Protein 5DVI (pdb70)

CATH classification: 3.40.190.10 (+1 more: 3.40.190.10)

Radius of gyration: 28.25 Å; Cα contacts (8 Å, |Δi|>4): 1751; chains: 2; bounding box: 59×72×79 Å

B-factor: mean 24.9, std 12.06, range [8.96, 132.76]

Structure (mmCIF, N/CA/C/O backbone):
data_5DVI
#
_entry.id   5DVI
#
_cell.length_a   102.940
_cell.length_b   119.050
_cell.length_c   66.600
_cell.angle_alpha   90.00
_cell.angle_beta   90.00
_cell.angle_gamma   90.00
#
_symmetry.space_group_name_H-M   'P 21 21 2'
#
loop_
_entity.id
_entity.type
_entity.pdbx_description
1 polymer 'Binding protein component of ABC sugar transporter'
2 non-polymer beta-D-glucopyranose
3 non-polymer GLYCEROL
4 non-polymer 'SULFATE ION'
5 water water
#
loop_
_atom_site.group_PDB
_atom_site.id
_atom_site.type_symbol
_atom_site.label_atom_id
_atom_site.label_alt_id
_atom_site.label_comp_id
_atom_site.label_asym_id
_atom_site.label_entity_id
_atom_site.label_seq_id
_atom_site.pdbx_PDB_ins_code
_atom_site.Cartn_x
_atom_site.Cartn_y
_atom_site.Cartn_z
_atom_site.occupancy
_atom_site.B_iso_or_equiv
_atom_site.auth_seq_id
_atom_site.auth_comp_id
_atom_site.auth_asym_id
_atom_site.auth_atom_id
_atom_site.pdbx_PDB_model_num
ATOM 1 N N . ASN A 1 24 ? 64.831 28.524 27.959 1.00 69.73 26 ASN A N 1
ATOM 2 C CA . ASN A 1 24 ? 65.367 28.031 29.254 1.00 58.70 26 ASN A CA 1
ATOM 3 C C . ASN A 1 24 ? 66.881 28.146 29.300 1.00 43.91 26 ASN A C 1
ATOM 4 O O . ASN A 1 24 ? 67.558 27.596 28.439 1.00 49.40 26 ASN A O 1
ATOM 9 N N . PRO A 1 25 ? 67.422 28.842 30.323 1.00 35.33 27 PRO A N 1
ATOM 10 C CA . PRO A 1 25 ? 68.875 29.034 30.400 1.00 34.53 27 PRO A CA 1
ATOM 11 C C . PRO A 1 25 ? 69.663 27.791 30.837 1.00 27.82 27 PRO A C 1
ATOM 12 O O . PRO A 1 25 ? 70.887 27.756 30.717 1.00 32.66 27 PRO A O 1
ATOM 16 N N . GLY A 1 26 ? 68.948 26.793 31.332 1.00 26.40 28 GLY A N 1
ATOM 17 C CA . GLY A 1 26 ? 69.531 25.602 31.939 1.00 23.98 28 GLY A CA 1
ATOM 18 C C . GLY A 1 26 ? 69.094 25.544 33.398 1.00 21.85 28 GLY A C 1
ATOM 19 O O . GLY A 1 26 ? 69.028 26.566 34.080 1.00 22.97 28 GLY A O 1
ATOM 20 N N . THR A 1 27 ? 68.810 24.337 33.883 1.00 22.56 29 THR A N 1
ATOM 21 C CA . THR A 1 27 ? 68.286 24.099 35.231 1.00 21.45 29 THR A CA 1
ATOM 22 C C . THR A 1 27 ? 69.233 23.219 36.012 1.00 21.26 29 THR A C 1
ATOM 23 O O . THR A 1 27 ? 69.707 22.215 35.492 1.00 22.56 29 THR A O 1
ATOM 27 N N . VAL A 1 28 ? 69.482 23.616 37.263 1.00 19.44 30 VAL A N 1
ATOM 28 C CA . VAL A 1 28 ? 70.264 22.854 38.230 1.00 18.53 30 VAL A CA 1
ATOM 29 C C . VAL A 1 28 ? 69.294 22.115 39.135 1.00 17.66 30 VAL A C 1
ATOM 30 O O . VAL A 1 28 ? 68.456 22.724 39.788 1.00 19.10 30 VAL A O 1
ATOM 34 N N . ASP A 1 29 ? 69.437 20.796 39.177 1.00 19.02 31 ASP A N 1
ATOM 35 C CA . ASP A 1 29 ? 68.638 19.930 40.050 1.00 19.12 31 ASP A CA 1
ATOM 36 C C . ASP A 1 29 ? 69.570 19.131 40.930 1.00 17.77 31 ASP A C 1
ATOM 37 O O . ASP A 1 29 ? 70.229 18.195 40.467 1.00 19.11 31 ASP A O 1
ATOM 42 N N . VAL A 1 30 ? 69.668 19.540 42.207 1.00 18.69 32 VAL A N 1
ATOM 43 C CA . VAL A 1 30 ? 70.483 18.853 43.199 1.00 16.54 32 VAL A CA 1
ATOM 44 C C . VAL A 1 30 ? 69.569 18.042 44.111 1.00 16.55 32 VAL A C 1
ATOM 45 O O . VAL A 1 30 ? 68.651 18.577 44.728 1.00 18.33 32 VAL A O 1
ATOM 49 N N . LEU A 1 31 ? 69.841 16.745 44.170 1.00 14.85 33 LEU A N 1
ATOM 50 C CA A LEU A 1 31 ? 69.191 15.858 45.117 0.50 13.97 33 LEU A CA 1
ATOM 51 C CA B LEU A 1 31 ? 69.190 15.841 45.123 0.50 14.33 33 LEU A CA 1
ATOM 52 C C . LEU A 1 31 ? 70.023 15.806 46.402 1.00 13.37 33 LEU A C 1
ATOM 53 O O . LEU A 1 31 ? 71.186 15.445 46.361 1.00 14.90 33 LEU A O 1
ATOM 62 N N . HIS A 1 32 ? 69.440 16.208 47.533 1.00 13.50 34 HIS A N 1
ATOM 63 C CA . HIS A 1 32 ? 70.168 16.356 48.788 1.00 13.86 34 HIS A CA 1
ATOM 64 C C . HIS A 1 32 ? 69.158 16.189 49.908 1.00 12.19 34 HIS A C 1
ATOM 65 O O . HIS A 1 32 ? 67.965 16.150 49.674 1.00 13.42 34 HIS A O 1
ATOM 72 N N . TRP A 1 33 ? 69.666 16.171 51.146 1.00 12.43 35 TRP A N 1
ATOM 73 C CA . TRP A 1 33 ? 68.777 16.057 52.310 1.00 13.02 35 TRP A CA 1
ATOM 74 C C . TRP A 1 33 ? 68.901 17.210 53.281 1.00 12.75 35 TRP A C 1
ATOM 75 O O . TRP A 1 33 ? 68.677 17.063 54.490 1.00 13.24 35 TRP A O 1
ATOM 86 N N . TRP A 1 34 ? 69.197 18.386 52.784 1.00 13.99 36 TRP A N 1
ATOM 87 C CA . TRP A 1 34 ? 69.388 19.555 53.629 1.00 13.50 36 TRP A CA 1
ATOM 88 C C . TRP A 1 34 ? 68.052 20.263 53.842 1.00 14.09 36 TRP A C 1
ATOM 89 O O . TRP A 1 34 ? 67.637 21.113 53.049 1.00 16.69 36 TRP A O 1
ATOM 100 N N . THR A 1 35 ? 67.351 19.853 54.901 1.00 14.19 37 THR A N 1
ATOM 101 C CA . THR A 1 35 ? 65.985 20.276 55.131 1.00 13.75 37 THR A CA 1
ATOM 102 C C . THR A 1 35 ? 65.679 20.851 56.510 1.00 13.98 37 THR A C 1
ATOM 103 O O . THR A 1 35 ? 64.619 21.428 56.674 1.00 15.86 37 THR A O 1
ATOM 107 N N . SER A 1 36 ? 66.560 20.697 57.493 1.00 14.40 38 SER A N 1
ATOM 108 C CA . SER A 1 36 ? 66.321 21.317 58.799 1.00 14.35 38 SER A CA 1
ATOM 109 C C . SER A 1 36 ? 66.426 22.827 58.650 1.00 14.88 38 SER A C 1
ATOM 110 O O . SER A 1 36 ? 66.868 23.343 57.615 1.00 14.90 38 SER A O 1
ATOM 113 N N . GLY A 1 37 ? 66.061 23.579 59.682 1.00 15.46 39 GLY A N 1
ATOM 114 C CA . GLY A 1 37 ? 66.184 25.020 59.608 1.00 17.05 39 GLY A CA 1
ATOM 115 C C . GLY A 1 37 ? 67.595 25.478 59.261 1.00 15.55 39 GLY A C 1
ATOM 116 O O . GLY A 1 37 ? 67.788 26.333 58.387 1.00 16.90 39 GLY A O 1
ATOM 117 N N . GLY A 1 38 ? 68.588 24.908 59.932 1.00 15.95 40 GLY A N 1
ATOM 118 C CA . GLY A 1 38 ? 69.992 25.261 59.666 1.00 16.89 40 GLY A CA 1
ATOM 119 C C . GLY A 1 38 ? 70.480 24.776 58.313 1.00 15.12 40 GLY A C 1
ATOM 120 O O . GLY A 1 38 ? 71.141 25.495 57.584 1.00 15.87 40 GLY A O 1
ATOM 121 N N . GLU A 1 39 ? 70.177 23.521 57.990 1.00 13.96 41 GLU A N 1
ATOM 122 C CA . GLU A 1 39 ? 70.618 22.988 56.700 1.00 13.51 41 GLU A CA 1
ATOM 123 C C . GLU A 1 39 ? 69.991 23.788 55.551 1.00 14.45 41 GLU A C 1
ATOM 124 O O . GLU A 1 39 ? 70.637 24.052 54.518 1.00 15.09 41 GLU A O 1
ATOM 130 N N . ALA A 1 40 ? 68.729 24.176 55.700 1.00 14.53 42 ALA A N 1
ATOM 131 C CA . ALA A 1 40 ? 68.000 24.934 54.672 1.00 15.37 42 ALA A CA 1
ATOM 132 C C . ALA A 1 40 ? 68.630 26.290 54.452 1.00 16.27 42 ALA A C 1
ATOM 133 O O . ALA A 1 40 ? 68.711 26.761 53.321 1.00 16.42 42 ALA A O 1
ATOM 135 N N . LYS A 1 41 ? 69.127 26.935 55.502 1.00 16.31 43 LYS A N 1
ATOM 136 C CA . LYS A 1 41 ? 69.791 28.214 55.372 1.00 17.92 43 LYS A CA 1
ATOM 137 C C . LYS A 1 41 ? 71.052 28.060 54.552 1.00 17.00 43 LYS A C 1
ATOM 138 O O . LYS A 1 41 ? 71.388 28.922 53.747 1.00 18.42 43 LYS A O 1
ATOM 142 N N . ALA A 1 42 ? 71.754 26.958 54.735 1.00 14.92 44 ALA A N 1
ATOM 143 C CA . ALA A 1 42 ? 72.940 26.695 53.937 1.00 16.04 44 ALA A CA 1
ATOM 144 C C . ALA A 1 42 ? 72.618 26.448 52.457 1.00 15.24 44 ALA A C 1
ATOM 145 O O . ALA A 1 42 ? 73.207 27.060 51.561 1.00 16.52 44 ALA A O 1
ATOM 147 N N . VAL A 1 43 ? 71.657 25.586 52.193 1.00 15.48 45 VAL A N 1
ATOM 148 C CA . VAL A 1 43 ? 71.389 25.285 50.807 1.00 17.50 45 VAL A CA 1
ATOM 149 C C . VAL A 1 43 ? 70.753 26.493 50.093 1.00 17.62 45 VAL A C 1
ATOM 150 O O . VAL A 1 43 ? 70.952 26.664 48.874 1.00 17.42 45 VAL A O 1
ATOM 154 N N . GLU A 1 44 ? 70.077 27.378 50.823 1.00 17.57 46 GLU A N 1
ATOM 155 C CA . GLU A 1 44 ? 69.564 28.623 50.252 1.00 18.34 46 GLU A CA 1
ATOM 156 C C . GLU A 1 44 ? 70.691 29.470 49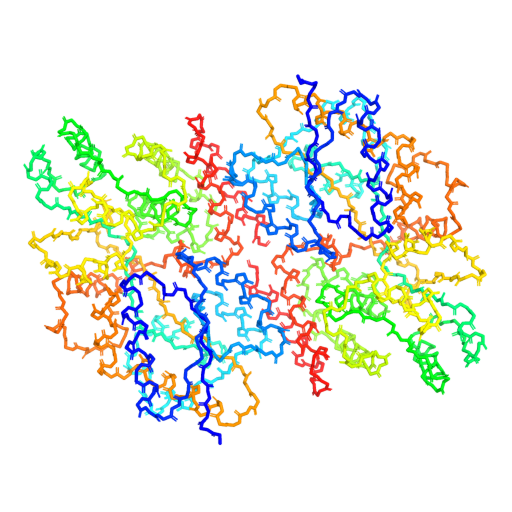.647 1.00 17.42 46 GLU A C 1
ATOM 157 O O . GLU A 1 44 ? 70.515 30.112 48.608 1.00 18.04 46 GLU A O 1
ATOM 163 N N . THR A 1 45 ? 71.891 29.402 50.225 1.00 16.83 47 THR A N 1
ATOM 164 C CA . THR A 1 45 ? 73.015 30.167 49.675 1.00 16.12 47 THR A CA 1
ATOM 165 C C . THR A 1 45 ? 73.405 29.609 48.295 1.00 16.40 47 THR A C 1
ATOM 166 O O . THR A 1 45 ? 73.824 30.367 47.409 1.00 16.79 47 THR A O 1
ATOM 170 N N . LEU A 1 46 ? 73.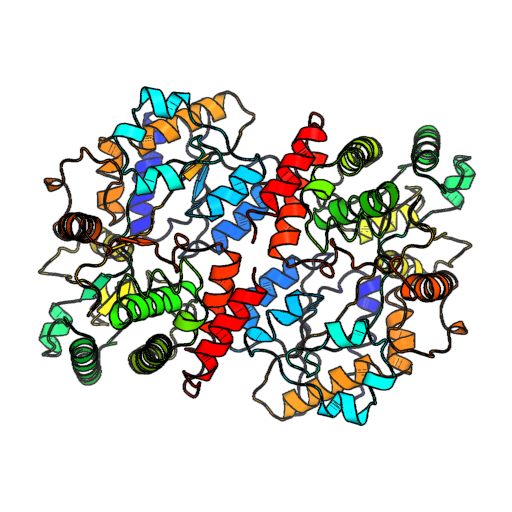283 28.301 48.122 1.00 16.04 48 LEU A N 1
ATOM 171 C CA . LEU A 1 46 ? 73.572 27.693 46.822 1.00 15.72 48 LEU A CA 1
ATOM 172 C C . LEU A 1 46 ? 72.514 28.075 45.788 1.00 16.01 48 LEU A C 1
ATOM 173 O O . LEU A 1 46 ? 72.828 28.464 44.650 1.00 15.78 48 LEU A O 1
ATOM 178 N N . LYS A 1 47 ? 71.249 27.977 46.167 1.00 15.52 49 LYS A N 1
ATOM 179 C CA . LYS A 1 47 ? 70.132 28.422 45.312 1.00 17.12 49 LYS A CA 1
ATOM 180 C C . LYS A 1 47 ? 70.371 29.851 44.859 1.00 16.63 49 LYS A C 1
ATOM 181 O O . LYS A 1 47 ? 70.251 30.156 43.672 1.00 17.04 49 LYS A O 1
ATOM 187 N N . GLN A 1 48 ? 70.727 30.730 45.797 1.00 17.28 50 GLN A N 1
ATOM 188 C CA . GLN A 1 48 ? 70.869 32.131 45.449 1.00 18.14 50 GLN A CA 1
ATOM 189 C C . GLN A 1 48 ? 71.979 32.333 44.432 1.00 17.61 50 GLN A C 1
ATOM 190 O O . GLN A 1 48 ? 71.849 33.138 43.513 1.00 19.12 50 GLN A O 1
ATOM 196 N N . GLN A 1 49 ? 73.099 31.653 44.619 1.00 17.68 51 GLN A N 1
ATOM 197 C CA . GLN A 1 49 ? 74.211 31.825 43.692 1.00 17.10 51 GLN A CA 1
ATOM 198 C C . GLN A 1 49 ? 73.873 31.299 42.298 1.00 17.14 51 GLN A C 1
ATOM 199 O O . GLN A 1 49 ? 74.193 31.936 41.315 1.00 17.81 51 GLN A O 1
ATOM 205 N N . ILE A 1 50 ? 73.214 30.147 42.228 1.00 16.29 52 ILE A N 1
ATOM 206 C CA . ILE A 1 50 ? 72.791 29.600 40.940 1.00 16.25 52 ILE A CA 1
ATOM 207 C C . ILE A 1 50 ? 71.834 30.559 40.223 1.00 16.80 52 ILE A C 1
ATOM 208 O O . ILE A 1 50 ? 72.003 30.845 39.015 1.00 18.56 52 ILE A O 1
ATOM 213 N N . GLN A 1 51 ? 70.887 31.129 40.947 1.00 18.07 53 GLN A N 1
ATOM 214 C CA . GLN A 1 51 ? 70.003 32.118 40.357 1.00 20.01 53 GLN A CA 1
ATOM 215 C C . GLN A 1 51 ? 70.717 33.399 39.920 1.00 20.79 53 GLN A C 1
ATOM 216 O O . GLN A 1 51 ? 70.447 33.933 38.855 1.00 20.76 53 GLN A O 1
ATOM 222 N N . LYS A 1 52 ? 71.638 33.900 40.738 1.00 19.80 54 LYS A N 1
ATOM 223 C CA . LYS A 1 52 ? 72.406 35.068 40.361 1.00 21.37 54 LYS A CA 1
ATOM 224 C C . LYS A 1 52 ? 73.232 34.828 39.113 1.00 21.46 54 LYS A C 1
ATOM 225 O O . LYS A 1 52 ? 73.499 35.766 38.366 1.00 24.86 54 LYS A O 1
ATOM 230 N N . ASP A 1 53 ? 73.677 33.586 38.933 1.00 19.79 55 ASP A N 1
ATOM 231 C CA . ASP A 1 53 ? 74.469 33.195 37.760 1.00 19.32 55 ASP A CA 1
ATOM 232 C C . ASP A 1 53 ? 73.594 33.050 36.494 1.00 21.55 55 ASP A C 1
ATOM 233 O O . ASP A 1 53 ? 74.130 32.861 35.403 1.00 21.16 55 ASP A O 1
ATOM 238 N N . GLY A 1 54 ? 72.273 33.163 36.639 1.00 20.77 56 GLY A N 1
ATOM 239 C CA . GLY A 1 54 ? 71.350 33.130 35.509 1.00 21.94 56 GLY A CA 1
ATOM 240 C C . GLY A 1 54 ? 70.854 31.753 35.102 1.00 21.39 56 GLY A C 1
ATOM 241 O O . GLY A 1 54 ? 70.408 31.544 33.972 1.00 23.86 56 GLY A O 1
ATOM 242 N N . PHE A 1 55 ? 70.901 30.800 36.027 1.00 20.29 57 PHE A N 1
ATOM 243 C CA . PHE A 1 55 ? 70.339 29.483 35.814 1.00 19.54 57 PHE A CA 1
ATOM 244 C C . PHE A 1 55 ? 69.129 29.272 36.708 1.00 20.46 57 PHE A C 1
ATOM 245 O O . PHE A 1 55 ? 68.892 30.026 37.649 1.00 21.93 57 PHE A O 1
ATOM 253 N N A ILE A 1 56 ? 68.338 28.254 36.379 0.50 22.12 58 ILE A N 1
ATOM 254 N N B ILE A 1 56 ? 68.343 28.253 36.379 0.50 21.32 58 ILE A N 1
ATOM 255 C CA A ILE A 1 56 ? 67.142 27.934 37.149 0.50 22.32 58 ILE A CA 1
ATOM 256 C CA B ILE A 1 56 ? 67.156 27.928 37.156 0.50 21.36 58 ILE A CA 1
ATOM 257 C C A ILE A 1 56 ? 67.501 26.922 38.232 0.50 21.75 58 ILE A C 1
ATOM 258 C C B ILE A 1 56 ? 67.532 26.932 38.244 0.50 20.96 58 ILE A C 1
ATOM 259 O O A ILE A 1 56 ? 68.210 25.957 37.967 0.50 22.06 58 ILE A O 1
ATOM 260 O O B ILE A 1 56 ? 68.293 26.003 38.001 0.50 21.32 58 ILE A O 1
ATOM 269 N N . TRP A 1 57 ? 67.038 27.164 39.456 1.00 20.18 59 TRP A N 1
ATOM 270 C CA . TRP A 1 57 ? 67.201 26.228 40.565 1.00 19.96 59 TRP A CA 1
ATOM 271 C C . TRP A 1 57 ? 65.916 25.437 40.737 1.00 21.56 59 TRP A C 1
ATOM 272 O O . TRP A 1 57 ? 64.856 26.027 40.950 1.00 25.66 59 TRP A O 1
ATOM 283 N N . LYS A 1 58 ? 66.024 24.119 40.586 1.00 20.73 60 LYS A N 1
ATOM 284 C CA A LYS A 1 58 ? 64.934 23.171 40.762 0.50 24.44 60 LYS A CA 1
ATOM 285 C CA B LYS A 1 58 ? 64.921 23.203 40.792 0.50 24.36 60 LYS A CA 1
ATOM 286 C C . LYS A 1 58 ? 65.333 22.158 41.793 1.00 28.50 60 LYS A C 1
ATOM 287 O O . LYS A 1 58 ? 65.949 21.161 41.477 1.00 37.75 60 LYS A O 1
ATOM 294 N N . ASP A 1 59 ? 64.930 22.415 42.998 1.00 33.74 61 ASP A N 1
ATOM 295 C CA . ASP A 1 59 ? 65.306 21.636 44.133 1.00 35.59 61 ASP A CA 1
ATOM 296 C C . ASP A 1 59 ? 64.696 20.213 44.211 1.00 26.64 61 ASP A C 1
ATOM 297 O O . ASP A 1 59 ? 63.587 20.075 43.810 1.00 23.88 61 ASP A O 1
ATOM 302 N N . ASN A 1 60 ? 65.419 19.176 44.669 1.00 26.81 62 ASN A N 1
ATOM 303 C CA . ASN A 1 60 ? 64.869 17.875 45.002 1.00 22.77 62 ASN A CA 1
ATOM 304 C C . ASN A 1 60 ? 65.435 17.557 46.375 1.00 20.17 62 ASN A C 1
ATOM 305 O O . ASN A 1 60 ? 66.209 16.634 46.537 1.00 19.46 62 ASN A O 1
ATOM 310 N N . ALA A 1 61 ? 65.070 18.368 47.360 1.00 20.37 63 ALA A N 1
ATOM 311 C CA . ALA A 1 61 ? 65.371 18.065 48.749 1.00 17.28 63 ALA A CA 1
ATOM 312 C C . ALA A 1 61 ? 64.468 16.955 49.232 1.00 17.74 63 ALA A C 1
ATOM 313 O O . ALA A 1 61 ? 63.248 17.033 49.065 1.00 22.71 63 ALA A O 1
ATOM 315 N N . VAL A 1 62 ? 65.096 15.937 49.851 1.00 15.15 64 VAL A N 1
ATOM 316 C CA . VAL A 1 62 ? 64.348 14.783 50.360 1.00 16.15 64 VAL A CA 1
ATOM 317 C C . VAL A 1 62 ? 64.687 14.683 51.866 1.00 13.52 64 VAL A C 1
ATOM 318 O O . VAL A 1 62 ? 65.815 14.360 52.208 1.00 14.48 64 VAL A O 1
ATOM 322 N N . ALA A 1 63 ? 63.651 14.979 52.644 1.00 14.45 65 ALA A N 1
ATOM 323 C CA . ALA A 1 63 ? 63.840 15.069 54.089 1.00 15.59 65 ALA A CA 1
ATOM 324 C C . ALA A 1 63 ? 64.191 13.674 54.649 1.00 14.66 65 ALA A C 1
ATOM 325 O O . ALA A 1 63 ? 63.540 12.678 54.359 1.00 16.58 65 ALA A O 1
ATOM 327 N N . GLY A 1 64 ? 65.173 13.653 55.536 1.00 14.76 66 GLY A N 1
ATOM 328 C CA . GLY A 1 64 ? 65.561 12.462 56.278 1.00 14.02 66 GLY A CA 1
ATOM 329 C C . GLY A 1 64 ? 66.997 12.604 56.681 1.00 13.54 66 GLY A C 1
ATOM 330 O O . GLY A 1 64 ? 67.908 12.499 55.883 1.00 15.92 66 GLY A O 1
ATOM 331 N N . GLY A 1 65 ? 67.197 12.871 57.978 1.00 14.48 67 GLY A N 1
ATOM 332 C CA . GLY A 1 65 ? 68.521 13.128 58.461 1.00 14.14 67 GLY A CA 1
ATOM 333 C C . GLY A 1 65 ? 69.448 11.982 58.140 1.00 14.64 67 GLY A C 1
ATOM 334 O O . GLY A 1 65 ? 69.068 10.822 58.241 1.00 14.93 67 GLY A O 1
ATOM 335 N N . GLY A 1 66 ? 70.678 12.309 57.759 1.00 14.68 68 GLY A N 1
ATOM 336 C CA . GLY A 1 66 ? 71.655 11.294 57.401 1.00 15.34 68 GLY A CA 1
ATOM 337 C C . GLY A 1 66 ? 71.522 10.752 55.982 1.00 13.85 68 GLY A C 1
ATOM 338 O O . GLY A 1 66 ? 72.467 10.120 55.521 1.00 15.71 68 GLY A O 1
ATOM 339 N N . GLY A 1 67 ? 70.371 10.957 55.324 1.00 14.27 69 GLY A N 1
ATOM 340 C CA . GLY A 1 67 ? 70.249 10.719 53.885 1.00 14.12 69 GLY A CA 1
ATOM 341 C C . GLY A 1 67 ? 69.659 9.445 53.378 1.00 14.33 69 GLY A C 1
ATOM 342 O O . GLY A 1 67 ? 69.597 9.252 52.178 1.00 16.04 69 GLY A O 1
ATOM 343 N N . ALA A 1 68 ? 69.173 8.575 54.242 1.00 16.62 70 ALA A N 1
ATOM 344 C CA . ALA A 1 68 ? 68.642 7.311 53.733 1.00 17.70 70 ALA A CA 1
ATOM 345 C C . ALA A 1 68 ? 67.451 7.538 52.805 1.00 17.32 70 ALA A C 1
ATOM 346 O O . ALA A 1 68 ? 67.350 6.873 51.748 1.00 18.05 70 ALA A O 1
ATOM 348 N N . ALA A 1 69 ? 66.539 8.445 53.157 1.00 16.45 71 ALA A N 1
ATOM 349 C CA . ALA A 1 69 ? 65.358 8.688 52.321 1.00 16.84 71 ALA A CA 1
ATOM 350 C C . ALA A 1 69 ? 65.794 9.249 50.959 1.00 14.70 71 ALA A C 1
ATOM 351 O O . ALA A 1 69 ? 65.260 8.890 49.900 1.00 16.84 71 ALA A O 1
ATOM 353 N N . ALA A 1 70 ? 66.781 10.131 50.982 1.00 14.80 72 ALA A N 1
ATOM 354 C CA . ALA A 1 70 ? 67.329 10.688 49.731 1.00 14.89 72 ALA A CA 1
ATOM 355 C C . ALA A 1 70 ? 67.893 9.592 48.848 1.00 16.29 72 ALA A C 1
ATOM 356 O O . ALA A 1 70 ? 67.715 9.613 47.621 1.00 17.96 72 ALA A O 1
ATOM 358 N N . MET A 1 71 ? 68.599 8.656 49.452 1.00 17.68 73 MET A N 1
ATOM 359 C CA . MET A 1 71 ? 69.178 7.544 48.689 1.00 18.35 73 MET A CA 1
ATOM 360 C C . MET A 1 71 ? 68.117 6.667 48.041 1.00 18.90 73 MET A C 1
ATOM 361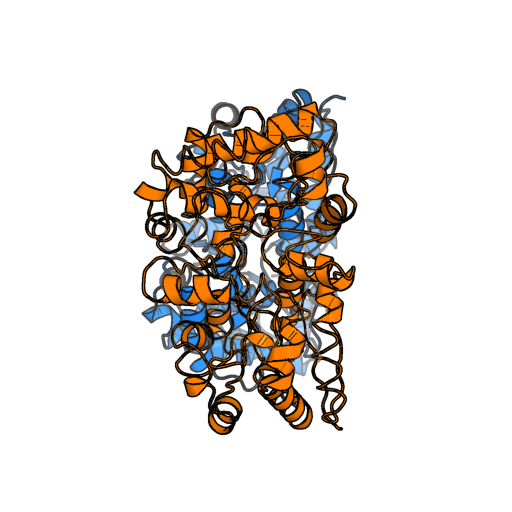 O O . MET A 1 71 ? 68.297 6.203 46.915 1.00 21.59 73 MET A O 1
ATOM 366 N N . THR A 1 72 ? 66.992 6.474 48.702 1.00 18.77 74 THR A N 1
ATOM 367 C CA . THR A 1 72 ? 65.900 5.719 48.105 1.00 21.25 74 THR A CA 1
ATOM 368 C C . THR A 1 72 ? 65.382 6.411 46.842 1.00 20.97 74 THR A C 1
ATOM 369 O O . THR A 1 72 ? 65.187 5.776 45.798 1.00 24.35 74 THR A O 1
ATOM 373 N N . VAL A 1 73 ? 65.221 7.727 46.911 1.00 18.32 75 VAL A N 1
ATOM 374 C CA . VAL A 1 73 ? 64.789 8.499 45.732 1.00 19.28 75 VAL A CA 1
ATOM 375 C C . VAL A 1 73 ? 65.861 8.445 44.655 1.00 20.53 75 VAL A C 1
ATOM 376 O O . VAL A 1 73 ? 65.569 8.233 43.465 1.00 22.31 75 VAL A O 1
ATOM 380 N N . LEU A 1 74 ? 67.108 8.588 45.043 1.00 19.37 76 LEU A N 1
ATOM 381 C CA . LEU A 1 74 ? 68.215 8.557 44.094 1.00 21.89 76 LEU A CA 1
ATOM 382 C C . LEU A 1 74 ? 68.236 7.233 43.328 1.00 23.71 76 LEU A C 1
ATOM 383 O O . LEU A 1 74 ? 68.512 7.187 42.130 1.00 24.72 76 LEU A O 1
ATOM 388 N N . LYS A 1 75 ? 68.041 6.128 44.022 1.00 22.34 77 LYS A N 1
ATOM 389 C CA . LYS A 1 75 ? 68.125 4.826 43.357 1.00 26.54 77 LYS A CA 1
ATOM 390 C C . LYS A 1 75 ? 67.084 4.720 42.232 1.00 26.07 77 LYS A C 1
ATOM 391 O O . LYS A 1 75 ? 67.355 4.123 41.172 1.00 31.70 77 LYS A O 1
ATOM 395 N N . THR A 1 76 ? 65.907 5.313 42.441 1.00 23.34 78 THR A N 1
ATOM 396 C CA . THR A 1 76 ? 64.900 5.389 41.382 1.00 28.02 78 THR A CA 1
ATOM 397 C C . THR A 1 76 ? 65.334 6.333 40.252 1.00 30.41 78 THR A C 1
ATOM 398 O O . THR A 1 76 ? 65.260 6.006 39.070 1.00 35.00 78 THR A O 1
ATOM 402 N N . ARG A 1 77 ? 65.743 7.534 40.607 1.00 26.46 79 ARG A N 1
ATOM 403 C CA . ARG A 1 77 ? 66.057 8.573 39.636 1.00 26.69 79 ARG A CA 1
ATOM 404 C C . ARG A 1 77 ? 67.285 8.277 38.809 1.00 26.46 79 ARG A C 1
ATOM 405 O O . ARG A 1 77 ? 67.390 8.699 37.671 1.00 32.08 79 ARG A O 1
ATOM 413 N N . ALA A 1 78 ? 68.273 7.646 39.420 1.00 28.34 80 ALA A N 1
ATOM 414 C CA . ALA A 1 78 ? 69.506 7.367 38.715 1.00 30.42 80 ALA A CA 1
ATOM 415 C C . ALA A 1 78 ? 69.289 6.444 37.510 1.00 31.31 80 ALA A C 1
ATOM 416 O O . ALA A 1 78 ? 70.049 6.592 36.511 1.00 51.97 80 ALA A O 1
ATOM 418 N N A ILE A 1 79 ? 68.404 5.510 37.494 0.50 28.59 81 ILE A N 1
ATOM 419 N N B ILE A 1 79 ? 68.187 5.535 37.650 0.50 38.17 81 ILE A N 1
ATOM 420 C CA A ILE A 1 79 ? 68.456 4.734 36.311 0.50 26.22 81 ILE A CA 1
ATOM 421 C CA B ILE A 1 79 ? 67.523 4.499 36.662 0.50 38.01 81 ILE A CA 1
ATOM 422 C C A ILE A 1 79 ? 67.199 5.072 35.529 0.50 28.36 81 ILE A C 1
ATOM 423 C C B ILE A 1 79 ? 66.366 4.909 35.727 0.50 37.78 81 ILE A C 1
ATOM 424 O O A ILE A 1 79 ? 66.724 4.280 34.719 0.50 35.12 81 ILE A O 1
ATOM 425 O O B ILE A 1 79 ? 65.849 4.065 34.967 0.50 45.36 81 ILE A O 1
ATOM 434 N N A SER A 1 80 ? 66.697 6.296 35.763 0.50 24.53 82 SER A N 1
ATOM 435 N N B SER A 1 80 ? 65.907 6.153 35.793 0.50 46.74 82 SER A N 1
ATOM 436 C CA A SER A 1 80 ? 65.398 6.745 35.203 0.50 29.81 82 SER A CA 1
ATOM 437 C CA B SER A 1 80 ? 64.853 6.553 34.867 0.50 42.87 82 SER A CA 1
ATOM 438 C C A SER A 1 80 ? 65.462 7.261 33.790 0.50 31.98 82 SER A C 1
ATOM 439 C C B SER A 1 80 ? 65.324 7.485 33.722 0.50 41.12 82 SER A C 1
ATOM 440 O O A SER A 1 80 ? 64.468 7.279 33.056 0.50 35.61 82 SER A O 1
ATOM 441 O O B SER A 1 80 ? 64.450 8.069 33.065 0.50 47.85 82 SER A O 1
ATOM 446 N N . GLY A 1 81 ? 66.659 7.656 33.429 1.00 28.09 83 GLY A N 1
ATOM 447 C CA . GLY A 1 81 ? 66.976 8.439 32.238 1.00 33.02 83 GLY A CA 1
ATOM 448 C C . GLY A 1 81 ? 66.760 9.933 32.487 1.00 39.24 83 GLY A C 1
ATOM 449 O O . GLY A 1 81 ? 66.961 10.732 31.567 1.00 47.50 83 GLY A O 1
ATOM 450 N N . ASN A 1 82 ? 66.365 10.323 33.711 1.00 44.85 84 ASN A N 1
ATOM 451 C CA . ASN A 1 82 ? 66.316 11.739 34.112 0.50 29.60 84 ASN A CA 1
ATOM 452 C C . ASN A 1 82 ? 67.001 11.955 35.479 1.00 30.45 84 ASN A C 1
ATOM 453 O O . ASN A 1 82 ? 66.377 12.405 36.457 1.00 31.01 84 ASN A O 1
ATOM 458 N N . PRO A 1 83 ? 68.296 11.639 35.516 1.00 26.52 85 PRO A N 1
ATOM 459 C CA . PRO A 1 83 ? 69.011 11.810 36.741 1.00 24.77 85 PRO A CA 1
ATOM 460 C C . PRO A 1 83 ? 69.091 13.268 37.124 1.00 20.83 85 PRO A C 1
ATOM 461 O O . PRO A 1 83 ? 68.929 14.160 36.283 1.00 24.35 85 PRO A O 1
ATOM 465 N N . PRO A 1 84 ? 69.333 13.530 38.411 1.00 20.77 86 PRO A N 1
ATOM 466 C CA A PRO A 1 84 ? 69.564 14.913 38.816 0.50 19.18 86 PRO A CA 1
ATOM 467 C CA B PRO A 1 84 ? 69.564 14.917 38.815 0.50 19.88 86 PRO A CA 1
ATOM 468 C C . PRO A 1 84 ? 70.870 15.435 38.244 1.00 18.87 86 PRO A C 1
ATOM 469 O O . PRO A 1 84 ? 71.723 14.634 37.827 1.00 19.69 86 PRO A O 1
ATOM 476 N N . SER A 1 85 ? 71.041 16.765 38.236 1.00 18.53 87 SER A N 1
ATOM 477 C CA . SER A 1 85 ? 72.352 17.328 37.890 1.00 18.13 87 SER A CA 1
ATOM 478 C C . SER A 1 85 ? 73.439 16.749 38.789 1.00 16.51 87 SER A C 1
ATOM 479 O O . SER A 1 85 ? 74.560 16.450 38.354 1.00 17.62 87 SER A O 1
ATOM 482 N N . ALA A 1 86 ? 73.125 16.675 40.083 1.00 16.15 88 ALA A N 1
ATOM 483 C CA . ALA A 1 86 ? 74.060 16.206 41.066 1.00 14.85 88 ALA A CA 1
ATOM 484 C C . ALA A 1 86 ? 73.266 15.628 42.212 1.00 14.08 88 ALA A C 1
ATOM 485 O O . ALA A 1 86 ? 72.110 15.996 42.430 1.00 14.91 88 ALA A O 1
ATOM 487 N N . ALA A 1 87 ? 73.928 14.764 42.950 1.00 14.05 89 ALA A N 1
ATOM 488 C CA . ALA A 1 87 ? 73.309 14.205 44.154 1.00 13.75 89 ALA A CA 1
ATOM 489 C C . ALA A 1 87 ? 74.349 14.186 45.255 1.00 12.98 89 ALA A C 1
ATOM 490 O O . ALA A 1 87 ? 75.534 14.017 45.020 1.00 13.51 89 ALA A O 1
ATOM 492 N N . GLN A 1 88 ? 73.877 14.328 46.485 1.00 13.66 90 GLN A N 1
ATOM 493 C CA . GLN A 1 88 ? 74.688 14.249 47.681 1.00 13.21 90 GLN A CA 1
ATOM 494 C C . GLN A 1 88 ? 75.059 12.777 47.905 1.00 12.79 90 GLN A C 1
ATOM 495 O O . GLN A 1 88 ? 74.265 12.010 48.409 1.00 15.69 90 GLN A O 1
ATOM 501 N N . ILE A 1 89 ? 76.264 12.429 47.485 1.00 13.82 91 ILE A N 1
ATOM 502 C CA . ILE A 1 89 ? 76.776 11.071 47.491 1.00 12.74 91 ILE A CA 1
ATOM 503 C C . ILE A 1 89 ? 78.188 11.186 48.024 1.00 12.82 91 ILE A C 1
ATOM 504 O O . ILE A 1 89 ? 78.982 11.961 47.514 1.00 14.68 91 ILE A O 1
ATOM 509 N N . LYS A 1 90 ? 78.503 10.403 49.078 1.00 13.99 92 LYS A N 1
ATOM 510 C CA . LYS A 1 90 ? 79.735 10.547 49.825 1.00 14.09 92 LYS A CA 1
ATOM 511 C C . LYS A 1 90 ? 80.544 9.259 49.876 1.00 14.03 92 LYS A C 1
ATOM 512 O O . LYS A 1 90 ? 80.027 8.127 49.819 1.00 15.15 92 LYS A O 1
ATOM 518 N N . GLY A 1 91 ? 81.834 9.443 50.075 1.00 15.04 93 GLY A N 1
ATOM 519 C CA . GLY A 1 91 ? 82.684 8.349 50.476 1.00 15.90 93 GLY A CA 1
ATOM 520 C C . GLY A 1 91 ? 82.816 7.253 49.439 1.00 14.99 93 GLY A C 1
ATOM 521 O O . GLY A 1 91 ? 82.708 7.517 48.234 1.00 15.39 93 GLY A O 1
ATOM 522 N N . PRO A 1 92 ? 83.032 6.016 49.898 1.00 15.74 94 PRO A N 1
ATOM 523 C CA . PRO A 1 92 ? 83.156 4.887 48.998 1.00 16.29 94 PRO A CA 1
ATOM 524 C C . PRO A 1 92 ? 81.964 4.731 48.047 1.00 16.25 94 PRO A C 1
ATOM 525 O O . PRO A 1 92 ? 82.160 4.193 46.946 1.00 17.67 94 PRO A O 1
ATOM 529 N N . ASP A 1 93 ? 80.759 5.164 48.413 1.00 15.73 95 ASP A N 1
ATOM 530 C CA . ASP A 1 93 ? 79.630 5.002 47.526 1.00 16.84 95 ASP A CA 1
ATOM 531 C C . ASP A 1 93 ? 79.817 5.731 46.223 1.00 14.48 95 ASP A C 1
ATOM 532 O O . ASP A 1 93 ? 79.260 5.304 45.205 1.00 16.68 95 ASP A O 1
ATOM 537 N N . ILE A 1 94 ? 80.623 6.770 46.178 1.00 14.51 96 ILE A N 1
ATOM 538 C CA . ILE A 1 94 ? 80.901 7.470 44.919 1.00 15.14 96 ILE A CA 1
ATOM 539 C C . ILE A 1 94 ? 81.470 6.473 43.912 1.00 15.89 96 ILE A C 1
ATOM 540 O O . ILE A 1 94 ? 81.171 6.553 42.719 1.00 17.00 96 ILE A O 1
ATOM 545 N N . GLN A 1 95 ? 82.264 5.509 44.374 1.00 14.83 97 GLN A N 1
ATOM 546 C CA . GLN A 1 95 ? 82.870 4.525 43.482 1.00 16.67 97 GLN A CA 1
ATOM 547 C C . GLN A 1 95 ? 81.853 3.679 42.753 1.00 17.24 97 GLN A C 1
ATOM 548 O O . GLN A 1 95 ? 82.061 3.301 41.605 1.00 17.79 97 GLN A O 1
ATOM 554 N N . GLU A 1 96 ? 80.764 3.345 43.426 1.00 16.34 98 GLU A N 1
ATOM 555 C CA . GLU A 1 96 ? 79.726 2.519 42.792 1.00 18.04 98 GLU A CA 1
ATOM 556 C C . GLU A 1 96 ? 79.064 3.295 41.657 1.00 16.91 98 GLU A C 1
ATOM 557 O O . GLU A 1 96 ? 78.877 2.752 40.556 1.00 18.00 98 GLU A O 1
ATOM 563 N N . TRP A 1 97 ? 78.693 4.536 41.923 1.00 16.24 99 TRP A N 1
ATOM 564 C CA . TRP A 1 97 ? 78.031 5.369 40.885 1.00 16.90 99 TRP A CA 1
ATOM 565 C C . TRP A 1 97 ? 78.974 5.636 39.728 1.00 17.75 99 TRP A C 1
ATOM 566 O O . TRP A 1 97 ? 78.579 5.595 38.572 1.00 17.92 99 TRP A O 1
ATOM 577 N N . GLY A 1 98 ? 80.244 5.827 40.026 1.00 16.67 100 GLY A N 1
ATOM 578 C CA . GLY A 1 98 ? 81.247 5.981 38.977 1.00 18.54 100 GLY A CA 1
ATOM 579 C C . GLY A 1 98 ? 81.423 4.704 38.165 1.00 18.14 100 GLY A C 1
ATOM 580 O O . GLY A 1 98 ? 81.483 4.744 36.957 1.00 19.12 100 GLY A O 1
ATOM 581 N N . ALA A 1 99 ? 81.462 3.560 38.836 1.00 18.68 101 ALA A N 1
ATOM 582 C CA . ALA A 1 99 ? 81.588 2.267 38.182 1.00 19.76 101 ALA A CA 1
ATOM 583 C C . ALA A 1 99 ? 80.416 1.978 37.239 1.00 20.18 101 ALA A C 1
ATOM 584 O O . ALA A 1 99 ? 80.598 1.335 36.179 1.00 20.91 101 ALA A O 1
ATOM 586 N N . LEU A 1 100 ? 79.222 2.427 37.619 1.00 19.18 102 LEU A N 1
ATOM 587 C CA . LEU A 1 100 ? 78.051 2.264 36.766 1.00 20.54 102 LEU A CA 1
ATOM 588 C C . LEU A 1 100 ? 78.106 3.101 35.512 1.00 18.90 102 LEU A C 1
ATOM 589 O O . LEU A 1 100 ? 77.290 2.868 34.625 1.00 22.32 102 LEU A O 1
ATOM 594 N N . GLY A 1 101 ? 79.037 4.041 35.414 1.00 19.70 103 GLY A N 1
ATOM 595 C CA . GLY A 1 101 ? 79.109 4.902 34.229 1.00 20.35 103 GLY A CA 1
ATOM 596 C C . GLY A 1 101 ? 78.089 6.010 34.197 1.00 20.27 103 GLY A C 1
ATOM 597 O O . GLY A 1 101 ? 77.884 6.621 33.169 1.00 21.62 103 GLY A O 1
ATOM 598 N N . LEU A 1 102 ? 77.481 6.310 35.336 1.00 18.70 104 LEU A N 1
ATOM 599 C CA . LEU A 1 102 ? 76.457 7.349 35.425 1.00 18.75 104 LEU A CA 1
ATOM 600 C C . LEU A 1 102 ? 76.973 8.753 35.658 1.00 18.89 104 LEU A C 1
ATOM 601 O O . LEU A 1 102 ? 76.220 9.715 35.490 1.00 18.70 104 LEU A O 1
ATOM 606 N N . LEU A 1 103 ? 78.220 8.880 36.101 1.00 18.22 105 LEU A N 1
ATOM 607 C CA . LEU A 1 103 ? 78.773 10.187 36.458 1.00 17.90 105 LEU A CA 1
ATOM 608 C C . LEU A 1 103 ? 79.629 10.730 35.337 1.00 19.20 105 LEU A C 1
ATOM 609 O O . LEU A 1 103 ? 80.192 9.976 34.559 1.00 27.00 105 LEU A O 1
ATOM 614 N N . THR A 1 104 ? 79.747 12.050 35.280 1.00 19.03 106 THR A N 1
ATOM 615 C CA . THR A 1 104 ? 80.554 12.710 34.286 1.00 19.26 106 THR A CA 1
ATOM 616 C C . THR A 1 104 ? 81.921 13.078 34.859 1.00 19.74 106 THR A C 1
ATOM 617 O O . THR A 1 104 ? 82.037 13.481 36.013 1.00 21.64 106 THR A O 1
ATOM 621 N N . GLU A 1 105 ? 82.966 12.957 34.054 1.00 22.14 107 GLU A N 1
ATOM 622 C CA . GLU A 1 105 ? 84.302 13.371 34.465 1.00 21.50 107 GLU A CA 1
ATOM 623 C C . GLU A 1 105 ? 84.387 14.888 34.390 1.00 22.18 107 GLU A C 1
ATOM 624 O O . GLU A 1 105 ? 83.841 15.526 33.487 1.00 26.97 107 GLU A O 1
ATOM 630 N N . LEU A 1 106 ? 85.064 15.475 35.358 1.00 19.22 108 LEU A N 1
ATOM 631 C CA . LEU A 1 106 ? 85.097 16.922 35.568 1.00 18.95 108 LEU A CA 1
ATOM 632 C C . LEU A 1 106 ? 86.504 17.487 35.282 1.00 19.46 108 LEU A C 1
ATOM 633 O O . LEU A 1 106 ? 86.899 18.482 35.879 1.00 22.13 108 LEU A O 1
ATOM 638 N N . ASP A 1 107 ? 87.233 16.918 34.317 1.00 21.20 109 ASP A N 1
ATOM 639 C CA . ASP A 1 107 ? 88.639 17.229 34.111 1.00 22.73 109 ASP A CA 1
ATOM 640 C C . ASP A 1 107 ? 88.806 18.713 33.836 1.00 23.47 109 ASP A C 1
ATOM 641 O O . ASP A 1 107 ? 89.687 19.339 34.389 1.00 22.10 109 ASP A O 1
ATOM 646 N N . ASP A 1 108 ? 88.003 19.270 32.932 1.00 22.58 110 ASP A N 1
ATOM 647 C CA . ASP A 1 108 ? 88.233 20.638 32.468 1.00 24.36 110 ASP A CA 1
ATOM 648 C C . ASP A 1 108 ? 87.904 21.653 33.546 1.00 22.91 110 ASP A C 1
ATOM 649 O O . ASP A 1 108 ? 88.652 22.616 33.708 1.00 25.20 110 ASP A O 1
ATOM 654 N N . VAL A 1 109 ? 86.805 21.453 34.284 1.00 22.62 111 VAL A N 1
ATOM 655 C CA . VAL A 1 109 ? 86.438 22.410 35.317 1.00 22.14 111 VAL A CA 1
ATOM 656 C C . VAL A 1 109 ? 87.436 22.307 36.466 1.00 21.72 111 VAL A C 1
ATOM 657 O O . VAL A 1 109 ? 87.819 23.316 37.040 1.00 24.20 111 VAL A O 1
ATOM 661 N N . ALA A 1 110 ? 87.870 21.084 36.768 1.00 20.49 112 ALA A N 1
ATOM 662 C CA . ALA A 1 110 ? 88.853 20.865 37.825 1.00 22.58 112 ALA A CA 1
ATOM 663 C C . ALA A 1 110 ? 90.203 21.495 37.486 1.00 24.03 112 ALA A C 1
ATOM 664 O O . ALA A 1 110 ? 90.899 21.999 38.354 1.00 28.76 112 ALA A O 1
ATOM 666 N N . ALA A 1 111 ? 90.595 21.449 36.213 1.00 24.66 113 ALA A N 1
ATOM 667 C CA . ALA A 1 111 ? 91.833 22.086 35.811 1.00 28.72 113 ALA A CA 1
ATOM 668 C C . ALA A 1 111 ? 91.740 23.619 35.876 1.00 28.39 113 ALA A C 1
ATOM 669 O O . ALA A 1 111 ? 92.618 24.285 36.379 1.00 39.59 113 ALA A O 1
ATOM 671 N N . ALA A 1 112 ? 90.640 24.157 35.343 1.00 27.91 114 ALA A N 1
ATOM 672 C CA . ALA A 1 112 ? 90.481 25.636 35.241 1.00 33.35 114 ALA A CA 1
ATOM 673 C C . ALA A 1 112 ? 90.453 26.194 36.687 1.00 32.83 114 ALA A C 1
ATOM 674 O O . ALA A 1 112 ? 91.100 27.192 37.004 1.00 44.05 114 ALA A O 1
ATOM 676 N N . ASN A 1 113 ? 89.700 25.538 37.570 1.00 26.83 115 ASN A N 1
ATOM 677 C CA . ASN A 1 113 ? 89.513 26.015 38.949 1.00 27.39 115 ASN A CA 1
ATOM 678 C C . ASN A 1 113 ? 90.499 25.432 39.992 1.00 26.95 115 ASN A C 1
ATOM 679 O O . ASN A 1 113 ? 90.329 25.653 41.195 1.00 27.12 115 ASN A O 1
ATOM 684 N N . LYS A 1 114 ? 91.523 24.719 39.516 1.00 27.90 116 LYS A N 1
ATOM 685 C CA . LYS A 1 114 ? 92.695 24.282 40.299 1.00 28.59 116 LYS A CA 1
ATOM 686 C C . LYS A 1 114 ? 92.332 23.390 41.516 1.00 25.81 116 LYS A C 1
ATOM 687 O O . LYS A 1 114 ? 92.872 23.559 42.611 1.00 27.57 116 LYS A O 1
ATOM 691 N N . TRP A 1 115 ? 91.451 22.417 41.310 1.00 22.71 117 TRP A N 1
ATOM 692 C CA . TRP A 1 115 ? 90.934 21.631 42.436 1.00 23.85 117 TRP A CA 1
ATOM 693 C C . TRP A 1 115 ? 92.032 20.853 43.165 1.00 24.28 117 TRP A C 1
ATOM 694 O O . TRP A 1 115 ? 92.003 20.766 44.384 1.00 23.98 117 TRP A O 1
ATOM 705 N N . ASP A 1 116 ? 93.001 20.305 42.444 1.00 27.58 118 ASP A N 1
ATOM 706 C CA . ASP A 1 116 ? 94.073 19.550 43.091 1.00 30.37 118 ASP A CA 1
ATOM 707 C C . ASP A 1 116 ? 94.903 20.461 44.008 1.00 31.37 118 ASP A C 1
ATOM 708 O O . ASP A 1 116 ? 95.410 20.007 45.035 1.00 39.31 118 ASP A O 1
ATOM 713 N N . ASP A 1 117 ? 95.029 21.734 43.641 1.00 28.64 119 ASP A N 1
ATOM 714 C CA . ASP A 1 117 ? 95.680 22.739 44.495 1.00 29.38 119 ASP A CA 1
ATOM 715 C C . ASP A 1 117 ? 94.826 23.196 45.676 1.00 27.74 119 ASP A C 1
ATOM 716 O O . ASP A 1 117 ? 95.368 23.492 46.738 1.00 31.69 119 ASP A O 1
ATOM 721 N N . LEU A 1 118 ? 93.515 23.281 45.480 1.00 25.82 120 LEU A N 1
ATOM 722 C CA . LEU A 1 118 ? 92.593 23.797 46.505 1.00 26.16 120 LEU A CA 1
ATOM 723 C C . LEU A 1 118 ? 92.175 22.755 47.549 1.00 23.21 120 LEU A C 1
ATOM 724 O O . LEU A 1 118 ? 91.650 23.139 48.600 1.00 22.67 120 LEU A O 1
ATOM 729 N N . LEU A 1 119 ? 92.271 21.467 47.218 1.00 21.86 121 LEU A N 1
ATOM 730 C CA . LEU A 1 119 ? 91.681 20.427 48.054 1.00 23.73 121 LEU A CA 1
ATOM 731 C C . LEU A 1 119 ? 92.774 19.653 48.751 1.00 26.84 121 LEU A C 1
ATOM 732 O O . LEU A 1 119 ? 93.816 19.407 48.158 1.00 28.96 121 LEU A O 1
ATOM 737 N N . PRO A 1 120 ? 92.534 19.241 50.013 1.00 28.20 122 PRO A N 1
ATOM 738 C CA . PRO A 1 120 ? 93.509 18.344 50.621 1.00 29.02 122 PRO A CA 1
ATOM 739 C C . PRO A 1 120 ? 93.600 17.046 49.820 1.00 30.60 122 PRO A C 1
ATOM 740 O O . PRO A 1 120 ? 92.595 16.595 49.262 1.00 30.50 122 PRO A O 1
ATOM 744 N N . ARG A 1 121 ? 94.779 16.446 49.757 1.00 35.61 123 ARG A N 1
ATOM 745 C CA . ARG A 1 121 ? 94.984 15.210 48.991 1.00 37.52 123 ARG A CA 1
ATOM 746 C C . ARG A 1 121 ? 94.014 14.109 49.418 1.00 37.50 123 ARG A C 1
ATOM 747 O O . ARG A 1 121 ? 93.419 13.436 48.573 1.00 41.39 123 ARG A O 1
ATOM 749 N N . GLN A 1 122 ? 93.844 13.957 50.729 1.00 36.19 124 GLN A N 1
ATOM 750 C CA . GLN A 1 122 ? 92.934 12.974 51.308 1.00 40.41 124 GLN A CA 1
ATOM 751 C C . GLN A 1 122 ? 91.530 13.139 50.740 1.00 36.21 124 GLN A C 1
ATOM 752 O O . GLN A 1 122 ? 90.827 12.160 50.479 1.00 39.03 124 GLN A O 1
ATOM 758 N N . VAL A 1 123 ? 91.105 14.390 50.582 1.00 30.25 125 VAL A N 1
ATOM 759 C CA . VAL A 1 123 ? 89.768 14.666 50.084 1.00 27.10 125 VAL A CA 1
ATOM 760 C C . VAL A 1 123 ? 89.672 14.456 48.574 1.00 24.39 125 VAL A C 1
ATOM 761 O O . VAL A 1 123 ? 88.724 13.835 48.089 1.00 21.85 125 VAL A O 1
ATOM 765 N N . ALA A 1 124 ? 90.637 14.978 47.830 1.00 25.40 126 ALA A N 1
ATOM 766 C CA . ALA A 1 124 ? 90.603 14.887 46.377 1.00 22.99 126 ALA A CA 1
ATOM 767 C C . ALA A 1 124 ? 90.502 13.422 45.900 1.00 24.47 126 ALA A C 1
ATOM 768 O O . ALA A 1 124 ? 89.762 13.115 44.978 1.00 23.00 126 ALA A O 1
ATOM 770 N N . ASP A 1 125 ? 91.248 12.526 46.541 1.00 26.69 127 ASP A N 1
ATOM 771 C CA . ASP A 1 125 ? 91.175 11.106 46.198 1.00 25.16 127 ASP A CA 1
ATOM 772 C C . ASP A 1 125 ? 89.777 10.502 46.300 1.00 22.97 127 ASP A C 1
ATOM 773 O O . ASP A 1 125 ? 89.390 9.691 45.467 1.00 22.91 127 ASP A O 1
ATOM 778 N N . ILE A 1 126 ? 89.004 10.916 47.302 1.00 19.91 128 ILE A N 1
ATOM 779 C CA . ILE A 1 126 ? 87.650 10.411 47.508 1.00 19.62 128 ILE A CA 1
ATOM 780 C C . ILE A 1 126 ? 86.743 10.809 46.320 1.00 18.03 128 ILE A C 1
ATOM 781 O O . ILE A 1 126 ? 85.769 10.119 45.988 1.00 17.73 128 ILE A O 1
ATOM 786 N N . MET A 1 127 ? 87.079 11.924 45.674 1.00 17.02 129 MET A N 1
ATOM 787 C CA . MET A 1 127 ? 86.200 12.510 44.645 1.00 16.43 129 MET A CA 1
ATOM 788 C C . MET A 1 127 ? 86.426 11.927 43.256 1.00 17.31 129 MET A C 1
ATOM 789 O O . MET A 1 127 ? 85.748 12.315 42.326 1.00 18.81 129 MET A O 1
ATOM 794 N N . LYS A 1 128 ? 87.400 11.040 43.124 1.00 18.00 130 LYS A N 1
ATOM 795 C CA . LYS A 1 128 ? 87.872 10.550 41.833 1.00 20.05 130 LYS A CA 1
ATOM 796 C C . LYS A 1 128 ? 87.473 9.094 41.603 1.00 19.61 130 LYS A C 1
ATOM 797 O O . LYS A 1 128 ? 87.476 8.266 42.533 1.00 21.85 130 LYS A O 1
ATOM 803 N N . TYR A 1 129 ? 87.099 8.808 40.354 1.00 20.60 131 TYR A N 1
ATOM 804 C CA . TYR A 1 129 ? 86.880 7.456 39.878 1.00 20.93 131 TYR A CA 1
ATOM 805 C C . TYR A 1 129 ? 87.816 7.207 38.732 1.00 23.93 131 TYR A C 1
ATOM 806 O O . TYR A 1 129 ? 87.803 7.939 37.749 1.00 24.26 131 TYR A O 1
ATOM 815 N N . ASP A 1 130 ? 88.675 6.214 38.903 1.00 25.46 132 ASP A N 1
ATOM 816 C CA . ASP A 1 130 ? 89.709 5.906 37.917 1.00 29.27 132 ASP A CA 1
ATOM 817 C C . ASP A 1 130 ? 90.500 7.153 37.515 1.00 30.54 132 ASP A C 1
ATOM 818 O O . ASP A 1 130 ? 90.799 7.367 36.334 1.00 31.58 132 ASP A O 1
ATOM 823 N N . GLY A 1 131 ? 90.846 7.955 38.524 1.00 28.03 133 GLY A N 1
ATOM 824 C CA . GLY A 1 131 ? 91.722 9.093 38.361 1.00 28.20 133 GLY A CA 1
ATOM 825 C C . GLY A 1 131 ? 91.073 10.372 37.866 1.00 28.86 133 GLY A C 1
ATOM 826 O O . GLY A 1 131 ? 91.756 11.377 37.677 1.00 34.64 133 GLY A O 1
ATOM 827 N N . HIS A 1 132 ? 89.767 10.339 37.640 1.00 24.27 134 HIS A N 1
ATOM 828 C CA . HIS A 1 132 ? 89.025 11.515 37.199 1.00 23.06 134 HIS A CA 1
ATOM 829 C C . HIS A 1 132 ? 88.065 12.002 38.260 1.00 20.53 134 HIS A C 1
ATOM 830 O O . HIS A 1 132 ? 87.353 11.194 38.868 1.00 19.89 134 HIS A O 1
ATOM 837 N N . TYR A 1 133 ? 88.019 13.312 38.476 1.00 20.05 135 TYR A N 1
ATOM 838 C CA . TYR A 1 133 ? 86.995 13.860 39.355 1.00 17.99 135 TYR A CA 1
ATOM 839 C C . TYR A 1 133 ? 85.614 13.552 38.790 1.00 17.16 135 TYR A C 1
ATOM 840 O O . TYR A 1 133 ? 85.352 13.787 37.618 1.00 17.95 135 TYR A O 1
ATOM 849 N N . VAL A 1 134 ? 84.741 13.028 39.626 1.00 16.01 136 VAL A N 1
ATOM 850 C CA . VAL A 1 134 ? 83.342 12.775 39.310 1.00 15.84 136 VAL A CA 1
ATOM 851 C C . VAL A 1 134 ? 82.373 13.416 40.317 1.00 13.72 136 VAL A C 1
ATOM 852 O O . VAL A 1 134 ? 81.159 13.294 40.201 1.00 14.54 136 VAL A O 1
ATOM 856 N N . ALA A 1 135 ? 82.947 14.027 41.372 1.00 14.62 137 ALA A N 1
ATOM 857 C CA . ALA A 1 135 ? 82.172 14.675 42.391 1.00 13.79 137 ALA A CA 1
ATOM 858 C C . ALA A 1 135 ? 82.982 15.857 42.905 1.00 13.69 137 ALA A C 1
ATOM 859 O O . ALA A 1 135 ? 84.196 15.911 42.749 1.00 15.96 137 ALA A O 1
ATOM 861 N N . VAL A 1 136 ? 82.275 16.843 43.461 1.00 14.58 138 VAL A N 1
ATOM 862 C CA A VAL A 1 136 ? 82.913 18.027 44.016 0.50 13.75 138 VAL A CA 1
ATOM 863 C CA B VAL A 1 136 ? 82.933 17.999 44.029 0.50 14.96 138 VAL A CA 1
ATOM 864 C C . VAL A 1 136 ? 82.514 18.122 45.505 1.00 12.59 138 VAL A C 1
ATOM 865 O O . VAL A 1 136 ? 81.339 18.024 45.827 1.00 13.73 138 VAL A O 1
ATOM 872 N N . PRO A 1 137 ? 83.509 18.324 46.388 1.00 13.61 139 PRO A N 1
ATOM 873 C CA . PRO A 1 137 ? 83.169 18.434 47.807 1.00 13.63 139 PRO A CA 1
ATOM 874 C C . PRO A 1 137 ? 82.780 19.876 48.109 1.00 13.50 139 PRO A C 1
ATOM 875 O O . PRO A 1 137 ? 83.236 20.791 47.435 1.00 14.79 139 PRO A O 1
ATOM 879 N N . VAL A 1 138 ? 82.013 20.051 49.195 1.00 13.87 140 VAL A N 1
ATOM 880 C CA . VAL A 1 138 ? 81.623 21.387 49.609 1.00 14.14 140 VAL A CA 1
ATOM 881 C C . VAL A 1 138 ? 82.093 21.742 51.014 1.00 13.57 140 VAL A C 1
ATOM 882 O O . VAL A 1 138 ? 82.094 22.908 51.337 1.00 15.33 140 VAL A O 1
ATOM 886 N N . ASN A 1 139 ? 82.488 20.773 51.846 1.00 14.14 141 ASN A N 1
ATOM 887 C CA . ASN A 1 139 ? 82.757 21.048 53.242 1.00 12.87 141 ASN A CA 1
ATOM 888 C C . ASN A 1 139 ? 83.544 19.939 53.892 1.00 13.80 141 ASN A C 1
ATOM 889 O O . ASN A 1 139 ? 83.844 18.908 53.292 1.00 14.06 141 ASN A O 1
ATOM 894 N N . ILE A 1 140 ? 83.897 20.189 55.157 1.00 13.51 142 ILE A N 1
ATOM 895 C CA . ILE A 1 140 ? 84.386 19.140 56.033 1.00 13.51 142 ILE A CA 1
ATOM 896 C C . ILE A 1 140 ? 83.641 19.283 57.362 1.00 13.42 142 ILE A C 1
ATOM 897 O O . ILE A 1 140 ? 83.912 20.180 58.175 1.00 15.54 142 ILE A O 1
ATOM 902 N N . HIS A 1 141 ? 82.656 18.441 57.555 1.00 12.72 143 HIS A N 1
ATOM 903 C CA . HIS A 1 141 ? 82.017 18.310 58.869 1.00 12.58 143 HIS A CA 1
ATOM 904 C C . HIS A 1 141 ? 82.914 17.465 59.775 1.00 12.62 143 HIS A C 1
ATOM 905 O O . HIS A 1 141 ? 83.600 16.554 59.349 1.00 13.82 143 HIS A O 1
ATOM 912 N N . ARG A 1 142 ? 82.868 17.823 61.062 1.00 12.79 144 ARG A N 1
ATOM 913 C CA . ARG A 1 142 ? 83.437 16.997 62.135 1.00 12.82 144 ARG A CA 1
ATOM 914 C C . ARG A 1 142 ? 82.311 16.279 62.862 1.00 12.65 144 ARG A C 1
ATOM 915 O O . ARG A 1 142 ? 81.333 16.892 63.224 1.00 13.57 144 ARG A O 1
ATOM 923 N N . VAL A 1 143 ? 82.424 14.964 62.998 1.00 12.84 145 VAL A N 1
ATOM 924 C CA . VAL A 1 143 ? 81.372 14.196 63.614 1.00 13.55 145 VAL A CA 1
ATOM 925 C C . VAL A 1 143 ? 81.521 14.172 65.151 1.00 14.58 145 VAL A C 1
ATOM 926 O O . VAL A 1 143 ? 80.532 14.204 65.833 1.00 14.69 145 VAL A O 1
ATOM 930 N N . ASN A 1 144 ? 82.752 14.068 65.639 1.00 13.96 146 ASN A N 1
ATOM 931 C CA . ASN A 1 144 ? 83.048 13.774 67.074 1.00 14.37 146 ASN A CA 1
ATOM 932 C C . ASN A 1 144 ? 83.028 15.002 67.986 1.00 13.92 146 ASN A C 1
ATOM 933 O O . ASN A 1 144 ? 83.968 15.252 68.711 1.00 15.78 146 ASN A O 1
ATOM 938 N N . TRP A 1 145 ? 81.920 15.723 67.943 1.00 13.78 147 TRP A N 1
ATOM 939 C CA . TRP A 1 145 ? 81.618 16.816 68.879 1.00 14.23 147 TRP A CA 1
ATOM 940 C C . TRP A 1 145 ? 80.581 16.431 69.934 1.00 14.08 147 TRP A C 1
ATOM 941 O O . TRP A 1 145 ? 79.701 15.593 69.700 1.00 14.64 147 TRP A O 1
ATOM 952 N N . LEU A 1 146 ? 80.664 17.142 71.045 1.00 14.85 148 LEU A N 1
ATOM 953 C CA . LEU A 1 146 ? 79.642 17.155 72.099 1.00 16.56 148 LEU A CA 1
ATOM 954 C C . LEU A 1 146 ? 79.220 18.606 72.301 1.00 14.96 148 LEU A C 1
ATOM 955 O O . LEU A 1 146 ? 80.091 19.463 72.458 1.00 16.49 148 LEU A O 1
ATOM 960 N N . TRP A 1 147 ? 77.907 18.867 72.235 1.00 14.69 149 TRP A N 1
ATOM 961 C CA . TRP A 1 147 ? 77.311 20.178 72.362 1.00 14.95 149 TRP A CA 1
ATOM 962 C C . TRP A 1 147 ? 76.768 20.305 73.757 1.00 15.30 149 TRP A C 1
ATOM 963 O O . TRP A 1 147 ? 76.083 19.414 74.231 1.00 18.92 149 TRP A O 1
ATOM 974 N N . ILE A 1 148 ? 77.111 21.431 74.377 1.00 17.41 150 ILE A N 1
ATOM 975 C CA . ILE A 1 148 ? 76.752 21.732 75.749 1.00 19.04 150 ILE A CA 1
ATOM 976 C C . ILE A 1 148 ? 75.930 23.007 75.831 1.00 17.65 150 ILE A C 1
ATOM 977 O O . ILE A 1 148 ? 76.274 23.999 75.175 1.00 18.57 150 ILE A O 1
ATOM 982 N N . ASN A 1 149 ? 74.927 23.011 76.708 1.00 18.36 151 ASN A N 1
ATOM 983 C CA . ASN A 1 149 ? 74.238 24.238 77.060 1.00 18.50 151 ASN A CA 1
ATOM 984 C C . ASN A 1 149 ? 74.830 24.685 78.406 1.00 18.03 151 ASN A C 1
ATOM 985 O O . ASN A 1 149 ? 74.557 24.074 79.420 1.00 19.46 151 ASN A O 1
ATOM 990 N N . PRO A 1 150 ? 75.675 25.726 78.402 1.00 19.50 152 PRO A N 1
ATOM 991 C CA . PRO A 1 150 ? 76.355 26.116 79.635 1.00 21.12 152 PRO A CA 1
ATOM 992 C C . PRO A 1 150 ? 75.410 26.626 80.707 1.00 20.86 152 PRO A C 1
ATOM 993 O O . PRO A 1 150 ? 75.714 26.506 81.887 1.00 24.31 152 PRO A O 1
ATOM 997 N N . GLN A 1 151 ? 74.266 27.180 80.308 1.00 21.11 153 GLN A N 1
ATOM 998 C CA . GLN A 1 151 ? 73.302 27.687 81.289 1.00 23.91 153 GLN A CA 1
ATOM 999 C C . GLN A 1 151 ? 72.667 26.532 82.045 1.00 24.02 153 GLN A C 1
ATOM 1000 O O . GLN A 1 151 ? 72.467 26.601 83.253 1.00 24.97 153 GLN A O 1
ATOM 1006 N N . VAL A 1 152 ? 72.358 25.458 81.338 1.00 21.68 154 VAL A N 1
ATOM 1007 C CA . VAL A 1 152 ? 71.853 24.222 81.930 1.00 21.59 154 VAL A CA 1
ATOM 1008 C C . VAL A 1 152 ? 72.935 23.594 82.833 1.00 21.81 154 VAL A C 1
ATOM 1009 O O . VAL A 1 152 ? 72.647 23.176 83.983 1.00 24.12 154 VAL A O 1
ATOM 1013 N N . PHE A 1 153 ? 74.171 23.532 82.350 1.00 21.61 155 PHE A N 1
ATOM 1014 C CA . PHE A 1 153 ? 75.271 23.035 83.177 1.00 22.07 155 PHE A CA 1
ATOM 1015 C C . PHE A 1 153 ? 75.400 23.833 84.471 1.00 24.60 155 PHE A C 1
ATOM 1016 O O . PHE A 1 153 ? 75.537 23.245 85.559 1.00 26.71 155 PHE A O 1
ATOM 1024 N N . ASP A 1 154 ? 75.312 25.159 84.376 1.00 25.51 156 ASP A N 1
ATOM 1025 C CA . ASP A 1 154 ? 75.392 26.030 85.568 1.00 25.89 156 ASP A CA 1
ATOM 1026 C C . ASP A 1 154 ? 74.268 25.719 86.538 1.00 27.30 156 ASP A C 1
ATOM 1027 O O . ASP A 1 154 ? 74.509 25.579 87.742 1.00 30.10 156 ASP A O 1
ATOM 1032 N N . LYS A 1 155 ? 73.044 25.592 86.041 1.00 27.92 157 LYS A N 1
ATOM 1033 C CA . LYS A 1 155 ? 71.913 25.242 86.925 1.00 27.81 157 LYS A CA 1
ATOM 1034 C C . LYS A 1 155 ? 72.087 23.882 87.631 1.00 29.46 157 LYS A C 1
ATOM 1035 O O . LYS A 1 155 ? 71.722 23.728 88.818 1.00 29.21 157 LYS A O 1
ATOM 1038 N N . ALA A 1 156 ? 72.677 22.917 86.928 1.00 26.02 158 ALA A N 1
ATOM 1039 C CA . ALA A 1 156 ? 72.844 21.554 87.428 1.00 27.05 158 ALA A CA 1
ATOM 1040 C C . ALA A 1 156 ? 74.114 21.396 88.258 1.00 27.56 158 ALA A C 1
ATOM 1041 O O . ALA A 1 156 ? 74.356 20.323 88.780 1.00 27.10 158 ALA A O 1
ATOM 1043 N N . GLY A 1 157 ? 74.943 22.437 88.334 1.00 27.45 159 GLY A N 1
ATOM 1044 C CA . GLY A 1 157 ? 76.252 22.341 88.965 1.00 30.45 159 GLY A CA 1
ATOM 1045 C C . GLY A 1 157 ? 77.179 21.347 88.308 1.00 30.51 159 GLY A C 1
ATOM 1046 O O . GLY A 1 157 ? 78.047 20.757 88.946 1.00 34.04 159 GLY A O 1
ATOM 1047 N N . ALA A 1 158 ? 77.000 21.169 87.002 1.00 26.86 160 ALA A N 1
ATOM 1048 C CA . ALA A 1 158 ? 77.736 20.165 86.237 1.00 28.13 160 ALA A CA 1
ATOM 1049 C C . ALA A 1 158 ? 78.973 20.751 85.569 1.00 26.36 160 ALA A C 1
ATOM 1050 O O . ALA A 1 158 ? 78.996 21.913 85.211 1.00 26.52 160 ALA A O 1
ATOM 1052 N N . LYS A 1 159 ? 79.997 19.924 85.414 1.00 26.58 161 LYS A N 1
ATOM 1053 C CA . LYS A 1 159 ? 81.237 20.321 84.770 1.00 25.79 161 LYS A CA 1
ATOM 1054 C C . LYS A 1 159 ? 81.294 19.790 83.337 1.00 23.98 161 LYS A C 1
ATOM 1055 O O . LYS A 1 159 ? 81.001 18.651 83.085 1.00 23.87 161 LYS A O 1
ATOM 1061 N N . VAL A 1 160 ? 81.729 20.625 82.408 1.00 23.69 162 VAL A N 1
ATOM 1062 C CA . VAL A 1 160 ? 81.898 20.218 81.027 1.00 22.52 162 VAL A CA 1
ATOM 1063 C C . VAL A 1 160 ? 82.893 19.064 80.978 1.00 22.42 162 VAL A C 1
ATOM 1064 O O . VAL A 1 160 ? 84.019 19.190 81.480 1.00 24.34 162 VAL A O 1
ATOM 1068 N N . PRO A 1 161 ? 82.493 17.944 80.361 1.00 21.25 163 PRO A N 1
ATOM 1069 C CA . PRO A 1 161 ? 83.339 16.748 80.471 1.00 21.13 163 PRO A CA 1
ATOM 1070 C C . PRO A 1 161 ? 84.459 16.651 79.447 1.00 20.72 163 PRO A C 1
ATOM 1071 O O . PRO A 1 161 ? 84.246 16.976 78.262 1.00 22.51 163 PRO A O 1
ATOM 1075 N N . THR A 1 162 ? 85.608 16.163 79.896 1.00 22.79 164 THR A N 1
ATOM 1076 C CA . THR A 1 162 ? 86.755 15.911 79.058 1.00 23.66 164 THR A CA 1
ATOM 1077 C C . THR A 1 162 ? 87.109 14.433 78.948 1.00 23.57 164 THR A C 1
ATOM 1078 O O . THR A 1 162 ? 87.924 14.075 78.101 1.00 25.20 164 THR A O 1
ATOM 1082 N N . THR A 1 163 ? 86.490 13.596 79.794 1.00 21.71 165 THR A N 1
ATOM 1083 C CA . THR A 1 163 ? 86.700 12.162 79.848 1.00 24.00 165 THR A CA 1
ATOM 1084 C C . THR A 1 163 ? 85.342 11.475 79.920 1.00 25.48 165 THR A C 1
ATOM 1085 O O . THR A 1 163 ? 84.349 12.110 80.259 1.00 23.66 165 THR A O 1
ATOM 1089 N N . LEU A 1 164 ? 85.287 10.176 79.614 1.00 25.58 166 LEU A N 1
ATOM 1090 C CA . LEU A 1 164 ? 84.034 9.432 79.734 1.00 25.51 166 LEU A CA 1
ATOM 1091 C C . LEU A 1 164 ? 83.492 9.444 81.167 1.00 25.85 166 LEU A C 1
ATOM 1092 O O . LEU A 1 164 ? 82.274 9.579 81.382 1.00 28.68 166 LEU A O 1
ATOM 1097 N N . ASP A 1 165 ? 84.377 9.296 82.148 1.00 27.80 167 ASP A N 1
ATOM 1098 C CA . ASP A 1 165 ? 83.956 9.358 83.544 1.00 31.43 167 ASP A CA 1
ATOM 1099 C C . ASP A 1 165 ? 83.275 10.694 83.834 1.00 27.67 167 ASP A C 1
ATOM 1100 O O . ASP A 1 165 ? 82.227 10.723 84.477 1.00 31.59 167 ASP A O 1
ATOM 1105 N N . GLU A 1 166 ? 83.849 11.790 83.334 1.00 27.53 168 GLU A N 1
ATOM 1106 C CA . GLU A 1 166 ? 83.242 13.098 83.527 1.00 28.03 168 GLU A CA 1
ATOM 1107 C C . GLU A 1 166 ? 81.930 13.241 82.773 1.00 27.06 168 GLU A C 1
ATOM 1108 O O . GLU A 1 166 ? 81.053 13.970 83.224 1.00 27.87 168 GLU A O 1
ATOM 1114 N N . LEU A 1 167 ? 81.800 12.560 81.632 1.00 24.06 169 LEU A N 1
ATOM 1115 C CA . LEU A 1 167 ? 80.572 12.590 80.888 1.00 23.48 169 LEU A CA 1
ATOM 1116 C C . LEU A 1 167 ? 79.415 12.006 81.714 1.00 26.66 169 LEU A C 1
ATOM 1117 O O . LEU A 1 167 ? 78.333 12.601 81.813 1.00 27.76 169 LEU A O 1
ATOM 1122 N N . PHE A 1 168 ? 79.653 10.860 82.347 1.00 27.18 170 PHE A N 1
ATOM 1123 C CA . PHE A 1 168 ? 78.631 10.249 83.182 1.00 28.74 170 PHE A CA 1
ATOM 1124 C C . PHE A 1 168 ? 78.347 11.063 84.442 1.00 28.19 170 PHE A C 1
ATOM 1125 O O . PHE A 1 168 ? 77.200 11.169 84.874 1.00 31.56 170 PHE A O 1
ATOM 1133 N N . ALA A 1 169 ? 79.386 11.658 85.018 1.00 29.45 171 ALA A N 1
ATOM 1134 C CA . ALA A 1 169 ? 79.210 12.532 86.182 1.00 29.27 171 ALA A CA 1
ATOM 1135 C C . ALA A 1 169 ? 78.304 13.707 85.831 1.00 28.22 171 ALA A C 1
ATOM 1136 O O . ALA A 1 169 ? 77.414 14.052 86.595 1.00 30.33 171 ALA A O 1
ATOM 1138 N N . ALA A 1 170 ? 78.524 14.307 84.657 1.00 28.63 172 ALA A N 1
ATOM 1139 C CA . ALA A 1 170 ? 77.697 15.411 84.209 1.00 28.02 172 ALA A CA 1
ATOM 1140 C C . ALA A 1 170 ? 76.280 14.944 83.982 1.00 28.65 172 ALA A C 1
ATOM 1141 O O . ALA A 1 170 ? 75.340 15.623 84.374 1.00 29.30 172 ALA A O 1
ATOM 1143 N N . ALA A 1 171 ? 76.131 13.779 83.360 1.00 26.95 173 ALA A N 1
ATOM 1144 C CA . ALA A 1 171 ? 74.804 13.227 83.087 1.00 26.49 173 ALA A CA 1
ATOM 1145 C C . ALA A 1 171 ? 74.028 12.959 84.389 1.00 27.51 173 ALA A C 1
ATOM 1146 O O . ALA A 1 171 ? 72.835 13.264 84.463 1.00 31.35 173 ALA A O 1
ATOM 1148 N N . ASP A 1 172 ? 74.710 12.419 85.399 1.00 29.85 174 ASP A N 1
ATOM 1149 C CA . ASP A 1 172 ? 74.103 12.227 86.727 1.00 34.18 174 ASP A CA 1
ATOM 1150 C C . ASP A 1 172 ? 73.550 13.534 87.290 1.00 32.63 174 ASP A C 1
ATOM 1151 O O . ASP A 1 172 ? 72.423 13.577 87.766 1.00 31.50 174 ASP A O 1
ATOM 1156 N N . LYS A 1 173 ? 74.342 14.601 87.209 1.00 31.66 175 LYS A N 1
ATOM 1157 C CA . LYS A 1 173 ? 73.925 15.899 87.732 1.00 32.73 175 LYS A CA 1
ATOM 1158 C C . LYS A 1 173 ? 72.765 16.493 86.961 1.00 29.05 175 LYS A C 1
ATOM 1159 O O . LYS A 1 173 ? 71.834 17.025 87.564 1.00 31.60 175 LYS A O 1
ATOM 1165 N N . LEU A 1 174 ? 72.827 16.411 85.631 1.00 25.69 176 LEU A N 1
ATOM 1166 C CA . LEU A 1 174 ? 71.730 16.918 84.827 1.00 27.18 176 LEU A CA 1
ATOM 1167 C C . LEU A 1 174 ? 70.422 16.209 85.137 1.00 33.66 176 LEU A C 1
ATOM 1168 O O . LEU A 1 174 ? 69.366 16.848 85.247 1.00 30.96 176 LEU A O 1
ATOM 1173 N N . LYS A 1 175 ? 70.495 14.884 85.245 1.00 29.76 177 LYS A N 1
ATOM 1174 C CA . LYS A 1 175 ? 69.335 14.089 85.601 1.00 32.78 177 LYS A CA 1
ATOM 1175 C C . LYS A 1 175 ? 68.787 14.530 86.956 1.00 36.38 177 LYS A C 1
ATOM 1176 O O . LYS A 1 175 ? 67.599 14.826 87.096 1.00 37.15 177 LYS A O 1
ATOM 1182 N N . ALA A 1 176 ? 69.666 14.622 87.944 1.00 35.41 178 ALA A N 1
ATOM 1183 C CA . ALA A 1 176 ? 69.231 15.027 89.291 1.00 36.41 178 ALA A CA 1
ATOM 1184 C C . ALA A 1 176 ? 68.531 16.398 89.276 1.00 35.79 178 ALA A C 1
ATOM 1185 O O . ALA A 1 176 ? 67.552 16.622 89.999 1.00 57.60 178 ALA A O 1
ATOM 1187 N N . ALA A 1 177 ? 69.019 17.291 88.405 1.00 37.98 179 ALA A N 1
ATOM 1188 C CA . ALA A 1 177 ? 68.498 18.644 88.261 1.00 33.74 179 ALA A CA 1
ATOM 1189 C C . ALA A 1 177 ? 67.182 18.690 87.468 1.00 38.42 179 ALA A C 1
ATOM 1190 O O . ALA A 1 177 ? 66.578 19.754 87.325 1.00 43.57 179 ALA A O 1
ATOM 1192 N N . GLY A 1 178 ? 66.741 17.555 86.934 1.00 35.69 180 GLY A N 1
ATOM 1193 C CA . GLY A 1 178 ? 65.482 17.496 86.185 1.00 35.13 180 GLY A CA 1
ATOM 1194 C C . GLY A 1 178 ? 65.550 17.904 84.725 1.00 41.31 180 GLY A C 1
ATOM 1195 O O . GLY A 1 178 ? 64.534 18.286 84.154 1.00 41.79 180 GLY A O 1
ATOM 1196 N N . PHE A 1 179 ? 66.740 17.801 84.128 1.00 32.29 181 PHE A N 1
ATOM 1197 C CA . PHE A 1 179 ? 66.966 18.043 82.707 1.00 32.32 181 PHE A CA 1
ATOM 1198 C C . PHE A 1 179 ? 67.127 16.703 82.018 1.00 30.36 181 PHE A C 1
ATOM 1199 O O . PHE A 1 179 ? 67.502 15.711 82.658 1.00 32.79 181 PHE A O 1
ATOM 1207 N N . ILE A 1 180 ? 66.855 16.679 80.718 1.00 29.76 182 ILE A N 1
ATOM 1208 C CA . ILE A 1 180 ? 67.274 15.573 79.884 1.00 28.13 182 ILE A CA 1
ATOM 1209 C C . ILE A 1 180 ? 68.802 15.643 79.852 1.00 27.04 182 ILE A C 1
ATOM 1210 O O . ILE A 1 180 ? 69.346 16.636 79.421 1.00 27.03 182 ILE A O 1
ATOM 1215 N N . PRO A 1 181 ? 69.511 14.606 80.322 1.00 27.44 183 PRO A N 1
ATOM 1216 C CA . PRO A 1 181 ? 70.986 14.751 80.236 1.00 26.14 183 PRO A CA 1
ATOM 1217 C C . PRO A 1 181 ? 71.540 14.741 78.814 1.00 25.02 183 PRO A C 1
ATOM 1218 O O . PRO A 1 181 ? 72.295 15.641 78.426 1.00 25.06 183 PRO A O 1
ATOM 1222 N N . LEU A 1 182 ? 71.115 13.756 78.029 1.00 25.79 184 LEU A N 1
ATOM 1223 C CA . LEU A 1 182 ? 71.536 13.626 76.628 1.00 23.84 184 LEU A CA 1
ATOM 1224 C C . LEU A 1 182 ? 70.314 13.645 75.742 1.00 21.95 184 LEU A C 1
ATOM 1225 O O . LEU A 1 182 ? 69.473 12.762 75.805 1.00 24.87 184 LEU A O 1
ATOM 1230 N N . ALA A 1 183 ? 70.227 14.688 74.929 1.00 19.66 185 ALA A N 1
ATOM 1231 C CA . ALA A 1 183 ? 69.195 14.757 73.915 1.00 20.15 185 ALA A CA 1
ATOM 1232 C C . ALA A 1 183 ? 69.667 13.933 72.731 1.00 20.10 185 ALA A C 1
ATOM 1233 O O . ALA A 1 183 ? 70.699 14.225 72.150 1.00 20.67 185 ALA A O 1
ATOM 1235 N N . HIS A 1 184 ? 68.912 12.893 72.410 1.00 20.44 186 HIS A N 1
ATOM 1236 C CA . HIS A 1 184 ? 69.260 11.928 71.377 1.00 19.77 186 HIS A CA 1
ATOM 1237 C C . HIS A 1 184 ? 67.993 11.508 70.674 1.00 22.31 186 HIS A C 1
ATOM 1238 O O . HIS A 1 184 ? 66.955 11.278 71.284 1.00 28.21 186 HIS A O 1
ATOM 1245 N N . GLY A 1 185 ? 68.090 11.359 69.374 1.00 19.55 187 GLY A N 1
ATOM 1246 C CA . GLY A 1 185 ? 66.968 10.865 68.633 1.00 21.67 187 GLY A CA 1
ATOM 1247 C C . GLY A 1 185 ? 67.147 9.397 68.329 1.00 22.85 187 GLY A C 1
ATOM 1248 O O . GLY A 1 185 ? 68.221 8.966 67.938 1.00 22.15 187 GLY A O 1
ATOM 1249 N N . GLY A 1 186 ? 66.081 8.620 68.456 1.00 28.19 188 GLY A N 1
ATOM 1250 C CA . GLY A 1 186 ? 66.204 7.189 68.278 1.00 29.25 188 GLY A CA 1
ATOM 1251 C C . GLY A 1 186 ? 66.069 6.876 66.794 1.00 26.49 188 GLY A C 1
ATOM 1252 O O . GLY A 1 186 ? 64.947 6.517 66.345 1.00 27.82 188 GLY A O 1
ATOM 1253 N N . GLN A 1 187 ? 67.168 7.063 66.036 1.00 20.68 189 GLN A N 1
ATOM 1254 C CA . GLN A 1 187 ? 67.239 6.621 64.630 1.00 19.26 189 GLN A CA 1
ATOM 1255 C C . GLN A 1 187 ? 68.569 5.957 64.448 1.00 18.69 189 GLN A C 1
ATOM 1256 O O . GLN A 1 187 ? 69.534 6.370 65.087 1.00 17.41 189 GLN A O 1
ATOM 1262 N N . PRO A 1 188 ? 68.644 4.936 63.580 1.00 19.29 190 PRO A N 1
ATOM 1263 C CA . PRO A 1 188 ? 69.911 4.201 63.531 1.00 18.91 190 PRO A CA 1
ATOM 1264 C C . PRO A 1 188 ? 71.177 5.011 63.261 1.00 17.04 190 PRO A C 1
ATOM 1265 O O . PRO A 1 188 ? 72.213 4.769 63.894 1.00 18.11 190 PRO A O 1
ATOM 1269 N N . TRP A 1 189 ? 71.115 5.944 62.330 1.00 16.13 191 TRP A N 1
ATOM 1270 C CA . TRP A 1 189 ? 72.298 6.718 62.039 1.00 15.80 191 TRP A CA 1
ATOM 1271 C C . TRP A 1 189 ? 72.759 7.568 63.249 1.00 15.20 191 TRP A C 1
ATOM 1272 O O . TRP A 1 189 ? 73.931 7.826 63.410 1.00 15.71 191 TRP A O 1
ATOM 1283 N N . GLN A 1 190 ? 71.805 7.995 64.078 1.00 15.25 192 GLN A N 1
ATOM 1284 C CA . GLN A 1 190 ? 72.146 8.766 65.286 1.00 15.56 192 GLN A CA 1
ATOM 1285 C C . GLN A 1 190 ? 72.785 7.853 66.324 1.00 15.94 192 GLN A C 1
ATOM 1286 O O . GLN A 1 190 ? 73.776 8.215 66.945 1.00 16.42 192 GLN A O 1
ATOM 1292 N N . ASP A 1 191 ? 72.188 6.674 66.493 1.00 16.09 193 ASP A N 1
ATOM 1293 C CA . ASP A 1 191 ? 72.748 5.671 67.426 1.00 18.03 193 ASP A CA 1
ATOM 1294 C C . ASP A 1 191 ? 74.195 5.343 67.072 1.00 18.11 193 ASP A C 1
ATOM 1295 O O . ASP A 1 191 ? 75.027 5.238 67.949 1.00 18.19 193 ASP A O 1
ATOM 1300 N N . SER A 1 192 ? 74.476 5.194 65.778 1.00 16.68 194 SER A N 1
ATOM 1301 C CA . SER A 1 192 ? 75.805 4.844 65.325 1.00 16.92 194 SER A CA 1
ATOM 1302 C C . SER A 1 192 ? 76.768 6.016 65.344 1.00 15.09 194 SER A C 1
ATOM 1303 O O . SER A 1 192 ? 77.979 5.813 65.395 1.00 17.17 194 SER A O 1
ATOM 1306 N N . THR A 1 193 ? 76.250 7.242 65.246 1.00 15.32 195 THR A N 1
ATOM 1307 C CA . THR A 1 193 ? 77.092 8.423 65.443 1.00 14.88 195 THR A CA 1
ATOM 1308 C C . THR A 1 193 ? 77.666 8.391 66.879 1.00 15.59 195 THR A C 1
ATOM 1309 O O . THR A 1 193 ? 78.866 8.570 67.080 1.00 16.53 195 THR A O 1
ATOM 1313 N N . VAL A 1 194 ? 76.810 8.103 67.853 1.00 17.40 196 VAL A N 1
ATOM 1314 C CA . VAL A 1 194 ? 77.226 7.972 69.253 1.00 16.62 196 VAL A CA 1
ATOM 1315 C C . VAL A 1 194 ? 78.169 6.778 69.434 1.00 17.20 196 VAL A C 1
ATOM 1316 O O . VAL A 1 194 ? 79.245 6.870 70.035 1.00 17.74 196 VAL A O 1
ATOM 1320 N N . PHE A 1 195 ? 77.788 5.638 68.860 1.00 17.40 197 PHE A N 1
ATOM 1321 C CA . PHE A 1 195 ? 78.663 4.494 68.948 1.00 18.05 197 PHE A CA 1
ATOM 1322 C C . PHE A 1 195 ? 80.043 4.758 68.370 1.00 17.41 197 PHE A C 1
ATOM 1323 O O . PHE A 1 195 ? 81.048 4.362 68.978 1.00 19.54 197 PHE A O 1
ATOM 1331 N N . GLU A 1 196 ? 80.120 5.318 67.163 1.00 17.58 198 GLU A N 1
ATOM 1332 C CA . GLU A 1 196 ? 81.450 5.530 66.586 1.00 17.83 198 GLU A CA 1
ATOM 1333 C C . GLU A 1 196 ? 82.291 6.486 67.437 1.00 18.55 198 GLU A C 1
ATOM 1334 O O . GLU A 1 196 ? 83.508 6.335 67.518 1.00 18.55 198 GLU A O 1
ATOM 1340 N N . ASP A 1 197 ? 81.656 7.474 68.064 1.00 16.82 199 ASP A N 1
ATOM 1341 C CA . ASP A 1 197 ? 82.366 8.373 69.003 1.00 17.58 199 ASP A CA 1
ATOM 1342 C C . ASP A 1 197 ? 82.989 7.572 70.157 1.00 18.58 199 ASP A C 1
ATOM 1343 O O . ASP A 1 197 ? 84.123 7.811 70.559 1.00 18.88 199 ASP A O 1
ATOM 1348 N N . LEU A 1 198 ? 82.238 6.602 70.660 1.00 19.11 200 LEU A N 1
ATOM 1349 C CA . LEU A 1 198 ? 82.729 5.733 71.721 1.00 19.51 200 LEU A CA 1
ATOM 1350 C C . LEU A 1 198 ? 83.876 4.858 71.255 1.00 21.13 200 LEU A C 1
ATOM 1351 O O . LEU A 1 198 ? 84.842 4.669 71.987 1.00 22.46 200 LEU A O 1
ATOM 1356 N N . VAL A 1 199 ? 83.777 4.298 70.048 1.00 20.65 201 VAL A N 1
ATOM 1357 C CA . VAL A 1 199 ? 84.867 3.485 69.528 1.00 20.82 201 VAL A CA 1
ATOM 1358 C C . VAL A 1 199 ? 86.138 4.355 69.391 1.00 20.40 201 VAL A C 1
ATOM 1359 O O . VAL A 1 199 ? 87.240 3.960 69.782 1.00 23.85 201 VAL A O 1
ATOM 1363 N N . LEU A 1 200 ? 85.985 5.538 68.789 1.00 20.24 202 LEU A N 1
ATOM 1364 C CA . LEU A 1 200 ? 87.119 6.454 68.630 1.00 20.13 202 LEU A CA 1
ATOM 1365 C C . LEU A 1 200 ? 87.725 6.826 69.996 1.00 21.94 202 LEU A C 1
ATOM 1366 O O . LEU A 1 200 ? 88.951 6.856 70.158 1.00 21.70 202 LEU A O 1
ATOM 1371 N N . SER A 1 201 ? 86.867 7.053 70.984 1.00 20.48 203 SER A N 1
ATOM 1372 C CA . SER A 1 201 ? 87.298 7.423 72.340 1.00 22.57 203 SER A CA 1
ATOM 1373 C C . SER A 1 201 ? 88.064 6.307 73.059 1.00 24.33 203 SER A C 1
ATOM 1374 O O . SER A 1 201 ? 89.108 6.534 73.648 1.00 26.00 203 SER A O 1
ATOM 1377 N N . ILE A 1 202 ? 87.547 5.087 72.970 1.00 23.01 204 ILE A N 1
ATOM 1378 C CA . ILE A 1 202 ? 88.094 3.933 73.711 1.00 24.81 204 ILE A CA 1
ATOM 1379 C C . ILE A 1 202 ? 89.249 3.272 72.954 1.00 27.22 204 ILE A C 1
ATOM 1380 O O . ILE A 1 202 ? 90.334 3.070 73.523 1.00 31.32 204 ILE A O 1
ATOM 1385 N N . LEU A 1 203 ? 89.049 2.974 71.661 1.00 25.29 205 LEU A N 1
ATOM 1386 C CA . LEU A 1 203 ? 90.083 2.287 70.880 1.00 26.87 205 LEU A CA 1
ATOM 1387 C C . LEU A 1 203 ? 91.177 3.223 70.413 1.00 28.05 205 LEU A C 1
ATOM 1388 O O . LEU A 1 203 ? 92.297 2.795 70.186 1.00 29.69 205 LEU A O 1
ATOM 1393 N N . GLY A 1 204 ? 90.867 4.507 70.267 1.00 26.05 206 GLY A N 1
ATOM 1394 C CA . GLY A 1 204 ? 91.798 5.432 69.663 1.00 24.78 206 GLY A CA 1
ATOM 1395 C C . GLY A 1 204 ? 91.692 5.388 68.161 1.00 23.02 206 GLY A C 1
ATOM 1396 O O . GLY A 1 204 ? 91.034 4.511 67.606 1.00 25.26 206 GLY A O 1
ATOM 1397 N N . PRO A 1 205 ? 92.329 6.350 67.496 1.00 24.30 207 PRO A N 1
ATOM 1398 C CA . PRO A 1 205 ? 92.144 6.446 66.046 1.00 24.63 207 PRO A CA 1
ATOM 1399 C C . PRO A 1 205 ? 92.691 5.240 65.263 1.00 24.62 207 PRO A C 1
ATOM 1400 O O . PRO A 1 205 ? 92.067 4.851 64.289 1.00 23.48 207 PRO A O 1
ATOM 1404 N N . LYS A 1 206 ? 93.801 4.640 65.673 1.00 26.75 208 LYS A N 1
ATOM 1405 C CA . LYS A 1 206 ? 94.350 3.499 64.947 1.00 27.70 208 LYS A CA 1
ATOM 1406 C C . LYS A 1 206 ? 93.407 2.303 65.074 1.00 27.98 208 LYS A C 1
ATOM 1407 O O . LYS A 1 206 ? 93.168 1.592 64.095 1.00 29.65 208 LYS A O 1
ATOM 1411 N N . GLY A 1 207 ? 92.860 2.098 66.270 1.00 30.25 209 GLY A N 1
ATOM 1412 C CA . GLY A 1 207 ? 91.895 1.013 66.519 1.00 27.41 209 GLY A CA 1
ATOM 1413 C C . GLY A 1 207 ? 90.599 1.229 65.754 1.00 27.71 209 GLY A C 1
ATOM 1414 O O . GLY A 1 207 ? 90.012 0.293 65.219 1.00 27.94 209 GLY A O 1
ATOM 1415 N N . TYR A 1 208 ? 90.147 2.480 65.742 1.00 24.23 210 TYR A N 1
ATOM 1416 C CA A TYR A 1 208 ? 88.970 2.886 64.989 0.50 22.19 210 TYR A CA 1
ATOM 1417 C CA B TYR A 1 208 ? 88.979 2.884 64.983 0.50 22.29 210 TYR A CA 1
ATOM 1418 C C . TYR A 1 208 ? 89.160 2.550 63.502 1.00 24.49 210 TYR A C 1
ATOM 1419 O O . TYR A 1 208 ? 88.270 1.989 62.871 1.00 24.07 210 TYR A O 1
ATOM 1436 N N . HIS A 1 209 ? 90.335 2.883 62.964 1.00 22.74 211 HIS A N 1
ATOM 1437 C CA . HIS A 1 209 ? 90.651 2.612 61.567 1.00 25.40 211 HIS A CA 1
ATOM 1438 C C . HIS A 1 209 ? 90.614 1.111 61.277 1.00 26.47 211 HIS A C 1
ATOM 1439 O O . HIS A 1 209 ? 90.051 0.655 60.264 1.00 24.94 211 HIS A O 1
ATOM 1446 N N . ALA A 1 210 ? 91.233 0.341 62.168 1.00 26.27 212 ALA A N 1
ATOM 1447 C CA . ALA A 1 210 ? 91.250 -1.118 62.046 1.00 25.63 212 ALA A CA 1
ATOM 1448 C C . ALA A 1 210 ? 89.846 -1.722 62.024 1.00 27.17 212 ALA A C 1
ATOM 1449 O O . ALA A 1 210 ? 89.552 -2.594 61.223 1.00 29.83 212 ALA A O 1
ATOM 1451 N N . ALA A 1 211 ? 88.979 -1.224 62.888 1.00 27.10 213 ALA A N 1
ATOM 1452 C CA . ALA A 1 211 ? 87.627 -1.723 62.985 1.00 28.12 213 ALA A CA 1
ATOM 1453 C C . ALA A 1 211 ? 86.788 -1.352 61.782 1.00 24.71 213 ALA A C 1
ATOM 1454 O O . ALA A 1 211 ? 86.153 -2.216 61.189 1.00 27.26 213 ALA A O 1
ATOM 1456 N N . PHE A 1 212 ? 86.771 -0.077 61.404 1.00 24.47 214 PHE A N 1
ATOM 1457 C CA A PHE A 1 212 ? 85.766 0.440 60.468 0.50 24.60 214 PHE A CA 1
ATOM 1458 C CA B PHE A 1 212 ? 85.757 0.376 60.462 0.50 25.60 214 PHE A CA 1
ATOM 1459 C C . PHE A 1 212 ? 86.261 0.567 59.035 1.00 25.50 214 PHE A C 1
ATOM 1460 O O . PHE A 1 212 ? 85.471 0.462 58.098 1.00 30.70 214 PHE A O 1
ATOM 1475 N N . VAL A 1 213 ? 87.552 0.812 58.864 1.00 23.98 215 VAL A N 1
ATOM 1476 C CA . VAL A 1 213 ? 88.114 0.934 57.514 1.00 28.45 215 VAL A CA 1
ATOM 1477 C C . VAL A 1 213 ? 88.611 -0.435 57.053 1.00 30.78 215 VAL A C 1
ATOM 1478 O O . VAL A 1 213 ? 88.246 -0.908 55.971 1.00 32.21 215 VAL A O 1
ATOM 1482 N N . ASP A 1 214 ? 89.399 -1.086 57.890 1.00 26.85 216 ASP A N 1
ATOM 1483 C CA . ASP A 1 214 ? 89.970 -2.388 57.537 1.00 28.73 216 ASP A CA 1
ATOM 1484 C C . ASP A 1 214 ? 89.062 -3.585 57.848 1.00 31.17 216 ASP A C 1
ATOM 1485 O O . ASP A 1 214 ? 89.298 -4.682 57.349 1.00 32.01 216 ASP A O 1
ATOM 1490 N N . LEU A 1 215 ? 88.039 -3.371 58.668 1.00 27.81 217 LEU A N 1
ATOM 1491 C CA . LEU A 1 215 ? 87.079 -4.421 59.033 1.00 27.95 217 LEU A CA 1
ATOM 1492 C C . LEU A 1 215 ? 87.817 -5.630 59.605 1.00 31.08 217 LEU A C 1
ATOM 1493 O O . LEU A 1 215 ? 87.534 -6.778 59.282 1.00 32.65 217 LEU A O 1
ATOM 1498 N N . ASP A 1 216 ? 88.782 -5.336 60.460 1.00 29.10 218 ASP A N 1
ATOM 1499 C CA . ASP A 1 216 ? 89.645 -6.328 61.082 1.00 31.64 218 ASP A CA 1
ATOM 1500 C C . ASP A 1 216 ? 88.861 -7.110 62.142 1.00 34.98 218 ASP A C 1
ATOM 1501 O O . ASP A 1 216 ? 88.387 -6.526 63.116 1.00 35.66 218 ASP A O 1
ATOM 1506 N N . GLU A 1 217 ? 88.745 -8.423 61.944 1.00 33.19 219 GLU A N 1
ATOM 1507 C CA . GLU A 1 217 ? 87.970 -9.291 62.839 1.00 35.54 219 GLU A CA 1
ATOM 1508 C C . GLU A 1 217 ? 88.442 -9.215 64.302 1.00 36.64 219 GLU A C 1
ATOM 1509 O O . GLU A 1 217 ? 87.618 -9.151 65.203 1.00 37.17 219 GLU A O 1
ATOM 1515 N N . LYS A 1 218 ? 89.752 -9.228 64.552 1.00 37.45 220 LYS A N 1
ATOM 1516 C CA . LYS A 1 218 ? 90.240 -9.220 65.936 1.00 36.86 220 LYS A CA 1
ATOM 1517 C C . LYS A 1 218 ? 89.854 -7.922 66.660 1.00 33.74 220 LYS A C 1
ATOM 1518 O O . LYS A 1 218 ? 89.572 -7.924 67.857 1.00 38.86 220 LYS A O 1
ATOM 1521 N N . THR A 1 219 ? 89.855 -6.808 65.933 1.00 32.40 221 THR A N 1
ATOM 1522 C CA . THR A 1 219 ? 89.449 -5.526 66.513 1.00 33.17 221 THR A CA 1
ATOM 1523 C C . THR A 1 219 ? 87.939 -5.482 66.720 1.00 31.77 221 THR A C 1
ATOM 1524 O O . THR A 1 219 ? 87.463 -5.049 67.778 1.00 34.07 221 THR A O 1
ATOM 1528 N N . LEU A 1 220 ? 87.198 -5.940 65.716 1.00 31.54 222 LEU A N 1
ATOM 1529 C CA . LEU A 1 220 ? 85.742 -5.915 65.778 1.00 30.42 222 LEU A CA 1
ATOM 1530 C C . LEU A 1 220 ? 85.205 -6.764 66.927 1.00 31.09 222 LEU A C 1
ATOM 1531 O O . LEU A 1 220 ? 84.125 -6.461 67.434 1.00 34.46 222 LEU A O 1
ATOM 1536 N N . THR A 1 221 ? 85.955 -7.793 67.343 1.00 35.49 223 THR A N 1
ATOM 1537 C CA . THR A 1 221 ? 85.480 -8.736 68.349 1.00 35.39 223 THR A CA 1
ATOM 1538 C C . THR A 1 221 ? 86.295 -8.683 69.642 1.00 40.15 223 THR A C 1
ATOM 1539 O O . THR A 1 221 ? 86.193 -9.576 70.482 1.00 44.21 223 THR A O 1
ATOM 1543 N N . GLY A 1 222 ? 87.082 -7.624 69.813 1.00 39.66 224 GLY A N 1
ATOM 1544 C CA . GLY A 1 222 ? 87.999 -7.540 70.947 1.00 41.35 224 GLY A CA 1
ATOM 1545 C C . GLY A 1 222 ? 87.420 -6.938 72.218 1.00 41.50 224 GLY A C 1
ATOM 1546 O O . GLY A 1 222 ? 86.289 -6.467 72.231 1.00 40.05 224 GLY A O 1
ATOM 1547 N N . PRO A 1 223 ? 88.216 -6.926 73.301 1.00 43.19 225 PRO A N 1
ATOM 1548 C CA . PRO A 1 223 ? 87.737 -6.397 74.584 1.00 41.47 225 PRO A CA 1
ATOM 1549 C C . PRO A 1 223 ? 87.408 -4.899 74.544 1.00 35.92 225 PRO A C 1
ATOM 1550 O O . PRO A 1 223 ? 86.511 -4.445 75.254 1.00 43.01 225 PRO A O 1
ATOM 1554 N N . GLN A 1 224 ? 88.136 -4.144 73.719 1.00 38.06 226 GLN A N 1
ATOM 1555 C CA . GLN A 1 224 ? 87.914 -2.714 73.657 1.00 37.11 226 GLN A CA 1
ATOM 1556 C C . GLN A 1 224 ? 86.597 -2.449 72.946 1.00 32.12 226 GLN A C 1
ATOM 1557 O O . GLN A 1 224 ? 85.822 -1.618 73.415 1.00 33.79 226 GLN A O 1
ATOM 1563 N N . MET A 1 225 ? 86.334 -3.141 71.826 1.00 32.65 227 MET A N 1
ATOM 1564 C CA . MET A 1 225 ? 85.050 -3.000 71.124 1.00 30.54 227 MET A CA 1
ATOM 1565 C C . MET A 1 225 ? 83.905 -3.437 72.027 1.00 38.81 227 MET A C 1
ATOM 1566 O O . MET A 1 225 ? 82.857 -2.793 72.061 1.00 44.49 227 MET A O 1
ATOM 1571 N N . THR A 1 226 ? 84.181 -4.469 72.828 1.00 42.96 228 THR A N 1
ATOM 1572 C CA . THR A 1 226 ? 83.230 -4.968 73.821 1.00 38.38 228 THR A CA 1
ATOM 1573 C C . THR A 1 226 ? 82.938 -3.856 74.852 1.00 40.54 228 THR A C 1
ATOM 1574 O O . THR A 1 226 ? 81.766 -3.582 75.214 1.00 43.82 228 THR A O 1
ATOM 1578 N N . GLU A 1 227 ? 84.001 -3.184 75.306 1.00 36.24 229 GLU A N 1
ATOM 1579 C CA . GLU A 1 227 ? 83.830 -2.067 76.230 1.00 32.47 229 GLU A CA 1
ATOM 1580 C C . GLU A 1 227 ? 83.074 -0.888 75.594 1.00 32.47 229 GLU A C 1
ATOM 1581 O O . GLU A 1 227 ? 82.323 -0.193 76.273 1.00 31.23 229 GLU A O 1
ATOM 1587 N N . ALA A 1 228 ? 83.248 -0.672 74.290 1.00 31.56 230 ALA A N 1
ATOM 1588 C CA . ALA A 1 228 ? 82.489 0.387 73.617 1.00 27.39 230 ALA A CA 1
ATOM 1589 C C . ALA A 1 228 ? 80.990 0.081 73.704 1.00 27.00 230 ALA A C 1
ATOM 1590 O O . ALA A 1 228 ? 80.183 0.982 73.985 1.00 27.45 230 ALA A O 1
ATOM 1592 N N . PHE A 1 229 ? 80.611 -1.173 73.462 1.00 27.53 231 PHE A N 1
ATOM 1593 C CA . PHE A 1 229 ? 79.221 -1.548 73.603 1.00 29.18 231 PHE A CA 1
ATOM 1594 C C . PHE A 1 229 ? 78.701 -1.419 75.059 1.00 28.71 231 PHE A C 1
ATOM 1595 O O . PHE A 1 229 ? 77.591 -0.922 75.275 1.00 29.97 231 PHE A O 1
ATOM 1603 N N . ALA A 1 230 ? 79.496 -1.826 76.054 1.00 30.61 232 ALA A N 1
ATOM 1604 C CA . ALA A 1 230 ? 79.099 -1.651 77.456 1.00 31.98 232 ALA A CA 1
ATOM 1605 C C . ALA A 1 230 ? 78.877 -0.171 77.764 1.00 32.19 232 ALA A C 1
ATOM 1606 O O . ALA A 1 230 ? 77.915 0.197 78.419 1.00 31.66 232 ALA A O 1
ATOM 1608 N N . THR A 1 231 ? 79.744 0.683 77.237 1.00 29.68 233 THR A N 1
ATOM 1609 C CA . THR A 1 231 ? 79.609 2.115 77.478 1.00 30.73 233 THR A CA 1
ATOM 1610 C C . THR A 1 231 ? 78.375 2.691 76.760 1.00 27.70 233 THR A C 1
ATOM 1611 O O . THR A 1 231 ? 77.684 3.549 77.310 1.00 29.34 233 THR A O 1
ATOM 1615 N N . LEU A 1 232 ? 78.085 2.197 75.550 1.00 28.30 234 LEU A N 1
ATOM 1616 C CA . LEU A 1 232 ? 76.902 2.615 74.825 1.00 24.72 234 LEU A CA 1
ATOM 1617 C C . LEU A 1 232 ? 75.632 2.274 75.606 1.00 26.58 234 LEU A C 1
ATOM 1618 O O . LEU A 1 232 ? 74.702 3.073 75.688 1.00 29.10 234 LEU A O 1
ATOM 1623 N N . LYS A 1 233 ? 75.590 1.068 76.167 1.00 29.74 235 LYS A N 1
ATOM 1624 C CA . LYS A 1 233 ? 74.446 0.651 76.984 1.00 32.45 235 LYS A CA 1
ATOM 1625 C C . LYS A 1 233 ? 74.219 1.586 78.191 1.00 31.48 235 LYS A C 1
ATOM 1626 O O . LYS A 1 233 ? 73.098 1.992 78.509 1.00 36.62 235 LYS A O 1
ATOM 1632 N N . ARG A 1 234 ? 75.306 1.965 78.849 1.00 29.69 236 ARG A N 1
ATOM 1633 C CA . ARG A 1 234 ? 75.160 2.886 79.975 1.00 30.32 236 ARG A CA 1
ATOM 1634 C C . ARG A 1 234 ? 74.692 4.259 79.532 1.00 30.45 236 ARG A C 1
ATOM 1635 O O . ARG A 1 234 ? 73.866 4.875 80.192 1.00 31.78 236 ARG A O 1
ATOM 1643 N N . LEU A 1 235 ? 75.252 4.751 78.427 1.00 30.08 237 LEU A N 1
ATOM 1644 C CA . LEU A 1 235 ? 74.823 6.015 77.884 1.00 30.65 237 LEU A CA 1
ATOM 1645 C C . LEU A 1 235 ? 73.306 6.004 77.605 1.00 30.50 237 LEU A C 1
ATOM 1646 O O . LEU A 1 235 ? 72.605 6.992 77.827 1.00 32.53 237 LEU A O 1
ATOM 1651 N N . GLY A 1 236 ? 72.792 4.889 77.108 1.00 30.22 238 GLY A N 1
ATOM 1652 C CA . GLY A 1 236 ? 71.366 4.778 76.827 1.00 34.21 238 GLY A CA 1
ATOM 1653 C C . GLY A 1 236 ? 70.474 5.046 78.036 1.00 30.80 238 GLY A C 1
ATOM 1654 O O . GLY A 1 236 ? 69.345 5.520 77.886 1.00 36.33 238 GLY A O 1
ATOM 1655 N N . THR A 1 237 ? 70.981 4.769 79.239 1.00 31.64 239 THR A N 1
ATOM 1656 C CA . THR A 1 237 ? 70.215 5.019 80.484 1.00 34.78 239 THR A CA 1
ATOM 1657 C C . THR A 1 237 ? 70.037 6.512 80.808 1.00 36.27 239 THR A C 1
ATOM 1658 O O . THR A 1 237 ? 69.257 6.863 81.689 1.00 44.71 239 THR A O 1
ATOM 1662 N N . TYR A 1 238 ? 70.751 7.376 80.101 1.00 31.61 240 TYR A N 1
ATOM 1663 C CA . TYR A 1 238 ? 70.706 8.819 80.319 1.00 31.76 240 TYR A CA 1
ATOM 1664 C C . TYR A 1 238 ? 70.019 9.568 79.177 1.00 36.40 240 TYR A C 1
ATOM 1665 O O . TYR A 1 238 ? 70.185 10.787 79.043 1.00 35.26 240 TYR A O 1
ATOM 1674 N N . MET A 1 239 ? 69.302 8.816 78.342 1.00 39.33 241 MET A N 1
ATOM 1675 C CA . MET A 1 239 ? 68.496 9.334 77.228 1.00 36.13 241 MET A CA 1
ATOM 1676 C C . MET A 1 239 ? 67.003 9.204 77.573 1.00 40.35 241 MET A C 1
ATOM 1677 O O . MET A 1 239 ? 66.631 8.449 78.471 1.00 49.57 241 MET A O 1
ATOM 1682 N N . ASP A 1 240 ? 66.162 9.947 76.857 1.00 41.58 242 ASP A N 1
ATOM 1683 C CA . ASP A 1 240 ? 64.701 9.821 76.966 1.00 46.37 242 ASP A CA 1
ATOM 1684 C C . ASP A 1 240 ? 64.283 8.421 76.459 1.00 40.00 242 ASP A C 1
ATOM 1685 O O . ASP A 1 240 ? 64.606 8.068 75.310 1.00 39.96 242 ASP A O 1
ATOM 1690 N N . PRO A 1 241 ? 63.574 7.630 77.292 1.00 47.54 243 PRO A N 1
ATOM 1691 C CA . PRO A 1 241 ? 63.123 6.297 76.841 1.00 48.05 243 PRO A CA 1
ATOM 1692 C C . PRO A 1 241 ? 62.189 6.286 75.625 1.00 49.45 243 PRO A C 1
ATOM 1693 O O . PRO A 1 241 ? 62.134 5.273 74.918 1.00 53.85 243 PRO A O 1
ATOM 1697 N N . ASN A 1 242 ? 61.452 7.376 75.398 1.00 41.64 244 ASN A N 1
ATOM 1698 C CA . ASN A 1 242 ? 60.512 7.453 74.255 1.00 44.05 244 ASN A CA 1
ATOM 1699 C C . ASN A 1 242 ? 61.024 8.375 73.137 1.00 50.25 244 ASN A C 1
ATOM 1700 O O . ASN A 1 242 ? 60.322 9.270 72.652 1.00 57.76 244 ASN A O 1
ATOM 1705 N N . ARG A 1 243 ? 62.251 8.102 72.717 1.00 44.85 245 ARG A N 1
ATOM 1706 C CA . ARG A 1 243 ? 62.958 8.924 71.740 1.00 33.11 245 ARG A CA 1
ATOM 1707 C C . ARG A 1 243 ? 62.864 8.361 70.327 1.00 34.91 245 ARG A C 1
ATOM 1708 O O . ARG A 1 243 ? 63.381 8.962 69.383 1.00 31.36 245 ARG A O 1
ATOM 1716 N N . ALA A 1 244 ? 62.221 7.203 70.176 1.00 37.99 246 ALA A N 1
ATOM 1717 C CA . ALA A 1 244 ? 62.149 6.554 68.862 1.00 33.49 246 ALA A CA 1
ATOM 1718 C C . ALA A 1 244 ? 61.614 7.521 67.806 1.00 33.35 246 ALA A C 1
ATOM 1719 O O . ALA A 1 244 ? 60.560 8.151 67.999 1.00 40.14 246 ALA A O 1
ATOM 1721 N N . GLY A 1 245 ? 62.320 7.612 66.677 1.00 32.05 247 GLY A N 1
ATOM 1722 C CA . GLY A 1 245 ? 61.859 8.418 65.545 1.00 30.17 247 GLY A CA 1
ATOM 1723 C C . GLY A 1 245 ? 62.188 9.909 65.636 1.00 29.23 247 GLY A C 1
ATOM 1724 O O . GLY A 1 245 ? 61.883 10.665 64.721 1.00 29.62 247 GLY A O 1
ATOM 1725 N N . ARG A 1 246 ? 62.817 10.346 66.720 1.00 26.32 248 ARG A N 1
ATOM 1726 C CA . ARG A 1 246 ? 63.000 11.769 66.938 1.00 24.51 248 ARG A CA 1
ATOM 1727 C C . ARG A 1 246 ? 64.117 12.287 66.025 1.00 20.41 248 ARG A C 1
ATOM 1728 O O . ARG A 1 246 ? 65.254 11.820 66.045 1.00 23.94 248 ARG A O 1
ATOM 1736 N N . ASP A 1 247 ? 63.794 13.257 65.167 1.00 22.78 249 ASP A N 1
ATOM 1737 C CA . ASP A 1 247 ? 64.806 13.784 64.251 1.00 21.68 249 ASP A CA 1
ATOM 1738 C C . ASP A 1 247 ? 65.902 14.497 64.989 1.00 16.63 249 ASP A C 1
ATOM 1739 O O . ASP A 1 247 ? 65.724 14.991 66.129 1.00 19.69 249 ASP A O 1
ATOM 1744 N N . TRP A 1 248 ? 67.078 14.516 64.385 1.00 15.92 250 TRP A N 1
ATOM 1745 C CA A TRP A 1 248 ? 68.251 15.102 65.045 0.50 14.94 250 TRP A CA 1
ATOM 1746 C CA B TRP A 1 248 ? 68.255 15.100 65.028 0.50 14.75 250 TRP A CA 1
ATOM 1747 C C . TRP A 1 248 ? 68.057 16.564 65.424 1.00 15.88 250 TRP A C 1
ATOM 1748 O O . TRP A 1 248 ? 68.581 17.021 66.454 1.00 16.00 250 TRP A O 1
ATOM 1769 N N . ASN A 1 249 ? 67.293 17.300 64.628 1.00 15.63 251 ASN A N 1
ATOM 1770 C CA A ASN A 1 249 ? 67.028 18.719 64.886 0.50 16.47 251 ASN A CA 1
ATOM 1771 C CA B ASN A 1 249 ? 67.083 18.717 64.906 0.50 16.47 251 ASN A CA 1
ATOM 1772 C C . ASN A 1 249 ? 66.104 18.936 66.072 1.00 16.67 251 ASN A C 1
ATOM 1773 O O . ASN A 1 249 ? 66.152 19.988 66.700 1.00 19.22 251 ASN A O 1
ATOM 1782 N N . ILE A 1 250 ? 65.281 17.923 66.382 1.00 18.81 252 ILE A N 1
ATOM 1783 C CA A ILE A 1 250 ? 64.411 17.886 67.572 0.50 19.11 252 ILE A CA 1
ATOM 1784 C CA B ILE A 1 250 ? 64.419 17.991 67.545 0.50 18.42 252 ILE A CA 1
ATOM 1785 C C . ILE A 1 250 ? 65.260 17.774 68.803 1.00 18.84 252 ILE A C 1
ATOM 1786 O O . ILE A 1 250 ? 65.086 18.501 69.796 1.00 20.15 252 ILE A O 1
ATOM 1795 N N . ALA A 1 251 ? 66.222 16.863 68.736 1.00 18.60 253 ALA A N 1
ATOM 1796 C CA . ALA A 1 251 ? 67.192 16.704 69.823 1.00 17.40 253 ALA A CA 1
ATOM 1797 C C . ALA A 1 251 ? 67.985 17.984 70.025 1.00 17.22 253 ALA A C 1
ATOM 1798 O O . ALA A 1 251 ? 68.136 18.451 71.153 1.00 18.98 253 ALA A O 1
ATOM 1800 N N . ALA A 1 252 ? 68.457 18.597 68.947 1.00 16.42 254 ALA A N 1
ATOM 1801 C CA . ALA A 1 252 ? 69.184 19.843 69.081 1.00 16.07 254 ALA A CA 1
ATOM 1802 C C . ALA A 1 252 ? 68.332 20.910 69.718 1.00 16.78 254 ALA A C 1
ATOM 1803 O O . ALA A 1 252 ? 68.809 21.625 70.604 1.00 17.60 254 ALA A O 1
ATOM 1805 N N . ALA A 1 253 ? 67.070 21.003 69.329 1.00 17.59 255 ALA A N 1
ATOM 1806 C CA . ALA A 1 253 ? 66.149 21.967 69.913 1.00 17.31 255 ALA A CA 1
ATOM 1807 C C . ALA A 1 253 ? 65.978 21.797 71.415 1.00 19.50 255 ALA A C 1
ATOM 1808 O O . ALA A 1 253 ? 65.802 22.795 72.119 1.00 21.31 255 ALA A O 1
ATOM 1810 N N . GLU A 1 254 ? 66.001 20.555 71.904 1.00 19.42 256 GLU A N 1
ATOM 1811 C CA . GLU A 1 254 ? 65.895 20.293 73.366 1.00 21.05 256 GLU A CA 1
ATOM 1812 C C . GLU A 1 254 ? 67.025 20.987 74.088 1.00 18.81 256 GLU A C 1
ATOM 1813 O O . GLU A 1 254 ? 66.845 21.503 75.183 1.00 21.97 256 GLU A O 1
ATOM 1819 N N . VAL A 1 255 ? 68.218 20.966 73.512 1.00 17.20 257 VAL A N 1
ATOM 1820 C CA . VAL A 1 255 ? 69.361 21.654 74.096 1.00 17.92 257 VAL A CA 1
ATOM 1821 C C . VAL A 1 255 ? 69.249 23.170 73.948 1.00 19.22 257 VAL A C 1
ATOM 1822 O O . VAL A 1 255 ? 69.456 23.930 74.906 1.00 20.41 257 VAL A O 1
ATOM 1826 N N . ILE A 1 256 ? 68.941 23.635 72.742 1.00 19.01 258 ILE A N 1
ATOM 1827 C CA . ILE A 1 256 ? 68.758 25.068 72.516 1.00 19.43 258 ILE A CA 1
ATOM 1828 C C . ILE A 1 256 ? 67.715 25.684 73.462 1.00 19.79 258 ILE A C 1
ATOM 1829 O O . ILE A 1 256 ? 67.930 26.788 73.987 1.00 23.54 258 ILE A O 1
ATOM 1834 N N . ASN A 1 257 ? 66.642 24.952 73.735 1.00 21.31 259 ASN A N 1
ATOM 1835 C CA . ASN A 1 257 ? 65.534 25.434 74.525 1.00 23.07 259 ASN A CA 1
ATOM 1836 C C . ASN A 1 257 ? 65.738 25.238 76.027 1.00 25.62 259 ASN A C 1
ATOM 1837 O O . ASN A 1 257 ? 64.861 25.548 76.803 1.00 29.33 259 ASN A O 1
ATOM 1842 N N . GLY A 1 258 ? 66.890 24.694 76.418 1.00 24.74 260 GLY A N 1
ATOM 1843 C CA . GLY A 1 258 ? 67.226 24.571 77.844 1.00 25.74 260 GLY A CA 1
ATOM 1844 C C . GLY A 1 258 ? 66.570 23.406 78.543 1.00 24.32 260 GLY A C 1
ATOM 1845 O O . GLY A 1 258 ? 66.523 23.391 79.773 1.00 27.85 260 GLY A O 1
ATOM 1846 N N . LYS A 1 259 ? 66.074 22.431 77.792 1.00 24.46 261 LYS A N 1
ATOM 1847 C CA . LYS A 1 259 ? 65.405 21.242 78.334 1.00 27.91 261 LYS A CA 1
ATOM 1848 C C . LYS A 1 259 ? 66.385 20.086 78.545 1.00 25.21 261 LYS A C 1
ATOM 1849 O O . LYS A 1 259 ? 66.124 19.167 79.345 1.00 28.49 261 LYS A O 1
ATOM 1854 N N . ALA A 1 260 ? 67.509 20.156 77.842 1.00 21.08 262 ALA A N 1
ATOM 1855 C CA . ALA A 1 260 ? 68.558 19.143 77.884 1.00 20.22 262 ALA A CA 1
ATOM 1856 C C . ALA A 1 260 ? 69.897 19.829 78.015 1.00 21.93 262 ALA A C 1
ATOM 1857 O O . ALA A 1 260 ? 70.093 20.963 77.556 1.00 22.96 262 ALA A O 1
ATOM 1859 N N . GLY A 1 261 ? 70.831 19.113 78.621 1.00 20.52 263 GLY A N 1
ATOM 1860 C CA . GLY A 1 261 ? 72.170 19.640 78.788 1.00 21.31 263 GLY A CA 1
ATOM 1861 C C . GLY A 1 261 ? 73.150 19.459 77.632 1.00 19.11 263 GLY A C 1
ATOM 1862 O O . GLY A 1 261 ? 74.054 20.304 77.433 1.00 19.77 263 GLY A O 1
ATOM 1863 N N . MET A 1 262 ? 73.030 18.344 76.919 1.00 18.53 264 MET A N 1
ATOM 1864 C CA . MET A 1 262 ? 74.039 17.944 75.956 1.00 17.78 264 MET A CA 1
ATOM 1865 C C . MET A 1 262 ? 73.425 17.234 74.778 1.00 16.19 264 MET A C 1
ATOM 1866 O O . MET A 1 262 ? 72.389 16.601 74.931 1.00 17.66 264 MET A O 1
ATOM 1871 N N . GLN A 1 263 ? 74.107 17.333 73.629 1.00 16.18 265 GLN A N 1
ATOM 1872 C CA . GLN A 1 263 ? 73.808 16.505 72.466 1.00 14.96 265 GLN A CA 1
ATOM 1873 C C . GLN A 1 263 ? 75.129 16.026 71.880 1.00 14.55 265 GLN A C 1
ATOM 1874 O O . GLN A 1 263 ? 76.004 16.819 71.627 1.00 15.23 265 GLN A O 1
ATOM 1880 N N . ILE A 1 264 ? 75.188 14.724 71.601 1.00 14.95 266 ILE A N 1
ATOM 1881 C CA . ILE A 1 264 ? 76.296 14.105 70.895 1.00 16.51 266 ILE A CA 1
ATOM 1882 C C . ILE A 1 264 ? 75.949 14.095 69.398 1.00 14.72 266 ILE A C 1
ATOM 1883 O O . ILE A 1 264 ? 75.083 13.347 68.968 1.00 14.96 266 ILE A O 1
ATOM 1888 N N . MET A 1 265 ? 76.579 14.979 68.634 1.00 13.65 267 MET A N 1
ATOM 1889 C CA . MET A 1 265 ? 76.235 15.128 67.208 1.00 13.17 267 MET A CA 1
ATOM 1890 C C . MET A 1 265 ? 77.359 15.863 66.499 1.00 12.91 267 MET A C 1
ATOM 1891 O O . MET A 1 265 ? 78.102 16.593 67.094 1.00 14.35 267 MET A O 1
ATOM 1896 N N . GLY A 1 266 ? 77.419 15.680 65.178 1.00 14.12 268 GLY A N 1
ATOM 1897 C CA . GLY A 1 266 ? 78.371 16.432 64.382 1.00 13.92 268 GLY A CA 1
ATOM 1898 C C . GLY A 1 266 ? 78.015 17.904 64.285 1.00 13.63 268 GLY A C 1
ATOM 1899 O O . GLY A 1 266 ? 76.937 18.319 64.739 1.00 14.01 268 GLY A O 1
ATOM 1900 N N . ASP A 1 267 ? 78.883 18.678 63.615 1.00 12.62 269 ASP A N 1
ATOM 1901 C CA . ASP A 1 267 ? 78.709 20.122 63.627 1.00 13.79 269 ASP A CA 1
ATOM 1902 C C . ASP A 1 267 ? 77.640 20.680 62.675 1.00 12.61 269 ASP A C 1
ATOM 1903 O O . ASP A 1 267 ? 77.404 21.873 62.708 1.00 14.26 269 ASP A O 1
ATOM 1908 N N . TRP A 1 268 ? 76.902 19.822 61.966 1.00 13.22 270 TRP A N 1
ATOM 1909 C CA . TRP A 1 268 ? 75.637 20.274 61.447 1.00 13.04 270 TRP A CA 1
ATOM 1910 C C . TRP A 1 268 ? 74.689 20.700 62.579 1.00 14.12 270 TRP A C 1
ATOM 1911 O O . TRP A 1 268 ? 73.813 21.530 62.391 1.00 14.61 270 TRP A O 1
ATOM 1922 N N . ALA A 1 269 ? 74.921 20.227 63.798 1.00 13.55 271 ALA A N 1
ATOM 1923 C CA . ALA A 1 269 ? 74.115 20.735 64.910 1.00 14.01 271 ALA A CA 1
ATOM 1924 C C . ALA A 1 269 ? 74.304 22.242 65.106 1.00 14.18 271 ALA A C 1
ATOM 1925 O O . ALA A 1 269 ? 73.371 22.925 65.514 1.00 14.92 271 ALA A O 1
ATOM 1927 N N . LYS A 1 270 ? 75.512 22.740 64.847 1.00 13.63 272 LYS A N 1
ATOM 1928 C CA . LYS A 1 270 ? 75.772 24.164 64.976 1.00 14.25 272 LYS A CA 1
ATOM 1929 C C . LYS A 1 270 ? 74.875 25.017 64.112 1.00 14.71 272 LYS A C 1
ATOM 1930 O O . LYS A 1 270 ? 74.526 26.142 64.454 1.00 16.42 272 LYS A O 1
ATOM 1936 N N . SER A 1 271 ? 74.479 24.483 62.961 1.00 14.54 273 SER A N 1
ATOM 1937 C CA . SER A 1 271 ? 73.585 25.214 62.071 1.00 15.37 273 SER A CA 1
ATOM 1938 C C . SER A 1 271 ? 72.245 25.547 62.738 1.00 14.85 273 SER A C 1
ATOM 1939 O O . SER A 1 271 ? 71.626 26.563 62.413 1.00 16.34 273 SER A O 1
ATOM 1942 N N . GLU A 1 272 ? 71.795 24.696 63.655 1.00 14.61 274 GLU A N 1
ATOM 1943 C CA . GLU A 1 272 ? 70.538 24.961 64.364 1.00 14.16 274 GLU A CA 1
ATOM 1944 C C . GLU A 1 272 ? 70.716 26.079 65.384 1.00 15.86 274 GLU A C 1
ATOM 1945 O O . GLU A 1 272 ? 69.869 26.916 65.536 1.00 18.48 274 GLU A O 1
ATOM 1951 N N . TRP A 1 273 ? 71.852 26.083 66.074 1.00 15.96 275 TRP A N 1
ATOM 1952 C CA . TRP A 1 273 ? 72.197 27.162 67.010 1.00 16.47 275 TRP A CA 1
ATOM 1953 C C . TRP A 1 273 ? 72.316 28.491 66.267 1.00 16.76 275 TRP A C 1
ATOM 1954 O O . TRP A 1 273 ? 71.737 29.498 66.677 1.00 19.51 275 TRP A O 1
ATOM 1965 N N . SER A 1 274 ? 73.028 28.486 65.133 1.00 17.88 276 SER A N 1
ATOM 1966 C CA . SER A 1 274 ? 73.206 29.708 64.354 1.00 20.39 276 SER A CA 1
ATOM 1967 C C . SER A 1 274 ? 71.861 30.206 63.817 1.00 20.19 276 SER A C 1
ATOM 1968 O O . SER A 1 274 ? 71.601 31.401 63.846 1.00 24.70 276 SER A O 1
ATOM 1971 N N . ALA A 1 275 ? 71.016 29.310 63.289 1.00 20.58 277 ALA A N 1
ATOM 1972 C CA . ALA A 1 275 ? 69.700 29.700 62.788 1.00 22.51 277 ALA A CA 1
ATOM 1973 C C . ALA A 1 275 ? 68.784 30.294 63.866 1.00 22.73 277 ALA A C 1
ATOM 1974 O O . ALA A 1 275 ? 67.905 31.124 63.554 1.00 27.20 277 ALA A O 1
ATOM 1976 N N . ALA A 1 276 ? 68.981 29.889 65.119 1.00 24.19 278 ALA A N 1
ATOM 1977 C CA . ALA A 1 276 ? 68.262 30.486 66.275 1.00 23.44 278 ALA A CA 1
ATOM 1978 C C . ALA A 1 276 ? 68.899 31.770 66.812 1.00 26.08 278 ALA A C 1
ATOM 1979 O O . ALA A 1 276 ? 68.444 32.291 67.827 1.00 29.54 278 ALA A O 1
ATOM 1981 N N . GLY A 1 277 ? 69.957 32.253 66.172 1.00 25.18 279 GLY A N 1
ATOM 1982 C CA . GLY A 1 277 ? 70.611 33.486 66.588 1.00 26.69 279 GLY A CA 1
ATOM 1983 C C . GLY A 1 277 ? 71.453 33.349 67.839 1.00 26.47 279 GLY A C 1
ATOM 1984 O O . GLY A 1 277 ? 71.741 34.347 68.502 1.00 28.59 279 GLY A O 1
ATOM 1985 N N . LYS A 1 278 ? 71.870 32.130 68.158 1.00 22.19 280 LYS A N 1
ATOM 1986 C CA . LYS A 1 278 ? 72.625 31.873 69.385 1.00 22.17 280 LYS A CA 1
ATOM 1987 C C . LYS A 1 278 ? 74.141 32.035 69.159 1.00 21.21 280 LYS A C 1
ATOM 1988 O O . LYS A 1 278 ? 74.639 31.935 68.026 1.00 24.89 280 LYS A O 1
ATOM 1994 N N . VAL A 1 279 ? 74.870 32.285 70.250 1.00 24.20 281 VAL A N 1
ATOM 1995 C CA . VAL A 1 279 ? 76.322 32.529 70.178 1.00 28.71 281 VAL A CA 1
ATOM 1996 C C . VAL A 1 279 ? 77.086 31.626 71.136 1.00 23.39 281 VAL A C 1
ATOM 1997 O O . VAL A 1 279 ? 76.627 31.314 72.252 1.00 22.87 281 VAL A O 1
ATOM 2001 N N . ALA A 1 280 ? 78.314 31.306 70.745 1.00 26.20 282 ALA A N 1
ATOM 2002 C CA . ALA A 1 280 ? 79.196 30.455 71.536 1.00 25.33 282 ALA A CA 1
ATOM 2003 C C . ALA A 1 280 ? 79.564 31.110 72.867 1.00 27.03 282 ALA A C 1
ATOM 2004 O O . ALA A 1 280 ? 79.613 32.331 72.974 1.00 25.97 282 ALA A O 1
ATOM 2006 N N . GLY A 1 281 ? 79.822 30.278 73.865 1.00 25.20 283 GLY A N 1
ATOM 2007 C CA . GLY A 1 281 ? 80.158 30.760 75.177 1.00 25.94 283 GLY A CA 1
ATOM 2008 C C . GLY A 1 281 ? 78.911 31.063 75.991 1.00 25.19 283 GLY A C 1
ATOM 2009 O O . GLY A 1 281 ? 78.651 30.421 77.007 1.00 29.73 283 GLY A O 1
ATOM 2010 N N . LYS A 1 282 ? 78.141 32.048 75.544 1.00 26.51 284 LYS A N 1
ATOM 2011 C CA . LYS A 1 282 ? 76.907 32.458 76.212 1.00 27.37 284 LYS A CA 1
ATOM 2012 C C . LYS A 1 282 ? 75.855 31.351 76.141 1.00 26.09 284 LYS A C 1
ATOM 2013 O O . LYS A 1 282 ? 75.305 30.911 77.188 1.00 30.20 284 LYS A O 1
ATOM 2016 N N . ASP A 1 283 ? 75.606 30.854 74.927 1.00 25.13 285 ASP A N 1
ATOM 2017 C CA . ASP A 1 283 ? 74.456 29.997 74.649 1.00 23.01 285 ASP A CA 1
ATOM 2018 C C . ASP A 1 283 ? 74.811 28.538 74.487 1.00 20.78 285 ASP A C 1
ATOM 2019 O O . ASP A 1 283 ? 74.050 27.665 74.891 1.00 21.49 285 ASP A O 1
ATOM 2024 N N . TYR A 1 284 ? 75.941 28.252 73.849 1.00 21.29 286 TYR A N 1
ATOM 2025 C CA A TYR A 1 284 ? 76.370 26.878 73.644 0.50 19.78 286 TYR A CA 1
ATOM 2026 C CA B TYR A 1 284 ? 76.371 26.869 73.680 0.50 20.29 286 TYR A CA 1
ATOM 2027 C C . TYR A 1 284 ? 77.886 26.806 73.713 1.00 19.25 286 TYR A C 1
ATOM 2028 O O . TYR A 1 284 ? 78.567 27.807 73.525 1.00 21.00 286 TYR A O 1
ATOM 2045 N N . GLN A 1 285 ? 78.399 25.614 73.975 1.00 18.77 287 GLN A N 1
ATOM 2046 C CA . GLN A 1 285 ? 79.813 25.297 73.806 1.00 19.62 287 GLN A CA 1
ATOM 2047 C C . GLN A 1 285 ? 79.884 23.996 73.024 1.00 18.38 287 GLN A C 1
ATOM 2048 O O . GLN A 1 285 ? 78.976 23.168 73.051 1.00 19.57 287 GLN A O 1
ATOM 2054 N N . CYS A 1 286 ? 80.984 23.817 72.334 1.00 20.25 288 CYS A N 1
ATOM 2055 C CA B CYS A 1 286 ? 81.413 22.666 71.567 0.38 20.82 288 CYS A CA 1
ATOM 2056 C CA C CYS A 1 286 ? 81.253 22.481 71.841 0.62 20.43 288 CYS A CA 1
ATOM 2057 C C . CYS A 1 286 ? 82.611 22.073 72.292 1.00 20.27 288 CYS A C 1
ATOM 2058 O O . CYS A 1 286 ? 83.519 22.853 72.514 1.00 23.78 288 CYS A O 1
ATOM 2063 N N . VAL A 1 287 ? 82.701 20.796 72.601 1.00 16.60 289 VAL A N 1
ATOM 2064 C CA . VAL A 1 287 ? 83.962 20.184 73.000 1.00 16.40 289 VAL A CA 1
ATOM 2065 C C . VAL A 1 287 ? 84.104 18.882 72.245 1.00 14.88 289 VAL A C 1
ATOM 2066 O O . VAL A 1 287 ? 83.106 18.257 71.867 1.00 16.71 289 VAL A O 1
ATOM 2070 N N . ALA A 1 288 ? 85.347 18.470 72.034 1.00 15.66 290 ALA A N 1
ATOM 2071 C CA . ALA A 1 288 ? 85.582 17.175 71.420 1.00 16.69 290 ALA A CA 1
ATOM 2072 C C . ALA A 1 288 ? 84.857 16.122 72.221 1.00 17.05 290 ALA A C 1
ATOM 2073 O O . ALA A 1 288 ? 84.839 16.172 73.443 1.00 18.59 290 ALA A O 1
ATOM 2075 N N . PHE A 1 289 ? 84.301 15.125 71.555 1.00 17.21 291 PHE A N 1
ATOM 2076 C CA . PHE A 1 289 ? 83.643 14.080 72.307 1.00 17.82 291 PHE A CA 1
ATOM 2077 C C . PHE A 1 289 ? 84.656 13.508 73.309 1.00 17.55 291 PHE A C 1
ATOM 2078 O O . PHE A 1 289 ? 85.798 13.211 72.935 1.00 18.99 291 PHE A O 1
ATOM 2086 N N . PRO A 1 290 ? 84.279 13.383 74.607 1.00 18.68 292 PRO A N 1
ATOM 2087 C CA . PRO A 1 290 ? 85.260 12.997 75.605 1.00 20.95 292 PRO A CA 1
ATOM 2088 C C . PRO A 1 290 ? 86.109 11.772 75.272 1.00 20.87 292 PRO A C 1
ATOM 2089 O O . PRO A 1 290 ? 85.581 10.693 74.922 1.00 21.46 292 PRO A O 1
ATOM 2093 N N . GLY A 1 291 ? 87.422 11.968 75.375 1.00 20.12 293 GLY A N 1
ATOM 2094 C CA . GLY A 1 291 ? 88.402 10.925 75.108 1.00 22.20 293 GLY A CA 1
ATOM 2095 C C . GLY A 1 291 ? 88.835 10.848 73.646 1.00 22.30 293 GLY A C 1
ATOM 2096 O O . GLY A 1 291 ? 89.701 10.056 73.289 1.00 22.67 293 GLY A O 1
ATOM 2097 N N . THR A 1 292 ? 88.229 11.663 72.793 1.00 20.81 294 THR A N 1
ATOM 2098 C CA . THR A 1 292 ? 88.615 11.734 71.364 1.00 19.41 294 THR A CA 1
ATOM 2099 C C . THR A 1 292 ? 89.489 12.931 71.013 1.00 19.26 294 THR A C 1
ATOM 2100 O O . THR A 1 292 ? 89.777 13.153 69.834 1.00 19.79 294 THR A O 1
ATOM 2104 N N . GLN A 1 293 ? 89.917 13.699 72.009 1.00 20.00 295 GLN A N 1
ATOM 2105 C CA . GLN A 1 293 ? 90.818 14.812 71.768 1.00 22.03 295 GLN A CA 1
ATOM 2106 C C . GLN A 1 293 ? 91.988 14.357 70.907 1.00 23.13 295 GLN A C 1
ATOM 2107 O O . GLN A 1 293 ? 92.594 13.328 71.164 1.00 22.50 295 GLN A O 1
ATOM 2113 N N . GLY A 1 294 ? 92.304 15.131 69.880 1.00 20.43 296 GLY A N 1
ATOM 2114 C CA . GLY A 1 294 ? 93.416 14.801 68.996 1.00 21.63 296 GLY A CA 1
ATOM 2115 C C . GLY A 1 294 ? 92.969 14.038 67.761 1.00 21.19 296 GLY A C 1
ATOM 2116 O O . GLY A 1 294 ? 93.758 13.847 66.846 1.00 23.26 296 GLY A O 1
ATOM 2117 N N . SER A 1 295 ? 91.721 13.573 67.748 1.00 18.97 297 SER A N 1
ATOM 2118 C CA . SER A 1 295 ? 91.154 12.853 66.610 1.00 19.04 297 SER A CA 1
ATOM 2119 C C . SER A 1 295 ? 90.066 13.696 65.988 1.00 18.42 297 SER A C 1
ATOM 2120 O O . SER A 1 295 ? 89.387 14.450 66.671 1.00 18.24 297 SER A O 1
ATOM 2123 N N . PHE A 1 296 ? 89.893 13.511 64.685 1.00 16.90 298 PHE A N 1
ATOM 2124 C CA . PHE A 1 296 ? 88.911 14.254 63.919 1.00 16.25 298 PHE A CA 1
ATOM 2125 C C . PHE A 1 296 ? 88.224 13.251 62.995 1.00 15.73 298 PHE A C 1
ATOM 2126 O O . PHE A 1 296 ? 88.863 12.747 62.062 1.00 16.40 298 PHE A O 1
ATOM 2134 N N . ALA A 1 297 ? 86.959 12.947 63.274 1.00 14.63 299 ALA A N 1
ATOM 2135 C CA . ALA A 1 297 ? 86.189 12.029 62.464 1.00 14.74 299 ALA A CA 1
ATOM 2136 C C . ALA A 1 297 ? 85.522 12.891 61.407 1.00 14.43 299 ALA A C 1
ATOM 2137 O O . ALA A 1 297 ? 84.587 13.638 61.690 1.00 14.43 299 ALA A O 1
ATOM 2139 N N . TYR A 1 298 ? 85.965 12.759 60.148 1.00 14.23 300 TYR A N 1
ATOM 2140 C CA . TYR A 1 298 ? 85.504 13.653 59.103 1.00 13.97 300 TYR A CA 1
ATOM 2141 C C . TYR A 1 298 ? 84.320 13.077 58.307 1.00 13.72 300 TYR A C 1
ATOM 2142 O O . TYR A 1 298 ? 84.171 11.870 58.149 1.00 14.64 300 TYR A O 1
ATOM 2151 N N . ASN A 1 299 ? 83.476 13.995 57.845 1.00 12.51 301 ASN A N 1
ATOM 2152 C CA . ASN A 1 299 ? 82.328 13.744 57.023 1.00 13.63 301 ASN A CA 1
ATOM 2153 C C . ASN A 1 299 ? 82.338 14.825 55.943 1.00 12.92 301 ASN A C 1
ATOM 2154 O O . ASN A 1 299 ? 82.174 15.992 56.255 1.00 13.97 301 ASN A O 1
ATOM 2159 N N . ILE A 1 300 ? 82.545 14.413 54.695 1.00 13.24 302 ILE A N 1
ATOM 2160 C CA A ILE A 1 300 ? 82.658 15.347 53.593 0.50 13.13 302 ILE A CA 1
ATOM 2161 C CA B ILE A 1 300 ? 82.678 15.319 53.548 0.50 13.65 302 ILE A CA 1
ATOM 2162 C C . ILE A 1 300 ? 81.418 15.248 52.728 1.00 12.02 302 ILE A C 1
ATOM 2163 O O . ILE A 1 300 ? 81.182 14.220 52.078 1.00 14.09 302 ILE A O 1
ATOM 2172 N N . ASP A 1 301 ? 80.615 16.304 52.725 1.00 12.57 303 ASP A N 1
ATOM 2173 C CA . ASP A 1 301 ? 79.481 16.377 51.809 1.00 12.72 303 ASP A CA 1
ATOM 2174 C C . ASP A 1 301 ? 80.040 16.685 50.414 1.00 13.06 303 ASP A C 1
ATOM 2175 O O . ASP A 1 301 ? 80.903 17.548 50.241 1.00 14.34 303 ASP A O 1
ATOM 2180 N N . SER A 1 302 ? 79.594 15.903 49.437 1.00 12.86 304 SER A N 1
ATOM 2181 C CA . SER A 1 302 ? 80.042 16.002 48.075 1.00 12.80 304 SER A CA 1
ATOM 2182 C C . SER A 1 302 ? 78.856 15.794 47.179 1.00 13.43 304 SER A C 1
ATOM 2183 O O . SER A 1 302 ? 77.901 15.094 47.491 1.00 13.59 304 SER A O 1
ATOM 2186 N N . LEU A 1 303 ? 78.932 16.473 46.028 1.00 13.69 305 LEU A N 1
ATOM 2187 C CA . LEU A 1 303 ? 77.934 16.420 44.984 1.00 13.37 305 LEU A CA 1
ATOM 2188 C C . LEU A 1 303 ? 78.491 15.687 43.757 1.00 13.19 305 LEU A C 1
ATOM 2189 O O . LEU A 1 303 ? 79.426 16.181 43.116 1.00 13.21 305 LEU A O 1
ATOM 2194 N N . ALA A 1 304 ? 77.998 14.466 43.565 1.00 13.47 306 ALA A N 1
ATOM 2195 C CA . ALA A 1 304 ? 78.404 13.671 42.424 1.00 14.94 306 ALA A CA 1
ATOM 2196 C C . ALA A 1 304 ? 77.621 14.158 41.212 1.00 14.24 306 ALA A C 1
ATOM 2197 O O . ALA A 1 304 ? 76.402 14.373 41.290 1.00 14.28 306 ALA A O 1
ATOM 2199 N N . MET A 1 305 ? 78.348 14.349 40.105 1.00 14.35 307 MET A N 1
ATOM 2200 C CA . MET A 1 305 ? 77.781 14.974 38.931 1.00 15.23 307 MET A CA 1
ATOM 2201 C C . MET A 1 305 ? 77.397 13.905 37.903 1.00 15.25 307 MET A C 1
ATOM 2202 O O . MET A 1 305 ? 78.247 13.162 37.420 1.00 15.90 307 MET A O 1
ATOM 2207 N N . PHE A 1 306 ? 76.119 13.844 37.570 1.00 15.73 308 PHE A N 1
ATOM 2208 C CA . PHE A 1 306 ? 75.598 12.855 36.634 1.00 15.65 308 PHE A CA 1
ATOM 2209 C C . PHE A 1 306 ? 75.760 13.297 35.200 1.00 16.88 308 PHE A C 1
ATOM 2210 O O . PHE A 1 306 ? 75.669 14.456 34.885 1.00 18.52 308 PHE A O 1
ATOM 2218 N N . LYS A 1 307 ? 76.021 12.328 34.332 1.00 17.97 309 LYS A N 1
ATOM 2219 C CA . LYS A 1 307 ? 76.021 12.608 32.912 1.00 18.87 309 LYS A CA 1
ATOM 2220 C C . LYS A 1 307 ? 74.617 13.038 32.472 1.00 18.68 309 LYS A C 1
ATOM 2221 O O . LYS A 1 307 ? 73.637 12.311 32.713 1.00 21.40 309 LYS A O 1
ATOM 2227 N N . LEU A 1 308 ? 74.531 14.218 31.865 1.00 20.03 310 LEU A N 1
ATOM 2228 C CA . LEU A 1 308 ? 73.263 14.787 31.410 1.00 20.43 310 LEU A CA 1
ATOM 2229 C C . LEU A 1 308 ? 73.173 14.827 29.891 1.00 25.18 310 LEU A C 1
ATOM 2230 O O . LEU A 1 308 ? 74.182 14.748 29.202 1.00 26.85 310 LEU A O 1
ATOM 2235 N N . LYS A 1 309 ? 71.949 14.960 29.392 1.00 27.84 311 LYS A N 1
ATOM 2236 C CA . LYS A 1 309 ? 71.694 14.974 27.963 1.00 29.12 311 LYS A CA 1
ATOM 2237 C C . LYS A 1 309 ? 71.479 16.384 27.430 1.00 27.26 311 LYS A C 1
ATOM 2238 O O . LYS A 1 309 ? 71.826 16.651 26.293 1.00 32.07 311 LYS A O 1
ATOM 2242 N N . ASP A 1 310 ? 70.848 17.271 28.190 1.00 26.79 312 ASP A N 1
ATOM 2243 C CA . ASP A 1 310 ? 70.415 18.573 27.667 1.00 24.55 312 ASP A CA 1
ATOM 2244 C C . ASP A 1 310 ? 71.547 19.602 27.717 1.00 24.41 312 ASP A C 1
ATOM 2245 O O . ASP A 1 310 ? 72.201 19.778 28.738 1.00 22.95 312 ASP A O 1
ATOM 2250 N N . ALA A 1 311 ? 71.782 20.285 26.601 1.00 23.76 313 ALA A N 1
ATOM 2251 C CA . ALA A 1 311 ? 72.932 21.193 26.465 1.00 23.62 313 ALA A CA 1
ATOM 2252 C C . ALA A 1 311 ? 72.930 22.322 27.488 1.00 21.62 313 ALA A C 1
ATOM 2253 O O . ALA A 1 311 ? 73.955 22.613 28.119 1.00 20.91 313 ALA A O 1
ATOM 2255 N N . ASN A 1 312 ? 71.775 22.940 27.698 1.00 22.96 314 ASN A N 1
ATOM 2256 C CA . ASN A 1 312 ? 71.696 24.027 28.661 1.00 22.51 314 ASN A CA 1
ATOM 2257 C C . ASN A 1 312 ? 71.834 23.533 30.098 1.00 20.94 314 ASN A C 1
ATOM 2258 O O . ASN A 1 312 ? 72.430 24.194 30.945 1.00 20.16 314 ASN A O 1
ATOM 2263 N N . ASP A 1 313 ? 71.319 22.341 30.367 1.00 19.22 315 ASP A N 1
ATOM 2264 C CA . ASP A 1 313 ? 71.500 21.725 31.697 1.00 20.09 315 ASP A CA 1
ATOM 2265 C C . ASP A 1 313 ? 72.973 21.348 31.955 1.00 18.93 315 ASP A C 1
ATOM 2266 O O . ASP A 1 313 ? 73.446 21.415 33.085 1.00 17.65 315 ASP A O 1
ATOM 2271 N N . ILE A 1 314 ? 73.717 20.946 30.920 1.00 18.57 316 ILE A N 1
ATOM 2272 C CA . ILE A 1 314 ? 75.157 20.705 31.073 1.00 18.33 316 ILE A CA 1
ATOM 2273 C C . ILE A 1 314 ? 75.862 22.013 31.445 1.00 18.88 316 ILE A C 1
ATOM 2274 O O . ILE A 1 314 ? 76.723 22.034 32.320 1.00 18.11 316 ILE A O 1
ATOM 2279 N N . LYS A 1 315 ? 75.511 23.121 30.795 1.00 18.37 317 LYS A N 1
ATOM 2280 C CA . LYS A 1 315 ? 76.094 24.417 31.151 1.00 19.78 317 LYS A CA 1
ATOM 2281 C C . LYS A 1 315 ? 75.769 24.777 32.611 1.00 19.44 317 LYS A C 1
ATOM 2282 O O . LYS A 1 315 ? 76.624 25.271 33.341 1.00 19.98 317 LYS A O 1
ATOM 2286 N N . ALA A 1 316 ? 74.520 24.539 33.020 1.00 18.79 318 ALA A N 1
ATOM 2287 C CA . ALA A 1 316 ? 74.101 24.797 34.403 1.00 17.89 318 ALA A CA 1
ATOM 2288 C C . ALA A 1 316 ? 74.899 23.944 35.370 1.00 16.82 318 ALA A C 1
ATOM 2289 O O . ALA A 1 316 ? 75.278 24.399 36.450 1.00 16.76 318 ALA A O 1
ATOM 2291 N N . GLN A 1 317 ? 75.098 22.683 35.011 1.00 16.68 319 GLN A N 1
ATOM 2292 C CA . GLN A 1 317 ? 75.861 21.748 35.835 1.00 17.31 319 GLN A CA 1
ATOM 2293 C C . GLN A 1 317 ? 77.303 22.223 35.978 1.00 15.75 319 GLN A C 1
ATOM 2294 O O . GLN A 1 317 ? 77.904 22.140 37.046 1.00 16.61 319 GLN A O 1
ATOM 2300 N N . ASN A 1 318 ? 77.887 22.707 34.886 1.00 17.22 320 ASN A N 1
ATOM 2301 C CA . ASN A 1 318 ? 79.249 23.214 34.928 1.00 17.52 320 ASN A CA 1
ATOM 2302 C C . ASN A 1 318 ? 79.318 24.450 35.841 1.00 17.05 320 ASN A C 1
ATOM 2303 O O . ASN A 1 318 ? 80.318 24.678 36.528 1.00 18.77 320 ASN A O 1
ATOM 2308 N N . ASP A 1 319 ? 78.267 25.262 35.845 1.00 17.55 321 ASP A N 1
ATOM 2309 C CA . ASP A 1 319 ? 78.186 26.389 36.751 1.00 17.78 321 ASP A CA 1
ATOM 2310 C C . ASP A 1 319 ? 78.131 25.927 38.205 1.00 15.31 321 ASP A C 1
ATOM 2311 O O . ASP A 1 319 ? 78.854 26.482 39.056 1.00 16.73 321 ASP A O 1
ATOM 2316 N N . LEU A 1 320 ? 77.325 24.904 38.479 1.00 16.64 322 LEU A N 1
ATOM 2317 C CA . LEU A 1 320 ? 77.289 24.321 39.843 1.00 14.82 322 LEU A CA 1
ATOM 2318 C C . LEU A 1 320 ? 78.655 23.864 40.280 1.00 14.17 322 LEU A C 1
ATOM 2319 O O . LEU A 1 320 ? 79.084 24.107 41.411 1.00 15.18 322 LEU A O 1
ATOM 2324 N N . ALA A 1 321 ? 79.352 23.143 39.411 1.00 15.10 323 ALA A N 1
ATOM 2325 C CA . ALA A 1 321 ? 80.704 22.666 39.762 1.00 16.58 323 ALA A CA 1
ATOM 2326 C C . ALA A 1 321 ? 81.676 23.807 40.059 1.00 16.76 323 ALA A C 1
ATOM 2327 O O . ALA A 1 321 ? 82.487 23.736 40.986 1.00 19.58 323 ALA A O 1
ATOM 2329 N N . LYS A 1 322 ? 81.547 24.899 39.310 1.00 17.91 324 LYS A N 1
ATOM 2330 C CA . LYS A 1 322 ? 82.355 26.098 39.549 1.00 18.25 324 LYS A CA 1
ATOM 2331 C C . LYS A 1 322 ? 82.005 26.742 40.904 1.00 18.93 324 LYS A C 1
ATOM 2332 O O . LYS A 1 322 ? 82.857 27.084 41.719 1.00 21.70 324 LYS A O 1
ATOM 2338 N N . VAL A 1 323 ? 80.713 26.884 41.156 1.00 16.53 325 VAL A N 1
ATOM 2339 C CA . VAL A 1 323 ? 80.257 27.543 42.374 1.00 17.38 325 VAL A CA 1
ATOM 2340 C C . VAL A 1 323 ? 80.742 26.825 43.645 1.00 15.46 325 VAL A C 1
ATOM 2341 O O . VAL A 1 323 ? 81.113 27.454 44.617 1.00 16.06 325 VAL A O 1
ATOM 2345 N N . ALA A 1 324 ? 80.722 25.501 43.607 1.00 15.42 326 ALA A N 1
ATOM 2346 C CA . ALA A 1 324 ? 80.950 24.699 44.807 1.00 15.97 326 ALA A CA 1
ATOM 2347 C C . ALA A 1 324 ? 82.212 25.078 45.535 1.00 14.68 326 ALA A C 1
ATOM 2348 O O . ALA A 1 324 ? 82.245 24.997 46.762 1.00 16.03 326 ALA A O 1
ATOM 2350 N N . LEU A 1 325 ? 83.284 25.415 44.809 1.00 16.90 327 LEU A N 1
ATOM 2351 C CA . LEU A 1 325 ? 84.567 25.749 45.375 1.00 17.19 327 LEU A CA 1
ATOM 2352 C C . LEU A 1 325 ? 84.920 27.234 45.250 1.00 18.79 327 LEU A C 1
ATOM 2353 O O . LEU A 1 325 ? 86.052 27.615 45.561 1.00 22.69 327 LEU A O 1
ATOM 2358 N N . GLU A 1 326 ? 83.977 28.083 44.834 1.00 18.44 328 GLU A N 1
ATOM 2359 C CA . GLU A 1 326 ? 84.216 29.531 44.808 1.00 20.93 328 GLU A CA 1
ATOM 2360 C C . GLU A 1 326 ? 84.423 29.990 46.265 1.00 18.75 328 GLU A C 1
ATOM 2361 O O . GLU A 1 326 ? 83.748 29.498 47.177 1.00 19.08 328 GLU A O 1
ATOM 2367 N N . PRO A 1 327 ? 85.326 30.949 46.481 1.00 20.65 329 PRO A N 1
ATOM 2368 C CA . PRO A 1 327 ? 85.647 31.380 47.846 1.00 22.69 329 PRO A CA 1
ATOM 2369 C C . PRO A 1 327 ? 84.429 31.995 48.575 1.00 21.38 329 PRO A C 1
ATOM 2370 O O . PRO A 1 327 ? 84.186 31.697 49.742 1.00 22.48 329 PRO A O 1
ATOM 2374 N N . GLU A 1 328 ? 83.643 32.804 47.884 1.00 22.02 330 GLU A N 1
ATOM 2375 C CA . GLU A 1 328 ? 82.475 33.439 48.484 1.00 23.38 330 GLU A CA 1
ATOM 2376 C C . GLU A 1 328 ? 81.432 32.408 48.930 1.00 20.59 330 GLU A C 1
ATOM 2377 O O . GLU A 1 328 ? 80.970 3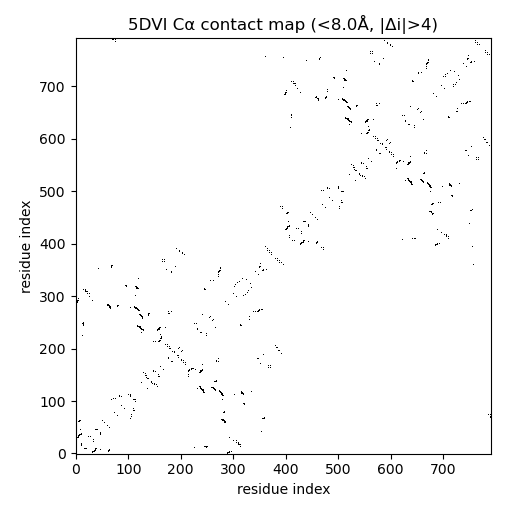2.415 50.058 1.00 21.92 330 GLU A O 1
ATOM 2383 N N . PHE A 1 329 ? 81.151 31.440 48.083 1.00 18.35 331 PHE A N 1
ATOM 2384 C CA . PHE A 1 329 ? 80.230 30.370 48.408 1.00 17.74 331 PHE A CA 1
ATOM 2385 C C . PHE A 1 329 ? 80.790 29.500 49.531 1.00 16.38 331 PHE A C 1
ATOM 2386 O O . PHE A 1 329 ? 80.075 29.141 50.485 1.00 18.05 331 PHE A O 1
ATOM 2394 N N . GLN A 1 330 ? 82.079 29.155 49.449 1.00 16.70 332 GLN A N 1
ATOM 2395 C CA . GLN A 1 330 ? 82.704 28.353 50.533 1.00 17.13 332 GLN A CA 1
ATOM 2396 C C . GLN A 1 330 ? 82.556 29.043 51.869 1.00 16.74 332 GLN A C 1
ATOM 2397 O O . GLN A 1 330 ? 82.405 28.348 52.889 1.00 20.42 332 GLN A O 1
ATOM 2403 N N . THR A 1 331 ? 82.582 30.368 51.886 1.00 17.64 333 THR A N 1
ATOM 2404 C CA . THR A 1 331 ? 82.388 31.071 53.153 1.00 18.53 333 THR A CA 1
ATOM 2405 C C . THR A 1 331 ? 80.937 31.029 53.614 1.00 18.51 333 THR A C 1
ATOM 2406 O O . THR A 1 331 ? 80.647 30.521 54.700 1.00 18.62 333 THR A O 1
ATOM 2410 N N . VAL A 1 332 ? 79.997 31.508 52.807 1.00 18.77 334 VAL A N 1
ATOM 2411 C CA A VAL A 1 332 ? 78.621 31.662 53.270 0.50 18.37 334 VAL A CA 1
ATOM 2412 C CA B VAL A 1 332 ? 78.641 31.666 53.288 0.50 18.70 334 VAL A CA 1
ATOM 2413 C C . VAL A 1 332 ? 77.956 30.312 53.472 1.00 16.77 334 VAL A C 1
ATOM 2414 O O . VAL A 1 332 ? 77.232 30.132 54.455 1.00 17.49 334 VAL A O 1
ATOM 2421 N N . PHE A 1 333 ? 78.197 29.358 52.566 1.00 14.94 335 PHE A N 1
ATOM 2422 C CA . PHE A 1 333 ? 77.592 28.037 52.752 1.00 14.46 335 PHE A CA 1
ATOM 2423 C C . PHE A 1 333 ? 78.007 27.480 54.125 1.00 14.33 335 PHE A C 1
ATOM 2424 O O . PHE A 1 333 ? 77.166 26.984 54.865 1.00 15.06 335 PHE A O 1
ATOM 2432 N N . ASN A 1 334 ? 79.310 27.496 54.376 1.00 14.42 336 ASN A N 1
ATOM 2433 C CA . ASN A 1 334 ? 79.845 26.851 55.558 1.00 14.28 336 ASN A CA 1
ATOM 2434 C C . ASN A 1 334 ? 79.563 27.597 56.837 1.00 13.77 336 ASN A C 1
ATOM 2435 O O . ASN A 1 334 ? 79.330 26.957 57.873 1.00 15.90 336 ASN A O 1
ATOM 2440 N N . GLN A 1 335 ? 79.510 28.917 56.781 1.00 15.56 337 GLN A N 1
ATOM 2441 C CA . GLN A 1 335 ? 78.997 29.680 57.936 1.00 15.60 337 GLN A CA 1
ATOM 2442 C C . GLN A 1 335 ? 77.605 29.193 58.369 1.00 16.73 337 GLN A C 1
ATOM 2443 O O . GLN A 1 335 ? 77.300 28.969 59.556 1.00 18.68 337 GLN A O 1
ATOM 2449 N N . ASN A 1 336 ? 76.736 29.026 57.386 1.00 15.98 338 ASN A N 1
ATOM 2450 C CA . ASN A 1 336 ? 75.377 28.578 57.668 1.00 15.79 338 ASN A CA 1
ATOM 2451 C C . ASN A 1 336 ? 75.289 27.066 57.990 1.00 14.74 338 ASN A C 1
ATOM 2452 O O . ASN A 1 336 ? 74.440 26.663 58.768 1.00 16.81 338 ASN A O 1
ATOM 2457 N N . LYS A 1 337 ? 76.152 26.254 57.368 1.00 13.84 339 LYS A N 1
ATOM 2458 C CA . LYS A 1 337 ? 76.082 24.830 57.494 1.00 13.42 339 LYS A CA 1
ATOM 2459 C C . LYS A 1 337 ? 76.650 24.265 58.788 1.00 14.48 339 LYS A C 1
ATOM 2460 O O . LYS A 1 337 ? 76.229 23.207 59.258 1.00 13.99 339 LYS A O 1
ATOM 2466 N N . GLY A 1 338 ? 77.608 24.976 59.355 1.00 14.33 340 GLY A N 1
ATOM 2467 C CA . GLY A 1 338 ? 78.257 24.542 60.591 1.00 14.52 340 GLY A CA 1
ATOM 2468 C C . GLY A 1 338 ? 79.577 23.841 60.408 1.00 14.35 340 GLY A C 1
ATOM 2469 O O . GLY A 1 338 ? 80.255 23.549 61.396 1.00 16.85 340 GLY A O 1
ATOM 2470 N N . SER A 1 339 ? 79.925 23.537 59.163 1.00 14.67 341 SER A N 1
ATOM 2471 C CA . SER A 1 339 ? 81.143 22.875 58.778 1.00 13.38 341 SER A CA 1
ATOM 2472 C C . SER A 1 339 ? 82.308 23.802 58.443 1.00 13.40 341 SER A C 1
ATOM 2473 O O . SER A 1 339 ? 82.144 25.007 58.276 1.00 15.76 341 SER A O 1
ATOM 2476 N N . LEU A 1 340 ? 83.493 23.210 58.312 1.00 13.96 342 LEU A N 1
ATOM 2477 C CA . LEU A 1 340 ? 84.634 23.839 57.728 1.00 15.07 342 LEU A CA 1
ATOM 2478 C C . LEU A 1 340 ? 84.447 23.946 56.219 1.00 15.80 342 LEU A C 1
ATOM 2479 O O . LEU A 1 340 ? 83.892 23.047 55.604 1.00 14.75 342 LEU A O 1
ATOM 2484 N N . PRO A 1 341 ? 85.016 24.990 55.604 1.00 14.56 343 PRO A N 1
ATOM 2485 C CA . PRO A 1 341 ? 85.194 24.934 54.166 1.00 14.55 343 PRO A CA 1
ATOM 2486 C C . PRO A 1 341 ? 86.200 23.842 53.821 1.00 15.58 343 PRO A C 1
ATOM 2487 O O . PRO A 1 341 ? 87.091 23.534 54.602 1.00 16.92 343 PRO A O 1
ATOM 2491 N N . VAL A 1 342 ? 86.052 23.265 52.625 1.00 15.28 344 VAL A N 1
ATOM 2492 C CA . VAL A 1 342 ? 86.961 22.260 52.122 1.00 15.94 344 VAL A CA 1
ATOM 2493 C C . VAL A 1 342 ? 88.107 22.855 51.301 1.00 17.52 344 VAL A C 1
ATOM 2494 O O . VAL A 1 342 ? 89.160 22.272 51.171 1.00 18.68 344 VAL A O 1
ATOM 2498 N N . ARG A 1 343 ? 87.893 24.045 50.770 1.00 18.19 345 ARG A N 1
ATOM 2499 C CA . ARG A 1 343 ? 88.922 24.760 50.044 1.00 17.96 345 ARG A CA 1
ATOM 2500 C C . ARG A 1 343 ? 90.018 25.230 51.016 1.00 18.32 345 ARG A C 1
ATOM 2501 O O . ARG A 1 343 ? 89.696 25.800 52.049 1.00 21.09 345 ARG A O 1
ATOM 2509 N N . GLN A 1 344 ? 91.291 25.009 50.671 1.00 20.22 346 GLN A N 1
ATOM 2510 C CA . GLN A 1 344 ? 92.440 25.223 51.544 1.00 20.59 346 GLN A CA 1
ATOM 2511 C C . GLN A 1 344 ? 92.881 26.653 51.656 1.00 23.99 346 GLN A C 1
ATOM 2512 O O . GLN A 1 344 ? 93.670 26.982 52.549 1.00 29.99 346 GLN A O 1
ATOM 2518 N N . ASP A 1 345 ? 92.508 27.534 50.754 1.00 22.95 347 ASP A N 1
ATOM 2519 C CA . ASP 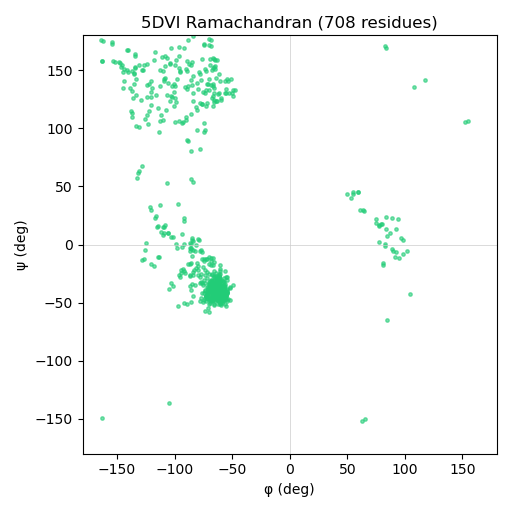A 1 345 ? 93.146 28.868 50.917 1.00 25.90 347 ASP A CA 1
ATOM 2520 C C . ASP A 1 345 ? 92.362 29.889 51.772 1.00 29.81 347 ASP A C 1
ATOM 2521 O O . ASP A 1 345 ? 92.642 31.064 51.717 1.00 28.10 347 ASP A O 1
ATOM 2526 N N . MET A 1 346 ? 91.433 29.433 52.610 1.00 27.03 348 MET A N 1
ATOM 2527 C CA A MET A 1 346 ? 90.405 30.305 53.178 0.50 25.13 348 MET A CA 1
ATOM 2528 C CA B MET A 1 346 ? 90.424 30.335 53.149 0.50 22.14 348 MET A CA 1
ATOM 2529 C C . MET A 1 346 ? 90.906 31.145 54.350 1.00 26.51 348 MET A C 1
ATOM 2530 O O . MET A 1 346 ? 91.788 30.721 55.087 1.00 31.52 348 MET A O 1
ATOM 2539 N N . ASP A 1 347 ? 90.311 32.324 54.505 1.00 29.64 349 ASP A N 1
ATOM 2540 C CA . ASP A 1 347 ? 90.513 33.191 55.666 1.00 32.86 349 ASP A CA 1
ATOM 2541 C C . ASP A 1 347 ? 89.611 32.639 56.770 1.00 32.37 349 ASP A C 1
ATOM 2542 O O . ASP A 1 347 ? 88.403 32.922 56.792 1.00 31.06 349 ASP A O 1
ATOM 2547 N N . MET A 1 348 ? 90.191 31.861 57.682 1.00 32.03 350 MET A N 1
ATOM 2548 C CA . MET A 1 348 ? 89.413 31.201 58.723 1.00 28.44 350 MET A CA 1
ATOM 2549 C C . MET A 1 348 ? 88.849 32.160 59.776 1.00 28.19 350 MET A C 1
ATOM 2550 O O . MET A 1 348 ? 87.884 31.822 60.477 1.00 26.67 350 MET A O 1
ATOM 2555 N N . SER A 1 349 ? 89.387 33.374 59.833 1.00 33.07 351 SER A N 1
ATOM 2556 C CA . SER A 1 349 ? 88.879 34.390 60.764 1.00 34.91 351 SER A CA 1
ATOM 2557 C C . SER A 1 349 ? 87.443 34.853 60.424 1.00 33.98 351 SER A C 1
ATOM 2558 O O . SER A 1 349 ? 86.784 35.493 61.233 1.00 38.53 351 SER A O 1
ATOM 2561 N N . LYS A 1 350 ? 86.934 34.488 59.249 1.00 31.13 352 LYS A N 1
ATOM 2562 C CA . LYS A 1 350 ? 85.573 34.865 58.874 1.00 27.40 352 LYS A CA 1
ATOM 2563 C C . LYS A 1 350 ? 84.515 33.891 59.397 1.00 24.90 352 LYS A C 1
ATOM 2564 O O . LYS A 1 350 ? 83.310 34.121 59.248 1.00 27.77 352 LYS A O 1
ATOM 2567 N N . PHE A 1 351 ? 84.964 32.815 60.033 1.00 21.84 353 PHE A N 1
ATOM 2568 C CA . PHE A 1 351 ? 84.052 31.840 60.613 1.00 19.41 353 PHE A CA 1
ATOM 2569 C C . PHE A 1 351 ? 83.960 32.012 62.123 1.00 19.86 353 PHE A C 1
ATOM 2570 O O . PHE A 1 351 ? 84.732 32.755 62.726 1.00 20.18 353 PHE A O 1
ATOM 2578 N N . ASP A 1 352 ? 82.994 31.336 62.718 1.00 18.26 354 ASP A N 1
ATOM 2579 C CA . ASP A 1 352 ? 82.770 31.478 64.150 1.00 17.52 354 ASP A CA 1
ATOM 2580 C C . ASP A 1 352 ? 83.841 30.739 64.950 1.00 17.28 354 ASP A C 1
ATOM 2581 O O . ASP A 1 352 ? 84.697 30.038 64.390 1.00 17.82 354 ASP A O 1
ATOM 2586 N N . ALA A 1 353 ? 83.816 30.931 66.265 1.00 17.60 355 ALA A N 1
ATOM 2587 C CA . ALA A 1 353 ? 84.868 30.365 67.087 1.00 17.60 355 ALA A CA 1
ATOM 2588 C C . ALA A 1 353 ? 84.927 28.853 67.065 1.00 16.71 355 ALA A C 1
ATOM 2589 O O . ALA A 1 353 ? 86.018 28.250 67.085 1.00 16.99 355 ALA A O 1
ATOM 2591 N N . CYS A 1 354 ? 83.768 28.219 67.003 1.00 17.45 356 CYS A N 1
ATOM 2592 C CA . CYS A 1 354 ? 83.698 26.764 66.981 1.00 16.12 356 CYS A CA 1
ATOM 2593 C C . CYS A 1 354 ? 84.290 26.183 65.667 1.00 17.04 356 CYS A C 1
ATOM 2594 O O . CYS A 1 354 ? 84.985 25.175 65.692 1.00 16.20 356 CYS A O 1
ATOM 2597 N N . THR A 1 355 ? 84.034 26.844 64.554 1.00 15.05 357 THR A N 1
ATOM 2598 C CA . THR A 1 355 ? 84.608 26.406 63.297 1.00 15.21 357 THR A CA 1
ATOM 2599 C C . THR A 1 355 ? 86.108 26.639 63.313 1.00 14.94 357 THR A C 1
ATOM 2600 O O . THR A 1 355 ? 86.844 25.799 62.794 1.00 15.08 357 THR A O 1
ATOM 2604 N N . GLN A 1 356 ? 86.581 27.736 63.916 1.00 15.21 358 GLN A N 1
ATOM 2605 C CA . GLN A 1 356 ? 88.015 27.918 64.031 1.00 15.92 358 GLN A CA 1
ATOM 2606 C C . GLN A 1 356 ? 88.637 26.838 64.926 1.00 16.02 358 GLN A C 1
ATOM 2607 O O . GLN A 1 356 ? 89.765 26.387 64.658 1.00 16.60 358 GLN A O 1
ATOM 2613 N N . LYS A 1 357 ? 87.953 26.435 66.010 1.00 15.70 359 LYS A N 1
ATOM 2614 C CA A LYS A 1 357 ? 88.407 25.289 66.797 0.50 15.69 359 LYS A CA 1
ATOM 2615 C CA B LYS A 1 357 ? 88.390 25.285 66.807 0.50 15.99 359 LYS A CA 1
ATOM 2616 C C . LYS A 1 357 ? 88.471 24.031 65.929 1.00 14.93 359 LYS A C 1
ATOM 2617 O O . LYS A 1 357 ? 89.417 23.268 66.000 1.00 16.57 359 LYS A O 1
ATOM 2628 N N . SER A 1 358 ? 87.456 23.808 65.116 1.00 15.62 360 SER A N 1
ATOM 2629 C CA . SER A 1 358 ? 87.446 22.659 64.203 1.00 15.23 360 SER A CA 1
ATOM 2630 C C . SER A 1 358 ? 88.655 22.661 63.284 1.00 15.90 360 SER A C 1
ATOM 2631 O O . SER A 1 358 ? 89.294 21.642 63.087 1.00 15.63 360 SER A O 1
ATOM 2634 N N . ALA A 1 359 ? 89.000 23.821 62.743 1.00 14.84 361 ALA A N 1
ATOM 2635 C CA . ALA A 1 359 ? 90.153 23.925 61.859 1.00 15.86 361 ALA A CA 1
ATOM 2636 C C . ALA A 1 359 ? 91.458 23.579 62.545 1.00 16.12 361 ALA A C 1
ATOM 2637 O O . ALA A 1 359 ? 92.279 22.859 62.008 1.00 18.09 361 ALA A O 1
ATOM 2639 N N . ALA A 1 360 ? 91.634 24.098 63.750 1.00 16.60 362 ALA A N 1
ATOM 2640 C CA . ALA A 1 360 ? 92.827 23.817 64.501 1.00 17.94 362 ALA A CA 1
ATOM 2641 C C . ALA A 1 360 ? 92.887 22.310 64.837 1.00 17.56 362 ALA A C 1
ATOM 2642 O O . ALA A 1 360 ? 93.944 21.679 64.779 1.00 19.12 362 ALA A O 1
ATOM 2644 N N . ASP A 1 361 ? 91.747 21.745 65.187 1.00 17.62 363 ASP A N 1
ATOM 2645 C CA . ASP A 1 361 ? 91.689 20.329 65.551 1.00 17.40 363 ASP A CA 1
ATOM 2646 C C . ASP A 1 361 ? 91.935 19.412 64.330 1.00 17.90 363 ASP A C 1
ATOM 2647 O O . ASP A 1 361 ? 92.551 18.373 64.455 1.00 19.55 363 ASP A O 1
ATOM 2652 N N . PHE A 1 362 ? 91.458 19.829 63.160 1.00 17.78 364 PHE A N 1
ATOM 2653 C CA . PHE A 1 362 ? 91.742 19.143 61.905 1.00 18.23 364 PHE A CA 1
ATOM 2654 C C . PHE A 1 362 ? 93.237 19.120 61.629 1.00 19.99 364 PHE A C 1
ATOM 2655 O O . PHE A 1 362 ? 93.806 18.072 61.304 1.00 22.29 364 PHE A O 1
ATOM 2663 N N . LYS A 1 363 ? 93.866 20.293 61.728 1.00 20.20 365 LYS A N 1
ATOM 2664 C CA . LYS A 1 363 ? 95.290 20.425 61.466 1.00 23.26 365 LYS A CA 1
ATOM 2665 C C . LYS A 1 363 ? 96.075 19.516 62.401 1.00 23.24 365 LYS A C 1
ATOM 2666 O O . LYS A 1 363 ? 97.000 18.827 61.972 1.00 26.51 365 LYS A O 1
ATOM 2669 N N . GLU A 1 364 ? 95.754 19.544 63.699 1.00 21.81 366 GLU A N 1
ATOM 2670 C CA . GLU A 1 364 ? 96.458 18.713 64.685 1.00 22.24 366 GLU A CA 1
ATOM 2671 C C . GLU A 1 364 ? 96.302 17.219 64.329 1.00 22.08 366 GLU A C 1
ATOM 2672 O O . GLU A 1 364 ? 97.281 16.471 64.265 1.00 26.56 366 GLU A O 1
ATOM 2678 N N . ALA A 1 365 ? 95.053 16.797 64.131 1.00 21.50 367 ALA A N 1
ATOM 2679 C CA . ALA A 1 365 ? 94.751 15.406 63.782 1.00 21.81 367 ALA A CA 1
ATOM 2680 C C . ALA A 1 365 ? 95.477 14.938 62.513 1.00 26.26 367 ALA A C 1
ATOM 2681 O O . ALA A 1 365 ? 95.973 13.813 62.455 1.00 28.79 367 ALA A O 1
ATOM 2683 N N . ALA A 1 366 ? 95.528 15.809 61.510 1.00 27.19 368 ALA A N 1
ATOM 2684 C CA . ALA A 1 366 ? 96.107 15.471 60.221 1.00 30.49 368 ALA A CA 1
ATOM 2685 C C . ALA A 1 366 ? 97.617 15.246 60.282 1.00 32.73 368 ALA A C 1
ATOM 2686 O O . ALA A 1 366 ? 98.164 14.547 59.444 1.00 40.66 368 ALA A O 1
ATOM 2688 N N . LYS A 1 367 ? 98.286 15.855 61.259 1.00 32.91 369 LYS A N 1
ATOM 2689 C CA . LYS A 1 367 ? 99.718 15.643 61.479 1.00 37.79 369 LYS A CA 1
ATOM 2690 C C . LYS A 1 367 ? 100.041 14.228 61.967 1.00 42.07 369 LYS A C 1
ATOM 2691 O O . LYS A 1 367 ? 101.074 13.684 61.605 1.00 46.01 369 LYS A O 1
ATOM 2695 N N . GLY A 1 368 ? 99.173 13.642 62.791 1.00 43.07 370 GLY A N 1
ATOM 2696 C CA . GLY A 1 368 ? 99.388 12.284 63.303 1.00 35.80 370 GLY A CA 1
ATOM 2697 C C . GLY A 1 368 ? 98.468 11.333 62.569 1.00 34.12 370 GLY A C 1
ATOM 2698 O O . GLY A 1 368 ? 98.297 11.445 61.358 1.00 38.25 370 GLY A O 1
ATOM 2699 N N . ASP A 1 369 ? 97.837 10.412 63.312 1.00 32.68 371 ASP A N 1
ATOM 2700 C CA . ASP A 1 369 ? 96.894 9.423 62.751 1.00 28.87 371 ASP A CA 1
ATOM 2701 C C . ASP A 1 369 ? 95.435 9.723 63.156 1.00 25.50 371 ASP A C 1
ATOM 2702 O O . ASP A 1 369 ? 94.548 8.897 63.014 1.00 28.20 371 ASP A O 1
ATOM 2707 N N . GLY A 1 370 ? 95.193 10.927 63.652 1.00 22.85 372 GLY A N 1
ATOM 2708 C CA . GLY A 1 370 ? 93.905 11.279 64.193 1.00 20.96 372 GLY A CA 1
ATOM 2709 C C . GLY A 1 370 ? 92.794 11.551 63.211 1.00 19.93 372 GLY A C 1
ATOM 2710 O O . GLY A 1 370 ? 91.649 11.569 63.583 1.00 19.36 372 GLY A O 1
ATOM 2711 N N . LEU A 1 371 ? 93.143 11.838 61.970 1.00 20.85 373 LEU A N 1
ATOM 2712 C CA . LEU A 1 371 ? 92.131 12.095 60.979 1.00 20.59 373 LEU A CA 1
ATOM 2713 C C . LEU A 1 371 ? 91.583 10.762 60.462 1.00 19.33 373 LEU A C 1
ATOM 2714 O O . LEU A 1 371 ? 92.291 9.990 59.833 1.00 22.46 373 LEU A O 1
ATOM 2719 N N . GLN A 1 372 ? 90.316 10.527 60.722 1.00 17.11 374 GLN A N 1
ATOM 2720 C CA . GLN A 1 372 ? 89.651 9.242 60.435 1.00 17.25 374 GLN A CA 1
ATOM 2721 C C . GLN A 1 372 ? 88.304 9.449 59.802 1.00 16.18 374 GLN A C 1
ATOM 2722 O O . GLN A 1 372 ? 87.574 10.333 60.186 1.00 15.82 374 GLN A O 1
ATOM 2728 N N . PRO A 1 373 ? 87.976 8.626 58.784 1.00 16.84 375 PRO A N 1
ATOM 2729 C CA . PRO A 1 373 ? 86.665 8.799 58.169 1.00 16.86 375 PRO A CA 1
ATOM 2730 C C . PRO A 1 373 ? 85.522 8.349 59.069 1.00 15.69 375 PRO A C 1
ATOM 2731 O O . PRO A 1 373 ? 85.609 7.244 59.620 1.00 18.45 375 PRO A O 1
ATOM 2735 N N . SER A 1 374 ? 84.422 9.096 59.135 1.00 14.68 376 SER A N 1
ATOM 2736 C CA . SER A 1 374 ? 83.227 8.709 59.867 1.00 15.24 376 SER A CA 1
ATOM 2737 C C . SER A 1 374 ? 82.583 7.509 59.216 1.00 15.52 376 SER A C 1
ATOM 2738 O O . SER A 1 374 ? 82.257 7.545 58.023 1.00 16.82 376 SER A O 1
ATOM 2741 N N . MET A 1 375 ? 82.321 6.481 60.000 1.00 17.02 377 MET A N 1
ATOM 2742 C CA . MET A 1 375 ? 81.517 5.351 59.541 1.00 16.47 377 MET A CA 1
ATOM 2743 C C . MET A 1 375 ? 80.036 5.715 59.435 1.00 15.36 377 MET A C 1
ATOM 2744 O O . MET A 1 375 ? 79.375 5.408 58.445 1.00 16.15 377 MET A O 1
ATOM 2749 N N . ALA A 1 376 ? 79.495 6.411 60.430 1.00 15.31 378 ALA A N 1
ATOM 2750 C CA . ALA A 1 376 ? 78.077 6.688 60.470 1.00 15.64 378 ALA A CA 1
ATOM 2751 C C . ALA A 1 376 ? 77.633 7.657 59.370 1.00 14.09 378 ALA A C 1
ATOM 2752 O O . ALA A 1 376 ? 76.450 7.749 59.099 1.00 15.31 378 ALA A O 1
ATOM 2754 N N . HIS A 1 377 ? 78.595 8.383 58.789 1.00 14.15 379 HIS A N 1
ATOM 2755 C CA . HIS A 1 377 ? 78.313 9.396 57.767 1.00 13.36 379 HIS A CA 1
ATOM 2756 C C . HIS A 1 377 ? 78.929 9.061 56.427 1.00 13.94 379 HIS A C 1
ATOM 2757 O O . HIS A 1 377 ? 79.133 9.939 55.582 1.00 15.06 379 HIS A O 1
ATOM 2764 N N . ASN A 1 378 ? 79.184 7.780 56.229 1.00 14.76 380 ASN A N 1
ATOM 2765 C CA . ASN A 1 378 ? 79.327 7.175 54.882 1.00 14.44 380 ASN A CA 1
ATOM 2766 C C . ASN A 1 378 ? 80.755 7.277 54.342 1.00 15.45 380 ASN A C 1
ATOM 2767 O O . ASN A 1 378 ? 80.968 7.020 53.159 1.00 16.87 380 ASN A O 1
ATOM 2772 N N . MET A 1 379 ? 81.703 7.677 55.149 1.00 14.22 381 MET A N 1
ATOM 2773 C CA . MET A 1 379 ? 83.058 7.884 54.686 1.00 14.47 381 MET A CA 1
ATOM 2774 C C . MET A 1 379 ? 83.978 6.669 54.786 1.00 14.83 381 MET A C 1
ATOM 2775 O O . MET A 1 379 ? 85.003 6.569 54.109 1.00 16.95 381 MET A O 1
ATOM 2780 N N . ALA A 1 380 ? 83.681 5.742 55.691 1.00 16.91 382 ALA A N 1
ATOM 2781 C CA . ALA A 1 380 ? 84.611 4.683 56.027 1.00 18.16 382 ALA A CA 1
ATOM 2782 C C . ALA A 1 380 ? 84.365 3.392 55.288 1.00 18.64 382 ALA A C 1
ATOM 2783 O O . ALA A 1 380 ? 85.286 2.577 55.177 1.00 20.95 382 ALA A O 1
ATOM 2785 N N . THR A 1 381 ? 83.113 3.173 54.878 1.00 19.12 383 THR A N 1
ATOM 2786 C CA . THR A 1 381 ? 82.645 1.876 54.397 1.00 19.33 383 THR A CA 1
ATOM 2787 C C . THR A 1 381 ? 81.702 2.012 53.221 1.00 17.67 383 THR A C 1
ATOM 2788 O O . THR A 1 381 ? 81.224 3.092 52.906 1.00 19.16 383 THR A O 1
ATOM 2792 N N . THR A 1 382 ? 81.444 0.887 52.573 1.00 20.37 384 THR A N 1
ATOM 2793 C CA . THR A 1 382 ? 80.317 0.811 51.664 1.00 20.20 384 THR A CA 1
ATOM 2794 C C . THR A 1 382 ? 79.026 0.943 52.443 1.00 19.70 384 THR A C 1
ATOM 2795 O O . THR A 1 382 ? 78.964 0.723 53.666 1.00 20.08 384 THR A O 1
ATOM 2799 N N . LEU A 1 383 ? 77.973 1.299 51.734 1.00 18.64 385 LEU A N 1
ATOM 2800 C CA . LEU A 1 383 ? 76.651 1.403 52.346 1.00 18.33 385 LEU A CA 1
ATOM 2801 C C . LEU A 1 383 ? 76.147 0.067 52.878 1.00 18.72 385 LEU A C 1
ATOM 2802 O O . LEU A 1 383 ? 75.451 0.041 53.908 1.00 19.98 385 LEU A O 1
ATOM 2807 N N . ALA A 1 384 ? 76.460 -1.040 52.197 1.00 21.08 386 ALA A N 1
ATOM 2808 C CA . ALA A 1 384 ? 76.000 -2.317 52.700 1.00 22.47 386 ALA A CA 1
ATOM 2809 C C . ALA A 1 384 ? 76.620 -2.620 54.060 1.00 20.68 386 ALA A C 1
ATOM 2810 O O . ALA A 1 384 ? 75.936 -3.123 54.964 1.00 22.21 386 ALA A O 1
ATOM 2812 N N . VAL A 1 385 ? 77.910 -2.348 54.188 1.00 20.00 387 VAL A N 1
ATOM 2813 C CA . VAL A 1 385 ? 78.571 -2.598 55.454 1.00 19.56 387 VAL A CA 1
ATOM 2814 C C . VAL A 1 385 ? 78.067 -1.659 56.543 1.00 20.28 387 VAL A C 1
ATOM 2815 O O . VAL A 1 385 ? 77.829 -2.092 57.655 1.00 19.73 387 VAL A O 1
ATOM 2819 N N . GLN A 1 386 ? 77.863 -0.409 56.196 1.00 17.92 388 GLN A N 1
ATOM 2820 C CA . GLN A 1 386 ? 77.274 0.554 57.126 1.00 18.00 388 GLN A CA 1
ATOM 2821 C C . GLN A 1 386 ? 75.923 0.083 57.651 1.00 19.09 388 GLN A C 1
ATOM 2822 O O . GLN A 1 386 ? 75.634 0.195 58.837 1.00 18.45 388 GLN A O 1
ATOM 2828 N N . GLY A 1 387 ? 75.089 -0.443 56.760 1.00 17.42 389 GLY A N 1
ATOM 2829 C CA . GLY A 1 387 ? 73.742 -0.900 57.128 1.00 17.80 389 GLY A CA 1
ATOM 2830 C C . GLY A 1 387 ? 73.790 -2.028 58.147 1.00 19.32 389 GLY A C 1
ATOM 2831 O O . GLY A 1 387 ? 73.000 -2.063 59.079 1.00 20.32 389 GLY A O 1
ATOM 2832 N N . ALA A 1 388 ? 74.748 -2.944 57.981 1.00 19.06 390 ALA A N 1
ATOM 2833 C CA . ALA A 1 388 ? 74.953 -4.033 58.933 1.00 19.46 390 ALA A CA 1
ATOM 2834 C C . ALA A 1 388 ? 75.304 -3.479 60.301 1.00 20.76 390 ALA A C 1
ATOM 2835 O O . ALA A 1 388 ? 74.751 -3.898 61.319 1.00 22.54 390 ALA A O 1
ATOM 2837 N N . ILE A 1 389 ? 76.250 -2.553 60.327 1.00 19.62 391 ILE A N 1
ATOM 2838 C CA . ILE A 1 389 ? 76.679 -1.933 61.573 1.00 19.63 391 ILE A CA 1
ATOM 2839 C C . ILE A 1 389 ? 75.514 -1.187 62.244 1.00 19.53 391 ILE A C 1
ATOM 2840 O O . ILE A 1 389 ? 75.282 -1.333 63.452 1.00 20.00 391 ILE A O 1
ATOM 2845 N N . PHE A 1 390 ? 74.780 -0.416 61.473 1.00 17.37 392 PHE A N 1
ATOM 2846 C CA . PHE A 1 390 ? 73.630 0.299 62.012 1.00 17.24 392 PHE A CA 1
ATOM 2847 C C . PHE A 1 390 ? 72.642 -0.637 62.672 1.00 18.38 392 PHE A C 1
ATOM 2848 O O . PHE A 1 390 ? 72.143 -0.353 63.751 1.00 19.41 392 PHE A O 1
ATOM 2856 N N . ASP A 1 391 ? 72.369 -1.763 62.038 1.00 19.22 393 ASP A N 1
ATOM 2857 C CA . ASP A 1 391 ? 71.393 -2.695 62.572 1.00 19.99 393 ASP A CA 1
ATOM 2858 C C . ASP A 1 391 ? 71.891 -3.289 63.888 1.00 21.33 393 ASP A C 1
ATOM 2859 O O . ASP A 1 391 ? 71.125 -3.392 64.837 1.00 21.92 393 ASP A O 1
ATOM 2864 N N . VAL A 1 392 ? 73.158 -3.691 63.931 1.00 20.13 394 VAL A N 1
ATOM 2865 C CA . VAL A 1 392 ? 73.706 -4.253 65.169 1.00 21.29 394 VAL A CA 1
ATOM 2866 C C . VAL A 1 392 ? 73.611 -3.243 66.318 1.00 19.12 394 VAL A C 1
ATOM 2867 O O . VAL A 1 392 ? 73.196 -3.586 67.424 1.00 22.03 394 VAL A O 1
ATOM 2871 N N . VAL A 1 393 ? 74.001 -2.002 66.043 1.00 19.77 395 VAL A N 1
ATOM 2872 C CA . VAL A 1 393 ? 74.060 -0.992 67.090 1.00 20.35 395 VAL A CA 1
ATOM 2873 C C . VAL A 1 393 ? 72.659 -0.637 67.598 1.00 21.73 395 VAL A C 1
ATOM 2874 O O . VAL A 1 393 ? 72.470 -0.551 68.798 1.00 22.99 395 VAL A O 1
ATOM 2878 N N A THR A 1 394 ? 71.664 -0.408 66.723 0.50 21.26 396 THR A N 1
ATOM 2879 N N B THR A 1 394 ? 71.709 -0.478 66.698 0.50 20.82 396 THR A N 1
ATOM 2880 C CA A THR A 1 394 ? 70.275 -0.116 67.228 0.50 23.50 396 THR A CA 1
ATOM 2881 C CA B THR A 1 394 ? 70.388 -0.092 67.117 0.50 20.58 396 THR A CA 1
ATOM 2882 C C A THR A 1 394 ? 69.720 -1.314 67.937 0.50 23.90 396 THR A C 1
ATOM 2883 C C B THR A 1 394 ? 69.665 -1.255 67.819 0.50 22.17 396 THR A C 1
ATOM 2884 O O A THR A 1 394 ? 69.229 -1.179 69.052 0.50 32.07 396 THR A O 1
ATOM 2885 O O B THR A 1 394 ? 68.957 -1.015 68.789 0.50 22.92 396 THR A O 1
ATOM 2892 N N . ASN A 1 395 ? 69.830 -2.493 67.333 1.00 24.82 397 ASN A N 1
ATOM 2893 C CA A ASN A 1 395 ? 69.276 -3.692 67.981 0.50 24.58 397 ASN A CA 1
ATOM 2894 C CA B ASN A 1 395 ? 69.264 -3.673 67.989 0.50 24.63 397 ASN A CA 1
ATOM 2895 C C . ASN A 1 395 ? 69.786 -3.794 69.408 1.00 26.80 397 ASN A C 1
ATOM 2896 O O . ASN A 1 395 ? 69.034 -4.109 70.323 1.00 31.23 397 ASN A O 1
ATOM 2905 N N . PHE A 1 396 ? 71.077 -3.514 69.582 1.00 26.04 398 PHE A N 1
ATOM 2906 C CA . PHE A 1 396 ? 71.698 -3.554 70.885 1.00 26.35 398 PHE A CA 1
ATOM 2907 C C . PHE A 1 396 ? 71.134 -2.484 71.817 1.00 26.63 398 PHE A C 1
ATOM 2908 O O . PHE A 1 396 ? 70.790 -2.784 72.948 1.00 31.90 398 PHE A O 1
ATOM 2916 N N A LEU A 1 397 ? 71.047 -1.251 71.335 0.50 25.76 399 LEU A N 1
ATOM 2917 N N B LEU A 1 397 ? 71.069 -1.224 71.371 0.50 29.36 399 LEU A N 1
ATOM 2918 C CA A LEU A 1 397 ? 70.630 -0.130 72.179 0.50 28.38 399 LEU A CA 1
ATOM 2919 C CA B LEU A 1 397 ? 70.532 -0.133 72.228 0.50 30.92 399 LEU A CA 1
ATOM 2920 C C A LEU A 1 397 ? 69.118 -0.180 72.511 0.50 32.88 399 LEU A C 1
ATOM 2921 C C B LEU A 1 397 ? 69.112 -0.397 72.626 0.50 35.49 399 LEU A C 1
ATOM 2922 O O A LEU A 1 397 ? 68.696 0.344 73.545 0.50 35.05 399 LEU A O 1
ATOM 2923 O O B LEU A 1 397 ? 68.735 -0.224 73.789 0.50 36.64 399 LEU A O 1
ATOM 2932 N N . ASN A 1 398 ? 68.336 -0.826 71.638 1.00 35.71 400 ASN A N 1
ATOM 2933 C CA . ASN A 1 398 ? 66.908 -1.099 71.818 1.00 39.52 400 ASN A CA 1
ATOM 2934 C C . ASN A 1 398 ? 66.614 -2.079 72.938 1.00 39.55 400 ASN A C 1
ATOM 2935 O O . ASN A 1 398 ? 65.495 -2.115 73.450 1.00 44.41 400 ASN A O 1
ATOM 2940 N N . ASP A 1 399 ? 67.588 -2.921 73.262 1.00 37.89 401 ASP A N 1
ATOM 2941 C CA . ASP A 1 399 ? 67.403 -3.981 74.252 1.00 39.26 401 ASP A CA 1
ATOM 2942 C C . ASP A 1 399 ? 68.247 -3.749 75.507 1.00 48.69 401 ASP A C 1
ATOM 2943 O O . ASP A 1 399 ? 69.415 -4.130 75.541 1.00 51.61 401 ASP A O 1
ATOM 2948 N N . PRO A 1 400 ? 67.644 -3.164 76.558 1.00 51.29 402 PRO A N 1
ATOM 2949 C CA . PRO A 1 400 ? 68.408 -2.855 77.779 1.00 52.12 402 PRO A CA 1
ATOM 2950 C C . PRO A 1 400 ? 69.124 -4.053 78.422 1.00 58.02 402 PRO A C 1
ATOM 2951 O O . PRO A 1 400 ? 70.098 -3.861 79.156 1.00 59.76 402 PRO A O 1
ATOM 2955 N N . GLN A 1 401 ? 68.644 -5.263 78.146 1.00 55.73 403 GLN A N 1
ATOM 2956 C CA . GLN A 1 401 ? 69.243 -6.485 78.690 1.00 61.73 403 GLN A CA 1
ATOM 2957 C C . GLN A 1 401 ? 70.308 -7.121 77.786 1.00 55.30 403 GLN A C 1
ATOM 2958 O O . GLN A 1 401 ? 70.880 -8.147 78.147 1.00 55.47 403 GLN A O 1
ATOM 2960 N N . ALA A 1 402 ? 70.588 -6.517 76.629 1.00 45.72 404 ALA A N 1
ATOM 2961 C CA . ALA A 1 402 ? 71.531 -7.102 75.672 1.00 46.78 404 ALA A CA 1
ATOM 2962 C C . ALA A 1 402 ? 72.965 -7.180 76.218 1.00 51.89 404 ALA A C 1
ATOM 2963 O O . ALA A 1 402 ? 73.362 -6.384 77.045 1.00 66.30 404 ALA A O 1
ATOM 2965 N N . GLU A 1 403 ? 73.732 -8.139 75.705 1.00 49.78 405 GLU A N 1
ATOM 2966 C CA . GLU A 1 403 ? 75.087 -8.426 76.176 1.00 48.21 405 GLU A CA 1
ATOM 2967 C C . GLU A 1 403 ? 76.146 -7.937 75.167 1.00 53.35 405 GLU A C 1
ATOM 2968 O O . GLU A 1 403 ? 76.062 -8.307 73.990 1.00 64.10 405 GLU A O 1
ATOM 2974 N N A PRO A 1 404 ? 77.109 -7.102 75.613 0.50 46.50 406 PRO A N 1
ATOM 2975 N N B PRO A 1 404 ? 77.146 -7.187 75.637 0.50 47.93 406 PRO A N 1
ATOM 2976 C CA A PRO A 1 404 ? 78.220 -6.594 74.774 0.50 41.74 406 PRO A CA 1
ATOM 2977 C CA B PRO A 1 404 ? 78.162 -6.662 74.717 0.50 52.25 406 PRO A CA 1
ATOM 2978 C C A PRO A 1 404 ? 79.088 -7.665 74.080 0.50 70.77 406 PRO A C 1
ATOM 2979 C C B PRO A 1 404 ? 78.993 -7.740 74.029 0.50 68.47 406 PRO A C 1
ATOM 2980 O O A PRO A 1 404 ? 79.551 -7.442 72.968 0.50 84.65 406 PRO A O 1
ATOM 2981 O O B PRO A 1 404 ? 79.439 -7.536 72.873 0.50 72.99 406 PRO A O 1
ATOM 2988 N N . ALA A 1 405 ? 79.216 -8.858 74.733 1.00 62.51 407 ALA A N 1
ATOM 2989 C CA . ALA A 1 405 ? 80.010 -9.952 74.165 1.00 52.36 407 ALA A CA 1
ATOM 2990 C C . ALA A 1 405 ? 79.338 -10.576 72.941 1.00 68.94 407 ALA A C 1
ATOM 2991 O O . ALA A 1 405 ? 80.019 -11.014 71.999 1.00 69.17 407 ALA A O 1
ATOM 2993 N N . THR A 1 406 ? 78.001 -10.598 72.970 1.00 70.26 408 THR A N 1
ATOM 2994 C CA . THR A 1 406 ? 77.195 -11.049 71.827 1.00 45.15 408 THR A CA 1
ATOM 2995 C C . THR A 1 406 ? 77.176 -10.015 70.699 1.00 38.11 408 THR A C 1
ATOM 2996 O O . THR A 1 406 ? 77.288 -10.354 69.517 1.00 40.44 408 THR A O 1
ATOM 3000 N N . ALA A 1 407 ? 77.046 -8.746 71.077 1.00 35.54 409 ALA A N 1
ATOM 3001 C CA . ALA A 1 407 ? 77.032 -7.628 70.130 1.00 31.59 409 ALA A CA 1
ATOM 3002 C C . ALA A 1 407 ? 78.248 -7.596 69.214 1.00 42.97 409 ALA A C 1
ATOM 3003 O O . ALA A 1 407 ? 78.102 -7.422 67.983 1.00 60.53 409 ALA A O 1
ATOM 3005 N N . VAL A 1 408 ? 79.442 -7.869 69.792 1.00 38.02 410 VAL A N 1
ATOM 3006 C CA . VAL A 1 408 ? 80.645 -7.844 68.969 1.00 36.19 410 VAL A CA 1
ATOM 3007 C C . VAL A 1 408 ? 80.695 -9.006 67.993 1.00 33.48 410 VAL A C 1
ATOM 3008 O O . VAL A 1 408 ? 81.170 -8.849 66.873 1.00 34.04 410 VAL A O 1
ATOM 3012 N N . LYS A 1 409 ? 80.164 -10.158 68.393 1.00 34.41 411 LYS A N 1
ATOM 3013 C CA . LYS A 1 409 ? 80.053 -11.305 67.488 1.00 35.47 411 LYS A CA 1
ATOM 3014 C C . LYS A 1 409 ? 79.090 -11.017 66.358 1.00 36.56 411 LYS A C 1
ATOM 3015 O O . LYS A 1 409 ? 79.386 -11.323 65.203 1.00 36.43 411 LYS A O 1
ATOM 3018 N N . GLN A 1 410 ? 77.949 -10.413 66.686 1.00 32.37 412 GLN A N 1
ATOM 3019 C CA . GLN A 1 410 ? 76.981 -9.999 65.661 1.00 28.44 412 GLN A CA 1
ATOM 3020 C C . GLN A 1 410 ? 77.565 -8.951 64.729 1.00 24.67 412 GLN A C 1
ATOM 3021 O O . GLN A 1 410 ? 77.342 -8.946 63.516 1.00 28.70 412 GLN A O 1
ATOM 3027 N N . LEU A 1 411 ? 78.346 -8.035 65.300 1.00 28.61 413 LEU A N 1
ATOM 3028 C CA . LEU A 1 411 ? 78.965 -6.990 64.504 1.00 26.15 413 LEU A CA 1
ATOM 3029 C C . LEU A 1 411 ? 79.888 -7.562 63.428 1.00 24.72 413 LEU A C 1
ATOM 3030 O O . LEU A 1 411 ? 79.761 -7.241 62.240 1.00 24.06 413 LEU A O 1
ATOM 3035 N N . ASN A 1 412 ? 80.786 -8.444 63.829 1.00 28.06 414 ASN A N 1
ATOM 3036 C CA . ASN A 1 412 ? 81.682 -9.091 62.879 1.00 32.10 414 ASN A CA 1
ATOM 3037 C C . ASN A 1 412 ? 80.933 -9.974 61.887 1.00 29.58 414 ASN A C 1
ATOM 3038 O O . ASN A 1 412 ? 81.205 -9.920 60.692 1.00 33.50 414 ASN A O 1
ATOM 3043 N N . ALA A 1 413 ? 79.972 -10.759 62.368 1.00 28.44 415 ALA A N 1
ATOM 3044 C CA . ALA A 1 413 ? 79.205 -11.657 61.484 1.00 27.87 415 ALA A CA 1
ATOM 3045 C C . ALA A 1 413 ? 78.369 -10.920 60.459 1.00 24.70 415 ALA A C 1
ATOM 3046 O O . ALA A 1 413 ? 78.296 -11.313 59.282 1.00 26.26 415 ALA A O 1
ATOM 3048 N N . ALA A 1 414 ? 77.702 -9.861 60.895 1.00 24.83 416 ALA A N 1
ATOM 3049 C CA . ALA A 1 414 ? 76.852 -9.118 59.986 1.00 24.66 416 ALA A CA 1
ATOM 3050 C C . ALA A 1 414 ? 77.674 -8.385 58.947 1.00 21.96 416 ALA A C 1
ATOM 3051 O O . ALA A 1 414 ? 77.264 -8.302 57.792 1.00 24.01 416 ALA A O 1
ATOM 3053 N N . ILE A 1 415 ? 78.818 -7.823 59.335 1.00 24.78 417 ILE A N 1
ATOM 3054 C CA . ILE A 1 415 ? 79.702 -7.172 58.369 1.00 26.15 417 ILE A CA 1
ATOM 3055 C C . ILE A 1 415 ? 80.157 -8.167 57.288 1.00 30.71 417 ILE A C 1
ATOM 3056 O O . ILE A 1 415 ? 80.085 -7.861 56.082 1.00 31.65 417 ILE A O 1
ATOM 3061 N N . LYS A 1 416 ? 80.580 -9.359 57.707 1.00 27.76 418 LYS A N 1
ATOM 3062 C CA . LYS A 1 416 ? 80.984 -10.414 56.750 1.00 33.16 418 LYS A CA 1
ATOM 3063 C C . LYS A 1 416 ? 79.866 -10.800 55.774 1.00 35.59 418 LYS A C 1
ATOM 3064 O O . LYS A 1 416 ? 80.113 -10.991 54.581 1.00 32.43 418 LYS A O 1
ATOM 3067 N N . ALA A 1 417 ? 78.632 -10.891 56.263 1.00 27.92 419 ALA A N 1
ATOM 3068 C CA . ALA A 1 417 ? 77.525 -11.304 55.432 1.00 29.90 419 ALA A CA 1
ATOM 3069 C C . ALA A 1 417 ? 77.092 -10.212 54.446 1.00 30.09 419 ALA A C 1
ATOM 3070 O O . ALA A 1 417 ? 76.448 -10.508 53.437 1.00 40.06 419 ALA A O 1
ATOM 3072 N N . ALA A 1 418 ? 77.422 -8.953 54.756 1.00 30.28 420 ALA A N 1
ATOM 3073 C CA . ALA A 1 418 ? 77.036 -7.805 53.931 1.00 33.07 420 ALA A CA 1
ATOM 3074 C C . ALA A 1 418 ? 77.954 -7.604 52.737 1.00 42.96 420 ALA A C 1
ATOM 3075 O O . ALA A 1 418 ? 77.573 -6.958 51.756 1.00 51.68 420 ALA A O 1
ATOM 3077 N N . ARG A 1 419 ? 79.153 -8.171 52.821 1.00 40.19 421 ARG A N 1
ATOM 3078 C CA . ARG A 1 419 ? 80.152 -8.071 51.760 1.00 46.45 421 ARG A CA 1
ATOM 3079 C C . ARG A 1 419 ? 80.031 -9.192 50.731 1.00 44.52 421 ARG A C 1
ATOM 3080 O O . ARG A 1 419 ? 80.557 -9.086 49.620 1.00 62.61 421 ARG A O 1
ATOM 3089 N N . ASN B 1 24 ? 44.618 -14.686 74.766 0.70 34.65 26 ASN B N 1
ATOM 3090 C CA . ASN B 1 24 ? 45.326 -14.236 73.529 0.70 33.73 26 ASN B CA 1
ATOM 3091 C C . ASN B 1 24 ? 45.658 -15.459 72.700 0.70 31.77 26 ASN B C 1
ATOM 3092 O O . ASN B 1 24 ? 46.478 -16.285 73.119 0.70 28.30 26 ASN B O 1
ATOM 3097 N N . PRO B 1 25 ? 44.998 -15.617 71.545 1.00 40.06 27 PRO B N 1
ATOM 3098 C CA . PRO B 1 25 ? 45.264 -16.814 70.762 1.00 34.87 27 PRO B CA 1
ATOM 3099 C C . PRO B 1 25 ? 46.627 -16.816 70.090 1.00 30.48 27 PRO B C 1
ATOM 3100 O O . PRO B 1 25 ? 47.175 -17.885 69.892 1.00 39.35 27 PRO B O 1
ATOM 3104 N N . GLY B 1 26 ? 47.163 -15.637 69.770 1.00 25.96 28 GLY B N 1
ATOM 3105 C CA . GLY B 1 26 ? 48.417 -15.509 69.054 1.00 21.53 28 GLY B CA 1
ATOM 3106 C C . GLY B 1 26 ? 48.147 -15.043 67.624 1.00 21.45 28 GLY B C 1
ATOM 3107 O O . GLY B 1 26 ? 47.232 -15.524 66.953 1.00 21.36 28 GLY B O 1
ATOM 3108 N N . THR B 1 27 ? 48.941 -14.087 67.184 1.00 19.48 29 THR B N 1
ATOM 3109 C CA . THR B 1 27 ? 48.815 -13.477 65.871 1.00 19.25 29 THR B CA 1
ATOM 3110 C C . THR B 1 27 ? 50.097 -13.647 65.119 1.00 18.79 29 THR B C 1
ATOM 3111 O O . THR B 1 27 ? 51.165 -13.484 65.675 1.00 20.08 29 THR B O 1
ATOM 3115 N N . VAL B 1 28 ? 49.986 -13.964 63.840 1.00 17.78 30 VAL B N 1
ATOM 3116 C CA A VAL B 1 28 ? 51.152 -13.948 62.951 0.50 19.64 30 VAL B CA 1
ATOM 3117 C CA B VAL B 1 28 ? 51.158 -13.961 62.984 0.50 19.82 30 VAL B CA 1
ATOM 3118 C C . VAL B 1 28 ? 51.013 -12.809 61.976 1.00 18.14 30 VAL B C 1
ATOM 3119 O O . VAL B 1 28 ? 49.971 -12.663 61.325 1.00 19.99 30 VAL B O 1
ATOM 3126 N N . ASP B 1 29 ? 52.045 -11.982 61.932 1.00 20.96 31 ASP B N 1
ATOM 3127 C CA . ASP B 1 29 ? 52.136 -10.820 61.085 1.00 22.87 31 ASP B CA 1
ATOM 3128 C C . ASP B 1 29 ? 53.142 -11.213 60.034 1.00 19.84 31 ASP B C 1
ATOM 3129 O O . ASP B 1 29 ? 54.325 -11.469 60.330 1.00 18.89 31 ASP B O 1
ATOM 3134 N N . VAL B 1 30 ? 52.673 -11.289 58.796 1.00 20.75 32 VAL B N 1
ATOM 3135 C CA A VAL B 1 30 ? 53.432 -11.796 57.702 0.50 19.36 32 VAL B CA 1
ATOM 3136 C CA B VAL B 1 30 ? 53.539 -11.795 57.690 0.50 19.06 32 VAL B CA 1
ATOM 3137 C C . VAL B 1 30 ? 53.725 -10.740 56.620 1.00 16.98 32 VAL B C 1
ATOM 3138 O O . VAL B 1 30 ? 52.777 -10.236 56.024 1.00 18.94 32 VAL B O 1
ATOM 3145 N N . LEU B 1 31 ? 54.995 -10.395 56.409 1.00 15.35 33 LEU B N 1
ATOM 3146 C CA A LEU B 1 31 ? 55.375 -9.421 55.397 0.50 14.51 33 LEU B CA 1
ATOM 3147 C CA B LEU B 1 31 ? 55.385 -9.415 55.395 0.50 14.62 33 LEU B CA 1
ATOM 3148 C C . LEU B 1 31 ? 55.773 -10.185 54.127 1.00 13.45 33 LEU B C 1
ATOM 3149 O O . LEU B 1 31 ? 56.672 -11.005 54.154 1.00 14.94 33 LEU B O 1
ATOM 3158 N N . HIS B 1 32 ? 55.080 -9.903 53.025 1.00 12.98 34 HIS B N 1
ATOM 3159 C CA . HIS B 1 32 ? 55.257 -10.625 51.774 1.00 12.66 34 HIS B CA 1
ATOM 3160 C C . HIS B 1 32 ? 54.842 -9.683 50.641 1.00 13.59 34 HIS B C 1
ATOM 3161 O O . HIS B 1 32 ? 54.280 -8.629 50.883 1.00 14.22 34 HIS B O 1
ATOM 3168 N N . TRP B 1 33 ? 55.088 -10.117 49.391 1.00 12.65 35 TRP B N 1
ATOM 3169 C CA . TRP B 1 33 ? 54.677 -9.330 48.238 1.00 12.22 35 TRP B CA 1
ATOM 3170 C C . TRP B 1 33 ? 53.718 -10.056 47.320 1.00 11.89 35 TRP B C 1
ATOM 3171 O O . TRP B 1 33 ? 53.712 -9.806 46.095 1.00 13.22 35 TRP B O 1
ATOM 3182 N N . TRP B 1 34 ? 52.928 -10.945 47.840 1.00 12.37 36 TRP B N 1
ATOM 3183 C CA . TRP B 1 34 ? 52.037 -11.743 47.047 1.00 11.93 36 TRP B CA 1
ATOM 3184 C C . TRP B 1 34 ? 50.709 -11.027 46.877 1.00 12.52 36 TRP B C 1
ATOM 3185 O O . TRP B 1 34 ? 49.784 -11.185 47.661 1.00 15.64 36 TRP B O 1
ATOM 3196 N N . THR B 1 35 ? 50.615 -10.208 45.812 1.00 13.36 37 THR B N 1
ATOM 3197 C CA . THR B 1 35 ? 49.478 -9.351 45.596 1.00 14.49 37 THR B CA 1
ATOM 3198 C C . THR B 1 35 ? 48.781 -9.478 44.226 1.00 13.49 37 THR B C 1
ATOM 3199 O O . THR B 1 35 ? 47.720 -8.956 44.077 1.00 15.51 37 THR B O 1
ATOM 3203 N N . SER B 1 36 ? 49.371 -10.147 43.236 1.00 13.39 38 SER B N 1
ATOM 3204 C CA . SER B 1 36 ? 48.670 -10.325 41.954 1.00 13.55 38 SER B CA 1
ATOM 3205 C C . SER B 1 36 ? 47.522 -11.277 42.191 1.00 13.71 38 SER B C 1
ATOM 3206 O O . SER B 1 36 ? 47.385 -11.898 43.231 1.00 15.02 38 SER B O 1
ATOM 3209 N N . GLY B 1 37 ? 46.659 -11.435 41.209 1.00 14.05 39 GLY B N 1
ATOM 3210 C CA . GLY B 1 37 ? 45.513 -12.298 41.383 1.00 16.15 39 GLY B CA 1
ATOM 3211 C C . GLY B 1 37 ? 45.916 -13.733 41.709 1.00 16.08 39 GLY B C 1
ATOM 3212 O O . GLY B 1 37 ? 45.383 -14.374 42.629 1.00 16.91 39 GLY B O 1
ATOM 3213 N N . GLY B 1 38 ? 46.913 -14.240 40.997 1.00 14.54 40 GLY B N 1
ATOM 3214 C CA . GLY B 1 38 ? 47.419 -15.599 41.218 1.00 16.00 40 GLY B CA 1
ATOM 3215 C C . GLY B 1 38 ? 48.155 -15.719 42.541 1.00 13.35 40 GLY B C 1
ATOM 3216 O O . GLY B 1 38 ? 47.981 -16.676 43.271 1.00 15.27 40 GLY B O 1
ATOM 3217 N N . GLU B 1 39 ? 49.055 -14.785 42.806 1.00 13.05 41 GLU B N 1
ATOM 3218 C CA . GLU B 1 39 ? 49.773 -14.794 44.091 1.00 12.11 41 GLU B CA 1
ATOM 3219 C C . GLU B 1 39 ? 48.802 -14.695 45.274 1.00 11.91 41 GLU B C 1
ATOM 3220 O O . GLU B 1 39 ? 49.004 -15.380 46.290 1.00 13.09 41 GLU B O 1
ATOM 3226 N N . ALA B 1 40 ? 47.762 -13.872 45.155 1.00 12.35 42 ALA B N 1
ATOM 3227 C CA . ALA B 1 40 ? 46.767 -13.727 46.231 1.00 13.61 42 ALA B CA 1
ATOM 3228 C C . ALA B 1 40 ? 46.042 -15.024 46.496 1.00 13.67 42 ALA B C 1
ATOM 3229 O O . ALA B 1 40 ? 45.743 -15.364 47.642 1.00 15.29 42 ALA B O 1
ATOM 3231 N N . LYS B 1 41 ? 45.739 -15.783 45.454 1.00 14.89 43 LYS B N 1
ATOM 3232 C CA . LYS B 1 41 ? 45.105 -17.077 45.659 1.00 14.68 43 LYS B CA 1
ATOM 3233 C C . LYS B 1 41 ? 46.000 -18.029 46.450 1.00 13.51 43 LYS B C 1
ATOM 3234 O O . LYS B 1 41 ? 45.506 -18.778 47.317 1.00 16.29 43 LYS B O 1
ATOM 3240 N N . ALA B 1 42 ? 47.292 -18.000 46.192 1.00 13.14 44 ALA B N 1
ATOM 3241 C CA . ALA B 1 42 ? 48.233 -18.815 46.928 1.00 13.51 44 ALA B CA 1
ATOM 3242 C C . ALA B 1 42 ? 48.303 -18.383 48.397 1.00 13.80 44 ALA B C 1
ATOM 3243 O O . ALA B 1 42 ? 48.261 -19.236 49.300 1.00 14.89 44 ALA B O 1
ATOM 3245 N N A VAL B 1 43 ? 48.403 -17.096 48.671 0.50 13.29 45 VAL B N 1
ATOM 3246 N N B VAL B 1 43 ? 48.460 -17.067 48.638 0.50 14.28 45 VAL B N 1
ATOM 3247 C CA A VAL B 1 43 ? 48.570 -16.728 50.049 0.50 12.74 45 VAL B CA 1
ATOM 3248 C CA B VAL B 1 43 ? 48.435 -16.488 49.999 0.50 15.06 45 VAL B CA 1
ATOM 3249 C C A VAL B 1 43 ? 47.221 -16.889 50.798 0.50 12.50 45 VAL B C 1
ATOM 3250 C C B VAL B 1 43 ? 47.236 -16.991 50.747 0.50 13.93 45 VAL B C 1
ATOM 3251 O O A VAL B 1 43 ? 47.219 -17.062 52.026 0.50 11.85 45 VAL B O 1
ATOM 3252 O O B VAL B 1 43 ? 47.346 -17.405 51.910 0.50 16.68 45 VAL B O 1
ATOM 3259 N N . GLU B 1 44 ? 46.078 -16.914 50.117 1.00 14.22 46 GLU B N 1
ATOM 3260 C CA . GLU B 1 44 ? 44.813 -17.283 50.740 1.00 14.03 46 GLU B CA 1
ATOM 3261 C C . GLU B 1 44 ? 44.886 -18.689 51.332 1.00 14.49 46 GLU B C 1
ATOM 3262 O O . GLU B 1 44 ? 44.328 -18.946 52.387 1.00 16.14 46 GLU B O 1
ATOM 3268 N N . THR B 1 45 ? 45.583 -19.602 50.663 1.00 14.32 47 THR B N 1
ATOM 3269 C CA A THR B 1 45 ? 45.752 -20.969 51.159 0.50 15.01 47 THR B CA 1
ATOM 3270 C CA B THR B 1 45 ? 45.645 -20.957 51.210 0.50 16.44 47 THR B CA 1
ATOM 3271 C C . THR B 1 45 ? 46.383 -20.932 52.558 1.00 14.92 47 THR B C 1
ATOM 3272 O O . THR B 1 45 ? 46.001 -21.655 53.485 1.00 15.95 47 THR B O 1
ATOM 3279 N N . LEU B 1 46 ? 47.434 -20.123 52.678 1.00 14.71 48 LEU B N 1
ATOM 3280 C CA . LEU B 1 46 ? 48.159 -19.994 53.940 1.00 14.33 48 LEU B CA 1
ATOM 3281 C C . LEU B 1 46 ? 47.295 -19.352 55.031 1.00 13.95 48 LEU B C 1
ATOM 3282 O O . LEU B 1 46 ? 47.183 -19.869 56.142 1.00 15.61 48 LEU B O 1
ATOM 3287 N N . LYS B 1 47 ? 46.702 -18.217 54.713 1.00 13.90 49 LYS B N 1
ATOM 3288 C CA A LYS B 1 47 ? 45.883 -17.503 55.666 0.50 15.67 49 LYS B CA 1
ATOM 3289 C CA B LYS B 1 47 ? 45.812 -17.480 55.630 0.50 16.21 49 LYS B CA 1
ATOM 3290 C C . LYS B 1 47 ? 44.743 -18.388 56.184 1.00 14.62 49 LYS B C 1
ATOM 3291 O O . LYS B 1 47 ? 44.457 -18.410 57.391 1.00 16.72 49 LYS B O 1
ATOM 3302 N N . GLN B 1 48 ? 44.104 -19.134 55.299 1.00 14.52 50 GLN B N 1
ATOM 3303 C CA . GLN B 1 48 ? 42.982 -19.966 55.683 1.00 15.14 50 GLN B CA 1
ATOM 3304 C C . GLN B 1 48 ? 43.405 -21.098 56.627 1.00 14.44 50 GLN B C 1
ATOM 3305 O O . GLN B 1 48 ? 42.660 -21.418 57.567 1.00 16.05 50 GLN B O 1
ATOM 3311 N N . GLN B 1 49 ? 44.573 -21.687 56.408 1.00 13.97 51 GLN B N 1
ATOM 3312 C CA . GLN B 1 49 ? 45.013 -22.766 57.286 1.00 15.18 51 GLN B CA 1
ATOM 3313 C C . GLN B 1 49 ? 45.363 -22.206 58.675 1.00 15.83 51 GLN B C 1
ATOM 3314 O O . GLN B 1 49 ? 45.064 -22.811 59.693 1.00 15.67 51 GLN B O 1
ATOM 3320 N N . ILE B 1 50 ? 46.002 -21.046 58.716 1.00 15.37 52 ILE B N 1
ATOM 3321 C CA . ILE B 1 50 ? 46.321 -20.385 60.010 1.00 15.34 52 ILE B CA 1
ATOM 3322 C C . ILE B 1 50 ? 45.038 -20.108 60.786 1.00 15.81 52 ILE B C 1
ATOM 3323 O O . ILE B 1 50 ? 44.959 -20.339 62.001 1.00 17.05 52 ILE B O 1
ATOM 3328 N N A GLN B 1 51 ? 44.027 -19.610 60.120 0.50 16.92 53 GLN B N 1
ATOM 3329 N N B GLN B 1 51 ? 44.017 -19.559 60.114 0.50 17.04 53 GLN B N 1
ATOM 3330 C CA A GLN B 1 51 ? 42.789 -19.332 60.783 0.50 18.16 53 GLN B CA 1
ATOM 3331 C CA B GLN B 1 51 ? 42.671 -19.325 60.700 0.50 18.43 53 GLN B CA 1
ATOM 3332 C C A GLN B 1 51 ? 42.096 -20.612 61.276 0.50 16.88 53 GLN B C 1
ATOM 3333 C C B GLN B 1 51 ? 42.105 -20.617 61.276 0.50 16.86 53 GLN B C 1
ATOM 3334 O O A GLN B 1 51 ? 41.583 -20.647 62.389 0.50 17.71 53 GLN B O 1
ATOM 3335 O O B GLN B 1 51 ? 41.631 -20.652 62.404 0.50 17.70 53 GLN B O 1
ATOM 3346 N N . LYS B 1 52 ? 42.149 -21.684 60.496 1.00 17.28 54 LYS B N 1
ATOM 3347 C CA . LYS B 1 52 ? 41.577 -22.950 60.922 1.00 17.47 54 LYS B CA 1
ATOM 3348 C C . LYS B 1 52 ? 42.348 -23.533 62.110 1.00 18.63 54 LYS B C 1
ATOM 3349 O O . LYS B 1 52 ? 41.748 -24.182 62.967 1.00 20.41 54 LYS B O 1
ATOM 3355 N N . ASP B 1 53 ? 43.630 -23.235 62.203 1.00 16.38 55 ASP B N 1
ATOM 3356 C CA . ASP B 1 53 ? 44.448 -23.669 63.326 1.00 17.27 55 ASP B CA 1
ATOM 3357 C C . ASP B 1 53 ? 44.252 -22.851 64.593 1.00 18.89 55 ASP B C 1
ATOM 3358 O O . ASP B 1 53 ? 44.791 -23.187 65.623 1.00 21.83 55 ASP B O 1
ATOM 3363 N N . GLY B 1 54 ? 43.466 -21.796 64.516 1.00 18.78 56 GLY B N 1
ATOM 3364 C CA . GLY B 1 54 ? 43.097 -21.013 65.665 1.00 21.32 56 GLY B CA 1
ATOM 3365 C C . GLY B 1 54 ? 43.939 -19.805 65.964 1.00 19.81 56 GLY B C 1
ATOM 3366 O O . GLY B 1 54 ? 43.940 -19.312 67.107 1.00 22.21 56 GLY B O 1
ATOM 3367 N N . PHE B 1 55 ? 44.649 -19.279 64.968 1.00 18.98 57 PHE B N 1
ATOM 3368 C CA . PHE B 1 55 ? 45.467 -18.083 65.131 1.00 18.25 57 PHE B CA 1
ATOM 3369 C C . PHE B 1 55 ? 45.000 -16.931 64.248 1.00 20.03 57 PHE B C 1
ATOM 3370 O O . PHE B 1 55 ? 44.266 -17.150 63.307 1.00 21.34 57 PHE B O 1
ATOM 3378 N N . ILE B 1 56 ? 45.386 -15.705 64.630 1.00 20.51 58 ILE B N 1
ATOM 3379 C CA . ILE B 1 56 ? 45.046 -14.499 63.887 1.00 20.22 58 ILE B CA 1
ATOM 3380 C C . ILE B 1 56 ? 46.128 -14.242 62.838 1.00 18.88 58 ILE B C 1
ATOM 3381 O O . ILE B 1 56 ? 47.299 -14.335 63.112 1.00 19.05 58 ILE B O 1
ATOM 3386 N N . TRP B 1 57 ? 45.698 -13.944 61.623 1.00 20.64 59 TRP B N 1
ATOM 3387 C CA . TRP B 1 57 ? 46.580 -13.494 60.553 1.00 19.78 59 TRP B CA 1
ATOM 3388 C C . TRP B 1 57 ? 46.463 -11.978 60.456 1.00 19.70 59 TRP B C 1
ATOM 3389 O O . TRP B 1 57 ? 45.363 -11.446 60.275 1.00 24.51 59 TRP B O 1
ATOM 3400 N N . LYS B 1 58 ? 47.595 -11.293 60.528 1.00 20.21 60 LYS B N 1
ATOM 3401 C CA . LYS B 1 58 ? 47.642 -9.863 60.298 1.00 21.35 60 LYS B CA 1
ATOM 3402 C C . LYS B 1 58 ? 48.460 -9.700 59.034 1.00 23.57 60 LYS B C 1
ATOM 3403 O O . LYS B 1 58 ? 49.647 -10.047 58.967 1.00 25.37 60 LYS B O 1
ATOM 3407 N N . ASP B 1 59 ? 47.823 -9.153 58.028 1.00 26.56 61 ASP B N 1
ATOM 3408 C CA . ASP B 1 59 ? 48.490 -9.086 56.738 1.00 26.05 61 ASP B CA 1
ATOM 3409 C C . ASP B 1 59 ? 49.317 -7.846 56.582 1.00 23.56 61 ASP B C 1
ATOM 3410 O O . ASP B 1 59 ? 48.873 -6.776 56.948 1.00 25.73 61 ASP B O 1
ATOM 3415 N N . ASN B 1 60 ? 50.528 -8.021 56.046 1.00 23.03 62 ASN B N 1
ATOM 3416 C CA . ASN B 1 60 ? 51.410 -6.933 55.692 1.00 21.37 62 ASN B CA 1
ATOM 3417 C C . ASN B 1 60 ? 51.947 -7.184 54.304 1.00 20.52 62 ASN B C 1
ATOM 3418 O O . ASN B 1 60 ? 53.138 -7.275 54.098 1.00 23.19 62 ASN B O 1
ATOM 3423 N N . ALA B 1 61 ? 51.038 -7.318 53.353 1.00 18.14 63 ALA B N 1
ATOM 3424 C CA . ALA B 1 61 ? 51.443 -7.395 51.977 1.00 17.85 63 ALA B CA 1
ATOM 3425 C C . ALA B 1 61 ? 52.000 -6.032 51.588 1.00 19.05 63 ALA B C 1
ATOM 3426 O O . ALA B 1 61 ? 51.420 -4.992 51.935 1.00 21.46 63 ALA B O 1
ATOM 3428 N N . VAL B 1 62 ? 53.107 -6.034 50.853 1.00 16.82 64 VAL B N 1
ATOM 3429 C CA . VAL B 1 62 ? 53.679 -4.822 50.294 1.00 16.18 64 VAL B CA 1
ATOM 3430 C C . VAL B 1 62 ? 53.804 -5.100 48.783 1.00 16.30 64 VAL B C 1
ATOM 3431 O O . VAL B 1 62 ? 54.658 -5.863 48.347 1.00 15.65 64 VAL B O 1
ATOM 3435 N N . ALA B 1 63 ? 52.960 -4.449 48.008 1.00 15.97 65 ALA B N 1
ATOM 3436 C CA . ALA B 1 63 ? 52.888 -4.683 46.577 1.00 16.18 65 ALA B CA 1
ATOM 3437 C C . ALA B 1 63 ? 54.140 -4.231 45.890 1.00 15.68 65 ALA B C 1
ATOM 3438 O O . ALA B 1 63 ? 54.642 -3.143 46.127 1.00 17.12 65 ALA B O 1
ATOM 3440 N N . GLY B 1 64 ? 54.576 -5.065 44.962 1.00 14.33 66 GLY B N 1
ATOM 3441 C CA . GLY B 1 64 ? 55.713 -4.766 44.091 1.00 14.10 66 GLY B CA 1
ATOM 3442 C C . GLY B 1 64 ? 56.356 -6.061 43.669 1.00 13.37 66 GLY B C 1
ATOM 3443 O O . GLY B 1 64 ? 57.040 -6.720 44.449 1.00 15.54 66 GLY B O 1
ATOM 3444 N N . GLY B 1 65 ? 56.125 -6.452 42.421 1.00 13.33 67 GLY B N 1
ATOM 3445 C CA . GLY B 1 65 ? 56.633 -7.699 41.931 1.00 13.30 67 GLY B CA 1
ATOM 3446 C C . GLY B 1 65 ? 58.104 -7.797 42.144 1.00 12.55 67 GLY B C 1
ATOM 3447 O O . GLY B 1 65 ? 58.858 -6.826 41.994 1.00 13.15 67 GLY B O 1
ATOM 3448 N N . GLY B 1 66 ? 58.556 -8.998 42.515 1.00 12.26 68 GLY B N 1
ATOM 3449 C CA . GLY B 1 66 ? 59.942 -9.249 42.770 1.00 12.73 68 GLY B CA 1
ATOM 3450 C C . GLY B 1 66 ? 60.428 -8.826 44.151 1.00 12.72 68 GLY B C 1
ATOM 3451 O O . GLY B 1 66 ? 61.497 -9.245 44.542 1.00 13.00 68 GLY B O 1
ATOM 3452 N N . GLY B 1 67 ? 59.689 -7.997 44.871 1.00 13.01 69 GLY B N 1
ATOM 3453 C CA . GLY B 1 67 ? 59.919 -7.746 46.288 1.00 13.23 69 GLY B CA 1
ATOM 3454 C C . GLY B 1 67 ? 60.725 -6.539 46.711 1.00 14.13 69 GLY B C 1
ATOM 3455 O O . GLY B 1 67 ? 60.952 -6.355 47.905 1.00 15.70 69 GLY B O 1
ATOM 3456 N N . ALA B 1 68 ? 61.126 -5.664 45.803 1.00 14.83 70 ALA B N 1
ATOM 3457 C CA . ALA B 1 68 ? 61.934 -4.537 46.238 1.00 17.03 70 ALA B CA 1
ATOM 3458 C C . ALA B 1 68 ? 61.202 -3.625 47.234 1.00 17.62 70 ALA B C 1
ATOM 3459 O O . ALA B 1 68 ? 61.796 -3.181 48.218 1.00 17.98 70 ALA B O 1
ATOM 3461 N N . ALA B 1 69 ? 59.928 -3.339 46.983 1.00 17.46 71 ALA B N 1
ATOM 3462 C CA . ALA B 1 69 ? 59.167 -2.488 47.896 1.00 17.39 71 ALA B CA 1
ATOM 3463 C C . ALA B 1 69 ? 59.058 -3.145 49.269 1.00 18.12 71 ALA B C 1
ATOM 3464 O O . ALA B 1 69 ? 59.196 -2.474 50.287 1.00 19.00 71 ALA B O 1
ATOM 3466 N N . ALA B 1 70 ? 58.838 -4.439 49.285 1.00 15.37 72 ALA B N 1
ATOM 3467 C CA . ALA B 1 70 ? 58.705 -5.171 50.536 1.00 16.16 72 ALA B CA 1
ATOM 3468 C C . ALA B 1 70 ? 60.035 -5.118 51.292 1.00 17.06 72 ALA B C 1
ATOM 3469 O O . ALA B 1 70 ? 60.034 -4.989 52.512 1.00 18.48 72 ALA B O 1
ATOM 3471 N N . MET B 1 71 ? 61.158 -5.248 50.598 1.00 18.23 73 MET B N 1
ATOM 3472 C CA . MET B 1 71 ? 62.454 -5.152 51.244 1.00 20.06 73 MET B CA 1
ATOM 3473 C C . MET B 1 71 ? 62.702 -3.791 51.864 1.00 21.57 73 MET B C 1
ATOM 3474 O O . MET B 1 71 ? 63.244 -3.692 52.949 1.00 22.00 73 MET B O 1
ATOM 3479 N N . THR B 1 72 ? 62.270 -2.736 51.214 1.00 21.17 74 THR B N 1
ATOM 3480 C CA . THR B 1 72 ? 62.375 -1.403 51.790 1.00 24.22 74 THR B CA 1
ATOM 3481 C C . THR B 1 72 ? 61.604 -1.294 53.113 1.00 23.98 74 THR B C 1
ATOM 3482 O O . THR B 1 72 ? 62.127 -0.781 54.109 1.00 25.65 74 THR B O 1
ATOM 3486 N N . VAL B 1 73 ? 60.385 -1.815 53.135 1.00 21.77 75 VAL B N 1
ATOM 3487 C CA . VAL B 1 73 ? 59.597 -1.814 54.353 1.00 20.88 75 VAL B CA 1
ATOM 3488 C C . VAL B 1 73 ? 60.243 -2.693 55.412 1.00 21.28 75 VAL B C 1
ATOM 3489 O O . VAL B 1 73 ? 60.343 -2.291 56.561 1.00 23.82 75 VAL B O 1
ATOM 3493 N N . LEU B 1 74 ? 60.707 -3.870 55.012 1.00 19.27 76 LEU B N 1
ATOM 3494 C CA . LEU B 1 74 ? 61.357 -4.775 55.949 1.00 20.87 76 LEU B CA 1
ATOM 3495 C C . LEU B 1 74 ? 62.547 -4.113 56.641 1.00 22.34 76 LEU B C 1
ATOM 3496 O O . LEU B 1 74 ? 62.746 -4.302 57.848 1.00 25.59 76 LEU B O 1
ATOM 3501 N N . LYS B 1 75 ? 63.354 -3.354 55.906 1.00 22.87 77 LYS B N 1
ATOM 3502 C CA . LYS B 1 75 ? 64.559 -2.785 56.462 1.00 24.92 77 LYS B CA 1
ATOM 3503 C C . LYS B 1 75 ? 64.227 -1.863 57.618 1.00 25.83 77 LYS B C 1
ATOM 3504 O O . LYS B 1 75 ? 64.992 -1.766 58.560 1.00 31.52 77 LYS B O 1
ATOM 3508 N N . THR B 1 76 ? 63.113 -1.149 57.552 1.00 25.76 78 THR B N 1
ATOM 3509 C CA . THR B 1 76 ? 62.723 -0.319 58.704 1.00 27.25 78 THR B CA 1
ATOM 3510 C C . THR B 1 76 ? 62.099 -1.164 59.808 1.00 26.57 78 THR B C 1
ATOM 3511 O O . THR B 1 76 ? 62.472 -1.033 60.975 1.00 34.89 78 THR B O 1
ATOM 3515 N N . ARG B 1 77 ? 61.143 -2.012 59.454 1.00 25.41 79 ARG B N 1
ATOM 3516 C CA . ARG B 1 77 ? 60.414 -2.807 60.446 1.00 26.94 79 ARG B CA 1
ATOM 3517 C C . ARG B 1 77 ? 61.298 -3.769 61.250 1.00 24.77 79 ARG B C 1
ATOM 3518 O O . ARG B 1 77 ? 61.063 -4.016 62.439 1.00 28.41 79 ARG B O 1
ATOM 3526 N N . ALA B 1 78 ? 62.282 -4.359 60.593 1.00 25.50 80 ALA B N 1
ATOM 3527 C CA . ALA B 1 78 ? 63.064 -5.425 61.204 1.00 26.03 80 ALA B CA 1
ATOM 3528 C C . ALA B 1 78 ? 63.806 -4.984 62.427 1.00 29.37 80 ALA B C 1
ATOM 3529 O O . ALA B 1 78 ? 64.067 -5.823 63.322 1.00 29.06 80 ALA B O 1
ATOM 3531 N N . ILE B 1 79 ? 64.183 -3.700 62.464 1.00 26.12 81 ILE B N 1
ATOM 3532 C CA . ILE B 1 79 ? 64.931 -3.154 63.553 1.00 28.86 81 ILE B CA 1
ATOM 3533 C C . ILE B 1 79 ? 64.154 -2.101 64.361 1.00 32.77 81 ILE B C 1
ATOM 3534 O O . ILE B 1 79 ? 64.723 -1.345 65.180 1.00 36.61 81 ILE B O 1
ATOM 3539 N N . SER B 1 80 ? 62.842 -2.105 64.143 1.00 35.26 82 SER B N 1
ATOM 3540 C CA . SER B 1 80 ? 61.903 -1.225 64.847 1.00 45.84 82 SER B CA 1
ATOM 3541 C C . SER B 1 80 ? 61.699 -1.632 66.299 1.00 44.52 82 SER B C 1
ATOM 3542 O O . SER B 1 80 ? 61.294 -0.828 67.146 1.00 55.89 82 SER B O 1
ATOM 3545 N N . GLY B 1 81 ? 61.960 -2.914 66.550 1.00 40.62 83 GLY B N 1
ATOM 3546 C CA . GLY B 1 81 ? 61.566 -3.500 67.843 1.00 43.78 83 GLY B CA 1
ATOM 3547 C C . GLY B 1 81 ? 60.175 -4.126 67.768 1.00 44.77 83 GLY B C 1
ATOM 3548 O O . GLY B 1 81 ? 59.727 -4.758 68.727 1.00 57.59 83 GLY B O 1
ATOM 3549 N N . ASN B 1 82 ? 59.487 -3.941 66.633 1.00 42.35 84 ASN B N 1
ATOM 3550 C CA . ASN B 1 82 ? 58.244 -4.658 66.340 1.00 40.31 84 ASN B CA 1
ATOM 3551 C C . ASN B 1 82 ? 58.354 -5.294 64.964 1.00 33.31 84 ASN B C 1
ATOM 3552 O O . ASN B 1 82 ? 57.649 -4.922 64.004 1.00 34.82 84 ASN B O 1
ATOM 3557 N N . PRO B 1 83 ? 59.243 -6.283 64.855 1.00 30.90 85 PRO B N 1
ATOM 3558 C CA . PRO B 1 83 ? 59.412 -6.907 63.566 1.00 24.62 85 PRO B CA 1
ATOM 3559 C C . PRO B 1 83 ? 58.175 -7.712 63.191 1.00 23.62 85 PRO B C 1
ATOM 3560 O O . PRO B 1 83 ? 57.390 -8.100 64.056 1.00 25.41 85 PRO B O 1
ATOM 3564 N N . PRO B 1 84 ? 57.993 -8.002 61.896 1.00 22.00 86 PRO B N 1
ATOM 3565 C CA . PRO B 1 84 ? 56.958 -8.980 61.585 1.00 20.40 86 PRO B CA 1
ATOM 3566 C C . PRO B 1 84 ? 57.313 -10.346 62.188 1.00 20.56 86 PRO B C 1
ATOM 3567 O O . PRO B 1 84 ? 58.482 -10.605 62.469 1.00 21.55 86 PRO B O 1
ATOM 3571 N N . SER B 1 85 ? 56.324 -11.208 62.369 1.00 18.80 87 SER B N 1
ATOM 3572 C CA . SER B 1 85 ? 56.569 -12.596 62.753 1.00 19.55 87 SER B CA 1
ATOM 3573 C C . SER B 1 85 ? 57.398 -13.330 61.748 1.00 18.78 87 SER B C 1
ATOM 3574 O O . SER B 1 85 ? 58.253 -14.131 62.091 1.00 18.15 87 SER B O 1
ATOM 3577 N N . ALA B 1 86 ? 57.066 -13.070 60.473 1.00 17.71 88 ALA B N 1
ATOM 3578 C CA . ALA B 1 86 ? 57.675 -13.741 59.369 1.00 18.05 88 ALA B CA 1
ATOM 3579 C C . ALA B 1 86 ? 57.775 -12.730 58.234 1.00 14.90 88 ALA B C 1
ATOM 3580 O O . ALA B 1 86 ? 56.900 -11.866 58.070 1.00 15.99 88 ALA B O 1
ATOM 3582 N N . ALA B 1 87 ? 58.810 -12.903 57.444 1.00 14.59 89 ALA B N 1
ATOM 3583 C CA . ALA B 1 87 ? 58.940 -12.111 56.240 1.00 13.20 89 ALA B CA 1
ATOM 3584 C C . ALA B 1 87 ? 59.490 -12.981 55.127 1.00 13.89 89 ALA B C 1
ATOM 3585 O O . ALA B 1 87 ? 60.284 -13.906 55.349 1.00 14.00 89 ALA B O 1
ATOM 3587 N N . GLN B 1 88 ? 59.097 -12.628 53.925 1.00 13.11 90 GLN B N 1
ATOM 3588 C CA . GLN B 1 88 ? 59.555 -13.270 52.695 1.00 12.60 90 GLN B CA 1
ATOM 3589 C C . GLN B 1 88 ? 60.993 -12.811 52.430 1.00 13.34 90 GLN B C 1
ATOM 3590 O O . GLN B 1 88 ? 61.228 -11.714 51.912 1.00 15.82 90 GLN B O 1
ATOM 3596 N N . ILE B 1 89 ? 61.934 -13.631 52.832 1.00 13.44 91 ILE B N 1
ATOM 3597 C CA . ILE B 1 89 ? 63.361 -13.343 52.800 1.00 13.69 91 ILE B CA 1
ATOM 3598 C C . ILE B 1 89 ? 64.010 -14.581 52.202 1.00 12.86 91 ILE B C 1
ATOM 3599 O O . ILE B 1 89 ? 63.801 -15.666 52.714 1.00 13.43 91 ILE B O 1
ATOM 3604 N N . LYS B 1 90 ? 64.841 -14.384 51.173 1.00 13.05 92 LYS B N 1
ATOM 3605 C CA . LYS B 1 90 ? 65.354 -15.460 50.345 1.00 12.11 92 LYS B CA 1
ATOM 3606 C C . LYS B 1 90 ? 66.849 -15.462 50.231 1.00 12.42 92 LYS B C 1
ATOM 3607 O O . LYS B 1 90 ? 67.509 -14.427 50.302 1.00 14.01 92 LYS B O 1
ATOM 3613 N N . GLY B 1 91 ? 67.384 -16.656 49.965 1.00 12.11 93 GLY B N 1
ATOM 3614 C CA . GLY B 1 91 ? 68.750 -16.747 49.505 1.00 12.91 93 GLY B CA 1
ATOM 3615 C C . GLY B 1 91 ? 69.787 -16.244 50.488 1.00 12.90 93 GLY B C 1
ATOM 3616 O O . GLY B 1 91 ? 69.568 -16.337 51.730 1.00 13.66 93 GLY B O 1
ATOM 3617 N N . PRO B 1 92 ? 70.930 -15.748 50.012 1.00 13.89 94 PRO B N 1
ATOM 3618 C CA . PRO B 1 92 ? 72.007 -15.289 50.872 1.00 16.51 94 PRO B CA 1
ATOM 3619 C C . PRO B 1 92 ? 71.576 -14.242 51.881 1.00 15.31 94 PRO B C 1
ATOM 3620 O O . PRO B 1 92 ? 72.174 -14.164 52.962 1.00 16.73 94 PRO B O 1
ATOM 3624 N N . ASP B 1 93 ? 70.563 -13.457 51.584 1.00 15.37 95 ASP B N 1
ATOM 3625 C CA . ASP B 1 93 ? 70.092 -12.425 52.511 1.00 16.07 95 ASP B CA 1
ATOM 3626 C C . ASP B 1 93 ? 69.713 -13.040 53.858 1.00 14.74 95 ASP B C 1
ATOM 3627 O O . ASP B 1 93 ? 69.860 -12.373 54.893 1.00 16.16 95 ASP B O 1
ATOM 3632 N N . ILE B 1 94 ? 69.217 -14.281 53.866 1.00 13.27 96 ILE B N 1
ATOM 3633 C CA . ILE B 1 94 ? 68.882 -14.948 55.127 1.00 14.07 96 ILE B CA 1
ATOM 3634 C C . ILE B 1 94 ? 70.069 -14.948 56.051 1.00 13.37 96 ILE B C 1
ATOM 3635 O O . ILE B 1 94 ? 69.925 -14.802 57.265 1.00 15.01 96 ILE B O 1
ATOM 3640 N N . GLN B 1 95 ? 71.264 -15.153 55.542 1.00 14.00 97 GLN B N 1
ATOM 3641 C CA . GLN B 1 95 ? 72.467 -15.187 56.360 1.00 14.45 97 GLN B CA 1
ATOM 3642 C C . GLN B 1 95 ? 72.739 -13.863 57.055 1.00 15.65 97 GLN B C 1
ATOM 3643 O O . GLN B 1 95 ? 73.223 -13.864 58.164 1.00 16.86 97 GLN B O 1
ATOM 3649 N N . GLU B 1 96 ? 72.462 -12.743 56.406 1.00 16.37 98 GLU B N 1
ATOM 3650 C CA . GLU B 1 96 ? 72.641 -11.449 57.049 1.00 17.97 98 GLU B CA 1
ATOM 3651 C C . GLU B 1 96 ? 71.672 -11.244 58.198 1.00 17.11 98 GLU B C 1
ATOM 3652 O O . GLU B 1 96 ? 72.075 -10.825 59.310 1.00 17.01 98 GLU B O 1
ATOM 3658 N N . TRP B 1 97 ? 70.412 -11.544 57.977 1.00 15.20 99 TRP B N 1
ATOM 3659 C CA A TRP B 1 97 ? 69.431 -11.408 59.058 0.50 15.72 99 TRP B CA 1
ATOM 3660 C CA B TRP B 1 97 ? 69.399 -11.445 59.041 0.50 15.89 99 TRP B CA 1
ATOM 3661 C C . TRP B 1 97 ? 69.768 -12.380 60.199 1.00 16.10 99 TRP B C 1
ATOM 3662 O O . TRP B 1 97 ? 69.644 -12.027 61.360 1.00 16.13 99 TRP B O 1
ATOM 3683 N N . GLY B 1 98 ? 70.237 -13.576 59.873 1.00 14.98 100 GLY B N 1
ATOM 3684 C CA . GLY B 1 98 ? 70.640 -14.511 60.908 1.00 15.36 100 GLY B CA 1
ATOM 3685 C C . GLY B 1 98 ? 71.847 -13.989 61.668 1.00 15.31 100 GLY B C 1
ATOM 3686 O O . GLY B 1 98 ? 71.862 -14.070 62.919 1.00 16.05 100 GLY B O 1
ATOM 3687 N N . ALA B 1 99 ? 72.847 -13.424 60.986 1.00 15.54 101 ALA B N 1
ATOM 3688 C CA . ALA B 1 99 ? 74.046 -12.891 61.626 1.00 16.69 101 ALA B CA 1
ATOM 3689 C C . ALA B 1 99 ? 73.701 -11.755 62.586 1.00 17.50 101 ALA B C 1
ATOM 3690 O O . ALA B 1 99 ? 74.391 -11.553 63.582 1.00 19.55 101 ALA B O 1
ATOM 3692 N N . LEU B 1 100 ? 72.663 -10.998 62.283 1.00 17.64 102 LEU B N 1
ATOM 3693 C CA . LEU B 1 100 ? 72.228 -9.906 63.122 1.00 18.17 102 LEU B CA 1
ATOM 3694 C C . LEU B 1 100 ? 71.572 -10.394 64.421 1.00 17.65 102 LEU B C 1
ATOM 3695 O O . LEU B 1 100 ? 71.333 -9.587 65.333 1.00 21.15 102 LEU B O 1
ATOM 3700 N N . GLY B 1 101 ? 71.253 -11.665 64.518 1.00 16.78 103 GLY B N 1
ATOM 3701 C CA . GLY B 1 101 ? 70.635 -12.218 65.703 1.00 18.17 103 GLY B CA 1
ATOM 3702 C C . GLY B 1 101 ? 69.137 -11.926 65.783 1.00 18.78 103 GLY B C 1
ATOM 3703 O O . GLY B 1 101 ? 68.568 -12.050 66.866 1.00 21.77 103 GLY B O 1
ATOM 3704 N N . LEU B 1 102 ? 68.511 -11.555 64.664 1.00 15.78 104 LEU B N 1
ATOM 3705 C CA . LEU B 1 102 ? 67.100 -11.160 64.634 1.00 16.87 104 LEU B CA 1
ATOM 3706 C C . LEU B 1 102 ? 66.142 -12.301 64.429 1.00 17.06 104 LEU B C 1
ATOM 3707 O O . LEU B 1 102 ? 64.964 -12.139 64.686 1.00 18.38 104 LEU B O 1
ATOM 3712 N N . LEU B 1 103 ? 66.641 -13.449 63.967 1.00 15.31 105 LEU B N 1
ATOM 3713 C CA . LEU B 1 103 ? 65.790 -14.560 63.612 1.00 15.95 105 LEU B CA 1
ATOM 3714 C C . LEU B 1 103 ? 65.778 -15.607 64.712 1.00 16.55 105 LEU B C 1
ATOM 3715 O O . LEU B 1 103 ? 66.770 -15.805 65.432 1.00 24.57 105 LEU B O 1
ATOM 3720 N N A THR B 1 104 ? 64.646 -16.265 64.873 0.50 15.34 106 THR B N 1
ATOM 3721 N N B THR B 1 104 ? 64.654 -16.279 64.825 0.50 15.51 106 THR B N 1
ATOM 3722 C CA A THR B 1 104 ? 64.519 -17.359 65.808 0.50 16.60 106 THR B CA 1
ATOM 3723 C CA B THR B 1 104 ? 64.454 -17.349 65.757 0.50 16.56 106 THR B CA 1
ATOM 3724 C C A THR B 1 104 ? 64.863 -18.687 65.162 0.50 18.55 106 THR B C 1
ATOM 3725 C C B THR B 1 104 ? 64.797 -18.707 65.156 0.50 18.47 106 THR B C 1
ATOM 3726 O O A THR B 1 104 ? 64.670 -18.925 63.960 0.50 22.15 106 THR B O 1
ATOM 3727 O O B THR B 1 104 ? 64.614 -18.963 63.958 0.50 21.94 106 THR B O 1
ATOM 3734 N N . GLU B 1 105 ? 65.235 -19.617 66.000 1.00 16.16 107 GLU B N 1
ATOM 3735 C CA . GLU B 1 105 ? 65.539 -20.935 65.595 1.00 15.68 107 GLU B CA 1
ATOM 3736 C C . GLU B 1 105 ? 64.277 -21.783 65.542 1.00 16.80 107 GLU B C 1
ATOM 3737 O O . GLU B 1 105 ? 63.441 -21.741 66.459 1.00 20.73 107 GLU B O 1
ATOM 3743 N N . LEU B 1 106 ? 64.141 -22.557 64.470 1.00 14.13 108 LEU B N 1
ATOM 3744 C CA . LEU B 1 106 ? 62.932 -23.331 64.227 1.00 14.93 108 LEU B CA 1
ATOM 3745 C C . LEU B 1 106 ? 63.148 -24.820 64.421 1.00 15.28 108 LEU B C 1
ATOM 3746 O O . LEU B 1 106 ? 62.346 -25.623 63.973 1.00 16.88 108 LEU B O 1
ATOM 3751 N N . ASP B 1 107 ? 64.234 -25.174 65.100 1.00 16.65 109 ASP B N 1
ATOM 3752 C CA . ASP B 1 107 ? 64.631 -26.563 65.172 1.00 21.43 109 ASP B CA 1
ATOM 3753 C C . ASP B 1 107 ? 63.640 -27.426 65.921 1.00 19.67 109 ASP B C 1
ATOM 3754 O O . ASP B 1 107 ? 63.595 -28.632 65.665 1.00 21.40 109 ASP B O 1
ATOM 3759 N N . ASP B 1 108 ? 62.809 -26.840 66.801 1.00 20.66 110 ASP B N 1
ATOM 3760 C CA . ASP B 1 108 ? 61.780 -27.627 67.470 1.00 22.23 110 ASP B CA 1
ATOM 3761 C C . ASP B 1 108 ? 60.715 -28.083 66.453 1.00 17.88 110 ASP B C 1
ATOM 3762 O O . ASP B 1 108 ? 60.330 -29.252 66.419 1.00 21.38 110 ASP B O 1
ATOM 3767 N N . VAL B 1 109 ? 60.249 -27.153 65.630 1.00 17.43 111 VAL B N 1
ATOM 3768 C CA . VAL B 1 109 ? 59.295 -27.491 64.573 1.00 15.56 111 VAL B CA 1
ATOM 3769 C C . VAL B 1 109 ? 59.921 -28.410 63.544 1.00 14.72 111 VAL B C 1
ATOM 3770 O O . VAL B 1 109 ? 59.289 -29.363 63.112 1.00 14.92 111 VAL B O 1
ATOM 3774 N N . ALA B 1 110 ? 61.166 -28.127 63.183 1.00 14.25 112 ALA B N 1
ATOM 3775 C CA . ALA B 1 110 ? 61.858 -28.906 62.177 1.00 14.74 112 ALA B CA 1
ATOM 3776 C C . ALA B 1 110 ? 62.072 -30.336 62.619 1.00 15.55 112 ALA B C 1
ATOM 3777 O O . ALA B 1 110 ? 62.010 -31.282 61.831 1.00 17.80 112 ALA B O 1
ATOM 3779 N N . ALA B 1 111 ? 62.314 -30.534 63.916 1.00 14.34 113 ALA B N 1
ATOM 3780 C CA . ALA B 1 111 ? 62.527 -31.879 64.475 1.00 16.17 113 ALA B CA 1
ATOM 3781 C C . ALA B 1 111 ? 61.208 -32.646 64.509 1.00 16.57 113 ALA B C 1
ATOM 3782 O O . ALA B 1 111 ? 61.135 -33.801 64.105 1.00 19.96 113 ALA B O 1
ATOM 3784 N N . ALA B 1 112 ? 60.157 -32.009 64.967 1.00 17.30 114 ALA B N 1
ATOM 3785 C CA . ALA B 1 112 ? 58.874 -32.653 65.106 1.00 19.74 114 ALA B CA 1
ATOM 3786 C C . ALA B 1 112 ? 58.341 -33.075 63.744 1.00 19.07 114 ALA B C 1
ATOM 3787 O O . ALA B 1 112 ? 57.697 -34.097 63.624 1.00 24.44 114 ALA B O 1
ATOM 3789 N N . ASN B 1 113 ? 58.608 -32.261 62.719 1.00 15.91 115 ASN B N 1
ATOM 3790 C CA . ASN B 1 113 ? 58.028 -32.463 61.376 1.00 16.34 115 ASN B CA 1
ATOM 3791 C C . ASN B 1 113 ? 59.023 -32.995 60.374 1.00 16.61 115 ASN B C 1
ATOM 3792 O O . ASN B 1 113 ? 58.720 -33.068 59.195 1.00 17.23 115 ASN B O 1
ATOM 3797 N N . LYS B 1 114 ? 60.201 -33.395 60.838 1.00 15.70 116 LYS B N 1
ATOM 3798 C CA . LYS B 1 114 ? 61.175 -34.121 60.061 1.00 16.41 116 LYS B CA 1
ATOM 3799 C C . LYS B 1 114 ? 61.615 -33.333 58.813 1.00 16.03 116 LYS B C 1
ATOM 3800 O O . LYS B 1 114 ? 61.792 -33.908 57.746 1.00 16.84 116 LYS B O 1
ATOM 3806 N N . TRP B 1 115 ? 61.888 -32.051 58.974 1.00 14.66 117 TRP B N 1
ATOM 3807 C CA . TRP B 1 115 ? 62.223 -31.227 57.799 1.00 14.42 117 TRP B CA 1
ATOM 3808 C C . TRP B 1 115 ? 63.486 -31.703 57.085 1.00 15.03 117 TRP B C 1
ATOM 3809 O O . TRP B 1 115 ? 63.518 -31.636 55.857 1.00 16.62 117 TRP B O 1
ATOM 3820 N N . ASP B 1 116 ? 64.511 -32.164 57.766 1.00 15.31 118 ASP B N 1
ATOM 3821 C CA . ASP B 1 116 ? 65.726 -32.628 57.093 1.00 16.77 118 ASP B CA 1
ATOM 3822 C C . ASP B 1 116 ? 65.381 -33.804 56.157 1.00 18.21 118 ASP B C 1
ATOM 3823 O O . ASP B 1 116 ? 66.015 -33.983 55.117 1.00 22.14 118 ASP B O 1
ATOM 3828 N N . ASP B 1 117 ? 64.388 -34.602 56.519 1.00 17.02 119 ASP B N 1
ATOM 3829 C CA . ASP B 1 117 ? 63.948 -35.724 55.678 1.00 19.08 119 ASP B CA 1
ATOM 3830 C C . ASP B 1 117 ? 63.088 -35.273 54.500 1.00 18.43 119 ASP B C 1
ATOM 3831 O O . ASP B 1 117 ? 63.084 -35.927 53.457 1.00 22.13 119 ASP B O 1
ATOM 3836 N N . LEU B 1 118 ? 62.322 -34.208 54.684 1.00 17.93 120 LEU B N 1
ATOM 3837 C CA . LEU B 1 118 ? 61.349 -33.728 53.685 1.00 20.40 120 LEU B CA 1
ATOM 3838 C C . LEU B 1 118 ? 61.991 -32.834 52.631 1.00 16.31 120 LEU B C 1
ATOM 3839 O O . LEU B 1 118 ? 61.417 -32.662 51.555 1.00 17.17 120 LEU B O 1
ATOM 3844 N N . LEU B 1 119 ? 63.089 -32.166 52.952 1.00 14.81 121 LEU B N 1
ATOM 3845 C CA . LEU B 1 119 ? 63.691 -31.144 52.079 1.00 14.59 121 LEU B CA 1
ATOM 3846 C C . LEU B 1 119 ? 64.941 -31.640 51.413 1.00 19.22 121 LEU B C 1
ATOM 3847 O O . LEU B 1 119 ? 65.760 -32.317 52.022 1.00 20.06 121 LEU B O 1
ATOM 3852 N N . PRO B 1 120 ? 65.100 -31.300 50.126 1.00 19.63 122 PRO B N 1
ATOM 3853 C CA . PRO B 1 120 ? 66.414 -31.512 49.531 1.00 21.39 122 PRO B CA 1
ATOM 3854 C C . PRO B 1 120 ? 67.523 -30.835 50.345 1.00 21.53 122 PRO B C 1
ATOM 3855 O O . PRO B 1 120 ? 67.346 -29.731 50.785 1.00 19.08 122 PRO B O 1
ATOM 3859 N N A ARG B 1 121 ? 68.654 -31.522 50.539 0.50 26.02 123 ARG B N 1
ATOM 3860 N N B ARG B 1 121 ? 68.622 -31.531 50.568 0.50 25.73 123 ARG B N 1
ATOM 3861 C CA A ARG B 1 121 ? 69.860 -30.968 51.200 0.50 26.58 123 ARG B CA 1
ATOM 3862 C CA B ARG B 1 121 ? 69.775 -30.988 51.267 0.50 27.21 123 ARG B CA 1
ATOM 3863 C C A ARG B 1 121 ? 70.195 -29.559 50.757 0.50 24.42 123 ARG B C 1
ATOM 3864 C C B ARG B 1 121 ? 70.217 -29.588 50.764 0.50 24.67 123 ARG B C 1
ATOM 3865 O O A ARG B 1 121 ? 70.439 -28.667 51.581 0.50 24.08 123 ARG B O 1
ATOM 3866 O O B ARG B 1 121 ? 70.499 -28.701 51.579 0.50 24.42 123 ARG B O 1
ATOM 3881 N N . GLN B 1 122 ? 70.224 -29.382 49.443 1.00 26.51 124 GLN B N 1
ATOM 3882 C CA . GLN B 1 122 ? 70.639 -28.102 48.834 1.00 28.30 124 GLN B CA 1
ATOM 3883 C C . GLN B 1 122 ? 69.721 -26.985 49.307 1.00 23.98 124 GLN B C 1
ATOM 3884 O O . GLN B 1 122 ? 70.162 -25.857 49.533 1.00 26.82 124 GLN B O 1
ATOM 3890 N N . VAL B 1 123 ? 68.442 -27.309 49.457 1.00 18.21 125 VAL B N 1
ATOM 3891 C CA . VAL B 1 123 ? 67.449 -26.320 49.925 1.00 16.90 125 VAL B CA 1
ATOM 3892 C C . VAL B 1 123 ? 67.597 -26.072 51.420 1.00 14.87 125 VAL B C 1
ATOM 3893 O O . VAL B 1 123 ? 67.592 -24.933 51.894 1.00 15.14 125 VAL B O 1
ATOM 3897 N N . ALA B 1 124 ? 67.649 -27.158 52.182 1.00 15.75 126 ALA B N 1
ATOM 3898 C CA . ALA B 1 124 ? 67.730 -27.039 53.627 1.00 15.73 126 ALA B CA 1
ATOM 3899 C C . ALA B 1 124 ? 68.906 -26.161 54.024 1.00 16.27 126 ALA B C 1
ATOM 3900 O O . ALA B 1 124 ? 68.803 -25.380 54.989 1.00 16.81 126 ALA B O 1
ATOM 3902 N N . ASP B 1 125 ? 70.054 -26.300 53.361 1.00 16.79 127 ASP B N 1
ATOM 3903 C CA . ASP B 1 125 ? 71.218 -25.514 53.737 1.00 19.08 127 ASP B CA 1
ATOM 3904 C C . ASP B 1 125 ? 70.959 -24.006 53.620 1.00 16.88 127 ASP B C 1
ATOM 3905 O O . ASP B 1 125 ? 71.477 -23.230 54.423 1.00 18.11 127 ASP B O 1
ATOM 3910 N N . ILE B 1 126 ? 70.169 -23.599 52.633 1.00 14.80 128 ILE B N 1
ATOM 3911 C CA . ILE B 1 126 ? 69.878 -22.188 52.418 1.00 14.53 128 ILE B CA 1
ATOM 3912 C C . ILE B 1 126 ? 69.070 -21.628 53.612 1.00 13.30 128 ILE B C 1
ATOM 3913 O O . ILE B 1 126 ? 69.124 -20.449 53.890 1.00 13.33 128 ILE B O 1
ATOM 3918 N N . MET B 1 127 ? 68.303 -22.501 54.273 1.00 12.67 129 MET B N 1
ATOM 3919 C CA . MET B 1 127 ? 67.408 -22.096 55.344 1.00 12.93 129 MET B CA 1
ATOM 3920 C C . MET B 1 127 ? 68.065 -22.017 56.718 1.00 13.53 129 MET B C 1
ATOM 3921 O O . MET B 1 127 ? 67.416 -21.642 57.680 1.00 14.19 129 MET B O 1
ATOM 3926 N N . LYS B 1 128 ? 69.337 -22.375 56.791 1.00 13.44 130 LYS B N 1
ATOM 3927 C CA . LYS B 1 128 ? 70.041 -22.485 58.070 1.00 13.62 130 LYS B CA 1
ATOM 3928 C C . LYS B 1 128 ? 71.073 -21.403 58.285 1.00 14.29 130 LYS B C 1
ATOM 3929 O O . LYS B 1 128 ? 71.745 -20.994 57.357 1.00 16.04 130 LYS B O 1
ATOM 3935 N N . TYR B 1 129 ? 71.174 -20.951 59.549 1.00 15.26 131 TYR B N 1
ATOM 3936 C CA . TYR B 1 129 ? 72.199 -20.047 59.982 1.00 15.19 131 TYR B CA 1
ATOM 3937 C C . TYR B 1 129 ? 72.830 -20.666 61.227 1.00 16.34 131 TYR B C 1
ATOM 3938 O O . TYR 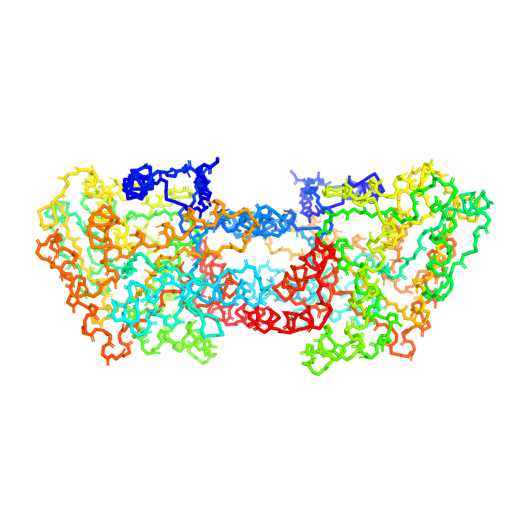B 1 129 ? 72.134 -21.037 62.171 1.00 16.47 131 TYR B O 1
ATOM 3947 N N . ASP B 1 130 ? 74.140 -20.859 61.191 1.00 18.70 132 ASP B N 1
ATOM 3948 C CA . ASP B 1 130 ? 74.876 -21.410 62.317 1.00 20.96 132 ASP B CA 1
ATOM 3949 C C . ASP B 1 130 ? 74.264 -22.746 62.801 1.00 18.23 132 ASP B C 1
ATOM 3950 O O . ASP B 1 130 ? 74.223 -23.047 64.012 1.00 23.01 132 ASP B O 1
ATOM 3955 N N . GLY B 1 131 ? 73.848 -23.570 61.856 1.00 18.60 133 GLY B N 1
ATOM 3956 C CA . GLY B 1 131 ? 73.384 -24.907 62.161 1.00 19.92 133 GLY B CA 1
ATOM 3957 C C . GLY B 1 131 ? 71.937 -25.053 62.586 1.00 19.02 133 GLY B C 1
ATOM 3958 O O . GLY B 1 131 ? 71.530 -26.154 62.974 1.00 21.57 133 GLY B O 1
ATOM 3959 N N . HIS B 1 132 ? 71.179 -23.972 62.497 1.00 14.76 134 HIS B N 1
ATOM 3960 C CA A HIS B 1 132 ? 69.765 -24.017 62.819 0.50 13.94 134 HIS B CA 1
ATOM 3961 C CA B HIS B 1 132 ? 69.780 -23.935 62.865 0.50 14.76 134 HIS B CA 1
ATOM 3962 C C . HIS B 1 132 ? 68.906 -23.490 61.712 1.00 13.50 134 HIS B C 1
ATOM 3963 O O . HIS B 1 132 ? 69.256 -22.489 61.059 1.00 14.43 134 HIS B O 1
ATOM 3976 N N . TYR B 1 133 ? 67.752 -24.109 61.545 1.00 13.26 135 TYR B N 1
ATOM 3977 C CA . TYR B 1 133 ? 66.750 -23.514 60.659 1.00 12.94 135 TYR B CA 1
ATOM 3978 C C . TYR B 1 133 ? 66.344 -22.151 61.219 1.00 12.23 135 TYR B C 1
ATOM 3979 O O . TYR B 1 133 ? 65.953 -22.048 62.373 1.00 14.01 135 TYR B O 1
ATOM 3988 N N . VAL B 1 134 ? 66.371 -21.129 60.366 1.00 13.07 136 VAL B N 1
ATOM 3989 C CA . VAL B 1 134 ? 65.874 -19.791 60.686 1.00 12.85 136 VAL B CA 1
ATOM 3990 C C . VAL B 1 134 ? 64.830 -19.298 59.681 1.00 12.64 136 VAL B C 1
ATOM 3991 O O . VAL B 1 134 ? 64.290 -18.224 59.835 1.00 14.57 136 VAL B O 1
ATOM 3995 N N . ALA B 1 135 ? 64.515 -20.135 58.700 1.00 12.87 137 ALA B N 1
ATOM 3996 C CA . ALA B 1 135 ? 63.511 -19.850 57.711 1.00 12.27 137 ALA B CA 1
ATOM 3997 C C . ALA B 1 135 ? 62.931 -21.167 57.231 1.00 11.85 137 ALA B C 1
ATOM 3998 O O . ALA B 1 135 ? 63.563 -22.216 57.378 1.00 13.05 137 ALA B O 1
ATOM 4000 N N . VAL B 1 136 ? 61.715 -21.105 56.700 1.00 11.77 138 VAL B N 1
ATOM 4001 C CA . VAL B 1 136 ? 61.029 -22.275 56.164 1.00 12.19 138 VAL B CA 1
ATOM 4002 C C . VAL B 1 136 ? 60.730 -21.994 54.700 1.00 10.98 138 VAL B C 1
ATOM 4003 O O . VAL B 1 136 ? 60.186 -20.937 54.360 1.00 11.52 138 VAL B O 1
ATOM 4007 N N . PRO B 1 137 ? 61.053 -22.935 53.825 1.00 11.32 139 PRO B N 1
ATOM 4008 C CA . PRO B 1 137 ? 60.729 -22.743 52.400 1.00 10.49 139 PRO B CA 1
ATOM 4009 C C . PRO B 1 137 ? 59.341 -23.233 52.105 1.00 10.77 139 PRO B C 1
ATOM 4010 O O . PRO B 1 137 ? 58.817 -24.134 52.790 1.00 12.88 139 PRO B O 1
ATOM 4014 N N . VAL B 1 138 ? 58.717 -22.684 51.046 1.00 11.28 140 VAL B N 1
ATOM 4015 C CA . VAL B 1 138 ? 57.390 -23.120 50.661 1.00 11.37 140 VAL B CA 1
ATOM 4016 C C . VAL B 1 138 ? 57.348 -23.744 49.243 1.00 10.97 140 VAL B C 1
ATOM 4017 O O . VAL B 1 138 ? 56.372 -24.403 48.936 1.00 11.81 140 VAL B O 1
ATOM 4021 N N . ASN B 1 139 ? 58.341 -23.495 48.398 1.00 11.14 141 ASN B N 1
ATOM 4022 C CA . ASN B 1 139 ? 58.223 -23.875 46.996 1.00 10.52 141 ASN B CA 1
ATOM 4023 C C . ASN B 1 139 ? 59.580 -23.902 46.342 1.00 10.78 141 ASN B C 1
ATOM 4024 O O . ASN B 1 139 ? 60.625 -23.550 46.887 1.00 11.57 141 ASN B O 1
ATOM 4029 N N . ILE B 1 140 ? 59.555 -24.344 45.066 1.00 10.93 142 ILE B N 1
ATOM 4030 C CA . ILE B 1 140 ? 60.658 -24.157 44.137 1.00 10.66 142 ILE B CA 1
ATOM 4031 C C . ILE B 1 140 ? 60.076 -23.593 42.820 1.00 11.40 142 ILE B C 1
ATOM 4032 O O . ILE B 1 140 ? 59.447 -24.334 42.045 1.00 11.93 142 ILE B O 1
ATOM 4037 N N . HIS B 1 141 ? 60.216 -22.303 42.629 1.00 10.49 143 HIS B N 1
ATOM 4038 C CA . HIS B 1 141 ? 59.928 -21.692 41.343 1.00 10.71 143 HIS B CA 1
ATOM 4039 C C . HIS B 1 141 ? 61.101 -21.944 40.430 1.00 10.62 143 HIS B C 1
ATOM 4040 O O . HIS B 1 141 ? 62.266 -21.982 40.819 1.00 11.14 143 HIS B O 1
ATOM 4047 N N . ARG B 1 142 ? 60.750 -22.066 39.140 1.00 11.65 144 ARG B N 1
ATOM 4048 C CA . ARG B 1 142 ? 61.735 -22.077 38.060 1.00 11.62 144 ARG B CA 1
ATOM 4049 C C . ARG B 1 142 ? 61.650 -20.751 37.348 1.00 10.58 144 ARG B C 1
ATOM 4050 O O . ARG B 1 142 ? 60.567 -20.306 36.979 1.00 12.20 144 ARG B O 1
ATOM 4058 N N . VAL B 1 143 ? 62.795 -20.097 37.182 1.00 11.34 145 VAL B N 1
ATOM 4059 C CA . VAL B 1 143 ? 62.807 -18.777 36.566 1.00 11.58 145 VAL B CA 1
ATOM 4060 C C . VAL B 1 143 ? 62.881 -18.835 35.033 1.00 11.61 145 VAL B C 1
ATOM 4061 O O . VAL B 1 143 ? 62.221 -18.027 34.380 1.00 12.46 145 VAL B O 1
ATOM 4065 N N . ASN B 1 144 ? 63.619 -19.808 34.506 1.00 11.20 146 ASN B N 1
ATOM 4066 C CA . ASN B 1 144 ? 63.992 -19.846 33.071 1.00 11.99 146 ASN B CA 1
ATOM 4067 C C . ASN B 1 144 ? 62.955 -20.499 32.153 1.00 12.58 146 ASN B C 1
ATOM 4068 O O . ASN B 1 144 ? 63.291 -21.404 31.399 1.00 14.28 146 ASN B O 1
ATOM 4073 N N . TRP B 1 145 ? 61.730 -19.983 32.175 1.00 12.31 147 TRP B N 1
ATOM 4074 C CA . TRP B 1 145 ? 60.658 -20.383 31.295 1.00 11.84 147 TRP B CA 1
ATOM 4075 C C . TRP B 1 145 ? 60.355 -19.298 30.250 1.00 12.59 147 TRP B C 1
ATOM 4076 O O . TRP B 1 145 ? 60.548 -18.109 30.477 1.00 13.32 147 TRP B O 1
ATOM 4087 N N . LEU B 1 146 ? 59.829 -19.790 29.134 1.00 13.13 148 LEU B N 1
ATOM 4088 C CA . LEU B 1 146 ? 59.179 -18.961 28.120 1.00 13.65 148 LEU B CA 1
ATOM 4089 C C . LEU B 1 146 ? 57.733 -19.437 27.972 1.00 13.07 148 LEU B C 1
ATOM 4090 O O . LEU B 1 146 ? 57.495 -20.634 27.806 1.00 14.66 148 LEU B O 1
ATOM 4095 N N . TRP B 1 147 ? 56.788 -18.502 28.098 1.00 13.39 149 TRP B N 1
ATOM 4096 C CA A TRP B 1 147 ? 55.356 -18.779 28.002 0.50 14.41 149 TRP B CA 1
ATOM 4097 C CA B TRP B 1 147 ? 55.367 -18.804 27.987 0.50 14.23 149 TRP B CA 1
ATOM 4098 C C . TRP B 1 147 ? 54.883 -18.429 26.606 1.00 15.30 149 TRP B C 1
ATOM 4099 O O . TRP B 1 147 ? 55.198 -17.360 26.138 1.00 16.29 149 TRP B O 1
ATOM 4120 N N . ILE B 1 148 ? 54.116 -19.329 26.012 1.00 14.97 150 ILE B N 1
ATOM 4121 C CA . ILE B 1 148 ? 53.651 -19.228 24.633 1.00 16.99 150 ILE B CA 1
ATOM 4122 C C . ILE B 1 148 ? 52.136 -19.300 24.598 1.00 16.61 150 ILE B C 1
ATOM 4123 O O . ILE B 1 148 ? 51.553 -20.182 25.245 1.00 17.39 150 ILE B O 1
ATOM 4128 N N . ASN B 1 149 ? 51.503 -18.452 23.782 1.00 16.33 151 ASN B N 1
ATOM 4129 C CA . ASN B 1 149 ? 50.127 -18.613 23.452 1.00 17.85 151 ASN B CA 1
ATOM 4130 C C . ASN B 1 149 ? 50.069 -19.360 22.098 1.00 17.93 151 ASN B C 1
ATOM 4131 O O . ASN B 1 149 ? 50.379 -18.767 21.042 1.00 18.18 151 ASN B O 1
ATOM 4136 N N . PRO B 1 150 ? 49.700 -20.649 22.119 1.00 20.63 152 PRO B N 1
ATOM 4137 C CA . PRO B 1 150 ? 49.776 -21.426 20.889 1.00 20.38 152 PRO B CA 1
ATOM 4138 C C . PRO B 1 150 ? 48.788 -20.969 19.850 1.00 20.14 152 PRO B C 1
ATOM 4139 O O . PRO B 1 150 ? 49.052 -21.181 18.672 1.00 22.11 152 PRO B O 1
ATOM 4143 N N . GLN B 1 151 ? 47.677 -20.376 20.251 1.00 21.17 153 GLN B N 1
ATOM 4144 C CA . GLN B 1 151 ? 46.701 -19.898 19.291 1.00 23.70 153 GLN B CA 1
ATOM 4145 C C . GLN B 1 151 ? 47.260 -18.715 18.499 1.00 20.73 153 GLN B C 1
ATOM 4146 O O . GLN B 1 151 ? 47.062 -18.600 17.269 1.00 23.22 153 GLN B O 1
ATOM 4151 N N . VAL B 1 152 ? 47.938 -17.818 19.199 1.00 19.66 154 VAL B N 1
ATOM 4152 C CA . VAL B 1 152 ? 48.595 -16.697 18.552 1.00 18.80 154 VAL B CA 1
ATOM 4153 C C . VAL B 1 152 ? 49.706 -17.219 17.595 1.00 17.42 154 VAL B C 1
ATOM 4154 O O . VAL B 1 152 ? 49.829 -16.785 16.444 1.00 19.71 154 VAL B O 1
ATOM 4158 N N . PHE B 1 153 ? 50.546 -18.135 18.059 1.00 18.53 155 PHE B N 1
ATOM 4159 C CA . PHE B 1 153 ? 51.567 -18.718 17.208 1.00 18.88 155 PHE B CA 1
ATOM 4160 C C . PHE B 1 153 ? 50.955 -19.355 15.961 1.00 20.01 155 PHE B C 1
ATOM 4161 O O . PHE B 1 153 ? 51.460 -19.158 14.851 1.00 22.07 155 PHE B O 1
ATOM 4169 N N . ASP B 1 154 ? 49.856 -20.076 16.115 1.00 21.00 156 ASP B N 1
ATOM 4170 C CA . ASP B 1 154 ? 49.173 -20.690 14.979 1.00 21.88 156 ASP B CA 1
ATOM 4171 C C . ASP B 1 154 ? 48.711 -19.651 13.976 1.00 24.67 156 ASP B C 1
ATOM 4172 O O . ASP B 1 154 ? 48.920 -19.809 12.765 1.00 25.45 156 ASP B O 1
ATOM 4177 N N . LYS B 1 155 ? 48.083 -18.589 14.456 1.00 22.32 157 LYS B N 1
ATOM 4178 C CA . LYS B 1 155 ? 47.587 -17.522 13.577 1.00 24.43 157 LYS B CA 1
ATOM 4179 C C . LYS B 1 155 ? 48.741 -16.845 12.833 1.00 23.29 157 LYS B C 1
ATOM 4180 O O . LYS B 1 155 ? 48.619 -16.493 11.665 1.00 24.73 157 LYS B O 1
ATOM 4184 N N . ALA B 1 156 ? 49.881 -16.684 13.483 1.00 21.36 158 ALA B N 1
ATOM 4185 C CA . ALA B 1 156 ? 51.036 -16.011 12.907 1.00 21.98 158 ALA B CA 1
ATOM 4186 C C . ALA B 1 156 ? 51.917 -16.921 12.051 1.00 23.68 158 ALA B C 1
ATOM 4187 O O . ALA B 1 156 ? 52.851 -16.438 11.406 1.00 27.84 158 ALA B O 1
ATOM 4189 N N . GLY B 1 157 ? 51.666 -18.228 12.098 1.00 22.99 159 GLY B N 1
ATOM 4190 C CA . GLY B 1 157 ? 52.521 -19.209 11.458 1.00 22.06 159 GLY B CA 1
ATOM 4191 C C . GLY B 1 157 ? 53.916 -19.281 12.032 1.00 22.00 159 GLY B C 1
ATOM 4192 O O . GLY B 1 157 ? 54.863 -19.614 11.322 1.00 24.37 159 GLY B O 1
ATOM 4193 N N . ALA B 1 158 ? 54.050 -18.956 13.320 1.00 23.63 160 ALA B N 1
ATOM 4194 C CA . ALA B 1 158 ? 55.323 -18.987 14.025 1.00 22.38 160 ALA B CA 1
ATOM 4195 C C . ALA B 1 158 ? 55.559 -20.357 14.668 1.00 24.79 160 ALA B C 1
ATOM 4196 O O . ALA B 1 158 ? 54.622 -21.031 15.078 1.00 26.81 160 ALA B O 1
ATOM 4198 N N . LYS B 1 159 ? 56.837 -20.706 14.801 1.00 24.56 161 LYS B N 1
ATOM 4199 C CA . LYS B 1 159 ? 57.298 -21.947 15.390 1.00 24.06 161 LYS B CA 1
ATOM 4200 C C . LYS B 1 159 ? 57.708 -21.648 16.835 1.00 19.78 161 LYS B C 1
ATOM 4201 O O . LYS B 1 159 ? 58.433 -20.703 17.100 1.00 20.33 161 LYS B O 1
ATOM 4207 N N . VAL B 1 160 ? 57.312 -22.523 17.752 1.00 20.39 162 VAL B N 1
ATOM 4208 C CA . VAL B 1 160 ? 57.746 -22.413 19.133 1.00 19.76 162 VAL B CA 1
ATOM 4209 C C . VAL B 1 160 ? 59.270 -22.494 19.173 1.00 18.57 162 VAL B C 1
ATOM 4210 O O . VAL B 1 160 ? 59.854 -23.439 18.659 1.00 20.82 162 VAL B O 1
ATOM 4214 N N . PRO B 1 161 ? 59.929 -21.493 19.759 1.00 16.27 163 PRO B N 1
ATOM 4215 C CA . PRO B 1 161 ? 61.367 -21.463 19.636 1.00 17.29 163 PRO B CA 1
ATOM 4216 C C . PRO B 1 161 ? 62.114 -22.359 20.581 1.00 17.58 163 PRO B C 1
ATOM 4217 O O . PRO B 1 161 ? 61.802 -22.432 21.763 1.00 18.14 163 PRO B O 1
ATOM 4221 N N . THR B 1 162 ? 63.140 -23.000 20.040 1.00 16.35 164 THR B N 1
ATOM 4222 C CA . THR B 1 162 ? 64.018 -23.860 20.819 1.00 16.63 164 THR B CA 1
ATOM 4223 C C . THR B 1 162 ? 65.442 -23.333 20.937 1.00 17.27 164 THR B C 1
ATOM 4224 O O . THR B 1 162 ? 66.242 -23.831 21.737 1.00 19.89 164 THR B O 1
ATOM 4228 N N . THR B 1 163 ? 65.750 -22.317 20.149 1.00 15.25 165 THR B N 1
ATOM 4229 C CA . THR B 1 163 ? 67.051 -21.661 20.145 1.00 15.07 165 THR B CA 1
ATOM 4230 C C . THR B 1 163 ? 66.851 -20.158 20.150 1.00 15.82 165 THR B C 1
ATOM 4231 O O . THR B 1 163 ? 65.765 -19.691 19.847 1.00 16.73 165 THR B O 1
ATOM 4235 N N . LEU B 1 164 ? 67.904 -19.411 20.474 1.00 16.31 166 LEU B N 1
ATOM 4236 C CA . LEU B 1 164 ? 67.804 -17.946 20.378 1.00 18.40 166 LEU B CA 1
ATOM 4237 C C . LEU B 1 164 ? 67.486 -17.460 18.963 1.00 17.77 166 LEU B C 1
ATOM 4238 O O . LEU B 1 164 ? 66.706 -16.542 18.799 1.00 18.67 166 LEU B O 1
ATOM 4243 N N . ASP B 1 165 ? 68.126 -18.045 17.945 1.00 18.90 167 ASP B N 1
ATOM 4244 C CA . ASP B 1 165 ? 67.821 -17.668 16.586 1.00 19.45 167 ASP B CA 1
ATOM 4245 C C . ASP B 1 165 ? 66.310 -17.867 16.314 1.00 17.50 167 ASP B C 1
ATOM 4246 O O . ASP B 1 165 ? 65.675 -17.035 15.676 1.00 19.81 167 ASP B O 1
ATOM 4251 N N . GLU B 1 166 ? 65.732 -18.972 16.782 1.00 17.37 168 GLU B N 1
ATOM 4252 C CA . GLU B 1 166 ? 64.323 -19.221 16.587 1.00 16.68 168 GLU B CA 1
ATOM 4253 C C . GLU B 1 166 ? 63.460 -18.261 17.382 1.00 16.37 168 GLU B C 1
ATOM 4254 O O . GLU B 1 166 ? 62.340 -17.960 16.974 1.00 18.24 168 GLU B O 1
ATOM 4260 N N . LEU B 1 167 ? 63.949 -17.800 18.534 1.00 16.42 169 LEU B N 1
ATOM 4261 C CA . LEU B 1 167 ? 63.217 -16.805 19.302 1.00 16.62 169 LEU B CA 1
ATOM 4262 C C . LEU B 1 167 ? 63.008 -15.538 18.477 1.00 16.44 169 LEU B C 1
ATOM 4263 O O . LEU B 1 167 ? 61.895 -14.994 18.415 1.00 17.07 169 LEU B O 1
ATOM 4268 N N . PHE B 1 168 ? 64.082 -15.053 17.869 1.00 16.11 170 PHE B N 1
ATOM 4269 C CA A PHE B 1 168 ? 63.990 -13.857 17.038 0.50 17.18 170 PHE B CA 1
ATOM 4270 C CA B PHE B 1 168 ? 64.006 -13.866 17.032 0.50 17.11 170 PHE B CA 1
ATOM 4271 C C . PHE B 1 168 ? 63.163 -14.096 15.789 1.00 17.64 170 PHE B C 1
ATOM 4272 O O . PHE B 1 168 ? 62.407 -13.225 15.391 1.00 19.08 170 PHE B O 1
ATOM 4287 N N . ALA B 1 169 ? 63.292 -15.274 15.203 1.00 17.14 171 ALA B N 1
ATOM 4288 C CA . ALA B 1 169 ? 62.458 -15.634 14.033 1.00 18.47 171 ALA B CA 1
ATOM 4289 C C . ALA B 1 169 ? 60.973 -15.628 14.387 1.00 17.94 171 ALA B C 1
ATOM 4290 O O . ALA B 1 169 ? 60.158 -15.102 13.637 1.00 19.70 171 ALA B O 1
ATOM 4292 N N . ALA B 1 170 ? 60.613 -16.189 15.538 1.00 17.70 172 ALA B N 1
ATOM 4293 C CA . ALA B 1 170 ? 59.224 -16.185 15.982 1.00 18.25 172 ALA B CA 1
ATOM 4294 C C . ALA B 1 170 ? 58.749 -14.770 16.226 1.00 18.16 172 ALA B C 1
ATOM 4295 O O . ALA B 1 170 ? 57.655 -14.412 15.854 1.00 18.67 172 ALA B O 1
ATOM 4297 N N . ALA B 1 171 ? 59.584 -13.965 16.876 1.00 16.89 173 ALA B N 1
ATOM 4298 C CA . ALA B 1 171 ? 59.230 -12.580 17.113 1.00 17.73 173 ALA B CA 1
ATOM 4299 C C . ALA B 1 171 ? 58.962 -11.836 15.802 1.00 17.20 173 ALA B C 1
ATOM 4300 O O . ALA B 1 171 ? 58.014 -11.083 15.700 1.00 18.68 173 ALA B O 1
ATOM 4302 N N . ASP B 1 172 ? 59.802 -12.068 14.802 1.00 19.76 174 ASP B N 1
ATOM 4303 C CA . ASP B 1 172 ? 59.622 -11.432 13.482 1.00 19.59 174 ASP B CA 1
ATOM 4304 C C . ASP B 1 172 ? 58.299 -11.876 12.847 1.00 19.68 174 ASP B C 1
ATOM 4305 O O . ASP B 1 172 ? 57.581 -11.066 12.259 1.00 21.71 174 ASP B O 1
ATOM 4310 N N . LYS B 1 173 ? 57.979 -13.173 12.953 1.00 18.89 175 LYS B N 1
ATOM 4311 C CA . LYS B 1 173 ? 56.710 -13.654 12.388 1.00 20.61 175 LYS B CA 1
ATOM 4312 C C . LYS B 1 173 ? 55.514 -13.103 13.147 1.00 19.82 175 LYS B C 1
ATOM 4313 O O . LYS B 1 173 ? 54.495 -12.758 12.558 1.00 19.67 175 LYS B O 1
ATOM 4317 N N . LEU B 1 174 ? 55.632 -13.002 14.468 1.00 17.64 176 LEU B N 1
ATOM 4318 C CA . LEU B 1 174 ? 54.537 -12.460 15.267 1.00 18.52 176 LEU B CA 1
ATOM 4319 C C . LEU B 1 174 ? 54.266 -11.006 14.918 1.00 19.98 176 LEU B C 1
ATOM 4320 O O . LEU B 1 174 ? 53.123 -10.611 14.740 1.00 20.61 176 LEU B O 1
ATOM 4325 N N . LYS B 1 175 ? 55.336 -10.222 14.772 1.00 19.25 177 LYS B N 1
ATOM 4326 C CA . LYS B 1 175 ? 55.229 -8.823 14.406 1.00 20.51 177 LYS B CA 1
ATOM 4327 C C . LYS B 1 175 ? 54.596 -8.683 13.013 1.00 20.36 177 LYS B C 1
ATOM 4328 O O . LYS B 1 175 ? 53.704 -7.888 12.831 1.00 22.30 177 LYS B O 1
ATOM 4332 N N . ALA B 1 176 ? 55.052 -9.492 12.060 1.00 22.78 178 ALA B N 1
ATOM 4333 C CA . ALA B 1 176 ? 54.507 -9.412 10.709 1.00 23.68 178 ALA B CA 1
ATOM 4334 C C . ALA B 1 176 ? 52.999 -9.716 10.661 1.00 26.00 178 ALA B C 1
ATOM 4335 O O . ALA B 1 176 ? 52.256 -9.171 9.829 1.00 32.34 178 ALA B O 1
ATOM 4337 N N . ALA B 1 177 ? 52.566 -10.599 11.566 1.00 25.12 179 ALA B N 1
ATOM 4338 C CA . ALA B 1 177 ? 51.167 -10.976 11.637 1.00 24.66 179 ALA B CA 1
ATOM 4339 C C . ALA B 1 177 ? 50.321 -10.037 12.477 1.00 24.29 179 ALA B C 1
ATOM 4340 O O . ALA B 1 177 ? 49.121 -10.258 12.638 1.00 30.22 179 ALA B O 1
ATOM 4342 N N . GLY B 1 178 ? 50.933 -8.996 13.026 1.00 24.95 180 GLY B N 1
ATOM 4343 C CA . GLY B 1 178 ? 50.180 -7.964 13.742 1.00 25.32 180 GLY B CA 1
ATOM 4344 C C . GLY B 1 178 ? 50.018 -8.168 15.244 1.00 26.25 180 GLY B C 1
ATOM 4345 O O . GLY B 1 178 ? 49.201 -7.494 15.871 1.00 29.00 180 GLY B O 1
ATOM 4346 N N . PHE B 1 179 ? 50.785 -9.081 15.816 1.00 21.30 181 PHE B N 1
ATOM 4347 C CA . PHE B 1 179 ? 50.797 -9.297 17.255 1.00 22.40 181 PHE B CA 1
ATOM 4348 C C . PHE B 1 179 ? 51.957 -8.602 17.931 1.00 23.00 181 PHE B C 1
ATOM 4349 O O . PHE B 1 179 ? 52.996 -8.348 17.311 1.00 24.20 181 PHE B O 1
ATOM 4357 N N . ILE B 1 180 ? 51.799 -8.378 19.232 1.00 23.85 182 ILE B N 1
ATOM 4358 C CA . ILE B 1 180 ? 52.914 -7.979 20.070 1.00 22.29 182 ILE B CA 1
ATOM 4359 C C . ILE B 1 180 ? 53.788 -9.221 20.221 1.00 20.78 182 ILE B C 1
ATOM 4360 O O . ILE B 1 180 ? 53.314 -10.251 20.676 1.00 19.93 182 ILE B O 1
ATOM 4365 N N . PRO B 1 181 ? 55.066 -9.156 19.827 1.00 19.05 183 PRO B N 1
ATOM 4366 C CA . PRO B 1 181 ? 55.827 -10.418 19.944 1.00 19.17 183 PRO B CA 1
ATOM 4367 C C . PRO B 1 181 ? 56.063 -10.864 21.389 1.00 19.21 183 PRO B C 1
ATOM 4368 O O . PRO B 1 181 ? 55.831 -12.025 21.736 1.00 21.13 183 PRO B O 1
ATOM 4372 N N A LEU B 1 182 ? 56.440 -9.902 22.217 0.50 18.91 184 LEU B N 1
ATOM 4373 N N B LEU B 1 182 ? 56.583 -9.944 22.204 0.50 18.43 184 LEU B N 1
ATOM 4374 C CA A LEU B 1 182 ? 56.908 -10.164 23.544 0.50 17.25 184 LEU B CA 1
ATOM 4375 C CA B LEU B 1 182 ? 56.968 -10.218 23.588 0.50 18.33 184 LEU B CA 1
ATOM 4376 C C A LEU B 1 182 ? 56.242 -9.220 24.520 0.50 17.08 184 LEU B C 1
ATOM 4377 C C B LEU B 1 182 ? 56.285 -9.244 24.538 0.50 17.17 184 LEU B C 1
ATOM 4378 O O A LEU B 1 182 ? 56.369 -8.011 24.394 0.50 20.88 184 LEU B O 1
ATOM 4379 O O B LEU B 1 182 ? 56.461 -8.040 24.421 0.50 21.35 184 LEU B O 1
ATOM 4388 N N . ALA B 1 183 ? 55.509 -9.780 25.472 1.00 15.50 185 ALA B N 1
ATOM 4389 C CA . ALA B 1 183 ? 54.926 -9.013 26.534 1.00 15.93 185 ALA B CA 1
ATOM 4390 C C . ALA B 1 183 ? 55.930 -8.931 27.669 1.00 15.29 185 ALA B C 1
ATOM 4391 O O . ALA B 1 183 ? 56.318 -9.931 28.217 1.00 16.85 185 ALA B O 1
ATOM 4393 N N . HIS B 1 184 ? 56.381 -7.743 27.971 1.00 18.25 186 HIS B N 1
ATOM 4394 C CA . HIS B 1 184 ? 57.415 -7.496 28.964 1.00 16.78 186 HIS B CA 1
ATOM 4395 C C . HIS B 1 184 ? 57.123 -6.198 29.682 1.00 17.15 186 HIS B C 1
ATOM 4396 O O . HIS B 1 184 ? 56.781 -5.198 29.062 1.00 22.74 186 HIS B O 1
ATOM 4403 N N . GLY B 1 185 ? 57.234 -6.189 30.993 1.00 16.53 187 GLY B N 1
ATOM 4404 C CA . GLY B 1 185 ? 57.150 -4.929 31.737 1.00 17.83 187 GLY B CA 1
ATOM 4405 C C . GLY B 1 185 ? 58.476 -4.263 31.957 1.00 19.98 187 GLY B C 1
ATOM 4406 O O . GLY B 1 185 ? 59.383 -4.907 32.457 1.00 20.02 187 GLY B O 1
ATOM 4407 N N . GLY B 1 186 ? 58.577 -2.953 31.760 1.00 23.13 188 GLY B N 1
ATOM 4408 C CA . GLY B 1 186 ? 59.777 -2.195 32.108 1.00 24.70 188 GLY B CA 1
ATOM 4409 C C . GLY B 1 186 ? 59.899 -1.887 33.607 1.00 26.44 188 GLY B C 1
ATOM 4410 O O . GLY B 1 186 ? 59.528 -0.788 34.111 1.00 26.93 188 GLY B O 1
ATOM 4411 N N . GLN B 1 187 ? 60.394 -2.875 34.338 1.00 18.84 189 GLN B N 1
ATOM 4412 C CA . GLN B 1 187 ? 60.831 -2.716 35.742 1.00 17.16 189 GLN B CA 1
ATOM 4413 C C . GLN B 1 187 ? 62.156 -3.433 35.839 1.00 15.14 189 GLN B C 1
ATOM 4414 O O . GLN B 1 187 ? 62.329 -4.467 35.196 1.00 14.65 189 GLN B O 1
ATOM 4420 N N . PRO B 1 188 ? 63.074 -2.936 36.695 1.00 14.74 190 PRO B N 1
ATOM 4421 C CA . PRO B 1 188 ? 64.401 -3.526 36.633 1.00 14.32 190 PRO B CA 1
ATOM 4422 C C . PRO B 1 188 ? 64.471 -5.023 36.883 1.00 13.76 190 PRO B C 1
ATOM 4423 O O . PRO B 1 188 ? 65.227 -5.714 36.208 1.00 13.74 190 PRO B O 1
ATOM 4427 N N . TRP B 1 189 ? 63.720 -5.546 37.843 1.00 13.43 191 TRP B N 1
ATOM 4428 C CA . TRP B 1 189 ? 63.809 -6.961 38.113 1.00 12.56 191 TRP B CA 1
ATOM 4429 C C . TRP B 1 189 ? 63.340 -7.783 36.892 1.00 11.66 191 TRP B C 1
ATOM 4430 O O . TRP B 1 189 ? 63.822 -8.893 36.714 1.00 12.61 191 TRP B O 1
ATOM 4441 N N . GLN B 1 190 ? 62.384 -7.252 36.104 1.00 11.97 192 GLN B N 1
ATOM 4442 C CA . GLN B 1 190 ? 61.944 -7.983 34.917 1.00 11.87 192 GLN B CA 1
ATOM 4443 C C . GLN B 1 190 ? 63.022 -7.965 33.842 1.00 12.21 192 GLN B C 1
ATOM 4444 O O . GLN B 1 190 ? 63.289 -8.995 33.231 1.00 12.72 192 GLN B O 1
ATOM 4450 N N . ASP B 1 191 ? 63.646 -6.815 33.654 1.00 12.18 193 ASP B N 1
ATOM 4451 C CA . ASP B 1 191 ? 64.780 -6.702 32.716 1.00 12.81 193 ASP B CA 1
ATOM 4452 C C . ASP B 1 191 ? 65.905 -7.693 33.045 1.00 12.45 193 ASP B C 1
ATOM 4453 O O . ASP B 1 191 ? 66.442 -8.349 32.169 1.00 13.03 193 ASP B O 1
ATOM 4458 N N . SER B 1 192 ? 66.198 -7.835 34.345 1.00 12.44 194 SER B N 1
ATOM 4459 C CA . SER B 1 192 ? 67.244 -8.734 34.759 1.00 13.09 194 SER B CA 1
ATOM 4460 C C . SER B 1 192 ? 66.837 -10.205 34.793 1.00 12.19 194 SER B C 1
ATOM 4461 O O . SER B 1 192 ? 67.690 -11.065 34.682 1.00 12.90 194 SER B O 1
ATOM 4464 N N . THR B 1 193 ? 65.536 -10.495 34.889 1.00 11.64 195 THR B N 1
ATOM 4465 C CA . THR B 1 193 ? 65.051 -11.862 34.716 1.00 12.37 195 THR B CA 1
ATOM 4466 C C . THR B 1 193 ? 65.382 -12.283 33.268 1.00 12.27 195 THR B C 1
ATOM 4467 O O . THR B 1 193 ? 65.906 -13.353 33.017 1.00 13.09 195 THR B O 1
ATOM 4471 N N . VAL B 1 194 ? 65.069 -11.406 32.308 1.00 11.75 196 VAL B N 1
ATOM 4472 C CA . VAL B 1 194 ? 65.408 -11.694 30.908 1.00 12.41 196 VAL B CA 1
ATOM 4473 C C . VAL B 1 194 ? 66.909 -11.795 30.705 1.00 12.36 196 VAL B C 1
ATOM 4474 O O . VAL B 1 194 ? 67.397 -12.722 30.045 1.00 13.02 196 VAL B O 1
ATOM 4478 N N . PHE B 1 195 ? 67.678 -10.855 31.272 1.00 12.59 197 PHE B N 1
ATOM 4479 C CA A PHE B 1 195 ? 69.112 -10.906 31.100 0.50 13.12 197 PHE B CA 1
ATOM 4480 C CA B PHE B 1 195 ? 69.123 -10.885 31.131 0.50 12.93 197 PHE B CA 1
ATOM 4481 C C . PHE B 1 195 ? 69.701 -12.185 31.672 1.00 12.91 197 PHE B C 1
ATOM 4482 O O . PHE B 1 195 ? 70.562 -12.802 31.054 1.00 13.90 197 PHE B O 1
ATOM 4497 N N . GLU B 1 196 ? 69.260 -12.611 32.862 1.00 12.67 198 GLU B N 1
ATOM 4498 C CA . GLU B 1 196 ? 69.878 -13.797 33.418 1.00 13.88 198 GLU B CA 1
ATOM 4499 C C . GLU B 1 196 ? 69.536 -15.046 32.589 1.00 12.63 198 GLU B C 1
ATOM 4500 O O . GLU B 1 196 ? 70.337 -15.950 32.482 1.00 13.05 198 GLU B O 1
ATOM 4506 N N . ASP B 1 197 ? 68.351 -15.056 32.002 1.00 12.67 199 ASP B N 1
ATOM 4507 C CA . ASP B 1 197 ? 67.982 -16.114 31.027 1.00 12.58 199 ASP B CA 1
ATOM 4508 C C . ASP B 1 197 ? 68.969 -16.152 29.840 1.00 12.65 199 ASP B C 1
ATOM 4509 O O . ASP B 1 197 ? 69.400 -17.209 29.437 1.00 13.55 199 ASP B O 1
ATOM 4514 N N . LEU B 1 198 ? 69.292 -14.981 29.329 1.00 12.49 200 LEU B N 1
ATOM 4515 C CA . LEU B 1 198 ? 70.304 -14.887 28.247 1.00 13.26 200 LEU B CA 1
ATOM 4516 C C . LEU B 1 198 ? 71.685 -15.332 28.653 1.00 12.83 200 LEU B C 1
ATOM 4517 O O . LEU B 1 198 ? 72.357 -16.011 27.921 1.00 14.58 200 LEU B O 1
ATOM 4522 N N . VAL B 1 199 ? 72.112 -14.968 29.857 1.00 13.13 201 VAL B N 1
ATOM 4523 C CA . VAL B 1 199 ? 73.380 -15.423 30.363 1.00 14.31 201 VAL B CA 1
ATOM 4524 C C . VAL B 1 199 ? 73.387 -16.948 30.488 1.00 13.99 201 VAL B C 1
ATOM 4525 O O . VAL B 1 199 ? 74.310 -17.617 30.058 1.00 15.09 201 VAL B O 1
ATOM 4529 N N . LEU B 1 200 ? 72.337 -17.499 31.082 1.00 13.26 202 LEU B N 1
ATOM 4530 C CA . LEU B 1 200 ? 72.234 -18.954 31.238 1.00 13.57 202 LEU B CA 1
ATOM 4531 C C . LEU B 1 200 ? 72.258 -19.664 29.881 1.00 13.57 202 LEU B C 1
ATOM 4532 O O . LEU B 1 200 ? 72.903 -20.675 29.711 1.00 14.71 202 LEU B O 1
ATOM 4537 N N . SER B 1 201 ? 71.555 -19.075 28.928 1.00 13.82 203 SER B N 1
ATOM 4538 C CA . SER B 1 201 ? 71.473 -19.620 27.570 1.00 14.59 203 SER B CA 1
ATOM 4539 C C . SER B 1 201 ? 72.831 -19.602 26.859 1.00 14.99 203 SER B C 1
ATOM 4540 O O . SER B 1 201 ? 73.274 -20.609 26.291 1.00 17.14 203 SER B O 1
ATOM 4543 N N . ILE B 1 202 ? 73.511 -18.466 26.913 1.00 14.79 204 ILE B N 1
ATOM 4544 C CA . ILE B 1 202 ? 74.732 -18.261 26.119 1.00 14.78 204 ILE B CA 1
ATOM 4545 C C . ILE B 1 202 ? 75.972 -18.839 26.808 1.00 15.96 204 ILE B C 1
ATOM 4546 O O . ILE B 1 202 ? 76.804 -19.488 26.180 1.00 19.06 204 ILE B O 1
ATOM 4551 N N . LEU B 1 203 ? 76.094 -18.586 28.113 1.00 16.28 205 LEU B N 1
ATOM 4552 C CA . LEU B 1 203 ? 77.234 -19.060 28.853 1.00 16.11 205 LEU B CA 1
ATOM 4553 C C . LEU B 1 203 ? 77.078 -20.490 29.332 1.00 16.43 205 LEU B C 1
ATOM 4554 O O . LEU B 1 203 ? 78.076 -21.137 29.608 1.00 21.84 205 LEU B O 1
ATOM 4559 N N . GLY B 1 204 ? 75.850 -20.967 29.476 1.00 16.14 206 GLY B N 1
ATOM 4560 C CA . GLY B 1 204 ? 75.617 -22.283 30.075 1.00 16.30 206 GLY B CA 1
ATOM 4561 C C . GLY B 1 204 ? 75.630 -22.180 31.595 1.00 16.17 206 GLY B C 1
ATOM 4562 O O . GLY B 1 204 ? 75.977 -21.138 32.135 1.00 15.39 206 GLY B O 1
ATOM 4563 N N . PRO B 1 205 ? 75.251 -23.260 32.277 1.00 14.92 207 PRO B N 1
ATOM 4564 C CA . PRO B 1 205 ? 75.081 -23.151 33.705 1.00 16.04 207 PRO B CA 1
ATOM 4565 C C . PRO B 1 205 ? 76.392 -22.965 34.488 1.00 15.32 207 PRO B C 1
ATOM 4566 O O . PRO B 1 205 ? 76.403 -22.242 35.491 1.00 15.18 207 PRO B O 1
ATOM 4570 N N . LYS B 1 206 ? 77.502 -23.540 34.065 1.00 15.81 208 LYS B N 1
ATOM 4571 C CA . LYS B 1 206 ? 78.795 -23.353 34.783 1.00 16.45 208 LYS B CA 1
ATOM 4572 C C . LYS B 1 206 ? 79.282 -21.932 34.577 1.00 16.06 208 LYS B C 1
ATOM 4573 O O . LYS B 1 206 ? 79.817 -21.301 35.484 1.00 17.10 208 LYS B O 1
ATOM 4579 N N . GLY B 1 207 ? 79.091 -21.399 33.370 1.00 17.56 209 GLY B N 1
ATOM 4580 C CA . GLY B 1 207 ? 79.471 -20.011 33.108 1.00 17.17 209 GLY B CA 1
ATOM 4581 C C . GLY B 1 207 ? 78.606 -19.033 33.896 1.00 15.43 209 GLY B C 1
ATOM 4582 O O . GLY B 1 207 ? 79.118 -18.045 34.458 1.00 16.90 209 GLY B O 1
ATOM 4583 N N . TYR B 1 208 ? 77.309 -19.285 33.923 1.00 14.75 210 TYR B N 1
ATOM 4584 C CA A TYR B 1 208 ? 76.367 -18.525 34.744 0.50 13.26 210 TYR B CA 1
ATOM 4585 C CA B TYR B 1 208 ? 76.355 -18.558 34.761 0.50 13.67 210 TYR B CA 1
ATOM 4586 C C . TYR B 1 208 ? 76.841 -18.545 36.213 1.00 14.52 210 TYR B C 1
ATOM 4587 O O . TYR B 1 208 ? 76.829 -17.500 36.888 1.00 15.29 210 TYR B O 1
ATOM 4604 N N . HIS B 1 209 ? 77.217 -19.706 36.715 1.00 14.01 211 HIS B N 1
ATOM 4605 C CA . HIS B 1 209 ? 77.659 -19.816 38.088 1.00 14.62 211 HIS B CA 1
ATOM 4606 C C . HIS B 1 209 ? 78.890 -18.970 38.305 1.00 15.15 211 HIS B C 1
ATOM 4607 O O . HIS B 1 209 ? 79.016 -18.257 39.321 1.00 16.25 211 HIS B O 1
ATOM 4614 N N . ALA B 1 210 ? 79.853 -19.059 37.391 1.00 16.12 212 ALA B N 1
ATOM 4615 C CA . ALA B 1 210 ? 81.091 -18.276 37.473 1.00 16.59 212 ALA B CA 1
ATOM 4616 C C . ALA B 1 210 ? 80.781 -16.770 37.533 1.00 17.07 212 ALA B C 1
ATOM 4617 O O . ALA B 1 210 ? 81.394 -16.020 38.301 1.00 18.53 212 ALA B O 1
ATOM 4619 N N . ALA B 1 211 ? 79.834 -16.328 36.727 1.00 15.93 213 ALA B N 1
ATOM 4620 C CA . ALA B 1 211 ? 79.496 -14.933 36.622 1.00 17.26 213 ALA B CA 1
ATOM 4621 C C . ALA B 1 211 ? 78.778 -14.422 37.868 1.00 15.77 213 ALA B C 1
ATOM 4622 O O . ALA B 1 211 ? 79.169 -13.434 38.454 1.00 17.79 213 ALA B O 1
ATOM 4624 N N . PHE B 1 212 ? 77.700 -15.079 38.237 1.00 15.49 214 PHE B N 1
ATOM 4625 C CA A PHE B 1 212 ? 76.772 -14.558 39.254 0.50 16.43 214 PHE B CA 1
ATOM 4626 C CA B PHE B 1 212 ? 76.811 -14.513 39.252 0.50 16.76 214 PHE B CA 1
ATOM 4627 C C . PHE B 1 212 ? 76.944 -15.081 40.667 1.00 17.98 214 PHE B C 1
ATOM 4628 O O . PHE B 1 212 ? 76.507 -14.438 41.616 1.00 24.22 214 PHE B O 1
ATOM 4643 N N . VAL B 1 213 ? 77.525 -16.258 40.827 1.00 16.72 215 VAL B N 1
ATOM 4644 C CA . VAL B 1 213 ? 77.792 -16.781 42.175 1.00 17.33 215 VAL B CA 1
ATOM 4645 C C . VAL B 1 213 ? 79.233 -16.472 42.542 1.00 17.79 215 VAL B C 1
ATOM 4646 O O . VAL B 1 213 ? 79.505 -15.878 43.602 1.00 21.65 215 VAL B O 1
ATOM 4650 N N . ASP B 1 214 ? 80.198 -16.837 41.705 1.00 17.63 216 ASP B N 1
ATOM 4651 C CA . ASP B 1 214 ? 81.588 -16.557 41.965 1.00 18.33 216 ASP B CA 1
ATOM 4652 C C . ASP B 1 214 ? 82.021 -15.141 41.627 1.00 19.06 216 ASP B C 1
ATOM 4653 O O . ASP B 1 214 ? 83.078 -14.722 42.064 1.00 21.73 216 ASP B O 1
ATOM 4658 N N . LEU B 1 215 ? 81.234 -14.402 40.859 1.00 17.25 217 LEU B N 1
ATOM 4659 C CA . LEU B 1 215 ? 81.558 -13.018 40.499 1.00 18.40 217 LEU B CA 1
ATOM 4660 C C . LEU B 1 215 ? 82.949 -12.955 39.864 1.00 18.24 217 LEU B C 1
ATOM 4661 O O . LEU B 1 215 ? 83.785 -12.083 40.157 1.00 20.41 217 LEU B O 1
ATOM 4666 N N . ASP B 1 216 ? 83.200 -13.888 38.947 1.00 19.84 218 ASP B N 1
ATOM 4667 C CA . ASP B 1 216 ? 84.511 -14.057 38.328 1.00 20.42 218 ASP B CA 1
ATOM 4668 C C . ASP B 1 216 ? 84.762 -12.975 37.273 1.00 22.36 218 ASP B C 1
ATOM 4669 O O . ASP B 1 216 ? 84.001 -12.894 36.304 1.00 20.81 218 ASP B O 1
ATOM 4674 N N . GLU B 1 217 ? 85.817 -12.176 37.427 1.00 22.59 219 GLU B N 1
ATOM 4675 C CA . GLU B 1 217 ? 86.064 -11.043 36.540 1.00 23.80 219 GLU B CA 1
ATOM 4676 C C . GLU B 1 217 ? 86.182 -11.439 35.077 1.00 23.66 219 GLU B C 1
ATOM 4677 O O . GLU B 1 217 ? 85.613 -10.765 34.191 1.00 23.16 219 GLU B O 1
ATOM 4681 N N . LYS B 1 218 ? 86.929 -12.501 34.811 1.00 22.63 220 LYS B N 1
ATOM 4682 C CA . LYS B 1 218 ? 87.145 -12.914 33.425 1.00 23.84 220 LYS B CA 1
ATOM 4683 C C . LYS B 1 218 ? 85.806 -13.289 32.752 1.00 21.04 220 LYS B C 1
ATOM 4684 O O . LYS B 1 218 ? 85.604 -12.997 31.571 1.00 25.60 220 LYS B O 1
ATOM 4687 N N . THR B 1 219 ? 84.912 -13.954 33.472 1.00 19.94 221 THR B N 1
ATOM 4688 C CA . THR B 1 219 ? 83.618 -14.327 32.940 1.00 20.31 221 THR B CA 1
ATOM 4689 C C . THR B 1 219 ? 82.733 -13.109 32.745 1.00 19.81 221 THR B C 1
ATOM 4690 O O . THR B 1 219 ? 82.082 -12.968 31.719 1.00 19.71 221 THR B O 1
ATOM 4694 N N . LEU B 1 220 ? 82.717 -12.225 33.725 1.00 18.07 222 LEU B N 1
ATOM 4695 C CA . LEU B 1 220 ? 81.875 -11.047 33.671 1.00 18.23 222 LEU B CA 1
ATOM 4696 C C . LEU B 1 220 ? 82.238 -10.110 32.525 1.00 19.77 222 LEU B C 1
ATOM 4697 O O . LEU B 1 220 ? 81.365 -9.355 32.065 1.00 20.70 222 LEU B O 1
ATOM 4702 N N . THR B 1 221 ? 83.509 -10.115 32.124 1.00 21.07 223 THR B N 1
ATOM 4703 C CA . THR B 1 221 ? 84.021 -9.199 31.109 1.00 22.85 223 THR B CA 1
ATOM 4704 C C . THR B 1 221 ? 84.371 -9.879 29.795 1.00 23.07 223 THR B C 1
ATOM 4705 O O . THR B 1 221 ? 84.931 -9.251 28.903 1.00 24.57 223 THR B O 1
ATOM 4709 N N . GLY B 1 222 ? 84.027 -11.152 29.667 1.00 22.25 224 GLY B N 1
ATOM 4710 C CA . GLY B 1 222 ? 84.413 -11.945 28.523 1.00 26.19 224 GLY B CA 1
ATOM 4711 C C . GLY B 1 222 ? 83.510 -11.813 27.302 1.00 22.23 224 GLY B C 1
ATOM 4712 O O . GLY B 1 222 ? 82.465 -11.141 27.328 1.00 21.42 224 GLY B O 1
ATOM 4713 N N . PRO B 1 223 ? 83.872 -12.532 26.226 1.00 23.28 225 PRO B N 1
ATOM 4714 C CA . PRO B 1 223 ? 83.143 -12.440 24.964 1.00 22.13 225 PRO B CA 1
ATOM 4715 C C . PRO B 1 223 ? 81.717 -12.964 25.044 1.00 20.29 225 PRO B C 1
ATOM 4716 O O . PRO B 1 223 ? 80.795 -12.416 24.421 1.00 22.22 225 PRO B O 1
ATOM 4720 N N . GLN B 1 224 ? 81.493 -13.996 25.854 1.00 21.22 226 GLN B N 1
ATOM 4721 C CA . GLN B 1 224 ? 80.152 -14.549 25.955 1.00 20.45 226 GLN B CA 1
ATOM 4722 C C . GLN B 1 224 ? 79.230 -13.596 26.698 1.00 18.15 226 GLN B C 1
ATOM 4723 O O . GLN B 1 224 ? 78.091 -13.414 26.286 1.00 18.44 226 GLN B O 1
ATOM 4729 N N . MET B 1 225 ? 79.703 -12.989 27.793 1.00 18.20 227 MET B N 1
ATOM 4730 C CA . MET B 1 225 ? 78.875 -11.999 28.502 1.00 17.01 227 MET B CA 1
ATOM 4731 C C . MET B 1 225 ? 78.581 -10.804 27.567 1.00 17.12 227 MET B C 1
ATOM 4732 O O . MET B 1 225 ? 77.482 -10.234 27.585 1.00 17.65 227 MET B O 1
ATOM 4737 N N . THR B 1 226 ? 79.579 -10.450 26.758 1.00 19.18 228 THR B N 1
ATOM 4738 C CA . THR B 1 226 ? 79.393 -9.369 25.802 1.00 18.83 228 THR B CA 1
ATOM 4739 C C . THR B 1 226 ? 78.250 -9.724 24.813 1.00 19.35 228 THR B C 1
ATOM 4740 O O . THR B 1 226 ? 77.389 -8.907 24.517 1.00 20.77 228 THR B O 1
ATOM 4744 N N A GLU B 1 227 ? 78.244 -10.961 24.324 0.50 18.14 229 GLU B N 1
ATOM 4745 N N B GLU B 1 227 ? 78.272 -10.968 24.347 0.50 20.56 229 GLU B N 1
ATOM 4746 C CA A GLU B 1 227 ? 77.158 -11.428 23.471 0.50 18.63 229 GLU B CA 1
ATOM 4747 C CA B GLU B 1 227 ? 77.241 -11.521 23.485 0.50 21.65 229 GLU B CA 1
ATOM 4748 C C A GLU B 1 227 ? 75.820 -11.420 24.181 0.50 18.56 229 GLU B C 1
ATOM 4749 C C B GLU B 1 227 ? 75.861 -11.521 24.153 0.50 20.99 229 GLU B C 1
ATOM 4750 O O A GLU B 1 227 ? 74.798 -11.151 23.576 0.50 18.13 229 GLU B O 1
ATOM 4751 O O B GLU B 1 227 ? 74.857 -11.348 23.487 0.50 21.99 229 GLU B O 1
ATOM 4762 N N . ALA B 1 228 ? 75.814 -11.745 25.469 1.00 18.19 230 ALA B N 1
ATOM 4763 C CA . ALA B 1 228 ? 74.559 -11.657 26.197 1.00 16.40 230 ALA B CA 1
ATOM 4764 C C . ALA B 1 228 ? 73.980 -10.245 26.180 1.00 17.17 230 ALA B C 1
ATOM 4765 O O . ALA B 1 228 ? 72.780 -10.067 25.963 1.00 17.10 230 ALA B O 1
ATOM 4767 N N . PHE B 1 229 ? 74.825 -9.238 26.380 1.00 17.16 231 PHE B N 1
ATOM 4768 C CA . PHE B 1 229 ? 74.351 -7.851 26.238 1.00 17.99 231 PHE B CA 1
ATOM 4769 C C . PHE B 1 229 ? 73.936 -7.533 24.797 1.00 17.59 231 PHE B C 1
ATOM 4770 O O . PHE B 1 229 ? 72.926 -6.885 24.600 1.00 18.95 231 PHE B O 1
ATOM 4778 N N . ALA B 1 230 ? 74.702 -7.979 23.793 1.00 19.39 232 ALA B N 1
ATOM 4779 C CA . ALA B 1 230 ? 74.299 -7.745 22.400 1.00 20.47 232 ALA B CA 1
ATOM 4780 C C . ALA B 1 230 ? 72.916 -8.332 22.135 1.00 19.71 232 ALA B C 1
ATOM 4781 O O . ALA B 1 230 ? 72.085 -7.737 21.468 1.00 21.25 232 ALA B O 1
ATOM 4783 N N . THR B 1 231 ? 72.661 -9.517 22.673 1.00 18.33 233 THR B N 1
ATOM 4784 C CA . THR B 1 231 ? 71.403 -10.192 22.463 1.00 18.65 233 THR B CA 1
ATOM 4785 C C . THR B 1 231 ? 70.268 -9.521 23.215 1.00 17.97 233 THR B C 1
ATOM 4786 O O . THR B 1 231 ? 69.152 -9.418 22.715 1.00 20.35 233 THR B O 1
ATOM 4790 N N . LEU B 1 232 ? 70.564 -9.022 24.414 1.00 18.25 234 LEU B N 1
ATOM 4791 C CA . LEU B 1 232 ? 69.582 -8.266 25.168 1.00 19.00 234 LEU B CA 1
ATOM 4792 C C . LEU B 1 232 ? 69.165 -7.009 24.392 1.00 18.59 234 LEU B C 1
ATOM 4793 O O . LEU B 1 232 ? 67.984 -6.700 24.347 1.00 21.52 234 LEU B O 1
ATOM 4798 N N . LYS B 1 233 ? 70.137 -6.310 23.801 1.00 19.96 235 LYS B N 1
ATOM 4799 C CA . LYS B 1 233 ? 69.871 -5.115 22.980 1.00 21.97 235 LYS B CA 1
ATOM 4800 C C . LYS B 1 233 ? 68.912 -5.483 21.846 1.00 21.70 235 LYS B C 1
ATOM 4801 O O . LYS B 1 233 ? 67.921 -4.794 21.599 1.00 26.00 235 LYS B O 1
ATOM 4807 N N . ARG B 1 234 ? 69.207 -6.581 21.158 1.00 20.76 236 ARG B N 1
ATOM 4808 C CA . ARG B 1 234 ? 68.340 -7.020 20.077 1.00 21.42 236 ARG B CA 1
ATOM 4809 C C . ARG B 1 234 ? 66.926 -7.347 20.553 1.00 20.28 236 ARG B C 1
ATOM 4810 O O . ARG B 1 234 ? 65.928 -6.951 19.951 1.00 23.36 236 ARG B O 1
ATOM 4818 N N . LEU B 1 235 ? 66.837 -8.044 21.669 1.00 21.38 237 LEU B N 1
ATOM 4819 C CA . LEU B 1 235 ? 65.571 -8.418 22.215 1.00 20.14 237 LEU B CA 1
ATOM 4820 C C . LEU B 1 235 ? 64.739 -7.201 22.625 1.00 24.94 237 LEU B C 1
ATOM 4821 O O . LEU B 1 235 ? 63.495 -7.213 22.504 1.00 24.41 237 LEU B O 1
ATOM 4826 N N . GLY B 1 236 ? 65.418 -6.132 23.067 1.00 22.50 238 GLY B N 1
ATOM 4827 C CA . GLY B 1 236 ? 64.730 -4.877 23.379 1.00 25.52 238 GLY B CA 1
ATOM 4828 C C . GLY B 1 236 ? 63.889 -4.331 22.232 1.00 28.25 238 GLY B C 1
ATOM 4829 O O . GLY B 1 236 ? 62.853 -3.688 22.446 1.00 34.59 238 GLY B O 1
ATOM 4830 N N . THR B 1 237 ? 64.307 -4.609 21.005 1.00 28.04 239 THR B N 1
ATOM 4831 C CA . THR B 1 237 ? 63.642 -4.041 19.811 1.00 31.08 239 THR B CA 1
ATOM 4832 C C . THR B 1 237 ? 62.291 -4.710 19.519 1.00 27.94 239 THR B C 1
ATOM 4833 O O . THR B 1 237 ? 61.499 -4.188 18.741 1.00 36.21 239 THR B O 1
ATOM 4837 N N . TYR B 1 238 ? 62.036 -5.858 20.149 1.00 28.74 240 TYR B N 1
ATOM 4838 C CA . TYR B 1 238 ? 60.780 -6.590 19.980 1.00 27.94 240 TYR B CA 1
ATOM 4839 C C . TYR B 1 238 ? 59.834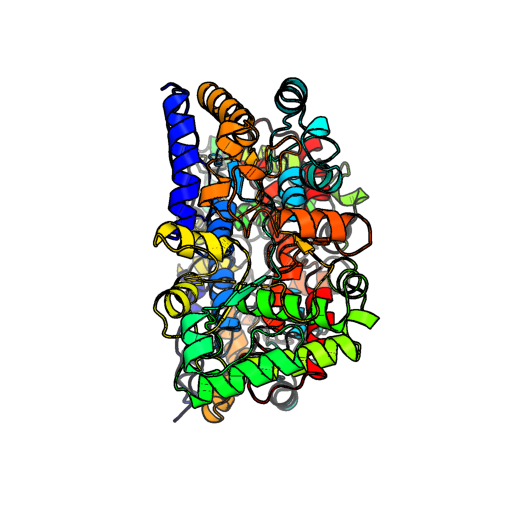 -6.422 21.157 1.00 36.98 240 TYR B C 1
ATOM 4840 O O . TYR B 1 238 ? 58.798 -7.095 21.223 1.00 36.64 240 TYR B O 1
ATOM 4849 N N . MET B 1 239 ? 60.202 -5.543 22.088 1.00 31.16 241 MET B N 1
ATOM 4850 C CA . MET B 1 239 ? 59.367 -5.176 23.219 1.00 34.98 241 MET B CA 1
ATOM 4851 C C . MET B 1 239 ? 58.568 -3.867 22.948 1.00 40.04 241 MET B C 1
ATOM 4852 O O . MET B 1 239 ? 58.922 -3.057 22.089 1.00 56.57 241 MET B O 1
ATOM 4857 N N . ASP B 1 240 ? 57.519 -3.642 23.745 1.00 34.39 242 ASP B N 1
ATOM 4858 C CA . ASP B 1 240 ? 56.750 -2.391 23.746 1.00 31.97 242 ASP B CA 1
ATOM 4859 C C . ASP B 1 240 ? 57.635 -1.238 24.232 1.00 37.84 242 ASP B C 1
ATOM 4860 O O . ASP B 1 240 ? 58.163 -1.290 25.370 1.00 39.21 242 ASP B O 1
ATOM 4865 N N . PRO B 1 241 ? 57.785 -0.181 23.398 1.00 35.23 243 PRO B N 1
ATOM 4866 C CA . PRO B 1 241 ? 58.502 1.012 23.878 1.00 35.91 243 PRO B CA 1
ATOM 4867 C C . PRO B 1 241 ? 57.793 1.700 25.038 1.00 34.81 243 PRO B C 1
ATOM 4868 O O . PRO B 1 241 ? 58.453 2.386 25.825 1.00 4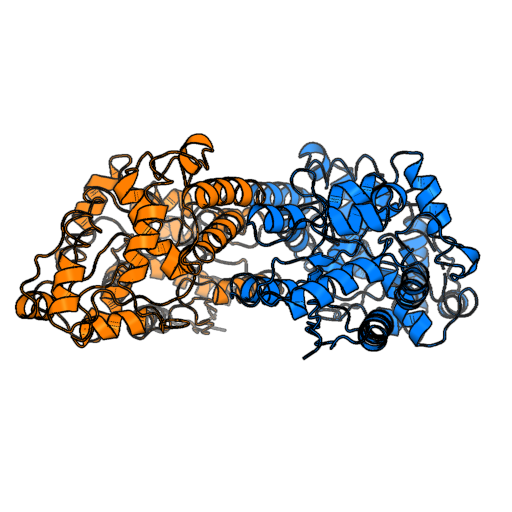8.68 243 PRO B O 1
ATOM 4872 N N . ASN B 1 242 ? 56.475 1.509 25.151 1.00 34.43 244 ASN B N 1
ATOM 4873 C CA . ASN B 1 242 ? 55.656 2.142 26.207 1.00 34.61 244 ASN B CA 1
ATOM 4874 C C . ASN B 1 242 ? 55.361 1.291 27.450 1.00 33.71 244 ASN B C 1
ATOM 4875 O O . ASN B 1 242 ? 54.359 1.490 28.150 1.00 47.93 244 ASN B O 1
ATOM 4880 N N . ARG B 1 243 ? 56.308 0.472 27.841 1.00 22.95 245 ARG B N 1
ATOM 4881 C CA . ARG B 1 243 ? 56.121 -0.547 28.861 1.00 20.36 245 ARG B CA 1
ATOM 4882 C C . ARG B 1 243 ? 56.505 -0.086 30.273 1.00 18.65 245 ARG B C 1
ATOM 4883 O O . ARG B 1 243 ? 56.400 -0.862 31.178 1.00 20.59 245 ARG B O 1
ATOM 4891 N N . ALA B 1 244 ? 56.998 1.126 30.458 1.00 20.39 246 ALA B N 1
ATOM 4892 C CA . ALA B 1 244 ? 57.423 1.587 31.781 1.00 23.43 246 ALA B CA 1
ATOM 4893 C C . ALA B 1 244 ? 56.322 1.329 32.801 1.00 22.97 246 ALA B C 1
ATOM 4894 O O . ALA B 1 244 ? 55.141 1.685 32.601 1.00 24.09 246 ALA B O 1
ATOM 4896 N N . GLY B 1 245 ? 56.733 0.725 33.905 1.00 20.99 247 GLY B N 1
ATOM 4897 C CA . GLY B 1 245 ? 55.872 0.511 35.017 1.00 21.37 247 GLY B CA 1
ATOM 4898 C C . GLY B 1 245 ? 54.880 -0.616 34.908 1.00 21.14 247 GLY B C 1
ATOM 4899 O O . GLY B 1 245 ? 54.116 -0.824 35.839 1.00 20.89 247 GLY B O 1
ATOM 4900 N N . ARG B 1 246 ? 54.904 -1.363 33.814 1.00 16.97 248 ARG B N 1
ATOM 4901 C CA . ARG B 1 246 ? 53.894 -2.415 33.623 1.00 17.93 248 ARG B CA 1
ATOM 4902 C C . ARG B 1 246 ? 54.239 -3.646 34.465 1.00 14.93 248 ARG B C 1
ATOM 4903 O O . ARG B 1 246 ? 55.316 -4.237 34.338 1.00 16.41 248 ARG B O 1
ATOM 4911 N N . ASP B 1 247 ? 53.310 -4.013 35.336 1.00 14.48 249 ASP B N 1
ATOM 4912 C CA . ASP B 1 247 ? 53.560 -5.123 36.233 1.00 13.78 249 ASP B CA 1
ATOM 4913 C C . ASP B 1 247 ? 53.613 -6.452 35.492 1.00 13.04 249 ASP B C 1
ATOM 4914 O O . ASP B 1 247 ? 52.999 -6.628 34.446 1.00 15.04 249 ASP B O 1
ATOM 4919 N N . TRP B 1 248 ? 54.325 -7.410 36.063 1.00 12.39 250 TRP B N 1
ATOM 4920 C CA . TRP B 1 248 ? 54.535 -8.690 35.386 1.00 13.13 250 TRP B CA 1
ATOM 4921 C C . TRP B 1 248 ? 53.224 -9.378 35.060 1.00 12.76 250 TRP B C 1
ATOM 4922 O O . TRP B 1 248 ? 53.124 -10.104 34.047 1.00 13.26 250 TRP B O 1
ATOM 4933 N N . ASN B 1 249 ? 52.256 -9.265 35.966 1.00 12.75 251 ASN B N 1
ATOM 4934 C CA . ASN B 1 249 ? 50.987 -9.936 35.791 1.00 12.90 251 ASN B CA 1
ATOM 4935 C C . ASN B 1 249 ? 50.135 -9.268 34.717 1.00 14.01 251 ASN B C 1
ATOM 4936 O O . ASN B 1 249 ? 49.256 -9.893 34.120 1.00 14.85 251 ASN B O 1
ATOM 4941 N N . ILE B 1 250 ? 50.352 -7.982 34.492 1.00 14.81 252 ILE B N 1
ATOM 4942 C CA . ILE B 1 250 ? 49.674 -7.273 33.403 1.00 15.44 252 ILE B CA 1
ATOM 4943 C C . ILE B 1 250 ? 50.244 -7.707 32.039 1.00 14.86 252 ILE B C 1
ATOM 4944 O O . ILE B 1 250 ? 49.510 -7.917 31.083 1.00 16.76 252 ILE B O 1
ATOM 4949 N N . ALA B 1 251 ? 51.547 -7.855 32.001 1.00 13.65 253 ALA B N 1
ATOM 4950 C CA . ALA B 1 251 ? 52.208 -8.433 30.831 1.00 14.61 253 ALA B CA 1
ATOM 4951 C C . ALA B 1 251 ? 51.701 -9.840 30.589 1.00 14.71 253 ALA B C 1
ATOM 4952 O O . ALA B 1 251 ? 51.394 -10.196 29.443 1.00 15.50 253 ALA B O 1
ATOM 4954 N N . ALA B 1 252 ? 51.552 -10.653 31.647 1.00 13.93 254 ALA B N 1
ATOM 4955 C CA . ALA B 1 252 ? 51.056 -12.000 31.459 1.00 14.23 254 ALA B CA 1
ATOM 4956 C C . ALA B 1 252 ? 49.664 -11.973 30.862 1.00 14.84 254 ALA B C 1
ATOM 4957 O O . ALA B 1 252 ? 49.339 -12.772 29.957 1.00 16.68 254 ALA B O 1
ATOM 4959 N N . ALA B 1 253 ? 48.822 -11.039 31.280 1.00 15.67 255 ALA B N 1
ATOM 4960 C CA . ALA B 1 253 ? 47.479 -10.947 30.784 1.00 16.13 255 ALA B CA 1
ATOM 4961 C C . ALA B 1 253 ? 47.439 -10.624 29.289 1.00 17.31 255 ALA B C 1
ATOM 4962 O O . ALA B 1 253 ? 46.504 -11.015 28.598 1.00 18.57 255 ALA B O 1
ATOM 4964 N N . GLU B 1 254 ? 48.433 -9.893 28.790 1.00 16.91 256 GLU B N 1
ATOM 4965 C CA . GLU B 1 254 ? 48.493 -9.636 27.318 1.00 17.31 256 GLU B CA 1
ATOM 4966 C C . GLU B 1 254 ? 48.649 -10.941 26.547 1.00 17.10 256 GLU B C 1
ATOM 4967 O O . GLU B 1 254 ? 48.128 -11.056 25.450 1.00 20.68 256 GLU B O 1
ATOM 4973 N N . VAL B 1 255 ? 49.375 -11.903 27.094 1.00 15.90 257 VAL B N 1
ATOM 4974 C CA . VAL B 1 255 ? 49.497 -13.214 26.475 1.00 16.18 257 VAL B CA 1
ATOM 4975 C C . VAL B 1 255 ? 48.231 -13.994 26.645 1.00 16.71 257 VAL B C 1
ATOM 4976 O O . VAL B 1 255 ? 47.717 -14.602 25.692 1.00 18.28 257 VAL B O 1
ATOM 4980 N N . ILE B 1 256 ? 47.694 -13.979 27.851 1.00 16.80 258 ILE B N 1
ATOM 4981 C CA . ILE B 1 256 ? 46.485 -14.721 28.123 1.00 17.37 258 ILE B CA 1
ATOM 4982 C C . ILE B 1 256 ? 45.363 -14.276 27.195 1.00 19.33 258 ILE B C 1
ATOM 4983 O O . ILE B 1 256 ? 44.533 -15.089 26.735 1.00 20.66 258 ILE B O 1
ATOM 4988 N N . ASN B 1 257 ? 45.268 -12.973 26.969 1.00 20.91 259 ASN B N 1
ATOM 4989 C CA . ASN B 1 257 ? 44.190 -12.405 26.183 1.00 22.01 259 ASN B CA 1
ATOM 4990 C C . ASN B 1 257 ? 44.450 -12.410 24.677 1.00 22.26 259 ASN B C 1
ATOM 4991 O O . ASN B 1 257 ? 43.655 -11.882 23.899 1.00 24.17 259 ASN B O 1
ATOM 4996 N N . GLY B 1 258 ? 45.533 -13.020 24.255 1.00 20.73 260 GLY B N 1
ATOM 4997 C CA . GLY B 1 258 ? 45.795 -13.176 22.842 1.00 21.85 260 GLY B CA 1
ATOM 4998 C C . GLY B 1 258 ? 46.311 -11.957 22.099 1.00 21.52 260 GLY B C 1
ATOM 4999 O O . GLY B 1 258 ? 46.338 -11.945 20.850 1.00 23.97 260 GLY B O 1
ATOM 5000 N N . LYS B 1 259 ? 46.791 -10.955 22.830 1.00 21.52 261 LYS B N 1
ATOM 5001 C CA . LYS B 1 259 ? 47.421 -9.772 22.195 1.00 21.36 261 LYS B CA 1
ATOM 5002 C C . LYS B 1 259 ? 48.903 -9.928 21.903 1.00 20.94 261 LYS B C 1
ATOM 5003 O O . LYS B 1 259 ? 49.432 -9.305 20.997 1.00 21.78 261 LYS B O 1
ATOM 5009 N N . ALA B 1 260 ? 49.566 -10.769 22.682 1.00 18.01 262 ALA B N 1
ATOM 5010 C CA . ALA B 1 260 ? 50.975 -10.992 22.594 1.00 17.75 262 ALA B CA 1
ATOM 5011 C C . ALA B 1 260 ? 51.214 -12.505 22.491 1.00 17.37 262 ALA B C 1
ATOM 5012 O O . ALA B 1 260 ? 50.436 -13.305 23.017 1.00 18.71 262 ALA B O 1
ATOM 5014 N N . GLY B 1 261 ? 52.290 -12.877 21.820 1.00 17.19 263 GLY B N 1
ATOM 5015 C CA . GLY B 1 261 ? 52.633 -14.273 21.623 1.00 19.24 263 GLY B CA 1
ATOM 5016 C C . GLY B 1 261 ? 53.362 -14.948 22.764 1.00 16.65 263 GLY B C 1
ATOM 5017 O O . GLY B 1 261 ? 53.185 -16.143 22.970 1.00 17.39 263 GLY B O 1
ATOM 5018 N N . MET B 1 262 ? 54.217 -14.200 23.460 1.00 15.38 264 MET B N 1
ATOM 5019 C CA . MET B 1 262 ? 55.148 -14.790 24.403 1.00 16.56 264 MET B CA 1
ATOM 5020 C C . MET B 1 262 ? 55.390 -13.888 25.585 1.00 15.03 264 MET B C 1
ATOM 5021 O O . MET B 1 262 ? 55.327 -12.680 25.455 1.00 15.28 264 MET B O 1
ATOM 5026 N N . GLN B 1 263 ? 55.761 -14.502 26.716 1.00 13.70 265 GLN B N 1
ATOM 5027 C CA . GLN B 1 263 ? 56.309 -13.762 27.856 1.00 13.10 265 GLN B CA 1
ATOM 5028 C C . GLN B 1 263 ? 57.469 -14.564 28.429 1.00 11.97 265 GLN B C 1
ATOM 5029 O O . GLN B 1 263 ? 57.375 -15.779 28.619 1.00 12.90 265 GLN B O 1
ATOM 5035 N N . ILE B 1 264 ? 58.558 -13.866 28.702 1.00 12.28 266 ILE B N 1
ATOM 5036 C CA . ILE B 1 264 ? 59.740 -14.425 29.345 1.00 12.09 266 ILE B CA 1
ATOM 5037 C C . ILE B 1 264 ? 59.613 -14.182 30.873 1.00 12.31 266 ILE B C 1
ATOM 5038 O O . ILE B 1 264 ? 59.723 -13.041 31.320 1.00 12.80 266 ILE B O 1
ATOM 5043 N N . MET B 1 265 ? 59.289 -15.211 31.658 1.00 11.85 267 MET B N 1
ATOM 5044 C CA . MET B 1 265 ? 59.029 -14.986 33.103 1.00 11.60 267 MET B CA 1
ATOM 5045 C C . MET B 1 265 ? 59.109 -16.310 33.820 1.00 11.61 267 MET B C 1
ATOM 5046 O O . MET B 1 265 ? 58.935 -17.373 33.226 1.00 12.22 267 MET B O 1
ATOM 5051 N N . GLY B 1 266 ? 59.348 -16.274 35.140 1.00 11.36 268 GLY B N 1
ATOM 5052 C CA . GLY B 1 266 ? 59.276 -17.480 35.930 1.00 11.73 268 GLY B CA 1
ATOM 5053 C C . GLY B 1 266 ? 57.880 -18.038 36.065 1.00 10.90 268 GLY B C 1
ATOM 5054 O O . GLY B 1 266 ? 56.915 -17.403 35.662 1.00 12.08 268 GLY B O 1
ATOM 5055 N N . ASP B 1 267 ? 57.750 -19.204 36.715 1.00 11.06 269 ASP B N 1
ATOM 5056 C CA . ASP B 1 267 ? 56.467 -19.869 36.745 1.00 11.31 269 ASP B CA 1
ATOM 5057 C C . ASP B 1 267 ? 55.445 -19.358 37.748 1.00 11.27 269 ASP B C 1
ATOM 5058 O O . ASP B 1 267 ? 54.328 -19.863 37.776 1.00 12.94 269 ASP B O 1
ATOM 5063 N N . TRP B 1 268 ? 55.762 -18.272 38.461 1.00 11.37 270 TRP B N 1
ATOM 5064 C CA . TRP B 1 268 ? 54.658 -17.503 39.036 1.00 11.99 270 TRP B CA 1
ATOM 5065 C C . TRP B 1 268 ? 53.713 -16.969 37.939 1.00 11.61 270 TRP B C 1
ATOM 5066 O O . TRP B 1 268 ? 52.555 -16.731 38.205 1.00 12.06 270 TRP B O 1
ATOM 5077 N N . ALA B 1 269 ? 54.218 -16.849 36.693 1.00 11.92 271 ALA B N 1
ATOM 5078 C CA . ALA B 1 269 ? 53.301 -16.502 35.585 1.00 12.75 271 ALA B CA 1
ATOM 5079 C C . ALA B 1 269 ? 52.157 -17.503 35.478 1.00 12.39 271 ALA B C 1
ATOM 5080 O O . ALA B 1 269 ? 51.038 -17.146 35.122 1.00 14.24 271 ALA B O 1
ATOM 5082 N N . LYS B 1 270 ? 52.442 -18.781 35.760 1.00 13.44 272 LYS B N 1
ATOM 5083 C CA . LYS B 1 270 ? 51.427 -19.802 35.635 1.00 14.01 272 LYS B CA 1
ATOM 5084 C C . LYS B 1 270 ? 50.247 -19.562 36.575 1.00 14.40 272 LYS B C 1
ATOM 5085 O O . LYS B 1 270 ? 49.119 -19.976 36.287 1.00 15.35 272 LYS B O 1
ATOM 5091 N N . SER B 1 271 ? 50.491 -18.911 37.727 1.00 13.09 273 SER B N 1
ATOM 5092 C CA . SER B 1 271 ? 49.402 -18.619 38.632 1.00 14.10 273 SER B CA 1
ATOM 5093 C C . SER B 1 271 ? 48.347 -17.711 38.013 1.00 14.08 273 SER B C 1
ATOM 5094 O O . SER B 1 271 ? 47.196 -17.805 38.368 1.00 15.83 273 SER B O 1
ATOM 5097 N N . GLU B 1 272 ? 48.730 -16.874 37.038 1.00 13.79 274 GLU B N 1
ATOM 5098 C CA . GLU B 1 272 ? 47.789 -16.032 36.340 1.00 14.90 274 GLU B CA 1
ATOM 5099 C C . GLU B 1 272 ? 46.974 -16.842 35.328 1.00 15.30 274 GLU B C 1
ATOM 5100 O O . GLU B 1 272 ? 45.787 -16.700 35.210 1.00 17.96 274 GLU B O 1
ATOM 5106 N N . TRP B 1 273 ? 47.655 -17.729 34.626 1.00 15.72 275 TRP B N 1
ATOM 5107 C CA . TRP B 1 273 ? 46.974 -18.621 33.669 1.00 16.35 275 TRP B CA 1
ATOM 5108 C C . TRP B 1 273 ? 45.978 -19.516 34.441 1.00 16.88 275 TRP B C 1
ATOM 5109 O O . TRP B 1 273 ? 44.838 -19.674 34.021 1.00 19.15 275 TRP B O 1
ATOM 5120 N N . SER B 1 274 ? 46.427 -20.062 35.586 1.00 17.63 276 SER B N 1
ATOM 5121 C CA . SER B 1 274 ? 45.572 -20.952 36.379 1.00 18.62 276 SER B CA 1
ATOM 5122 C C . SER B 1 274 ? 44.377 -20.190 36.935 1.00 21.03 276 SER B C 1
ATOM 5123 O O . SER B 1 274 ? 43.251 -20.687 36.917 1.00 22.06 276 SER B O 1
ATOM 5126 N N . ALA B 1 275 ? 44.620 -18.982 37.446 1.00 19.81 277 ALA B N 1
ATOM 5127 C CA . ALA B 1 275 ? 43.534 -18.151 37.973 1.00 20.22 277 ALA B CA 1
ATOM 5128 C C . ALA B 1 275 ? 42.474 -17.809 36.920 1.00 22.64 277 ALA B C 1
ATOM 5129 O O . ALA B 1 275 ? 41.299 -17.618 37.251 1.00 27.47 277 ALA B O 1
ATOM 5131 N N . ALA B 1 276 ? 42.906 -17.744 35.657 1.00 21.58 278 ALA B N 1
ATOM 5132 C CA . ALA B 1 276 ? 42.019 -17.522 34.502 1.00 23.16 278 ALA B CA 1
ATOM 5133 C C . ALA B 1 276 ? 41.381 -18.814 33.979 1.00 26.53 278 ALA B C 1
ATOM 5134 O O . ALA B 1 276 ? 40.675 -18.791 32.982 1.00 29.90 278 ALA B O 1
ATOM 5136 N N . GLY B 1 277 ? 41.618 -19.941 34.633 1.00 26.86 279 GLY B N 1
ATOM 5137 C CA . GLY B 1 277 ? 40.996 -21.222 34.253 1.00 28.65 279 GLY B CA 1
ATOM 5138 C C . GLY B 1 277 ? 41.576 -21.872 33.019 1.00 24.76 279 GLY B C 1
ATOM 5139 O O . GLY B 1 277 ? 40.940 -22.741 32.415 1.00 27.88 279 GLY B O 1
ATOM 5140 N N . LYS B 1 278 ? 42.781 -21.458 32.651 1.00 23.99 280 LYS B N 1
ATOM 5141 C CA . LYS B 1 278 ? 43.450 -21.943 31.434 1.00 22.57 280 LYS B CA 1
ATOM 5142 C C . LYS B 1 278 ? 44.207 -23.233 31.693 1.00 22.79 280 LYS B C 1
ATOM 5143 O O . LYS B 1 278 ? 44.615 -23.490 32.811 1.00 27.10 280 LYS B O 1
ATOM 5149 N N . VAL B 1 279 ? 44.404 -24.034 30.657 1.00 24.65 281 VAL B N 1
ATOM 5150 C CA . VAL B 1 279 ? 44.902 -25.390 30.798 1.00 24.82 281 VAL B CA 1
ATOM 5151 C C . VAL B 1 279 ? 46.245 -25.505 30.120 1.00 31.49 281 VAL B C 1
ATOM 5152 O O . VAL B 1 279 ? 46.394 -25.128 28.964 1.00 29.51 281 VAL B O 1
ATOM 5156 N N . ALA B 1 280 ? 47.207 -26.041 30.866 1.00 32.28 282 ALA B N 1
ATOM 5157 C CA . ALA B 1 280 ? 48.573 -26.194 30.400 1.00 37.22 282 ALA B CA 1
ATOM 5158 C C . ALA B 1 280 ? 48.579 -27.153 29.224 1.00 42.28 282 ALA B C 1
ATOM 5159 O O . ALA B 1 280 ? 48.066 -28.272 29.322 1.00 41.52 282 ALA B O 1
ATOM 5161 N N . GLY B 1 281 ? 49.111 -26.688 28.101 1.00 45.56 283 GLY B N 1
ATOM 5162 C CA . GLY B 1 281 ? 49.131 -27.456 26.862 1.00 46.50 283 GLY B CA 1
ATOM 5163 C C . GLY B 1 281 ? 48.114 -27.000 25.827 1.00 47.60 283 GLY B C 1
ATOM 5164 O O . GLY B 1 281 ? 48.421 -26.933 24.642 1.00 60.45 283 GLY B O 1
ATOM 5165 N N . LYS B 1 282 ? 46.892 -26.698 26.252 1.00 46.91 284 LYS B N 1
ATOM 5166 C CA . LYS B 1 282 ? 45.857 -26.265 25.303 1.00 43.50 284 LYS B CA 1
ATOM 5167 C C . LYS B 1 282 ? 45.853 -24.754 25.105 1.00 37.49 284 LYS B C 1
ATOM 5168 O O . LYS B 1 282 ? 45.899 -24.254 23.980 1.00 48.75 284 LYS B O 1
ATOM 5170 N N . ASP B 1 283 ? 45.821 -24.019 26.212 1.00 27.29 285 ASP B N 1
ATOM 5171 C CA . ASP B 1 283 ? 45.711 -22.556 26.168 1.00 25.09 285 ASP B CA 1
ATOM 5172 C C . ASP B 1 283 ? 47.077 -21.863 26.232 1.00 23.04 285 ASP B C 1
ATOM 5173 O O . ASP B 1 283 ? 47.218 -20.729 25.809 1.00 22.25 285 ASP B O 1
ATOM 5178 N N . TYR B 1 284 ? 48.064 -22.546 26.795 1.00 22.12 286 TYR B N 1
ATOM 5179 C CA . TYR B 1 284 ? 49.407 -22.047 26.891 1.00 18.66 286 TYR B CA 1
ATOM 5180 C C . TYR B 1 284 ? 50.372 -23.201 26.820 1.00 18.97 286 TYR B C 1
ATOM 5181 O O . TYR B 1 284 ? 50.016 -24.359 27.098 1.00 22.34 286 TYR B O 1
ATOM 5190 N N . GLN B 1 285 ? 51.590 -22.869 26.429 1.00 18.65 287 GLN B N 1
ATOM 5191 C CA . GLN B 1 285 ? 52.700 -23.794 26.522 1.00 19.24 287 GLN B CA 1
ATOM 5192 C C . GLN B 1 285 ? 53.792 -23.138 27.313 1.00 17.41 287 GLN B C 1
ATOM 5193 O O . GLN B 1 285 ? 53.933 -21.923 27.313 1.00 17.82 287 GLN B O 1
ATOM 5199 N N A CYS B 1 286 ? 54.611 -23.994 27.912 0.50 17.07 288 CYS B N 1
ATOM 5200 N N B CYS B 1 286 ? 54.525 -23.922 28.080 0.50 19.33 288 CYS B N 1
ATOM 5201 C CA A CYS B 1 286 ? 55.729 -23.600 28.740 0.50 18.97 288 CYS B CA 1
ATOM 5202 C CA B CYS B 1 286 ? 55.743 -23.390 28.640 0.50 19.44 288 CYS B CA 1
ATOM 5203 C C A CYS B 1 286 ? 56.920 -24.334 28.187 0.50 17.34 288 CYS B C 1
ATOM 5204 C C B CYS B 1 286 ? 56.898 -24.270 28.224 0.50 17.64 288 CYS B C 1
ATOM 5205 O O A CYS B 1 286 ? 56.914 -25.563 28.140 0.50 19.12 288 CYS B O 1
ATOM 5206 O O B CYS B 1 286 ? 56.827 -25.498 28.263 0.50 21.80 288 CYS B O 1
ATOM 5211 N N . VAL B 1 287 ? 57.937 -23.607 27.734 1.00 15.60 289 VAL B N 1
ATOM 5212 C CA . VAL B 1 287 ? 59.156 -24.255 27.269 1.00 15.22 289 VAL B CA 1
ATOM 5213 C C . VAL B 1 287 ? 60.350 -23.601 27.968 1.00 13.81 289 VAL B C 1
ATOM 5214 O O . VAL B 1 287 ? 60.305 -22.437 28.361 1.00 14.09 289 VAL B O 1
ATOM 5218 N N . ALA B 1 288 ? 61.421 -24.350 28.132 1.00 15.01 290 ALA B N 1
ATOM 5219 C CA . ALA B 1 288 ? 62.630 -23.766 28.648 1.00 16.11 290 ALA B CA 1
ATOM 5220 C C . ALA B 1 288 ? 62.970 -22.521 27.848 1.00 14.68 290 ALA B C 1
ATOM 5221 O O . ALA B 1 288 ? 62.874 -22.502 26.607 1.00 17.38 290 ALA B O 1
ATOM 5223 N N . PHE B 1 289 ? 63.473 -21.493 28.501 1.00 14.78 291 PHE B N 1
ATOM 5224 C CA . PHE B 1 289 ? 63.937 -20.339 27.762 1.00 14.68 291 PHE B CA 1
ATOM 5225 C C . PHE B 1 289 ? 64.948 -20.851 26.749 1.00 13.88 291 PHE B C 1
ATOM 5226 O O . PHE B 1 289 ? 65.818 -21.624 27.082 1.00 14.70 291 PHE B O 1
ATOM 5234 N N . PRO B 1 290 ? 64.856 -20.404 25.470 1.00 15.07 292 PRO B N 1
ATOM 5235 C CA . PRO B 1 290 ? 65.677 -21.063 24.440 1.00 15.83 292 PRO B CA 1
ATOM 5236 C C . PRO B 1 290 ? 67.157 -21.077 24.736 1.00 15.75 292 PRO B C 1
ATOM 5237 O O . PRO B 1 290 ? 67.737 -20.036 25.057 1.00 16.53 292 PRO B O 1
ATOM 5241 N N . GLY B 1 291 ? 67.745 -22.261 24.606 1.00 15.03 293 GLY B N 1
ATOM 5242 C CA . GLY B 1 291 ? 69.153 -22.488 24.888 1.00 15.05 293 GLY B CA 1
ATOM 5243 C C . GLY B 1 291 ? 69.450 -22.869 26.315 1.00 16.45 293 GLY B C 1
ATOM 5244 O O . GLY B 1 291 ? 70.586 -23.187 26.622 1.00 17.99 293 GLY B O 1
ATOM 5245 N N . THR B 1 292 ? 68.435 -22.850 27.175 1.00 15.52 294 THR B N 1
ATOM 5246 C CA . THR B 1 292 ? 68.650 -23.244 28.579 1.00 16.09 294 THR B CA 1
ATOM 5247 C C . THR B 1 292 ? 68.086 -24.614 28.933 1.00 17.66 294 THR B C 1
ATOM 5248 O O . THR B 1 292 ? 68.048 -24.991 30.101 1.00 17.50 294 THR B O 1
ATOM 5252 N N . GLN B 1 293 ? 67.658 -25.381 27.934 1.00 18.87 295 GLN B N 1
ATOM 5253 C CA . GLN B 1 293 ? 67.232 -26.749 28.158 1.00 21.11 295 GLN B CA 1
ATOM 5254 C C . GLN B 1 293 ? 68.271 -27.462 29.007 1.00 18.89 295 GLN B C 1
ATOM 5255 O O . GLN B 1 293 ? 69.464 -27.343 28.750 1.00 21.33 295 GLN B O 1
ATOM 5261 N N . GLY B 1 294 ? 67.821 -28.176 30.032 1.00 20.02 296 GLY B N 1
ATOM 5262 C CA . GLY B 1 294 ? 68.732 -28.901 30.921 1.00 20.03 296 GLY B CA 1
ATOM 5263 C C . GLY B 1 294 ? 69.197 -28.109 32.132 1.00 20.05 296 GLY B C 1
ATOM 5264 O O . GLY B 1 294 ? 69.829 -28.684 33.042 1.00 25.38 296 GLY B O 1
ATOM 5265 N N . SER B 1 295 ? 68.924 -26.821 32.146 1.00 17.12 297 SER B N 1
ATOM 5266 C CA . SER B 1 295 ? 69.285 -25.970 33.282 1.00 15.78 297 SER B CA 1
ATOM 5267 C C . SER B 1 295 ? 67.998 -25.574 33.979 1.00 14.47 297 SER B C 1
ATOM 5268 O O . SER B 1 295 ? 66.935 -25.398 33.379 1.00 16.17 297 SER B O 1
ATOM 5271 N N . PHE B 1 296 ? 68.127 -25.375 35.290 1.00 13.78 298 PHE B N 1
ATOM 5272 C CA A PHE B 1 296 ? 67.006 -24.985 36.120 0.50 12.39 298 PHE B CA 1
ATOM 5273 C CA B PHE B 1 296 ? 67.015 -25.006 36.126 0.50 12.51 298 PHE B CA 1
ATOM 5274 C C . PHE B 1 296 ? 67.489 -23.856 37.022 1.00 12.17 298 PHE B C 1
ATOM 5275 O O . PHE B 1 296 ? 68.275 -24.082 37.935 1.00 13.21 298 PHE B O 1
ATOM 5290 N N . ALA B 1 297 ? 67.016 -22.654 36.769 1.00 12.04 299 ALA B N 1
ATOM 5291 C CA . ALA B 1 297 ? 67.337 -21.491 37.564 1.00 11.78 299 ALA B CA 1
ATOM 5292 C C . ALA B 1 297 ? 66.295 -21.392 38.675 1.00 11.57 299 ALA B C 1
ATOM 5293 O O . ALA B 1 297 ? 65.129 -21.117 38.435 1.00 12.73 299 ALA B O 1
ATOM 5295 N N . TYR B 1 298 ? 66.695 -21.696 39.909 1.00 11.21 300 TYR B N 1
ATOM 5296 C CA . TYR B 1 298 ? 65.694 -21.845 40.958 1.00 11.37 300 TYR B CA 1
ATOM 5297 C C . TYR B 1 298 ? 65.519 -20.554 41.768 1.00 10.58 300 TYR B C 1
ATOM 5298 O O . TYR B 1 298 ? 66.405 -19.718 41.912 1.00 11.80 300 TYR B O 1
ATOM 5307 N N . ASN B 1 299 ? 64.314 -20.429 42.269 1.00 10.87 301 ASN B N 1
ATOM 5308 C CA . ASN B 1 299 ? 63.893 -19.328 43.133 1.00 10.84 301 ASN B CA 1
ATOM 5309 C C . ASN B 1 299 ? 63.051 -19.977 44.227 1.00 10.46 301 ASN B C 1
ATOM 5310 O O . ASN B 1 299 ? 62.008 -20.504 43.949 1.00 11.03 301 ASN B O 1
ATOM 5315 N N . ILE B 1 300 ? 63.527 -19.925 45.472 1.00 11.05 302 ILE B N 1
ATOM 5316 C CA A ILE B 1 300 ? 62.825 -20.538 46.571 0.50 11.10 302 ILE B CA 1
ATOM 5317 C CA B ILE B 1 300 ? 62.899 -20.562 46.622 0.50 10.86 302 ILE B CA 1
ATOM 5318 C C . ILE B 1 300 ? 62.263 -19.481 47.482 1.00 9.96 302 ILE B C 1
ATOM 5319 O O . ILE B 1 300 ? 62.989 -18.723 48.117 1.00 11.81 302 ILE B O 1
ATOM 5328 N N . ASP B 1 301 ? 60.944 -19.400 47.522 1.00 10.16 303 ASP B N 1
ATOM 5329 C CA . ASP B 1 301 ? 60.272 -18.513 48.458 1.00 10.08 303 ASP B CA 1
ATOM 5330 C C . ASP B 1 301 ? 60.403 -19.139 49.861 1.00 11.53 303 ASP B C 1
ATOM 5331 O O . ASP B 1 301 ? 60.178 -20.325 50.035 1.00 11.65 303 ASP B O 1
ATOM 5336 N N . SER B 1 302 ? 60.786 -18.303 50.820 1.00 10.99 304 SER B N 1
ATOM 5337 C CA . SER B 1 302 ? 60.968 -18.744 52.197 1.00 11.30 304 SER B CA 1
ATOM 5338 C C . SER B 1 302 ? 60.522 -17.639 53.127 1.00 12.22 304 SER B C 1
ATOM 5339 O O . SER B 1 302 ? 60.571 -16.460 52.778 1.00 13.50 304 SER B O 1
ATOM 5342 N N . LEU B 1 303 ? 60.067 -18.062 54.298 1.00 12.53 305 LEU B N 1
ATOM 5343 C CA . LEU B 1 303 ? 59.629 -17.177 55.342 1.00 12.17 305 LEU B CA 1
ATOM 5344 C C . LEU B 1 303 ? 60.611 -17.281 56.486 1.00 13.02 305 LEU B C 1
ATOM 5345 O O . LEU B 1 303 ? 60.754 -18.341 57.112 1.00 13.01 305 LEU B O 1
ATOM 5350 N N . ALA B 1 304 ? 61.365 -16.198 56.708 1.00 15.73 306 ALA B N 1
ATOM 5351 C CA . ALA B 1 304 ? 62.316 -16.092 57.816 1.00 15.67 306 ALA B CA 1
ATOM 5352 C C . ALA B 1 304 ? 61.531 -15.623 59.017 1.00 14.83 306 ALA B C 1
ATOM 5353 O O . ALA B 1 304 ? 60.635 -14.727 58.941 1.00 16.72 306 ALA B O 1
ATOM 5355 N N . MET B 1 305 ? 61.843 -16.256 60.145 1.00 17.13 307 MET B N 1
ATOM 5356 C CA A MET B 1 305 ? 61.050 -16.092 61.344 0.50 15.67 307 MET B CA 1
ATOM 5357 C CA B MET B 1 305 ? 61.060 -16.077 61.320 0.50 16.38 307 MET B CA 1
ATOM 5358 C C . MET B 1 305 ? 61.809 -15.243 62.373 1.00 17.56 307 MET B C 1
ATOM 5359 O O . MET B 1 305 ? 62.929 -15.582 62.774 1.00 17.78 307 MET B O 1
ATOM 5368 N N . PHE B 1 306 ? 61.194 -14.131 62.817 1.00 16.70 308 PHE B N 1
ATOM 5369 C CA . PHE B 1 306 ? 61.866 -13.166 63.723 1.00 16.82 308 PHE B CA 1
ATOM 5370 C C . PHE B 1 306 ? 61.645 -13.554 65.185 1.00 17.19 308 PHE B C 1
ATOM 5371 O O . PHE B 1 306 ? 60.588 -14.072 65.548 1.00 19.11 308 PHE B O 1
ATOM 5379 N N . LYS B 1 307 ? 62.620 -13.236 66.020 1.00 17.46 309 LYS B N 1
ATOM 5380 C CA . LYS B 1 307 ? 62.498 -13.475 67.478 1.00 17.46 309 LYS B CA 1
ATOM 5381 C C . LYS B 1 307 ? 61.443 -12.572 68.049 1.00 18.97 309 LYS B C 1
ATOM 5382 O O . LYS B 1 307 ? 61.480 -11.366 67.832 1.00 20.57 309 LYS B O 1
ATOM 5388 N N . LEU B 1 308 ? 60.483 -13.168 68.735 1.00 17.47 310 LEU B N 1
ATOM 5389 C CA . LEU B 1 308 ? 59.375 -12.462 69.352 1.00 18.92 310 LEU B CA 1
ATOM 5390 C C . LEU B 1 308 ? 59.384 -12.605 70.854 1.00 19.22 310 LEU B C 1
ATOM 5391 O O . LEU B 1 308 ? 60.055 -13.470 71.389 1.00 24.87 310 LEU B O 1
ATOM 5396 N N . LYS B 1 309 ? 58.606 -11.782 71.535 1.00 23.69 311 LYS B N 1
ATOM 5397 C CA . LYS B 1 309 ? 58.603 -11.777 72.997 1.00 27.10 311 LYS B CA 1
ATOM 5398 C C . LYS B 1 309 ? 57.375 -12.498 73.621 1.00 24.65 311 LYS B C 1
ATOM 5399 O O . LYS B 1 309 ? 57.455 -13.079 74.695 1.00 35.15 311 LYS B O 1
ATOM 5403 N N . ASP B 1 310 ? 56.230 -12.420 72.959 1.00 20.75 312 ASP B N 1
ATOM 5404 C CA . ASP B 1 310 ? 54.969 -12.930 73.463 1.00 20.12 312 ASP B CA 1
ATOM 5405 C C . ASP B 1 310 ? 54.828 -14.415 73.169 1.00 20.17 312 ASP B C 1
ATOM 5406 O O . ASP B 1 310 ? 54.922 -14.843 72.018 1.00 17.81 312 ASP B O 1
ATOM 5411 N N . ALA B 1 311 ? 54.623 -15.225 74.197 1.00 21.73 313 ALA B N 1
ATOM 5412 C CA . ALA B 1 311 ? 54.579 -16.658 74.059 1.00 23.05 313 ALA B CA 1
ATOM 5413 C C . ALA B 1 311 ? 53.452 -17.125 73.124 1.00 21.04 313 ALA B C 1
ATOM 5414 O O . ALA B 1 311 ? 53.607 -18.116 72.400 1.00 21.05 313 ALA B O 1
ATOM 5416 N N . ASN B 1 312 ? 52.314 -16.436 73.155 1.00 20.86 314 ASN B N 1
ATOM 5417 C CA . ASN B 1 312 ? 51.198 -16.832 72.305 1.00 19.84 314 ASN B CA 1
ATOM 5418 C C . ASN B 1 312 ? 51.485 -16.520 70.824 1.00 18.63 314 ASN B C 1
ATOM 5419 O O . ASN B 1 312 ? 51.163 -17.321 69.934 1.00 19.39 314 ASN B O 1
ATOM 5424 N N . ASP B 1 313 ? 52.159 -15.407 70.571 1.00 17.14 315 ASP B N 1
ATOM 5425 C CA . ASP B 1 313 ? 52.572 -15.080 69.200 1.00 16.56 315 ASP B CA 1
ATOM 5426 C C . ASP B 1 313 ? 53.661 -16.054 68.760 1.00 15.27 315 ASP B C 1
ATOM 5427 O O . ASP B 1 313 ? 53.730 -16.402 67.564 1.00 15.94 315 ASP B O 1
ATOM 5432 N N . ILE B 1 314 ? 54.495 -16.546 69.670 1.00 15.04 316 ILE B N 1
ATOM 5433 C CA . ILE B 1 314 ? 55.460 -17.579 69.336 1.00 15.38 316 ILE B CA 1
ATOM 5434 C C . ILE B 1 314 ? 54.746 -18.884 68.918 1.00 16.13 316 ILE B C 1
ATOM 5435 O O . ILE B 1 314 ? 55.151 -19.544 67.937 1.00 16.54 316 ILE B O 1
ATOM 5440 N N . LYS B 1 315 ? 53.689 -19.267 69.623 1.00 16.85 317 LYS B N 1
ATOM 5441 C CA . LYS B 1 315 ? 52.900 -20.436 69.216 1.00 19.13 317 LYS B CA 1
ATOM 5442 C C . LYS B 1 315 ? 52.348 -20.260 67.803 1.00 15.99 317 LYS B C 1
ATOM 5443 O O . LYS B 1 315 ? 52.330 -21.193 67.030 1.00 17.59 317 LYS B O 1
ATOM 5447 N N . ALA B 1 316 ? 51.843 -19.074 67.501 1.00 16.22 318 ALA B N 1
ATOM 5448 C CA . ALA B 1 316 ? 51.326 -18.799 66.159 1.00 16.25 318 ALA B CA 1
ATOM 5449 C C . ALA B 1 316 ? 52.419 -18.907 65.104 1.00 15.07 318 ALA B C 1
ATOM 5450 O O . ALA B 1 316 ? 52.221 -19.465 64.021 1.00 15.53 318 ALA B O 1
ATOM 5452 N N . GLN B 1 317 ? 53.579 -18.365 65.397 1.00 14.34 319 GLN B N 1
ATOM 5453 C CA . GLN B 1 317 ? 54.729 -18.443 64.496 1.00 14.10 319 GLN B CA 1
ATOM 5454 C C . GLN B 1 317 ? 55.122 -19.898 64.267 1.00 13.98 319 GLN B C 1
ATOM 5455 O O . GLN B 1 317 ? 55.434 -20.306 63.134 1.00 14.54 319 GLN B O 1
ATOM 5461 N N . ASN B 1 318 ? 55.150 -20.699 65.321 1.00 14.51 320 ASN B N 1
ATOM 5462 C CA . ASN B 1 318 ? 55.499 -22.111 65.179 1.00 14.64 320 ASN B CA 1
ATOM 5463 C C . ASN B 1 318 ? 54.453 -22.841 64.324 1.00 14.31 320 ASN B C 1
ATOM 5464 O O . ASN B 1 318 ? 54.798 -23.766 63.568 1.00 15.27 320 ASN B O 1
ATOM 5469 N N . ASP B 1 319 ? 53.163 -22.466 64.415 1.00 14.57 321 ASP B N 1
ATOM 5470 C CA . ASP B 1 319 ? 52.130 -23.064 63.590 1.00 14.31 321 ASP B CA 1
ATOM 5471 C C . ASP B 1 319 ? 52.354 -22.682 62.120 1.00 13.85 321 ASP B C 1
ATOM 5472 O O . ASP B 1 319 ? 52.232 -23.535 61.248 1.00 14.66 321 ASP B O 1
ATOM 5477 N N . LEU B 1 320 ? 52.658 -21.423 61.852 1.00 13.80 322 LEU B N 1
ATOM 5478 C CA . LEU B 1 320 ? 52.965 -20.988 60.479 1.00 13.24 322 LEU B CA 1
ATOM 5479 C C . LEU B 1 320 ? 54.115 -21.798 59.912 1.00 13.65 322 LEU B C 1
ATOM 5480 O O . LEU B 1 320 ? 54.067 -22.289 58.780 1.00 14.36 322 LEU B O 1
ATOM 5485 N N . ALA B 1 321 ? 55.171 -21.983 60.688 1.00 12.94 323 ALA B N 1
ATOM 5486 C CA . ALA B 1 321 ? 56.302 -22.766 60.282 1.00 13.62 323 ALA B CA 1
ATOM 5487 C C . ALA B 1 321 ? 55.908 -24.204 59.944 1.00 13.72 323 ALA B C 1
ATOM 5488 O O . ALA B 1 321 ? 56.330 -24.761 58.925 1.00 14.70 323 ALA B O 1
ATOM 5490 N N . LYS B 1 322 ? 55.108 -24.820 60.796 1.00 13.19 324 LYS B N 1
ATOM 5491 C CA . LYS B 1 322 ? 54.619 -26.157 60.567 1.00 13.45 324 LYS B CA 1
ATOM 5492 C C . LYS B 1 322 ? 53.789 -26.243 59.280 1.00 13.12 324 LYS B C 1
ATOM 5493 O O . LYS B 1 322 ? 53.993 -27.128 58.438 1.00 14.40 324 LYS B O 1
ATOM 5499 N N . VAL B 1 323 ? 52.839 -25.352 59.137 1.00 12.79 325 VAL B N 1
ATOM 5500 C CA . VAL B 1 323 ? 51.905 -25.360 58.014 1.00 13.61 325 VAL B CA 1
ATOM 5501 C C . VAL B 1 323 ? 52.659 -25.356 56.683 1.00 12.69 325 VAL B C 1
ATOM 5502 O O . VAL B 1 323 ? 52.279 -26.068 55.745 1.00 13.63 325 VAL B O 1
ATOM 5506 N N . ALA B 1 324 ? 53.701 -24.555 56.618 1.00 12.98 326 ALA B N 1
ATOM 5507 C CA . ALA B 1 324 ? 54.480 -24.382 55.379 1.00 13.17 326 ALA B CA 1
ATOM 5508 C C . ALA B 1 324 ? 54.879 -25.682 54.723 1.00 12.18 326 ALA B C 1
ATOM 5509 O O . ALA B 1 324 ? 54.934 -25.718 53.500 1.00 13.60 326 ALA B O 1
ATOM 5511 N N . LEU B 1 325 ? 55.178 -26.739 55.490 1.00 12.39 327 LEU B N 1
ATOM 5512 C CA . LEU B 1 325 ? 55.618 -28.011 54.960 1.00 13.05 327 LEU B CA 1
ATOM 5513 C C . LEU B 1 325 ? 54.646 -29.162 55.129 1.00 13.34 327 LEU B C 1
ATOM 5514 O O . LEU B 1 325 ? 55.003 -30.298 54.847 1.00 15.65 327 LEU B O 1
ATOM 5519 N N . GLU B 1 326 ? 53.408 -28.876 55.540 1.00 13.63 328 GLU B N 1
ATOM 5520 C CA . GLU B 1 326 ? 52.398 -29.907 55.621 1.00 14.10 328 GLU B CA 1
ATOM 5521 C C . GLU B 1 326 ? 52.039 -30.389 54.206 1.00 14.05 328 GLU B C 1
ATOM 5522 O O . GLU B 1 326 ? 52.069 -29.595 53.256 1.00 13.71 328 GLU B O 1
ATOM 5528 N N . PRO B 1 327 ? 51.642 -31.648 54.067 1.00 15.10 329 PRO B N 1
ATOM 5529 C CA . PRO B 1 327 ? 51.394 -32.147 52.697 1.00 16.45 329 PRO B CA 1
ATOM 5530 C C . PRO B 1 327 ? 50.249 -31.483 51.982 1.00 15.41 329 PRO B C 1
ATOM 5531 O O . PRO B 1 327 ? 50.398 -31.142 50.795 1.00 15.61 329 PRO B O 1
ATOM 5535 N N . GLU B 1 328 ? 49.103 -31.303 52.612 1.00 16.62 330 GLU B N 1
ATOM 5536 C CA . GLU B 1 328 ? 47.978 -30.707 51.898 1.00 17.05 330 GLU B CA 1
ATOM 5537 C C . GLU B 1 328 ? 48.306 -29.257 51.513 1.00 15.23 330 GLU B C 1
ATOM 5538 O O . GLU B 1 328 ? 48.035 -28.834 50.369 1.00 15.67 330 GLU B O 1
ATOM 5544 N N . PHE B 1 329 ? 48.921 -28.501 52.421 1.00 14.75 331 PHE B N 1
ATOM 5545 C CA . PHE B 1 329 ? 49.349 -27.156 52.087 1.00 13.85 331 PHE B CA 1
ATOM 5546 C C . PHE B 1 329 ? 50.323 -27.160 50.910 1.00 12.93 331 PHE B C 1
ATOM 5547 O O . PHE B 1 329 ? 50.197 -26.343 49.974 1.00 14.05 331 PHE B O 1
ATOM 5555 N N . GLN B 1 330 ? 51.307 -28.031 50.969 1.00 13.10 332 GLN B N 1
ATOM 5556 C CA . GLN B 1 330 ? 52.274 -28.086 49.888 1.00 13.44 332 GLN B CA 1
ATOM 5557 C C . GLN B 1 330 ? 51.642 -28.338 48.542 1.00 13.51 332 GLN B C 1
ATOM 5558 O O . GLN B 1 330 ? 52.097 -27.763 47.542 1.00 14.82 332 GLN B O 1
ATOM 5564 N N . THR B 1 331 ? 50.608 -29.132 48.490 1.00 12.72 333 THR B N 1
ATOM 5565 C CA . THR B 1 331 ? 49.886 -29.360 47.248 1.00 13.71 333 THR B CA 1
ATOM 5566 C C . THR B 1 331 ? 49.109 -28.124 46.840 1.00 13.90 333 THR B C 1
ATOM 5567 O O . THR B 1 331 ? 49.315 -27.602 45.740 1.00 14.22 333 THR B O 1
ATOM 5571 N N . VAL B 1 332 ? 48.217 -27.636 47.689 1.00 14.27 334 VAL B N 1
ATOM 5572 C CA . VAL B 1 332 ? 47.293 -26.591 47.306 1.00 13.63 334 VAL B CA 1
ATOM 5573 C C . VAL B 1 332 ? 48.017 -25.274 47.078 1.00 12.97 334 VAL B C 1
ATOM 5574 O O . VAL B 1 332 ? 47.707 -24.550 46.100 1.00 13.85 334 VAL B O 1
ATOM 5578 N N . PHE B 1 333 ? 48.903 -24.891 47.963 1.00 12.56 335 PHE B N 1
ATOM 5579 C CA . PHE B 1 333 ? 49.621 -23.655 47.783 1.00 11.88 335 PHE B CA 1
ATOM 5580 C C . PHE B 1 333 ? 50.309 -23.645 46.425 1.00 11.76 335 PHE B C 1
ATOM 5581 O O . PHE B 1 333 ? 50.237 -22.641 45.693 1.00 12.68 335 PHE B O 1
ATOM 5589 N N . ASN B 1 334 ? 51.014 -24.739 46.109 1.00 12.06 336 ASN B N 1
ATOM 5590 C CA . ASN B 1 334 ? 51.803 -24.768 44.875 1.00 11.87 336 ASN B CA 1
ATOM 5591 C C . ASN B 1 334 ? 50.962 -24.922 43.627 1.00 12.93 336 ASN B C 1
ATOM 5592 O O . ASN B 1 334 ? 51.335 -24.342 42.598 1.00 12.80 336 ASN B O 1
ATOM 5597 N N . GLN B 1 335 ? 49.832 -25.599 43.705 1.00 12.52 337 GLN B N 1
ATOM 5598 C CA . GLN B 1 335 ? 48.876 -25.576 42.577 1.00 13.07 337 GLN B CA 1
ATOM 5599 C C . GLN B 1 335 ? 48.513 -24.124 42.253 1.00 13.19 337 GLN B C 1
ATOM 5600 O O . GLN B 1 335 ? 48.450 -23.741 41.086 1.00 15.85 337 GLN B O 1
ATOM 5606 N N . ASN B 1 336 ? 48.259 -23.313 43.285 1.00 13.28 338 ASN B N 1
ATOM 5607 C CA A ASN B 1 336 ? 47.851 -21.924 43.097 0.50 13.01 338 ASN B CA 1
ATOM 5608 C CA B ASN B 1 336 ? 47.839 -21.943 43.049 0.50 13.59 338 ASN B CA 1
ATOM 5609 C C . ASN B 1 336 ? 48.987 -21.014 42.696 1.00 13.39 338 ASN B C 1
ATOM 5610 O O . ASN B 1 336 ? 48.811 -20.089 41.922 1.00 14.58 338 ASN B O 1
ATOM 5619 N N . LYS B 1 337 ? 50.161 -21.273 43.236 1.00 11.96 339 LYS B N 1
ATOM 5620 C CA . LYS B 1 337 ? 51.311 -20.412 43.111 1.00 11.45 339 LYS B CA 1
ATOM 5621 C C . LYS B 1 337 ? 52.015 -20.548 41.743 1.00 11.99 339 LYS B C 1
ATOM 5622 O O . LYS B 1 337 ? 52.710 -19.623 41.325 1.00 11.97 339 LYS B O 1
ATOM 5628 N N . GLY B 1 338 ? 51.985 -21.748 41.187 1.00 11.99 340 GLY B N 1
ATOM 5629 C CA . GLY B 1 338 ? 52.652 -22.039 39.905 1.00 11.90 340 GLY B CA 1
ATOM 5630 C C . GLY B 1 338 ? 53.968 -22.756 40.020 1.00 12.45 340 GLY B C 1
ATOM 5631 O O . GLY B 1 338 ? 54.536 -23.130 38.991 1.00 14.42 340 GLY B O 1
ATOM 5632 N N . SER B 1 339 ? 54.452 -22.960 41.237 1.00 12.45 341 SER B N 1
ATOM 5633 C CA . SER B 1 339 ? 55.706 -23.542 41.553 1.00 12.12 341 SER B CA 1
ATOM 5634 C C . SER B 1 339 ? 55.565 -25.062 41.861 1.00 11.86 341 SER B C 1
ATOM 5635 O O . SER B 1 339 ? 54.494 -25.608 42.004 1.00 13.27 341 SER B O 1
ATOM 5638 N N . LEU B 1 340 ? 56.740 -25.698 41.950 1.00 12.07 342 LEU B N 1
ATOM 5639 C CA . LEU B 1 340 ? 56.871 -27.026 42.488 1.00 12.02 342 LEU B CA 1
ATOM 5640 C C . LEU B 1 340 ? 56.717 -26.967 43.998 1.00 12.55 342 LEU B C 1
ATOM 5641 O O . LEU B 1 340 ? 57.180 -26.010 44.635 1.00 12.40 342 LEU B O 1
ATOM 5646 N N . PRO B 1 341 ? 56.220 -28.041 44.615 1.00 12.00 343 PRO B N 1
ATOM 5647 C CA A PRO B 1 341 ? 56.407 -28.193 46.060 0.50 11.26 343 PRO B CA 1
ATOM 5648 C CA B PRO B 1 341 ? 56.407 -28.150 46.061 0.50 12.08 343 PRO B CA 1
ATOM 5649 C C . PRO B 1 341 ? 57.870 -28.335 46.390 1.00 12.02 343 PRO B C 1
ATOM 5650 O O . PRO B 1 341 ? 58.619 -28.866 45.601 1.00 13.56 343 PRO B O 1
ATOM 5657 N N . VAL B 1 342 ? 58.272 -27.825 47.544 1.00 11.79 344 VAL B N 1
ATOM 5658 C CA . VAL B 1 342 ? 59.615 -28.022 48.012 1.00 12.21 344 VAL B CA 1
ATOM 5659 C C . VAL B 1 342 ? 59.760 -29.331 48.799 1.00 12.14 344 VAL B C 1
ATOM 5660 O O . VAL B 1 342 ? 60.841 -29.863 48.896 1.00 14.15 344 VAL B O 1
ATOM 5664 N N . ARG B 1 343 ? 58.674 -29.787 49.391 1.00 12.80 345 ARG B N 1
ATOM 5665 C CA . ARG B 1 343 ? 58.655 -31.072 50.067 1.00 13.95 345 ARG B CA 1
ATOM 5666 C C . ARG B 1 343 ? 58.844 -32.182 49.051 1.00 14.19 345 ARG B C 1
ATOM 5667 O O . ARG B 1 343 ? 58.197 -32.193 47.998 1.00 15.80 345 ARG B O 1
ATOM 5675 N N . GLN B 1 344 ? 59.708 -33.130 49.367 1.00 14.69 346 GLN B N 1
ATOM 5676 C CA . GLN B 1 344 ? 59.990 -34.271 48.521 1.00 17.17 346 GLN B CA 1
ATOM 5677 C C . GLN B 1 344 ? 58.896 -35.308 48.560 1.00 18.24 346 GLN B C 1
ATOM 5678 O O . GLN B 1 344 ? 58.090 -35.356 49.485 1.00 20.98 346 GLN B O 1
ATOM 5684 N N . ASP B 1 345 ? 58.880 -36.146 47.523 1.00 21.87 347 ASP B N 1
ATOM 5685 C CA . ASP B 1 345 ? 58.018 -37.333 47.462 1.00 24.86 347 ASP B CA 1
ATOM 5686 C C . ASP B 1 345 ? 56.521 -37.006 47.470 1.00 24.46 347 ASP B C 1
ATOM 5687 O O . ASP B 1 345 ? 55.706 -37.821 47.916 1.00 29.90 347 ASP B O 1
ATOM 5692 N N . MET B 1 346 ? 56.146 -35.848 46.943 1.00 19.57 348 MET B N 1
ATOM 5693 C CA A MET B 1 346 ? 54.727 -35.495 46.762 0.50 18.67 348 MET B CA 1
ATOM 5694 C CA B MET B 1 346 ? 54.729 -35.567 46.783 0.50 20.16 348 MET B CA 1
ATOM 5695 C C . MET B 1 346 ? 54.149 -36.287 45.588 1.00 21.23 348 MET B C 1
ATOM 5696 O O . MET B 1 346 ? 54.872 -36.698 44.697 1.00 24.22 348 MET B O 1
ATOM 5705 N N . ASP B 1 347 ? 52.834 -36.477 45.610 1.00 21.89 349 ASP B N 1
ATOM 5706 C CA . ASP B 1 347 ? 52.120 -37.109 44.508 1.00 23.01 349 ASP B CA 1
ATOM 5707 C C . ASP B 1 347 ? 52.048 -36.070 43.367 1.00 20.67 349 ASP B C 1
ATOM 5708 O O . ASP B 1 347 ? 51.239 -35.121 43.382 1.00 20.85 349 ASP B O 1
ATOM 5713 N N . MET B 1 348 ? 52.869 -36.277 42.347 1.00 22.85 350 MET B N 1
ATOM 5714 C CA . MET B 1 348 ? 52.999 -35.295 41.287 1.00 22.31 350 MET B CA 1
ATOM 5715 C C . MET B 1 348 ? 51.819 -35.305 40.320 1.00 22.18 350 MET B C 1
ATOM 5716 O O . MET B 1 348 ? 51.669 -34.366 39.540 1.00 23.21 350 MET B O 1
ATOM 5721 N N . SER B 1 349 ? 50.966 -36.330 40.379 1.00 23.61 351 SER B N 1
ATOM 5722 C CA . SER B 1 349 ? 49.775 -36.382 39.543 1.00 25.28 351 SER B CA 1
ATOM 5723 C C . SER B 1 349 ? 48.756 -35.315 39.951 1.00 23.18 351 SER B C 1
ATOM 5724 O O . SER B 1 349 ? 47.807 -35.079 39.230 1.00 27.07 351 SER B O 1
ATOM 5727 N N . LYS B 1 350 ? 48.922 -34.704 41.128 1.00 20.77 352 LYS B N 1
ATOM 5728 C CA . LYS B 1 350 ? 48.022 -33.649 41.564 1.00 21.54 352 LYS B CA 1
ATOM 5729 C C . LYS B 1 350 ? 48.392 -32.309 40.972 1.00 20.76 352 LYS B C 1
ATOM 5730 O O . LYS B 1 350 ? 47.646 -31.345 41.148 1.00 23.11 352 LYS B O 1
ATOM 5735 N N . PHE B 1 351 ? 49.514 -32.240 40.248 1.00 19.14 353 PHE B N 1
ATOM 5736 C CA . PHE B 1 351 ? 49.939 -30.996 39.656 1.00 18.55 353 PHE B CA 1
ATOM 5737 C C . PHE B 1 351 ? 49.711 -31.031 38.150 1.00 19.99 353 PHE B C 1
ATOM 5738 O O . PHE B 1 351 ? 49.583 -32.101 37.560 1.00 19.63 353 PHE B O 1
ATOM 5746 N N . ASP B 1 352 ? 49.677 -29.858 37.535 1.00 17.98 354 ASP B N 1
ATOM 5747 C CA . ASP B 1 352 ? 49.460 -29.748 36.112 1.00 18.98 354 ASP B CA 1
ATOM 5748 C C . ASP B 1 352 ? 50.691 -30.161 35.293 1.00 17.79 354 ASP B C 1
ATOM 5749 O O . ASP B 1 352 ? 51.760 -30.434 35.808 1.00 18.15 354 ASP B O 1
ATOM 5754 N N . ALA B 1 353 ? 50.494 -30.241 33.982 1.00 18.28 355 ALA B N 1
ATOM 5755 C CA . ALA B 1 353 ? 51.546 -30.720 33.054 1.00 19.44 355 ALA B CA 1
ATOM 5756 C C . ALA B 1 353 ? 52.824 -29.898 33.121 1.00 18.83 355 ALA B C 1
ATOM 5757 O O . ALA B 1 353 ? 53.913 -30.448 32.993 1.00 20.28 355 ALA B O 1
ATOM 5759 N N A CYS B 1 354 ? 52.686 -28.585 33.278 0.50 18.19 356 CYS B N 1
ATOM 5760 N N B CYS B 1 354 ? 52.713 -28.581 33.278 0.50 18.11 356 CYS B N 1
ATOM 5761 C CA A CYS B 1 354 ? 53.844 -27.712 33.374 0.50 16.65 356 CYS B CA 1
ATOM 5762 C CA B CYS B 1 354 ? 53.898 -27.733 33.336 0.50 16.62 356 CYS B CA 1
ATOM 5763 C C A CYS B 1 354 ? 54.673 -27.981 34.620 0.50 15.79 356 CYS B C 1
ATOM 5764 C C B CYS B 1 354 ? 54.705 -27.968 34.624 0.50 15.75 356 CYS B C 1
ATOM 5765 O O A CYS B 1 354 ? 55.892 -28.025 34.566 0.50 15.80 356 CYS B O 1
ATOM 5766 O O B CYS B 1 354 ? 55.945 -28.017 34.587 0.50 15.92 356 CYS B O 1
ATOM 5771 N N . THR B 1 355 ? 54.002 -28.136 35.753 1.00 14.88 357 THR B N 1
ATOM 5772 C CA . THR B 1 355 ? 54.689 -28.442 36.998 1.00 14.47 357 THR B CA 1
ATOM 5773 C C . THR B 1 355 ? 55.302 -29.840 36.942 1.00 15.91 357 THR B C 1
ATOM 5774 O O . THR B 1 355 ? 56.398 -30.038 37.440 1.00 15.03 357 THR B O 1
ATOM 5778 N N . GLN B 1 356 ? 54.629 -30.799 36.308 1.00 14.91 358 GLN B N 1
ATOM 5779 C CA . GLN B 1 356 ? 55.255 -32.107 36.126 1.00 16.58 358 GLN B CA 1
ATOM 5780 C C . GLN B 1 356 ? 56.532 -32.030 35.261 1.00 17.14 358 GLN B C 1
ATOM 5781 O O . GLN B 1 356 ? 57.535 -32.691 35.553 1.00 17.85 358 GLN B O 1
ATOM 5787 N N . LYS B 1 357 ? 56.512 -31.208 34.227 1.00 16.15 359 LYS B N 1
ATOM 5788 C CA A LYS B 1 357 ? 57.726 -30.968 33.442 0.50 17.19 359 LYS B CA 1
ATOM 5789 C CA B LYS B 1 357 ? 57.701 -30.949 33.420 0.50 17.03 359 LYS B CA 1
ATOM 5790 C C . LYS B 1 357 ? 58.787 -30.335 34.303 1.00 15.46 359 LYS B C 1
ATOM 5791 O O . LYS B 1 357 ? 59.943 -30.711 34.230 1.00 17.70 359 LYS B O 1
ATOM 5802 N N . SER B 1 358 ? 58.402 -29.355 35.115 1.00 14.90 360 SER B N 1
ATOM 5803 C CA . SER B 1 358 ? 59.345 -28.710 35.985 1.00 13.71 360 SER B CA 1
ATOM 5804 C C . SER B 1 358 ? 60.021 -29.722 36.918 1.00 13.28 360 SER B C 1
ATOM 5805 O O . SER B 1 358 ? 61.234 -29.655 37.146 1.00 14.54 360 SER B O 1
ATOM 5808 N N . ALA B 1 359 ? 59.243 -30.664 37.430 1.00 14.26 361 ALA B N 1
ATOM 5809 C CA . ALA B 1 359 ? 59.785 -31.677 38.336 1.00 14.70 361 ALA B CA 1
ATOM 5810 C C . ALA B 1 359 ? 60.829 -32.541 37.643 1.00 15.79 361 ALA B C 1
ATOM 5811 O O . ALA B 1 359 ? 61.888 -32.829 38.219 1.00 17.05 361 ALA B O 1
ATOM 5813 N N . ALA B 1 360 ? 60.543 -32.950 36.408 1.00 17.07 362 ALA B N 1
ATOM 5814 C CA . ALA B 1 360 ? 61.519 -33.767 35.675 1.00 17.91 362 ALA B CA 1
ATOM 5815 C C . ALA B 1 360 ? 62.794 -32.966 35.408 1.00 17.31 362 ALA B C 1
ATOM 5816 O O . ALA B 1 360 ? 63.903 -33.487 35.483 1.00 18.88 362 ALA B O 1
ATOM 5818 N N . ASP B 1 361 ? 62.635 -31.688 35.104 1.00 16.04 363 ASP B N 1
ATOM 5819 C CA . ASP B 1 361 ? 63.764 -30.816 34.844 1.00 16.74 363 ASP B CA 1
ATOM 5820 C C . ASP B 1 361 ? 64.595 -30.598 36.100 1.00 16.74 363 ASP B C 1
ATOM 5821 O O . ASP B 1 361 ? 65.828 -30.632 36.039 1.00 17.73 363 ASP B O 1
ATOM 5826 N N . PHE B 1 362 ? 63.933 -30.400 37.226 1.00 16.02 364 PHE B N 1
ATOM 5827 C CA . PHE B 1 362 ? 64.629 -30.218 38.490 1.00 15.47 364 PHE B CA 1
ATOM 5828 C C . PHE B 1 362 ? 65.434 -31.473 38.852 1.00 16.92 364 PHE B C 1
ATOM 5829 O O . PHE B 1 362 ? 66.585 -31.379 39.269 1.00 18.33 364 PHE B O 1
ATOM 5837 N N . LYS B 1 363 ? 64.823 -32.642 38.694 1.00 17.70 365 LYS B N 1
ATOM 5838 C CA . LYS B 1 363 ? 65.479 -33.890 39.078 1.00 19.85 365 LYS B CA 1
ATOM 5839 C C . LYS B 1 363 ? 66.791 -34.057 38.330 1.00 22.79 365 LYS B C 1
ATOM 5840 O O . LYS B 1 363 ? 67.810 -34.398 38.911 1.00 25.53 365 LYS B O 1
ATOM 5846 N N . GLU B 1 364 ? 66.781 -33.807 37.032 1.00 21.17 366 GLU B N 1
ATOM 5847 C CA . GLU B 1 364 ? 68.002 -33.932 36.274 1.00 23.92 366 GLU B CA 1
ATOM 5848 C C . GLU B 1 364 ? 68.990 -32.834 36.639 1.00 21.64 366 GLU B C 1
ATOM 5849 O O . GLU B 1 364 ? 70.179 -33.102 36.813 1.00 24.46 366 GLU B O 1
ATOM 5855 N N . ALA B 1 365 ? 68.506 -31.605 36.752 1.00 19.23 367 ALA B N 1
ATOM 5856 C CA . ALA B 1 365 ? 69.390 -30.477 37.002 1.00 18.14 367 ALA B CA 1
ATOM 5857 C C . ALA B 1 365 ? 70.122 -30.633 38.344 1.00 18.60 367 ALA B C 1
ATOM 5858 O O . ALA B 1 365 ? 71.312 -30.304 38.454 1.00 19.22 367 ALA B O 1
ATOM 5860 N N . ALA B 1 366 ? 69.398 -31.136 39.336 1.00 19.62 368 ALA B N 1
ATOM 5861 C CA . ALA B 1 366 ? 69.922 -31.245 40.706 1.00 20.73 368 ALA B CA 1
ATOM 5862 C C . ALA B 1 366 ? 71.063 -32.216 40.861 1.00 22.57 368 ALA B C 1
ATOM 5863 O O . ALA B 1 366 ? 71.748 -32.196 41.899 1.00 25.52 368 ALA B O 1
ATOM 5865 N N . LYS B 1 367 ? 71.263 -33.080 39.864 1.00 22.60 369 LYS B N 1
ATOM 5866 C CA . LYS B 1 367 ? 72.393 -34.004 39.872 1.00 26.07 369 LYS B CA 1
ATOM 5867 C C . LYS B 1 367 ? 73.737 -33.338 39.602 1.00 25.66 369 LYS B C 1
ATOM 5868 O O . LYS B 1 367 ? 74.770 -33.953 39.795 1.00 32.45 369 LYS B O 1
ATOM 5874 N N . GLY B 1 368 ? 73.733 -32.089 39.148 1.00 23.40 370 GLY B N 1
ATOM 5875 C CA . GLY B 1 368 ? 74.965 -31.448 38.721 1.00 26.02 370 GLY B CA 1
ATOM 5876 C C . GLY B 1 368 ? 74.834 -29.954 38.632 1.00 22.30 370 GLY B C 1
ATOM 5877 O O . GLY B 1 368 ? 74.076 -29.318 39.377 1.00 23.28 370 GLY B O 1
ATOM 5878 N N . ASP B 1 369 ? 75.582 -29.371 37.721 1.00 22.13 371 ASP B N 1
ATOM 5879 C CA . ASP B 1 369 ? 75.646 -27.930 37.657 1.00 22.75 371 ASP B CA 1
ATOM 5880 C C . ASP B 1 369 ? 74.471 -27.305 36.912 1.00 20.12 371 ASP B C 1
ATOM 5881 O O . ASP B 1 369 ? 74.391 -26.111 36.881 1.00 20.92 371 ASP B O 1
ATOM 5886 N N . GLY B 1 370 ? 73.523 -28.098 36.397 1.00 18.68 372 GLY B N 1
ATOM 5887 C CA . GLY B 1 370 ? 72.330 -27.519 35.762 1.00 16.80 372 GLY B CA 1
ATOM 5888 C C . GLY B 1 370 ? 71.439 -26.731 36.687 1.00 15.18 372 GLY B C 1
ATOM 5889 O O . GLY B 1 370 ? 70.732 -25.844 36.261 1.00 15.24 372 GLY B O 1
ATOM 5890 N N . LEU B 1 371 ? 71.476 -27.084 37.973 1.00 14.28 373 LEU B N 1
ATOM 5891 C CA . LEU B 1 371 ? 70.677 -26.406 38.994 1.00 13.18 373 LEU B CA 1
ATOM 5892 C C . LEU B 1 371 ? 71.451 -25.176 39.491 1.00 13.51 373 LEU B C 1
ATOM 5893 O O . LEU B 1 371 ? 72.545 -25.319 40.050 1.00 15.63 373 LEU B O 1
ATOM 5898 N N . GLN B 1 372 ? 70.934 -23.989 39.183 1.00 12.62 374 GLN B N 1
ATOM 5899 C CA . GLN B 1 372 ? 71.662 -22.762 39.500 1.00 13.11 374 GLN B CA 1
ATOM 5900 C C . GLN B 1 372 ? 70.730 -21.777 40.139 1.00 13.03 374 GLN B C 1
ATOM 5901 O O . GLN B 1 372 ? 69.582 -21.643 39.784 1.00 12.53 374 GLN B O 1
ATOM 5907 N N . PRO B 1 373 ? 71.218 -21.006 41.137 1.00 13.72 375 PRO B N 1
ATOM 5908 C CA . PRO B 1 373 ? 70.342 -20.021 41.792 1.00 12.79 375 PRO B CA 1
ATOM 5909 C C . PRO B 1 373 ? 70.037 -18.809 40.884 1.00 11.06 375 PRO B C 1
ATOM 5910 O O . PRO B 1 373 ? 71.001 -18.275 40.289 1.00 13.67 375 PRO B O 1
ATOM 5914 N N . SER B 1 374 ? 68.806 -18.369 40.876 1.00 11.27 376 SER B N 1
ATOM 5915 C CA . SER B 1 374 ? 68.453 -17.158 40.172 1.00 11.81 376 SER B CA 1
ATOM 5916 C C . SER B 1 374 ? 69.112 -15.942 40.807 1.00 11.84 376 SER B C 1
ATOM 5917 O O . SER B 1 374 ? 68.986 -15.703 42.004 1.00 13.24 376 SER B O 1
ATOM 5920 N N . MET B 1 375 ? 69.759 -15.127 40.002 1.00 13.18 377 MET B N 1
ATOM 5921 C CA . MET B 1 375 ? 70.302 -13.845 40.431 1.00 13.18 377 MET B CA 1
ATOM 5922 C C . MET B 1 375 ? 69.169 -12.829 40.610 1.00 12.77 377 MET B C 1
ATOM 5923 O O . MET B 1 375 ? 69.104 -12.108 41.606 1.00 13.29 377 MET B O 1
ATOM 5928 N N . ALA B 1 376 ? 68.291 -12.740 39.629 1.00 12.33 378 ALA B N 1
ATOM 5929 C CA . ALA B 1 376 ? 67.240 -11.754 39.672 1.00 13.40 378 ALA B CA 1
ATOM 5930 C C . ALA B 1 376 ? 66.207 -11.946 40.769 1.00 12.03 378 ALA B C 1
ATOM 5931 O O . ALA B 1 376 ? 65.504 -11.023 41.103 1.00 13.00 378 ALA B O 1
ATOM 5933 N N . HIS B 1 377 ? 66.154 -13.155 41.322 1.00 11.58 379 HIS B N 1
ATOM 5934 C CA . HIS B 1 377 ? 65.211 -13.486 42.377 1.00 11.09 379 HIS B CA 1
ATOM 5935 C C . HIS B 1 377 ? 65.898 -13.840 43.699 1.00 11.58 379 HIS B C 1
ATOM 5936 O O . HIS B 1 377 ? 65.334 -14.518 44.533 1.00 12.72 379 HIS B O 1
ATOM 5943 N N . ASN B 1 378 ? 67.109 -13.318 43.857 1.00 11.73 380 ASN B N 1
ATOM 5944 C CA . ASN B 1 378 ? 67.748 -13.122 45.185 1.00 12.26 380 ASN B CA 1
ATOM 5945 C C . ASN B 1 378 ? 68.429 -14.388 45.697 1.00 12.32 380 ASN B C 1
ATOM 5946 O O . ASN B 1 378 ? 68.765 -14.456 46.887 1.00 15.28 380 ASN B O 1
ATOM 5951 N N . MET B 1 379 ? 68.639 -15.403 44.876 1.00 11.74 381 MET B N 1
ATOM 5952 C CA . MET B 1 379 ? 69.213 -16.655 45.350 1.00 11.52 381 MET B CA 1
ATOM 5953 C C . MET B 1 379 ? 70.713 -16.735 45.175 1.00 12.04 381 MET B C 1
ATOM 5954 O O . MET B 1 379 ? 71.375 -17.550 45.807 1.00 14.01 381 MET B O 1
ATOM 5959 N N . ALA B 1 380 ? 71.298 -15.936 44.245 1.00 12.96 382 ALA B N 1
ATOM 5960 C CA . ALA B 1 380 ? 72.678 -16.088 43.853 1.00 13.04 382 ALA B CA 1
ATOM 5961 C C . ALA B 1 380 ? 73.695 -15.201 44.558 1.00 14.16 382 ALA B C 1
ATOM 5962 O O . ALA B 1 380 ? 74.889 -15.484 44.601 1.00 17.56 382 ALA B O 1
ATOM 5964 N N . THR B 1 381 ? 73.208 -14.038 44.998 1.00 14.62 383 THR B N 1
ATOM 5965 C CA . THR B 1 381 ? 74.060 -12.915 45.408 1.00 16.14 383 THR B CA 1
ATOM 5966 C C . THR B 1 381 ? 73.486 -12.221 46.611 1.00 16.11 383 THR B C 1
ATOM 5967 O O . THR B 1 381 ? 72.337 -12.407 46.943 1.00 16.13 383 THR B O 1
ATOM 5971 N N . THR B 1 382 ? 74.303 -11.369 47.211 1.00 16.43 384 THR B N 1
ATOM 5972 C CA . THR B 1 382 ? 73.784 -10.402 48.167 1.00 17.49 384 THR B CA 1
ATOM 5973 C C . THR B 1 382 ? 72.885 -9.392 47.462 1.00 16.37 384 THR B C 1
ATOM 5974 O O . THR B 1 382 ? 72.944 -9.194 46.234 1.00 16.33 384 THR B O 1
ATOM 5978 N N . LEU B 1 383 ? 72.048 -8.713 48.217 1.00 16.86 385 LEU B N 1
ATOM 5979 C CA . LEU B 1 383 ? 71.192 -7.708 47.616 1.00 17.87 385 LEU B CA 1
ATOM 5980 C C . LEU B 1 383 ? 71.985 -6.520 47.083 1.00 17.58 385 LEU B C 1
ATOM 5981 O O . LEU B 1 383 ? 71.593 -5.931 46.070 1.00 16.78 385 LEU B O 1
ATOM 5986 N N . ALA B 1 384 ? 73.101 -6.157 47.690 1.00 18.75 386 ALA B N 1
ATOM 5987 C CA . ALA B 1 384 ? 73.909 -5.066 47.157 1.00 18.16 386 ALA B CA 1
ATOM 5988 C C . ALA B 1 384 ? 74.454 -5.389 45.773 1.00 17.25 386 ALA B C 1
ATOM 5989 O O . ALA B 1 384 ? 74.454 -4.542 44.874 1.00 17.55 386 ALA B O 1
ATOM 5991 N N . VAL B 1 385 ? 74.958 -6.598 45.608 1.00 16.78 387 VAL B N 1
ATOM 5992 C CA . VAL B 1 385 ? 75.457 -7.039 44.307 1.00 15.55 387 VAL B CA 1
ATOM 5993 C C . VAL B 1 385 ? 74.319 -7.118 43.278 1.00 14.62 387 VAL B C 1
ATOM 5994 O O . VAL B 1 385 ? 74.475 -6.661 42.129 1.00 14.86 387 VAL B O 1
ATOM 5998 N N . GLN B 1 386 ? 73.156 -7.617 43.678 1.00 14.26 388 GLN B N 1
ATOM 5999 C CA . GLN B 1 386 ? 72.010 -7.666 42.797 1.00 13.40 388 GLN B CA 1
ATOM 6000 C C . GLN B 1 386 ? 71.662 -6.262 42.330 1.00 14.40 388 GLN B C 1
ATOM 6001 O O . GLN B 1 386 ? 71.345 -6.065 41.144 1.00 14.67 388 GLN B O 1
ATOM 6007 N N . GLY B 1 387 ? 71.708 -5.281 43.209 1.00 14.92 389 GLY B N 1
ATOM 6008 C CA . GLY B 1 387 ? 71.309 -3.943 42.819 1.00 16.59 389 GLY B CA 1
ATOM 6009 C C . GLY B 1 387 ? 72.245 -3.368 41.789 1.00 16.20 389 GLY B C 1
ATOM 6010 O O . GLY B 1 387 ? 71.834 -2.655 40.851 1.00 16.74 389 GLY B O 1
ATOM 6011 N N . ALA B 1 388 ? 73.508 -3.706 41.915 1.00 16.92 390 ALA B N 1
ATOM 6012 C CA . ALA B 1 388 ? 74.496 -3.220 40.964 1.00 15.88 390 ALA B CA 1
ATOM 6013 C C . ALA B 1 388 ? 74.197 -3.811 39.587 1.00 16.09 390 ALA B C 1
ATOM 6014 O O . ALA B 1 388 ? 74.223 -3.107 38.565 1.00 16.47 390 ALA B O 1
ATOM 6016 N N . ILE B 1 389 ? 73.913 -5.102 39.559 1.00 14.86 391 ILE B N 1
ATOM 6017 C CA . ILE B 1 389 ? 73.605 -5.756 38.298 1.00 14.24 391 ILE B CA 1
ATOM 6018 C C . ILE B 1 389 ? 72.320 -5.189 37.674 1.00 14.26 391 ILE B C 1
ATOM 6019 O O . ILE B 1 389 ? 72.294 -4.910 36.464 1.00 14.28 391 ILE B O 1
ATOM 6024 N N . PHE B 1 390 ? 71.267 -5.033 38.474 1.00 13.58 392 PHE B N 1
ATOM 6025 C CA . PHE B 1 390 ? 70.044 -4.454 37.977 1.00 13.80 392 PHE B CA 1
ATOM 6026 C C . PHE B 1 390 ? 70.287 -3.101 37.362 1.00 14.71 392 PHE B C 1
ATOM 6027 O O . PHE B 1 390 ? 69.745 -2.784 36.290 1.00 14.42 392 PHE B O 1
ATOM 6035 N N . ASP B 1 391 ? 71.101 -2.275 38.000 1.00 14.32 393 ASP B N 1
ATOM 6036 C CA . ASP B 1 391 ? 71.386 -0.951 37.467 1.00 15.79 393 ASP B CA 1
ATOM 6037 C C . ASP B 1 391 ? 72.099 -1.021 36.118 1.00 15.72 393 ASP B C 1
ATOM 6038 O O . ASP B 1 391 ? 71.746 -0.307 35.180 1.00 17.13 393 ASP B O 1
ATOM 6043 N N . VAL B 1 392 ? 73.094 -1.874 35.992 1.00 15.15 394 VAL B N 1
ATOM 6044 C CA . VAL B 1 392 ? 73.829 -2.002 34.748 1.00 15.89 394 VAL B CA 1
ATOM 6045 C C . VAL B 1 392 ? 72.871 -2.460 33.639 1.00 15.36 394 VAL B C 1
ATOM 6046 O O . VAL B 1 392 ? 72.893 -1.895 32.525 1.00 15.69 394 VAL B O 1
ATOM 6050 N N . VAL B 1 393 ? 72.059 -3.457 33.918 1.00 13.17 395 VAL B N 1
ATOM 6051 C CA . VAL B 1 393 ? 71.182 -4.041 32.895 1.00 14.16 395 VAL B CA 1
ATOM 6052 C C . VAL B 1 393 ? 70.142 -3.034 32.423 1.00 15.34 395 VAL B C 1
ATOM 6053 O O . VAL B 1 393 ? 69.935 -2.837 31.227 1.00 17.19 395 VAL B O 1
ATOM 6057 N N A THR B 1 394 ? 69.499 -2.370 33.364 0.50 15.38 396 THR B N 1
ATOM 6058 N N B THR B 1 394 ? 69.468 -2.369 33.353 0.50 16.25 396 THR B N 1
ATOM 6059 C CA A THR B 1 394 ? 68.441 -1.472 32.986 0.50 17.50 396 THR B CA 1
ATOM 6060 C CA B THR B 1 394 ? 68.424 -1.440 32.940 0.50 19.17 396 THR B CA 1
ATOM 6061 C C A THR B 1 394 ? 68.983 -0.209 32.299 0.50 19.29 396 THR B C 1
ATOM 6062 C C B THR B 1 394 ? 69.000 -0.203 32.257 0.50 20.70 396 THR B C 1
ATOM 6063 O O A THR B 1 394 ? 68.383 0.260 31.332 0.50 21.97 396 THR B O 1
ATOM 6064 O O B THR B 1 394 ? 68.430 0.275 31.275 0.50 22.41 396 THR B O 1
ATOM 6071 N N . ASN B 1 395 ? 70.113 0.330 32.772 1.00 18.92 397 ASN B N 1
ATOM 6072 C CA . ASN B 1 395 ? 70.766 1.485 32.124 1.00 21.86 397 ASN B CA 1
ATOM 6073 C C . ASN B 1 395 ? 71.154 1.113 30.698 1.00 20.99 397 ASN B C 1
ATOM 6074 O O . ASN B 1 395 ? 70.988 1.917 29.780 1.00 23.83 397 ASN B O 1
ATOM 6079 N N . PHE B 1 396 ? 71.671 -0.093 30.515 1.00 18.07 398 PHE B N 1
ATOM 6080 C CA . PHE B 1 396 ? 71.992 -0.567 29.166 1.00 18.96 398 PHE B CA 1
ATOM 6081 C C . PHE B 1 396 ? 70.757 -0.665 28.270 1.00 19.73 398 PHE B C 1
ATOM 6082 O O . PHE B 1 396 ? 70.754 -0.155 27.148 1.00 20.95 398 PHE B O 1
ATOM 6090 N N . LEU B 1 397 ? 69.719 -1.336 28.757 1.00 20.38 399 LEU B N 1
ATOM 6091 C CA . LEU B 1 397 ? 68.556 -1.677 27.936 1.00 23.92 399 LEU B CA 1
ATOM 6092 C C . LEU B 1 397 ? 67.812 -0.413 27.508 1.00 27.60 399 LEU B C 1
ATOM 6093 O O . LEU B 1 397 ? 67.236 -0.365 26.411 1.00 29.24 399 LEU B O 1
ATOM 6098 N N . ASN B 1 398 ? 67.859 0.624 28.343 1.00 26.77 400 ASN B N 1
ATOM 6099 C CA . ASN B 1 398 ? 67.192 1.874 28.062 1.00 32.26 400 ASN B CA 1
ATOM 6100 C C . ASN B 1 398 ? 67.976 2.851 27.170 1.00 34.50 400 ASN B C 1
ATOM 6101 O O . ASN B 1 398 ? 67.429 3.895 26.819 1.00 44.30 400 ASN B O 1
ATOM 6106 N N . ASP B 1 399 ? 69.222 2.511 26.812 1.00 32.34 401 ASP B N 1
ATOM 6107 C CA . ASP B 1 399 ? 70.067 3.344 25.935 1.00 33.41 401 ASP B CA 1
ATOM 6108 C C . ASP B 1 399 ? 70.290 2.630 24.606 1.00 35.95 401 ASP B C 1
ATOM 6109 O O . ASP B 1 399 ? 71.075 1.697 24.542 1.00 33.26 401 ASP B O 1
ATOM 6114 N N . PRO B 1 400 ? 69.626 3.091 23.526 1.00 43.27 402 PRO B N 1
ATOM 6115 C CA . PRO B 1 400 ? 69.839 2.440 22.214 1.00 45.57 402 PRO B CA 1
ATOM 6116 C C . PRO B 1 400 ? 71.268 2.466 21.647 1.00 34.90 402 PRO B C 1
ATOM 6117 O O . PRO B 1 400 ? 71.567 1.691 20.735 1.00 44.05 402 PRO B O 1
ATOM 6121 N N . GLN B 1 401 ? 72.136 3.350 22.152 1.00 35.36 403 GLN B N 1
ATOM 6122 C CA . GLN B 1 401 ? 73.523 3.440 21.633 1.00 32.08 403 GLN B CA 1
ATOM 6123 C C . GLN B 1 401 ? 74.496 2.697 22.509 1.00 31.28 403 GLN B C 1
ATOM 6124 O O . GLN B 1 401 ? 75.695 2.692 22.230 1.00 28.89 403 GLN B O 1
ATOM 6130 N N . ALA B 1 402 ? 74.002 2.075 23.577 1.00 27.75 404 ALA B N 1
ATOM 6131 C CA . ALA B 1 402 ? 74.883 1.429 24.492 1.00 28.20 404 ALA B CA 1
ATOM 6132 C C . ALA B 1 402 ? 75.660 0.336 23.785 1.00 26.54 404 ALA B C 1
ATOM 6133 O O . ALA B 1 402 ? 75.130 -0.397 22.935 1.00 29.94 404 ALA B O 1
ATOM 6135 N N . GLU B 1 403 ? 76.925 0.235 24.146 1.00 26.12 405 GLU B N 1
ATOM 6136 C CA . GLU B 1 403 ? 77.820 -0.739 23.566 1.00 24.00 405 GLU B CA 1
ATOM 6137 C C . GLU B 1 403 ? 78.006 -1.896 24.537 1.00 21.50 405 GLU B C 1
ATOM 6138 O O . GLU B 1 403 ? 78.381 -1.694 25.693 1.00 23.74 405 GLU B O 1
ATOM 6144 N N . PRO B 1 404 ? 77.780 -3.132 24.068 1.00 22.30 406 PRO B N 1
ATOM 6145 C CA . PRO B 1 404 ? 77.989 -4.300 24.923 1.00 22.68 406 PRO B CA 1
ATOM 6146 C C . PRO B 1 404 ? 79.392 -4.345 25.601 1.00 21.40 406 PRO B C 1
ATOM 6147 O O . PRO B 1 404 ? 79.518 -4.768 26.747 1.00 21.89 406 PRO B O 1
ATOM 6151 N N . ALA B 1 405 ? 80.438 -3.916 24.918 1.00 22.56 407 ALA B N 1
ATOM 6152 C CA . ALA B 1 405 ? 81.800 -3.964 25.452 1.00 24.17 407 ALA B CA 1
ATOM 6153 C C . ALA B 1 405 ? 81.948 -3.036 26.635 1.00 25.57 407 ALA B C 1
ATOM 6154 O O . ALA B 1 405 ? 82.676 -3.343 27.580 1.00 28.81 407 ALA B O 1
ATOM 6156 N N . THR B 1 406 ? 81.254 -1.907 26.604 1.00 23.57 408 THR B N 1
ATOM 6157 C CA . THR B 1 406 ? 81.244 -1.007 27.760 1.00 22.98 408 THR B CA 1
ATOM 6158 C C . THR B 1 406 ? 80.388 -1.583 28.897 1.00 22.14 408 THR B C 1
ATOM 6159 O O . THR B 1 406 ? 80.752 -1.498 30.084 1.00 21.79 408 THR B O 1
ATOM 6163 N N . ALA B 1 407 ? 79.266 -2.204 28.548 1.00 22.13 409 ALA B N 1
ATOM 6164 C CA . ALA B 1 407 ? 78.388 -2.766 29.549 1.00 19.99 409 ALA B CA 1
ATOM 6165 C C . ALA B 1 407 ? 79.083 -3.824 30.395 1.00 18.23 409 ALA B C 1
ATOM 6166 O O . ALA B 1 407 ? 78.893 -3.844 31.611 1.00 18.88 409 ALA B O 1
ATOM 6168 N N . VAL B 1 408 ? 79.915 -4.672 29.794 1.00 19.28 410 VAL B N 1
ATOM 6169 C CA . VAL B 1 408 ? 80.557 -5.722 30.590 1.00 18.99 410 VAL B CA 1
ATOM 6170 C C . VAL B 1 408 ? 81.596 -5.150 31.547 1.00 19.08 410 VAL B C 1
ATOM 6171 O O . VAL B 1 408 ? 81.808 -5.650 32.650 1.00 18.99 410 VAL B O 1
ATOM 6175 N N . LYS B 1 409 ? 82.239 -4.074 31.121 1.00 19.40 411 LYS B N 1
ATOM 6176 C CA . LYS B 1 409 ? 83.175 -3.366 31.997 1.00 21.46 411 LYS B CA 1
ATOM 6177 C C . LYS B 1 409 ? 82.440 -2.750 33.190 1.00 21.13 411 LYS B C 1
ATOM 6178 O O . LYS B 1 409 ? 82.892 -2.845 34.325 1.00 20.39 411 LYS B O 1
ATOM 6184 N N . GLN B 1 410 ? 81.288 -2.146 32.934 1.00 19.07 412 GLN B N 1
ATOM 6185 C CA . GLN B 1 410 ? 80.460 -1.583 33.994 1.00 19.20 412 GLN B CA 1
ATOM 6186 C C . GLN B 1 410 ? 79.949 -2.668 34.918 1.00 17.55 412 GLN B C 1
ATOM 6187 O O . GLN B 1 410 ? 79.915 -2.504 36.149 1.00 19.07 412 GLN B O 1
ATOM 6193 N N . LEU B 1 411 ? 79.518 -3.779 34.345 1.00 18.25 413 LEU B N 1
ATOM 6194 C CA . LEU B 1 411 ? 79.015 -4.896 35.142 1.00 17.74 413 LEU B CA 1
ATOM 6195 C C . LEU B 1 411 ? 80.057 -5.343 36.175 1.00 17.02 413 LEU B C 1
ATOM 6196 O O . LEU B 1 411 ? 79.764 -5.442 37.370 1.00 18.45 413 LEU B O 1
ATOM 6201 N N . ASN B 1 412 ? 81.265 -5.612 35.724 1.00 17.84 414 ASN B N 1
ATOM 6202 C CA . ASN B 1 412 ? 82.324 -6.030 36.615 1.00 20.19 414 ASN B CA 1
ATOM 6203 C C . ASN B 1 412 ? 82.687 -4.957 37.633 1.00 20.96 414 ASN B C 1
ATOM 6204 O O . ASN B 1 412 ? 82.817 -5.231 38.815 1.00 19.86 414 ASN B O 1
ATOM 6209 N N . ALA B 1 413 ? 82.842 -3.720 37.171 1.00 20.07 415 ALA B N 1
ATOM 6210 C CA . ALA B 1 413 ? 83.250 -2.649 38.054 1.00 19.99 415 ALA B CA 1
ATOM 6211 C C . ALA B 1 413 ? 82.197 -2.367 39.124 1.00 18.59 415 ALA B C 1
ATOM 6212 O O . ALA B 1 413 ? 82.523 -2.097 40.298 1.00 20.01 415 ALA B O 1
ATOM 6214 N N . ALA B 1 414 ? 80.923 -2.376 38.728 1.00 18.94 416 ALA B N 1
ATOM 6215 C CA . ALA B 1 414 ? 79.840 -2.074 39.657 1.00 17.50 416 ALA B CA 1
ATOM 6216 C C . ALA B 1 414 ? 79.695 -3.176 40.705 1.00 18.28 416 ALA B C 1
ATOM 6217 O O . ALA B 1 414 ? 79.439 -2.896 41.875 1.00 18.65 416 ALA B O 1
ATOM 6219 N N . ILE B 1 415 ? 79.832 -4.433 40.287 1.00 18.51 417 ILE B N 1
ATOM 6220 C CA . ILE B 1 415 ? 79.804 -5.539 41.247 1.00 18.76 417 ILE B CA 1
ATOM 6221 C C . ILE B 1 415 ? 80.938 -5.374 42.259 1.00 20.07 417 ILE B C 1
ATOM 6222 O O . ILE B 1 415 ? 80.711 -5.501 43.461 1.00 20.52 417 ILE B O 1
ATOM 6227 N N A LYS B 1 416 ? 82.134 -5.060 41.754 0.50 18.82 418 LYS B N 1
ATOM 6228 N N B LYS B 1 416 ? 82.163 -5.095 41.818 0.50 19.80 418 LYS B N 1
ATOM 6229 C CA A LYS B 1 416 ? 83.319 -4.921 42.610 0.50 20.87 418 LYS B CA 1
ATOM 6230 C CA B LYS B 1 416 ? 83.284 -4.974 42.766 0.50 22.54 418 LYS B CA 1
ATOM 6231 C C A LYS B 1 416 ? 83.119 -3.832 43.660 0.50 21.27 418 LYS B C 1
ATOM 6232 C C B LYS B 1 416 ? 83.127 -3.801 43.725 0.50 21.77 418 LYS B C 1
ATOM 6233 O O A LYS B 1 416 ? 83.467 -4.027 44.818 0.50 23.74 418 LYS B O 1
ATOM 6234 O O B LYS B 1 416 ? 83.574 -3.873 44.876 0.50 26.42 418 LYS B O 1
ATOM 6245 N N . ALA B 1 417 ? 82.491 -2.726 43.257 1.00 21.33 419 ALA B N 1
ATOM 6246 C CA . ALA B 1 417 ? 82.290 -1.576 44.133 1.00 22.36 419 ALA B CA 1
ATOM 6247 C C . ALA B 1 417 ? 81.125 -1.794 45.099 1.00 24.30 419 ALA B C 1
ATOM 6248 O O . ALA B 1 417 ? 80.962 -1.031 46.040 1.00 33.98 419 ALA B O 1
ATOM 6250 N N . ALA B 1 418 ? 80.309 -2.818 44.853 1.00 23.58 420 ALA B N 1
ATOM 6251 C CA . ALA B 1 418 ? 79.198 -3.217 45.741 1.00 29.00 420 ALA B CA 1
ATOM 6252 C C . ALA B 1 418 ? 79.613 -4.288 46.778 1.00 37.90 420 ALA B C 1
ATOM 6253 O O . ALA B 1 418 ? 78.764 -5.014 47.293 1.00 37.56 420 ALA B O 1
ATOM 6255 N N . ARG B 1 419 ? 80.892 -4.393 47.093 1.00 41.28 421 ARG B N 1
ATOM 6256 C CA . ARG B 1 419 ? 81.354 -5.405 48.070 1.00 47.12 421 ARG B CA 1
ATOM 6257 C C . ARG B 1 419 ? 82.339 -4.867 49.111 1.00 56.17 421 ARG B C 1
ATOM 6258 O O . ARG B 1 419 ? 83.314 -4.205 48.782 1.00 71.48 421 ARG B O 1
#

Secondary structure (DSSP, 8-state):
---EE-EEE---SHHHHHHHHHHHHHHHHTT-EE--EE---GGGHHHHHHHHHHHTTT---SEEE--TTHHHHHHHTT-BPP-HHHHHHTTHHHHS-HHHHHHTEETTEE-EEE--BEE--EEEE-HHHHHHHTPPPPSSHHHHHHHHHHHHHTTSEEE---BSHHHHHHHHHHHHHHHHHHHHHHHHHTS--HHHHTSHHHHHHHHHHHHHHTTS-TT-BT--HHHHHHHHHTTSEEEEE--THHHHHHHHTT--BTTTBEEEEPTT-TT-EEEE--EEEEBP---HHHHHHHHHHHHHHT-HHHHHHHHHHHSSBPS-TT--GGGS-HHHHHHHHHHHHHHHTT-EEE-TTTTSSS-HHHHHHHHHHHHHHHH-TT--HHHHHHHHHHHHHHH-/---EEEEEE---SHHHHHHHHHHHHHHHHTT-EEEEEE---GGGHHHHHHHHHHTTTT---SEEE--TTHHHHHHHTT-BPP-HHHHHHTTHHHHS-HHHHHHTEETTEE-EEE-EEEE--EEEE-HHHHHHHTPPPPSSHHHHHHHHHHHHHTTSEEE---BSHHHHHHHHHHHHHHHHHHHHHHHHHTS--HHHHTSHHHHHHHHHHHHHHTTS-TT-BT--HHHHHHHHHTTSEEEEE--TTHHHHHHHTT--BTTTBEEEEPTT-TT-EEEE--EEEEB--S-HHHHHHHHHHHHHHT-HHHHHHHHHHHSSEESSTT--GGGS-HHHHHHHHHHHHHTTSTTEEE-TTTTSSS-HHHHHHHHHHHHHHHT-TT--HHHHHHHHHHHHHHT-

Foldseek 3Di:
DLAEAEEQEAQDDLLSVQLVVLVCVLLVVVPHHYDYNHDHDPLQPRSVVVQVVQLPPQRHGQWYFDFAPRLQVCVVVVFFDFDVVLCVVLVVVQFFDPVVQVRQDHPRTGQKFFQFKWFWQKKKFFVVLCVQLVADDDQALVSLVVRLVSSVVSQALAELFAQDLLRLVSLLLSLLCQQVNLVLSCCCQQVVPLCSLQDPSNLVSLVSSLVVLVSHDPPRYPPDPQNSLVCLQVSRYTMYRGMQLSVLSCVSVVHADPNGMHMDGNHNLQLATAIAIGMIGGGDHDDPSNVVSSSVSNNLSQDQVSSLSSCLSRRGHGRTPPHDQVSHGPVNVVVVVSVVSNVVDSRYHYRLSSCHRDHPLLSVQQSVLSSVSNNDSPDRSSVSSVSNSVSSVVSD/DQAEAEEQEAQDDPLSVQLVVLLCVVLVVVRYHYHYHHQHDPLQPRSVVVQVCQLPVLNHGQKYFDFAPRLQVCVVVVFFDFLVVLCVVQVVVQFFDPVVQVRQDYPRGRQKAWQFKWFWQKKKFFVVLCVQLVQDDDQALVSLVVRLVSSVVSPALAEQFAPDLLRLVSLLLSLQCQQLNLVLSLCCQQVVPLCSLQDPSLLVSLVSSLVVLVSYDPPRYPPDPQNSLVCRLVSRYTMYRGMQLSVLSCVSVVHAEPNRMDMDGNHRLQLATAIAITMMGGGDDDDPSNVVSSSVSNNLSSDQVSSLSSCQSRRGHGRTPDHDCVSHHPVNVVVVVSCVRCVVDSRYHYDLSSHRRDHVLLSVQQSVLSSVSNPDSVDRSSVSSVSNSVSNVVSD

Organism: NCBI:txid1005395

Solvent-accessible surface area: 28110 Å² total; per-residue (Å²): 141,62,0,30,0,14,0,0,0,14,7,57,12,48,0,10,42,68,0,13,71,18,2,70,90,44,0,88,151,50,43,34,81,28,76,69,38,39,24,70,28,22,21,1,78,41,0,30,74,48,0,99,100,39,2,22,63,67,107,26,0,4,0,0,1,2,4,2,44,21,0,59,22,14,8,4,4,18,27,7,34,100,5,67,124,21,9,78,83,52,86,0,93,108,16,4,13,78,88,5,6,97,33,0,47,44,117,62,60,11,5,0,0,0,2,0,7,1,2,0,0,3,0,1,0,9,15,103,5,5,115,99,14,55,15,139,38,0,68,62,35,121,45,0,14,52,2,0,67,103,0,123,93,47,69,44,45,10,2,2,6,0,20,40,45,23,0,6,0,0,0,0,1,0,0,0,3,19,39,22,19,31,115,16,0,63,23,0,0,50,89,26,59,110,99,29,0,50,11,117,92,0,37,89,0,0,37,13,0,66,108,0,15,86,19,12,32,127,113,31,94,48,45,64,5,44,77,0,0,35,22,1,29,103,25,116,0,0,0,2,4,1,0,4,13,0,2,1,23,2,45,48,52,63,76,84,41,45,81,27,4,61,1,34,14,0,0,40,1,99,34,5,0,0,28,5,2,4,0,0,0,0,0,111,32,153,74,73,58,39,67,87,0,4,67,13,0,0,91,0,1,3,38,54,118,4,0,31,64,1,0,71,44,3,2,0,8,9,2,41,105,93,32,90,49,83,64,12,54,61,5,3,72,87,2,24,63,38,34,78,104,1,38,139,58,81,3,27,11,13,0,0,3,6,15,12,11,9,30,55,34,3,17,29,3,0,26,23,1,0,5,26,10,20,80,66,114,83,19,113,27,66,62,3,6,73,40,0,22,29,0,1,67,29,12,117,123,69,0,34,0,20,1,0,2,13,8,62,9,46,0,9,36,106,0,15,77,23,1,67,81,56,0,90,153,52,46,35,85,17,81,74,34,40,23,70,28,20,17,1,77,41,0,26,72,49,1,96,94,46,1,18,70,58,109,24,0,5,0,0,1,1,6,2,48,24,0,61,22,15,8,4,3,19,25,7,40,96,1,43,92,12,8,76,80,42,133,0,94,104,23,4,15,202,82,5,6,97,36,0,50,59,126,64,61,5,5,0,0,0,1,0,5,1,1,0,0,1,0,0,0,8,16,101,4,4,115,120,16,63,15,127,38,1,64,62,33,115,46,1,11,51,3,1,64,69,0,96,89,48,72,41,61,13,2,1,4,0,24,38,51,24,0,4,0,0,0,0,1,1,0,0,2,19,36,20,20,39,142,17,0,60,24,0,0,52,88,31,57,75,97,30,0,47,12,120,96,1,37,90,0,0,37,10,0,73,112,3,17,105,26,13,36,118,121,29,95,50,59,66,6,31,91,0,0,32,26,0,27,102,26,128,0,0,2,2,1,1,0,1,13,0,2,1,24,2,41,48,54,60,78,90,17,50,68,41,2,58,8,32,16,0,0,40,1,102,56,5,0,1,32,4,3,4,0,0,0,0,0,112,40,161,62,71,54,37,60,83,0,2,40,23,0,0,90,0,0,2,43,72,124,8,0,10,47,0,0,68,34,4,1,0,9,10,2,55,78,153,30,78,53,90,99,9,49,57,2,3,76,91,1,26,64,50,30,152,107,3,28,158,46,67,13,22,4,14,0,0,3,6,11,10,11,8,32,52,37,3,16,30,3,0,28,27,2,0,7,30,10,21,89,64,105,146,15,112,28,55,63,2,5,139,42,0,28,25,0,2,142,27,12,110

Sequence (792 aa):
NPGTVDVLLHWWTSGGEAKAVETLKQQIQKDGFIIWKKDNAVAGGGGAAAMTVLKTRAIISSGNPPPSAAQIKGPDIQEWGALGLLTELDDVAAANKWDDLLPRQVADIMKYDGHYVAVVPVNIHRVNWLWINPQVFDKAGAKVPTTLDELFAAADKLKAAGFIPLAHGGQPWQDSTVFEDLVLSILGPKGYYHAAFFVDLDEKTLTGPQMTEAFATLKRLGTYMDPNRAGRDWWNNIIAAAEVINGKAGMQIMGDWAKSEWSAAGKVAGKDYYQCCVAFPGTQGSFAYNIIDSLAMFKLKDANDIKAQNDLAKVALEPEFQTVVFNQNKGSLPVRQDMMDMSKFDACTQKKSAADFKEAAKGDGLQPSMAHNMATTLAVQGAIFDVVTTNNFLLNDPQAEPPATAVKQLNAAIKAARNPGTVVDVVLLHWWTSGGEAKAVVETTLKKQQIQQKDGFIWKDNAVAGGGGAAAMTVLKTRAISGNPPSAAQIKGPDIQEWWGALGLLTTELDDVAAANKWDDLLPRRQVADIMKYDGHHYVAVPVNIHRVNWLWWINPQVFDKAGAKVPTTLDELFFAAADKLKAAGFIPLLAHGGQPWQDSTVFFEDLVLSILGPKGYYHAAFFVDLDEKTLTGPQMTEEAFATLKRLGTYMDPNRAGRDWNIAAAEVINGKAGMQIMGDWAKSEWSAAGKVAGKDYQCCVAFPGTQGSFFAYNIIDSLAMMFKLKDANDIKAQNDLAKVALEPEFQTVFNQNNKGSLPPVRQDMMDMSKFDACCTQKKSAADFKEAAKGDGLQPSMAHNMATTLAVQGAIFDVVTTNFLNDPQAEPATAVKQLNAAIKKAAR

Nearest PDB structures (foldseek):
  5dvi-assembly2_B  TM=1.003E+00  e=6.182E-77  Pseudomonas bharatica CSV86
  5xpj-assembly2_B  TM=9.409E-01  e=1.396E-66  Pseudomonas bharatica CSV86
  5dvf-assembly2_B  TM=9.389E-01  e=5.536E-66  Pseudomonas bharatica CSV86
  5xpj-assembly1_A  TM=9.311E-01  e=1.402E-64  Pseudomonas bharatica CSV86
  8kd0-assembly1_A  TM=9.812E-01  e=2.530E-47  Candidatus Pelagibacter ubique HTCC1062

InterPro domains:
  IPR006059 Bacterial-type extracellular solute-binding protein [PF01547] (66-297)
  IPR050490 Bacterial solute-binding protein 1 [PTHR43649] (10-419)